Protein AF-0000000079923832 (afdb_homodimer)

Organism: NCBI:txid1123349

Secondary structure (DSSP, 8-state):
--------HHHHHHHHHHHHHHHHHHHHHHHHHHHHTSTTS-HHHHHHHHHHHHHHHHHHHHHHHHIIIIIHHHHHHHHHHHHHHTTB------HHHHT-SSHHHHHHHHHHHHHHHHHHHHHHHHHHHHHHHHHHHHHHHHHHHHHHHHHHHHHHHHHHHHHHHHHHHHHHHHHHHHHHHHHHHHHHHHHHHHHHHHHHHHHHHHHHHHHHHHHHHHHHHHHHHHHHHHHHHHHHHHHHHHHHHHHHHHHHHHHHHHHHHHHHHHHHHHHTGGGGHHHHHHHHHHHHHHHHHHHHHHHHHHHHHHHHHHHHHHHHHHHHHHHHHHHHHHHHHHHHHHHHHHHHHHHHHHHHHHHHHHHHHHHHHHHHHHHHHHHHHHHHHHHHHHHHHHHHHHHHHHHHHHHHHHHHHHHHHHHHHHHHHHHTTSB-/--------HHHHHHHHHHHHHHHHHHHHHHHHHHHHT-TTS-HHHHHHHHHHHHHHHHHHHHHHHHIIIIIHHHHHHHHHHHHHHTTB------HHHHT-SSHHHHHHHHHHHHHHHHHHHHHHHHHHHHHHHHHHHHHHHHHHHHHHHHHHHHHHHHHHHHHHHHHHHHHHHHHHHHHHHHHHHHHHHHHHHHHHHHHHHHHHHHHHHHHHHHHHHHHHHHHHHHHHHHHHHHHHHHHHHHHHHHHHHHHHHHHHHHHHHHHHHHHHHHHTGGGGHHHHHHHHHHHHHHHHHHHHHHHHHHHHHHHHHHHHHHHHHHHHHHHHHHHHHHHHHHHHHHHHHHHHHHHTHHHHHHHHHHHHHHHHHHHHHHHHHHHHHHHHHHHHHHHHHHHHHHHHHHHHHHHHHHHHHHHHHHHHHHHHHHHHTSB-

Foldseek 3Di:
DPPPQPDAPVRVLCVVLVVLLVVLVVVLVVQLVVQVPPVVHDSVVSNVVSVVVSVVVSVVVNVVCCCVSPVVLVVQVVVVVVCVVLQELVDARDPVQCPDSYPSVVVSVVVNVVSVVVVVVLVVVLVVLVVLLVVLVVLQVVLVVLQVVLVVLLVVLVVLLVVLVVLLVVLVVLLVVLVVLVVVLVVVVVVLVVLVVVLVVLLVVLVVVLVVLVVVLVVLVVVLVVLVVVLVVLVVVLVVLVVVLVVLVVQLVVLVVQLVVLVVQLVVLVVVPPVRPVSNVVSVVSNVVSVVSNVVSVVSNVVSVVSNVVSVVSNVVSVVVNVVSVVVNVVSVVVSVVSVVSSVVSVVVVVVSVVVVVVSVVVVVVSVVSNVVSVVSSVVSVVSNVVSVVSSVVSVVSNVVSVVSNVVSVVSVVVSVVSVVVSVSHDD/DPPPQPDAPVRVLCVVLVVLLVVLVVVLVVQLVVQVPPPPHDSVVSNVVSVVVSVVVSVVSNVVCCCVSPVVLVVQVVVVVVCVVLQELVDARDPVQCPDSYPSVVVSVVVNVVSVVVVVVLVVVLVVLVVLLVVLVVLQVVLVVLLVVLVVLLVVLVVLLVVLVVLLVVLVVLLVVLVVLVVVLVVVVVVLVVLVVVLVVLLVVLVVVLVVLVVVLVVLVVVVVVLVVVLVVLVVVLVVLVVVLVVLVVQLVVLVVQLVVLVVQLVVLVVVPPVSPVSNVVSVVSNVVSVVSNVVSVVSNVVSVVSNVVSVVSNVVSVVVNVVSVVVNVVSVVVSVVSVVSSVVSVVVVVVSVVVVVVSVVVVVVSVVSNVVSVVSSVVSVVSNVVSVVSSVVSVVSNVVSVVSNVVSVVSVVVSVVSVVVSVSHDD

Radius of gyration: 87.66 Å; Cα contacts (8 Å, |Δi|>4): 999; chains: 2; bounding box: 34×285×130 Å

Solvent-accessible surface area (backbone atoms only — not comparable to full-atom values): 41045 Å² total; per-residue (Å²): 132,82,68,80,77,45,67,42,61,41,52,52,51,21,50,50,53,35,50,53,48,45,54,42,52,52,51,39,48,56,52,44,56,53,29,68,79,35,92,90,44,69,53,70,57,51,51,52,52,42,51,54,52,39,45,54,53,49,30,54,51,46,34,50,50,38,33,66,71,44,50,49,56,49,53,51,52,36,52,50,41,44,35,44,46,67,22,39,59,70,70,72,80,58,63,70,48,46,66,37,59,33,69,65,9,53,36,47,48,34,49,50,49,28,53,50,54,49,52,51,48,52,53,52,51,54,54,51,41,53,51,47,46,52,46,21,51,51,37,41,52,44,24,52,51,45,40,53,40,29,52,50,39,36,54,48,27,51,50,36,28,52,39,22,52,53,35,40,52,37,40,50,52,38,52,52,36,51,52,52,38,51,54,30,49,54,52,30,51,54,35,52,51,49,41,51,52,36,47,54,50,29,50,52,32,48,54,52,27,52,55,33,50,53,54,41,54,52,42,52,52,52,46,54,53,45,50,52,52,39,50,53,39,44,52,51,38,46,52,44,49,51,50,42,50,54,43,38,50,50,40,31,50,43,19,51,50,40,26,50,53,18,48,53,42,29,52,53,16,58,73,51,48,84,85,12,53,72,51,28,52,51,18,49,50,41,26,53,45,18,51,51,36,34,54,42,32,52,50,43,53,54,42,42,55,53,41,54,52,40,44,50,50,40,51,55,46,47,55,51,41,54,51,44,52,56,50,42,55,53,38,49,54,51,29,52,48,26,50,52,51,30,48,54,35,54,60,54,36,55,61,38,50,52,50,32,50,51,28,52,49,51,37,52,55,36,49,52,52,36,51,53,35,40,54,54,37,40,52,41,26,52,48,36,31,53,46,23,52,52,41,36,52,41,26,52,51,43,43,54,45,25,52,51,43,36,51,44,18,50,52,42,43,54,46,38,53,54,50,48,57,62,49,62,55,45,44,114,132,83,68,79,74,45,66,41,60,40,53,52,50,21,49,51,54,35,49,53,48,44,55,42,52,52,52,41,47,56,53,45,55,55,31,66,78,36,89,92,44,68,53,67,55,52,50,52,53,40,52,54,51,38,45,53,53,50,32,53,50,44,35,51,49,39,34,67,70,45,51,48,55,49,53,52,52,36,52,49,39,45,36,44,48,67,22,40,59,71,70,72,79,58,62,69,48,46,66,37,58,32,68,64,10,53,35,47,49,35,47,49,49,29,52,51,54,50,52,51,49,53,52,52,50,52,55,51,40,52,51,48,45,52,47,21,52,50,36,40,52,44,24,52,50,45,39,54,39,30,51,50,41,35,54,48,27,52,51,37,29,52,39,22,52,54,34,40,51,37,39,50,50,38,51,52,36,51,53,52,36,51,52,30,50,52,52,30,50,54,34,52,51,50,42,52,52,35,47,52,50,27,51,52,33,47,54,54,28,53,54,34,49,53,54,42,53,53,42,52,51,51,45,52,53,47,49,51,52,41,52,54,40,44,52,52,40,48,53,44,48,49,50,40,49,55,45,38,50,51,42,31,51,42,18,51,50,38,27,51,52,18,49,52,42,29,52,54,15,58,74,49,48,84,85,12,53,72,50,30,53,52,19,49,51,42,26,52,45,18,50,50,38,32,52,42,32,52,50,42,54,55,41,43,56,50,42,53,52,39,44,51,50,40,53,54,44,49,58,52,42,55,52,45,50,55,51,41,55,53,37,49,52,52,30,52,49,26,48,52,51,29,49,53,34,53,60,56,36,56,61,38,49,51,51,32,50,52,28,51,50,52,37,52,55,34,48,53,52,36,52,53,35,39,52,54,37,40,53,40,26,53,48,37,31,54,45,24,52,51,39,37,53,40,27,52,52,45,43,55,44,26,52,51,42,37,52,45,18,51,52,40,43,52,47,38,53,53,50,48,57,62,52,62,55,43,43,116

InterPro domains:
  IPR003660 HAMP domain [PF00672] (68-119)
  IPR003660 HAMP domain [PS50885] (68-123)
  IPR003660 HAMP domain [SM00304] (68-123)
  IPR004089 Methyl-accepting chemotaxis protein (MCP) signalling domain [PF00015] (230-376)
  IPR004089 Methyl-accepting chemotaxis protein (MCP) signalling domain [PS50111] (142-399)
  IPR004089 Methyl-accepting chemotaxis protein (MCP) signalling domain [SM00283] (152-427)
  IPR004090 Chemotaxis methyl-accepting receptor [PR00260] (173-202)
  IPR004090 Chemotaxis methyl-accepting receptor [PR00260] (250-277)
  IPR004090 Chemotaxis methyl-accepting receptor [PR00260] (279-308)

pLDDT: mean 86.73, std 9.37, range [24.36, 97.0]

Sequence (856 aa):
MFGKKGMGLQLKLSLFLGIIFTVLIIGRFLLIHYAINNENINEVFINISSMIIVIILGSIITSYTTYNLIVKPINILEKHIEELSRGNFRVEISKNIMKKDDEFGKIANKLNGLKNSLKEMIIDINQKINSVNESSNILANVSEEISASSEQVSSTMQQIAQGSTNQAQDLVDIASAMKDVTYSLEYAYEKINDISNETKETTSRVNIGKKEIDKLEESINDIREAFYIVIEKVKTLTNSVNEIKVVTEIIFQISEQTNLLALNAAIEAARAGEHGRGFAIVAEEVRKLAEESKKSTEKISSLIITTVQDTQDVINTSDNVKEHISNQINTLKNTMTSFNEVLKTVEKIQPYMQEVYNSMQGIVDKKDIVIEKVESSSSVAEENSAASQEVAAASQQLTASTEEVTAIAQSLNEFNVSLKNLLNKFEIMFGKKGMGLQLKLSLFLGIIFTVLIIGRFLLIHYAINNENINEVFINISSMIIVIILGSIITSYTTYNLIVKPINILEKHIEELSRGNFRVEISKNIMKKDDEFGKIANKLNGLKNSLKEMIIDINQKINSVNESSNILANVSEEISASSEQVSSTMQQIAQGSTNQAQDLVDIASAMKDVTYSLEYAYEKINDISNETKETTSRVNIGKKEIDKLEESINDIREAFYIVIEKVKTLTNSVNEIKVVTEIIFQISEQTNLLALNAAIEAARAGEHGRGFAIVAEEVRKLAEESKKSTEKISSLIITTVQDTQDVINTSDNVKEHISNQINTLKNTMTSFNEVLKTVEKIQPYMQEVYNSMQGIVDKKDIVIEKVESSSSVAEENSAASQEVAAASQQLTASTEEVTAIAQSLNEFNVSLKNLLNKFEI

Structure (mmCIF, N/CA/C/O backbone):
data_AF-0000000079923832-model_v1
#
loop_
_entity.id
_entity.type
_entity.pdbx_description
1 polymer 'Methyl-accepting chemotaxis protein'
#
loop_
_atom_site.group_PDB
_atom_site.id
_atom_site.type_symbol
_atom_site.label_atom_id
_atom_site.label_alt_id
_atom_site.label_comp_id
_atom_site.label_asym_id
_atom_site.label_entity_id
_atom_site.label_seq_id
_atom_site.pdbx_PDB_ins_code
_atom_site.Cartn_x
_atom_site.Cartn_y
_atom_site.Cartn_z
_atom_site.occupancy
_atom_site.B_iso_or_equiv
_atom_site.auth_seq_id
_atom_site.auth_comp_id
_atom_site.auth_asym_id
_atom_site.auth_atom_id
_atom_site.pdbx_PDB_model_num
ATOM 1 N N . MET A 1 1 ? 3.607 83.875 63.5 1 24.42 1 MET A N 1
ATOM 2 C CA . MET A 1 1 ? 4.52 84.688 62.688 1 24.42 1 MET A CA 1
ATOM 3 C C . MET A 1 1 ? 3.777 85.812 61.969 1 24.42 1 MET A C 1
ATOM 5 O O . MET A 1 1 ? 2.936 85.562 61.125 1 24.42 1 MET A O 1
ATOM 9 N N . PHE A 1 2 ? 3.41 86.75 62.75 1 30.56 2 PHE A N 1
ATOM 10 C CA . PHE A 1 2 ? 2.518 87.875 62.5 1 30.56 2 PHE A CA 1
ATOM 11 C C . PHE A 1 2 ? 2.99 88.688 61.281 1 30.56 2 PHE A C 1
ATOM 13 O O . PHE A 1 2 ? 3.99 89.438 61.375 1 30.56 2 PHE A O 1
ATOM 20 N N . GLY A 1 3 ? 3.047 88.125 60.125 1 38.12 3 GLY A N 1
ATOM 21 C CA . GLY A 1 3 ? 3.549 88.688 58.875 1 38.12 3 GLY A CA 1
ATOM 22 C C . GLY A 1 3 ? 3.25 90.188 58.75 1 38.12 3 GLY A C 1
ATOM 23 O O . GLY A 1 3 ? 2.182 90.625 59.156 1 38.12 3 GLY A O 1
ATOM 24 N N . LYS A 1 4 ? 4.281 90.875 58.812 1 43.66 4 LYS A N 1
ATOM 25 C CA . LYS A 1 4 ? 4.395 92.312 58.812 1 43.66 4 LYS A CA 1
ATOM 26 C C . LYS A 1 4 ? 3.379 92.938 57.844 1 43.66 4 LYS A C 1
ATOM 28 O O . LYS A 1 4 ? 3.432 92.75 56.656 1 43.66 4 LYS A O 1
ATOM 33 N N . LYS A 1 5 ? 2.17 93.062 58.125 1 47.78 5 LYS A N 1
ATOM 34 C CA . LYS A 1 5 ? 0.998 93.625 57.5 1 47.78 5 LYS A CA 1
ATOM 35 C C . LYS A 1 5 ? 1.33 95 56.875 1 47.78 5 LYS A C 1
ATOM 37 O O . LYS A 1 5 ? 1.559 96 57.594 1 47.78 5 LYS A O 1
ATOM 42 N N . GLY A 1 6 ? 2.215 95.188 55.844 1 48.94 6 GLY A N 1
ATOM 43 C CA . GLY A 1 6 ? 2.531 96.438 55.188 1 48.94 6 GLY A CA 1
ATOM 44 C C . GLY A 1 6 ? 1.339 97.375 55.094 1 48.94 6 GLY A C 1
ATOM 45 O O . GLY A 1 6 ? 0.196 96.938 55.281 1 48.94 6 GLY A O 1
ATOM 46 N N . MET A 1 7 ? 1.618 98.562 55.156 1 58.16 7 MET A N 1
ATOM 47 C CA . MET A 1 7 ? 0.558 99.562 55.094 1 58.16 7 MET A CA 1
ATOM 48 C C . MET A 1 7 ? -0.251 99.438 53.812 1 58.16 7 MET A C 1
ATOM 50 O O . MET A 1 7 ? 0.318 99.375 52.719 1 58.16 7 MET A O 1
ATOM 54 N N . GLY A 1 8 ? -1.458 99 53.844 1 66.38 8 GLY A N 1
ATOM 55 C CA . GLY A 1 8 ? -2.383 98.938 52.719 1 66.38 8 GLY A CA 1
ATOM 56 C C . GLY A 1 8 ? -2.377 100.188 51.844 1 66.38 8 GLY A C 1
ATOM 57 O O . GLY A 1 8 ? -1.883 101.25 52.25 1 66.38 8 GLY A O 1
ATOM 58 N N . LEU A 1 9 ? -2.471 100 50.438 1 71.5 9 LEU A N 1
ATOM 59 C CA . LEU A 1 9 ? -2.547 101.125 49.5 1 71.5 9 LEU A CA 1
ATOM 60 C C . LEU A 1 9 ? -3.43 102.25 50.031 1 71.5 9 LEU A C 1
ATOM 62 O O . LEU A 1 9 ? -3.113 103.438 49.875 1 71.5 9 LEU A O 1
ATOM 66 N N . GLN A 1 10 ? -4.363 101.812 50.875 1 69.62 10 GLN A N 1
ATOM 67 C CA . GLN A 1 10 ? -5.285 102.812 51.438 1 69.62 10 GLN A CA 1
ATOM 68 C C . GLN A 1 10 ? -4.582 103.75 52.438 1 69.62 10 GLN A C 1
ATOM 70 O O . GLN A 1 10 ? -4.711 104.938 52.375 1 69.62 10 GLN A O 1
ATOM 75 N N . LEU A 1 11 ? -3.891 103.125 53.281 1 71.69 11 LEU A N 1
ATOM 76 C CA . LEU A 1 11 ? -3.199 103.875 54.312 1 71.69 11 LEU A CA 1
ATOM 77 C C . LEU A 1 11 ? -2.092 104.75 53.719 1 71.69 11 LEU A C 1
ATOM 79 O O . LEU A 1 11 ? -1.927 105.875 54.094 1 71.69 11 LEU A O 1
ATOM 83 N N . LYS A 1 12 ? -1.419 104.188 52.781 1 73.75 12 LYS A N 1
ATOM 84 C CA . LYS A 1 12 ? -0.32 104.938 52.156 1 73.75 12 LYS A CA 1
ATOM 85 C C . LYS A 1 12 ? -0.829 106.125 51.406 1 73.75 12 LYS A C 1
ATOM 87 O O . LYS A 1 12 ? -0.272 107.25 51.531 1 73.75 12 LYS A O 1
ATOM 92 N N . LEU A 1 13 ? -1.959 105.875 50.719 1 74.75 13 LEU A N 1
ATOM 93 C CA . LEU A 1 13 ? -2.512 107 49.938 1 74.75 13 LEU A CA 1
ATOM 94 C C . LEU A 1 13 ? -3.182 108 50.812 1 74.75 13 LEU A C 1
ATOM 96 O O . LEU A 1 13 ? -3.047 109.188 50.594 1 74.75 13 LEU A O 1
ATOM 100 N N . SER A 1 14 ? -3.768 107.562 51.875 1 70.19 14 SER A N 1
ATOM 101 C CA . SER A 1 14 ? -4.43 108.438 52.781 1 70.19 14 SER A CA 1
ATOM 102 C C . SER A 1 14 ? -3.414 109.312 53.562 1 70.19 14 SER A C 1
ATOM 104 O O . SER A 1 14 ? -3.602 110.5 53.719 1 70.19 14 SER A O 1
ATOM 106 N N . LEU A 1 15 ? -2.395 108.688 53.906 1 71.69 15 LEU A N 1
ATOM 107 C CA . LEU A 1 15 ? -1.358 109.375 54.656 1 71.69 15 LEU A CA 1
ATOM 108 C C . LEU A 1 15 ? -0.637 110.438 53.75 1 71.69 15 LEU A C 1
ATOM 110 O O . LEU A 1 15 ? -0.384 111.562 54.156 1 71.69 15 LEU A O 1
ATOM 114 N N . PHE A 1 16 ? -0.401 110 52.594 1 73.81 16 PHE A N 1
ATOM 115 C CA . PHE A 1 16 ? 0.336 110.875 51.688 1 73.81 16 PHE A CA 1
ATOM 116 C C . PHE A 1 16 ? -0.498 112.062 51.281 1 73.81 16 PHE A C 1
ATOM 118 O O . PHE A 1 16 ? -0.021 113.188 51.375 1 73.81 16 PHE A O 1
ATOM 125 N N . LEU A 1 17 ? -1.718 111.75 51.031 1 73.25 17 LEU A N 1
ATOM 126 C CA . LEU A 1 17 ? -2.59 112.875 50.625 1 73.25 17 LEU A CA 1
ATOM 127 C C . LEU A 1 17 ? -2.939 113.75 51.844 1 73.25 17 LEU A C 1
ATOM 129 O O . LEU A 1 17 ? -3.043 114.938 51.688 1 73.25 17 LEU A O 1
ATOM 133 N N . GLY A 1 18 ? -2.928 113.125 52.969 1 68 18 GLY A N 1
ATOM 134 C CA . GLY A 1 18 ? -3.158 113.875 54.188 1 68 18 GLY A CA 1
ATOM 135 C C . GLY A 1 18 ? -2.02 114.812 54.531 1 68 18 GLY A C 1
ATOM 136 O O . GLY A 1 18 ? -2.252 116 54.844 1 68 18 GLY A O 1
ATOM 137 N N . ILE A 1 19 ? -0.922 114.375 54.281 1 72.25 19 ILE A N 1
ATOM 138 C CA . ILE A 1 19 ? 0.266 115.188 54.594 1 72.25 19 ILE A CA 1
ATOM 139 C C . ILE A 1 19 ? 0.371 116.312 53.625 1 72.25 19 ILE A C 1
ATOM 141 O O . ILE A 1 19 ? 0.629 117.5 54 1 72.25 19 ILE A O 1
ATOM 145 N N . ILE A 1 20 ? 0.069 116.062 52.438 1 73.5 20 ILE A N 1
ATOM 146 C CA . ILE A 1 20 ? 0.185 117.062 51.406 1 73.5 20 ILE A CA 1
ATOM 147 C C . ILE A 1 20 ? -0.873 118.188 51.625 1 73.5 20 ILE A C 1
ATOM 149 O O . ILE A 1 20 ? -0.585 119.375 51.531 1 73.5 20 ILE A O 1
ATOM 153 N N . PHE A 1 21 ? -1.942 117.688 52.125 1 72.75 21 PHE A N 1
ATOM 154 C CA . PHE A 1 21 ? -3.018 118.625 52.406 1 72.75 21 PHE A CA 1
ATOM 155 C C . PHE A 1 21 ? -2.662 119.5 53.594 1 72.75 21 PHE A C 1
ATOM 157 O O . PHE A 1 21 ? -2.916 120.688 53.594 1 72.75 21 PHE A O 1
ATOM 164 N N . THR A 1 22 ? -2.035 118.938 54.5 1 70.69 22 THR A N 1
ATOM 165 C CA . THR A 1 22 ? -1.649 119.688 55.688 1 70.69 22 THR A CA 1
ATOM 166 C C . THR A 1 22 ? -0.584 120.75 55.375 1 70.69 22 THR A C 1
ATOM 168 O O . THR A 1 22 ? -0.674 121.875 55.812 1 70.69 22 THR A O 1
ATOM 171 N N . VAL A 1 23 ? 0.262 120.438 54.531 1 71.62 23 VAL A N 1
ATOM 172 C CA . VAL A 1 23 ? 1.367 121.312 54.188 1 71.62 23 VAL A CA 1
ATOM 173 C C . VAL A 1 23 ? 0.845 122.5 53.375 1 71.62 23 VAL A C 1
ATOM 175 O O . VAL A 1 23 ? 1.258 123.625 53.594 1 71.62 23 VAL A O 1
ATOM 178 N N . LEU A 1 24 ? -0.201 122.188 52.625 1 72.12 24 LEU A N 1
ATOM 179 C CA . LEU A 1 24 ? -0.751 123.25 51.75 1 72.12 24 LEU A CA 1
ATOM 180 C C . LEU A 1 24 ? -1.607 124.188 52.562 1 72.12 24 LEU A C 1
ATOM 182 O O . LEU A 1 24 ? -1.551 125.438 52.344 1 72.12 24 LEU A O 1
ATOM 186 N N . ILE A 1 25 ? -2.184 123.688 53.594 1 72.62 25 ILE A N 1
ATOM 187 C CA . ILE A 1 25 ? -3.07 124.5 54.406 1 72.62 25 ILE A CA 1
ATOM 188 C C . ILE A 1 25 ? -2.246 125.375 55.375 1 72.62 25 ILE A C 1
ATOM 190 O O . ILE A 1 25 ? -2.533 126.562 55.562 1 72.62 25 ILE A O 1
ATOM 194 N N . ILE A 1 26 ? -1.207 124.812 55.812 1 71.81 26 ILE A N 1
ATOM 195 C CA . ILE A 1 26 ? -0.328 125.562 56.719 1 71.81 26 ILE A CA 1
ATOM 196 C C . ILE A 1 26 ? 0.416 126.625 55.969 1 71.81 26 ILE A C 1
ATOM 198 O O . ILE A 1 26 ? 0.563 127.75 56.438 1 71.81 26 ILE A O 1
ATOM 202 N N . GLY A 1 27 ? 0.755 126.312 54.75 1 71.94 27 GLY A N 1
ATOM 203 C CA . GLY A 1 27 ? 1.408 127.312 53.875 1 71.94 27 GLY A CA 1
ATOM 204 C C . GLY A 1 27 ? 0.531 128.5 53.562 1 71.94 27 GLY A C 1
ATOM 205 O O . GLY A 1 27 ? 0.989 129.625 53.625 1 71.94 27 GLY A O 1
ATOM 206 N N . ARG A 1 28 ? -0.716 128.125 53.438 1 73.69 28 ARG A N 1
ATOM 207 C CA . ARG A 1 28 ? -1.686 129.25 53.156 1 73.69 28 ARG A CA 1
ATOM 208 C C . ARG A 1 28 ? -1.913 130.125 54.375 1 73.69 28 ARG A C 1
ATOM 210 O O . ARG A 1 28 ? -2.006 131.375 54.281 1 73.69 28 ARG A O 1
ATOM 217 N N . PHE A 1 29 ? -1.865 129.625 55.5 1 72 29 PHE A N 1
ATOM 218 C CA . PHE A 1 29 ? -2.078 130.25 56.75 1 72 29 PHE A CA 1
ATOM 219 C C . PHE A 1 29 ? -0.935 131.25 57.031 1 72 29 PHE A C 1
ATOM 221 O O . PHE A 1 29 ? -1.165 132.375 57.406 1 72 29 PHE A O 1
ATOM 228 N N . LEU A 1 30 ? 0.237 130.75 56.781 1 72.31 30 LEU A N 1
ATOM 229 C CA . LEU A 1 30 ? 1.423 131.625 57.031 1 72.31 30 LEU A CA 1
ATOM 230 C C . LEU A 1 30 ? 1.483 132.75 56.094 1 72.31 30 LEU A C 1
ATOM 232 O O . LEU A 1 30 ? 1.865 133.875 56.5 1 72.31 30 LEU A O 1
ATOM 236 N N . LEU A 1 31 ? 0.914 132.5 54.906 1 71.88 31 LEU A N 1
ATOM 237 C CA . LEU A 1 31 ? 0.918 133.625 53.906 1 71.88 31 LEU A CA 1
ATOM 238 C C . LEU A 1 31 ? -0.122 134.625 54.25 1 71.88 31 LEU A C 1
ATOM 240 O O . LEU A 1 31 ? 0.146 135.875 54.094 1 71.88 31 LEU A O 1
ATOM 244 N N . ILE A 1 32 ? -1.147 134.25 54.844 1 70.25 32 ILE A N 1
ATOM 245 C CA . ILE A 1 32 ? -2.232 135.125 55.156 1 70.25 32 ILE A CA 1
ATOM 246 C C . ILE A 1 32 ? -1.874 136 56.438 1 70.25 32 ILE A C 1
ATOM 248 O O . ILE A 1 32 ? -2.121 137.125 56.5 1 70.25 32 ILE A O 1
ATOM 252 N N . HIS A 1 33 ? -1.184 135.25 57.312 1 70.25 33 HIS A N 1
ATOM 253 C CA . HIS A 1 33 ? -0.764 135.875 58.562 1 70.25 33 HIS A CA 1
ATOM 254 C C . HIS A 1 33 ? 0.3 136.875 58.281 1 70.25 33 HIS A C 1
ATOM 256 O O . HIS A 1 33 ? 0.272 138 58.906 1 70.25 33 HIS A O 1
ATOM 262 N N . TYR A 1 34 ? 1.059 136.75 57.344 1 71.56 34 TYR A N 1
ATOM 263 C CA . TYR A 1 34 ? 2.094 137.75 56.969 1 71.56 34 TYR A CA 1
ATOM 264 C C . TYR A 1 34 ? 1.494 138.875 56.25 1 71.56 34 TYR A C 1
ATOM 266 O O . TYR A 1 34 ? 1.89 140 56.5 1 71.56 34 TYR A O 1
ATOM 274 N N . ALA A 1 35 ? 0.407 138.75 55.562 1 70.69 35 ALA A N 1
ATOM 275 C CA . ALA A 1 35 ? -0.22 139.875 54.781 1 70.69 35 ALA A CA 1
ATOM 276 C C . ALA A 1 35 ? -1.073 140.75 55.656 1 70.69 35 ALA A C 1
ATOM 278 O O . ALA A 1 35 ? -1.128 142 55.438 1 70.69 35 ALA A O 1
ATOM 279 N N . ILE A 1 36 ? -1.604 140.25 56.719 1 66.31 36 ILE A N 1
ATOM 280 C CA . ILE A 1 36 ? -2.459 141 57.625 1 66.31 36 ILE A CA 1
ATOM 281 C C . ILE A 1 36 ? -1.604 142 58.469 1 66.31 36 ILE A C 1
ATOM 283 O O . ILE A 1 36 ? -2.006 143.125 58.719 1 66.31 36 ILE A O 1
ATOM 287 N N . ASN A 1 37 ? -0.337 141.5 58.781 1 66.44 37 ASN A N 1
ATOM 288 C CA . ASN A 1 37 ? 0.492 142.375 59.656 1 66.44 37 ASN A CA 1
ATOM 289 C C . ASN A 1 37 ? 1.362 143.375 58.875 1 66.44 37 ASN A C 1
ATOM 291 O O . ASN A 1 37 ? 2.166 144.125 59.469 1 66.44 37 ASN A O 1
ATOM 295 N N . ASN A 1 38 ? 1.184 143.375 57.562 1 69.56 38 ASN A N 1
ATOM 296 C CA . ASN A 1 38 ? 1.941 144.25 56.781 1 69.56 38 ASN A CA 1
ATOM 297 C C . ASN A 1 38 ? 1.02 145.25 56 1 69.56 38 ASN A C 1
ATOM 299 O O . ASN A 1 38 ? 0.167 144.75 55.25 1 69.56 38 ASN A O 1
ATOM 303 N N . GLU A 1 39 ? 0.831 146.5 56.406 1 69 39 GLU A N 1
ATOM 304 C CA . GLU A 1 39 ? -0.081 147.625 56 1 69 39 GLU A CA 1
ATOM 305 C C . GLU A 1 39 ? -0.081 147.75 54.469 1 69 39 GLU A C 1
ATOM 307 O O . GLU A 1 39 ? -1.078 148.125 53.906 1 69 39 GLU A O 1
ATOM 312 N N . ASN A 1 40 ? 0.836 147.375 53.656 1 68.94 40 ASN A N 1
ATOM 313 C CA . ASN A 1 40 ? 0.953 147.75 52.25 1 68.94 40 ASN A CA 1
ATOM 314 C C . ASN A 1 40 ? 0.441 146.625 51.375 1 68.94 40 ASN A C 1
ATOM 316 O O . ASN A 1 40 ? 0.533 146.625 50.156 1 68.94 40 ASN A O 1
ATOM 320 N N . ILE A 1 41 ? -0.18 145.5 52 1 68.06 41 ILE A N 1
ATOM 321 C CA . ILE A 1 41 ? -0.545 144.375 51.156 1 68.06 41 ILE A CA 1
ATOM 322 C C . ILE A 1 41 ? -2.047 144.125 51.25 1 68.06 41 ILE A C 1
ATOM 324 O O . ILE A 1 41 ? -2.611 144.125 52.344 1 68.06 41 ILE A O 1
ATOM 328 N N . ASN A 1 42 ? -2.744 144.125 50.062 1 74.44 42 ASN A N 1
ATOM 329 C CA . ASN A 1 42 ? -4.176 143.875 49.969 1 74.44 42 ASN A CA 1
ATOM 330 C C . ASN A 1 42 ? -4.5 142.375 50.469 1 74.44 42 ASN A C 1
ATOM 332 O O . ASN A 1 42 ? -4.172 141.375 49.781 1 74.44 42 ASN A O 1
ATOM 336 N N . GLU A 1 43 ? -5.012 142.25 51.594 1 72.25 43 GLU A N 1
ATOM 337 C CA . GLU A 1 43 ? -5.297 141 52.281 1 72.25 43 GLU A CA 1
ATOM 338 C C . GLU A 1 43 ? -6.234 140.125 51.469 1 72.25 43 GLU A C 1
ATOM 340 O O . GLU A 1 43 ? -6.066 139 51.438 1 72.25 43 GLU A O 1
ATOM 345 N N . VAL A 1 44 ? -7.145 140.625 50.688 1 71 44 VAL A N 1
ATOM 346 C CA . VAL A 1 44 ? -8.117 139.875 49.938 1 71 44 VAL A CA 1
ATOM 347 C C . VAL A 1 44 ? -7.426 139.25 48.719 1 71 44 VAL A C 1
ATOM 349 O O . VAL A 1 44 ? -7.672 138.125 48.438 1 71 44 VAL A O 1
ATOM 352 N N . PHE A 1 45 ? -6.504 139.875 48.25 1 73.56 45 PHE A N 1
ATOM 353 C CA . PHE A 1 45 ? -5.793 139.375 47.094 1 73.56 45 PHE A CA 1
ATOM 354 C C . PHE A 1 45 ? -4.898 138.125 47.469 1 73.56 45 PHE A C 1
ATOM 356 O O . PHE A 1 45 ? -4.863 137.125 46.781 1 73.56 45 PHE A O 1
ATOM 363 N N . ILE A 1 46 ? -4.281 138.25 48.562 1 74.06 46 ILE A N 1
ATOM 364 C CA . ILE A 1 46 ? -3.373 137.125 49 1 74.06 46 ILE A CA 1
ATOM 365 C C . ILE A 1 46 ? -4.172 136 49.438 1 74.06 46 ILE A C 1
ATOM 367 O O . ILE A 1 46 ? -3.76 134.875 49.188 1 74.06 46 ILE A O 1
ATOM 371 N N . ASN A 1 47 ? -5.348 136.25 49.938 1 72.12 47 ASN A N 1
ATOM 372 C CA . ASN A 1 47 ? -6.188 135.125 50.344 1 72.12 47 ASN A CA 1
ATOM 373 C C . ASN A 1 47 ? -6.699 134.375 49.125 1 72.12 47 ASN A C 1
ATOM 375 O O . ASN A 1 47 ? -6.637 133.125 49.125 1 72.12 47 ASN A O 1
ATOM 379 N N . ILE A 1 48 ? -7.016 135 48.125 1 72.25 48 ILE A N 1
ATOM 380 C CA . ILE A 1 48 ? -7.562 134.375 46.969 1 72.25 48 ILE A CA 1
ATOM 381 C C . ILE A 1 48 ? -6.438 133.75 46.188 1 72.25 48 ILE A C 1
ATOM 383 O O . ILE A 1 48 ? -6.566 132.5 45.75 1 72.25 48 ILE A O 1
ATOM 387 N N . SER A 1 49 ? -5.359 134.375 46.094 1 75.25 49 SER A N 1
ATOM 388 C CA . SER A 1 49 ? -4.262 133.875 45.281 1 75.25 49 SER A CA 1
ATOM 389 C C . SER A 1 49 ? -3.668 132.625 45.969 1 75.25 49 SER A C 1
ATOM 391 O O . SER A 1 49 ? -3.334 131.625 45.312 1 75.25 49 SER A O 1
ATOM 393 N N . SER A 1 50 ? -3.668 132.625 47.312 1 76.06 50 SER A N 1
ATOM 394 C CA . SER A 1 50 ? -3.109 131.5 48 1 76.06 50 SER A CA 1
ATOM 395 C C . SER A 1 50 ? -4.031 130.25 47.906 1 76.06 50 SER A C 1
ATOM 397 O O . SER A 1 50 ? -3.562 129.125 47.844 1 76.06 50 SER A O 1
ATOM 399 N N . MET A 1 51 ? -5.285 130.5 47.812 1 72.88 51 MET A N 1
ATOM 400 C CA . MET A 1 51 ? -6.234 129.5 47.656 1 72.88 51 MET A CA 1
ATOM 401 C C . MET A 1 51 ? -6.066 128.75 46.312 1 72.88 51 MET A C 1
ATOM 403 O O . MET A 1 51 ? -6.059 127.562 46.219 1 72.88 51 MET A O 1
ATOM 407 N N . ILE A 1 52 ? -5.855 129.5 45.281 1 73.75 52 ILE A N 1
ATOM 408 C CA . ILE A 1 52 ? -5.719 129 43.938 1 73.75 52 ILE A CA 1
ATOM 409 C C . ILE A 1 52 ? -4.43 128.125 43.844 1 73.75 52 ILE A C 1
ATOM 411 O O . ILE A 1 52 ? -4.418 127.062 43.25 1 73.75 52 ILE A O 1
ATOM 415 N N . ILE A 1 53 ? -3.451 128.625 44.5 1 76.31 53 ILE A N 1
ATOM 416 C CA . ILE A 1 53 ? -2.154 127.938 44.406 1 76.31 53 ILE A CA 1
ATOM 417 C C . ILE A 1 53 ? -2.213 126.562 45.125 1 76.31 53 ILE A C 1
ATOM 419 O O . ILE A 1 53 ? -1.716 125.562 44.625 1 76.31 53 ILE A O 1
ATOM 423 N N . VAL A 1 54 ? -2.953 126.5 46.188 1 74.44 54 VAL A N 1
ATOM 424 C CA . VAL A 1 54 ? -3.041 125.25 46.969 1 74.44 54 VAL A CA 1
ATOM 425 C C . VAL A 1 54 ? -3.875 124.25 46.219 1 74.44 54 VAL A C 1
ATOM 427 O O . VAL A 1 54 ? -3.543 123.062 46.188 1 74.44 54 VAL A O 1
ATOM 430 N N . ILE A 1 55 ? -4.844 124.688 45.562 1 72.12 55 ILE A N 1
ATOM 431 C CA . ILE A 1 55 ? -5.707 123.812 44.812 1 72.12 55 ILE A CA 1
ATOM 432 C C . ILE A 1 55 ? -4.941 123.25 43.625 1 72.12 55 ILE A C 1
ATOM 434 O O . ILE A 1 55 ? -5 122 43.375 1 72.12 55 ILE A O 1
ATOM 438 N N . ILE A 1 56 ? -4.195 124 42.969 1 76.12 56 ILE A N 1
ATOM 439 C CA . ILE A 1 56 ? -3.461 123.562 41.812 1 76.12 56 ILE A CA 1
ATOM 440 C C . ILE A 1 56 ? -2.348 122.625 42.219 1 76.12 56 ILE A C 1
ATOM 442 O O . ILE A 1 56 ? -2.193 121.5 41.625 1 76.12 56 ILE A O 1
ATOM 446 N N . LEU A 1 57 ? -1.729 122.938 43.312 1 76.75 57 LEU A N 1
ATOM 447 C CA . LEU A 1 57 ? -0.631 122.125 43.781 1 76.75 57 LEU A CA 1
ATOM 448 C C . LEU A 1 57 ? -1.151 120.75 44.312 1 76.75 57 LEU A C 1
ATOM 450 O O . LEU A 1 57 ? -0.557 119.75 44.031 1 76.75 57 LEU A O 1
ATOM 454 N N . GLY A 1 58 ? -2.264 120.875 44.969 1 71.88 58 GLY A N 1
ATOM 455 C CA . GLY A 1 58 ? -2.887 119.688 45.438 1 71.88 58 GLY A CA 1
ATOM 456 C C . GLY A 1 58 ? -3.328 118.75 44.312 1 71.88 58 GLY A C 1
ATOM 457 O O . GLY A 1 58 ? -3.131 117.562 44.406 1 71.88 58 GLY A O 1
ATOM 458 N N . SER A 1 59 ? -3.857 119.312 43.312 1 72.94 59 SER A N 1
ATOM 459 C CA . SER A 1 59 ? -4.32 118.5 42.188 1 72.94 59 SER A CA 1
ATOM 460 C C . SER A 1 59 ? -3.154 117.875 41.469 1 72.94 59 SER A C 1
ATOM 462 O O . SER A 1 59 ? -3.25 116.688 41.031 1 72.94 59 SER A O 1
ATOM 464 N N . ILE A 1 60 ? -2.07 118.438 41.344 1 77.94 60 ILE A N 1
ATOM 465 C CA . ILE A 1 60 ? -0.9 117.938 40.656 1 77.94 60 ILE A CA 1
ATOM 466 C C . ILE A 1 60 ? -0.272 116.812 41.469 1 77.94 60 ILE A C 1
ATOM 468 O O . ILE A 1 60 ? 0.068 115.75 40.906 1 77.94 60 ILE A O 1
ATOM 472 N N . ILE A 1 61 ? -0.327 116.938 42.75 1 76.31 61 ILE A N 1
ATOM 473 C CA . ILE A 1 61 ? 0.294 115.938 43.625 1 76.31 61 ILE A CA 1
ATOM 474 C C . ILE A 1 61 ? -0.552 114.688 43.656 1 76.31 61 ILE A C 1
ATOM 476 O O . ILE A 1 61 ? -0.022 113.562 43.562 1 76.31 61 ILE A O 1
ATOM 480 N N . THR A 1 62 ? -1.883 114.875 43.688 1 73.62 62 THR A N 1
ATOM 481 C CA . THR A 1 62 ? -2.77 113.75 43.719 1 73.62 62 THR A CA 1
ATOM 482 C C . THR A 1 62 ? -2.68 112.938 42.406 1 73.62 62 THR A C 1
ATOM 484 O O . THR A 1 62 ? -2.668 111.75 42.375 1 73.62 62 THR A O 1
ATOM 487 N N . SER A 1 63 ? -2.578 113.688 41.375 1 76.31 63 SER A N 1
ATOM 488 C CA . SER A 1 63 ? -2.482 113.062 40.062 1 76.31 63 SER A CA 1
ATOM 489 C C . SER A 1 63 ? -1.186 112.25 39.906 1 76.31 63 SER A C 1
ATOM 491 O O . SER A 1 63 ? -1.188 111.125 39.406 1 76.31 63 SER A O 1
ATOM 493 N N . TYR A 1 64 ? -0.165 112.812 40.469 1 79.38 64 TYR A N 1
ATOM 494 C CA . TYR A 1 64 ? 1.141 112.125 40.375 1 79.38 64 TYR A CA 1
ATOM 495 C C . TYR A 1 64 ? 1.195 110.875 41.25 1 79.38 64 TYR A C 1
ATOM 497 O O . TYR A 1 64 ? 1.664 109.812 40.781 1 79.38 64 TYR A O 1
ATOM 505 N N . THR A 1 65 ? 0.617 111 42.406 1 76.06 65 THR A N 1
ATOM 506 C CA . THR A 1 65 ? 0.638 109.875 43.344 1 76.06 65 THR A CA 1
ATOM 507 C C . THR A 1 65 ? -0.253 108.688 42.875 1 76.06 65 THR A C 1
ATOM 509 O O . THR A 1 65 ? 0.139 107.562 42.906 1 76.06 65 THR A O 1
ATOM 512 N N . THR A 1 66 ? -1.386 109.062 42.344 1 76.69 66 THR A N 1
ATOM 513 C CA . THR A 1 66 ? -2.299 108.062 41.844 1 76.69 66 THR A CA 1
ATOM 514 C C . THR A 1 66 ? -1.688 107.312 40.656 1 76.69 66 THR A C 1
ATOM 516 O O . THR A 1 66 ? -1.817 106.125 40.5 1 76.69 66 THR A O 1
ATOM 519 N N . TYR A 1 67 ? -1.046 108 39.906 1 80.75 67 TYR A N 1
ATOM 520 C CA . TYR A 1 67 ? -0.444 107.375 38.719 1 80.75 67 TYR A CA 1
ATOM 521 C C . TYR A 1 67 ? 0.663 106.438 39.094 1 80.75 67 TYR A C 1
ATOM 523 O O . TYR A 1 67 ? 0.66 105.25 38.656 1 80.75 67 TYR A O 1
ATOM 531 N N . ASN A 1 68 ? 1.544 106.812 39.938 1 81.12 68 ASN A N 1
ATOM 532 C CA . ASN A 1 68 ? 2.732 106.062 40.25 1 81.12 68 ASN A CA 1
ATOM 533 C C . ASN A 1 68 ? 2.404 104.875 41.188 1 81.12 68 ASN A C 1
ATOM 535 O O . ASN A 1 68 ? 2.973 103.812 41.094 1 81.12 68 ASN A O 1
ATOM 539 N N . LEU A 1 69 ? 1.33 105.062 42 1 79.94 69 LEU A N 1
ATOM 540 C CA . LEU A 1 69 ? 1.071 104.062 43.031 1 79.94 69 LEU A CA 1
ATOM 541 C C . LEU A 1 69 ? -0.033 103.125 42.594 1 79.94 69 LEU A C 1
ATOM 543 O O . LEU A 1 69 ? -0.1 101.938 43.062 1 79.94 69 LEU A O 1
ATOM 547 N N . ILE A 1 70 ? -0.792 103.5 41.656 1 80.12 70 ILE A N 1
ATOM 548 C CA . ILE A 1 70 ? -1.952 102.688 41.344 1 80.12 70 ILE A CA 1
ATOM 549 C C . ILE A 1 70 ? -1.943 102.312 39.844 1 80.12 70 ILE A C 1
ATOM 551 O O . ILE A 1 70 ? -1.883 101.188 39.469 1 80.12 70 ILE A O 1
ATOM 555 N N . VAL A 1 71 ? -1.949 103.312 39.062 1 81.81 71 VAL A N 1
ATOM 556 C CA . VAL A 1 71 ? -2.137 103.125 37.625 1 81.81 71 VAL A CA 1
ATOM 557 C C . VAL A 1 71 ? -0.952 102.375 37.031 1 81.81 71 VAL A C 1
ATOM 559 O O . VAL A 1 71 ? -1.135 101.438 36.25 1 81.81 71 VAL A O 1
ATOM 562 N N . LYS A 1 72 ? 0.193 102.688 37.469 1 86.31 72 LYS A N 1
ATOM 563 C CA . LYS A 1 72 ? 1.394 102.062 36.906 1 86.31 72 LYS A CA 1
ATOM 564 C C . LYS A 1 72 ? 1.442 100.562 37.219 1 86.31 72 LYS A C 1
ATOM 566 O O . LYS A 1 72 ? 1.579 99.688 36.344 1 86.31 72 LYS A O 1
ATOM 571 N N . PRO A 1 73 ? 1.192 100.188 38.5 1 85.88 73 PRO A N 1
ATOM 572 C CA . PRO A 1 73 ? 1.186 98.75 38.812 1 85.88 73 PRO A CA 1
ATOM 573 C C . PRO A 1 73 ? 0.058 98 38.094 1 85.88 73 PRO A C 1
ATOM 575 O O . PRO A 1 73 ? 0.249 96.812 37.656 1 85.88 73 PRO A O 1
ATOM 578 N N . ILE A 1 74 ? -1.058 98.5 37.938 1 85 74 ILE A N 1
ATOM 579 C CA . ILE A 1 74 ? -2.197 97.875 37.312 1 85 74 ILE A CA 1
ATOM 580 C C . ILE A 1 74 ? -1.871 97.562 35.844 1 85 74 ILE A C 1
ATOM 582 O O . ILE A 1 74 ? -2.193 96.5 35.312 1 85 74 ILE A O 1
ATOM 586 N N . ASN A 1 75 ? -1.242 98.625 35.25 1 86.5 75 ASN A N 1
ATOM 587 C CA . ASN A 1 75 ? -0.879 98.5 33.844 1 86.5 75 ASN A CA 1
ATOM 588 C C . ASN A 1 75 ? 0.125 97.375 33.656 1 86.5 75 ASN A C 1
ATOM 590 O O . ASN A 1 75 ? 0.04 96.625 32.656 1 86.5 75 ASN A O 1
ATOM 594 N N . ILE A 1 76 ? 0.941 97.188 34.625 1 88.38 76 ILE A N 1
ATOM 595 C CA . ILE A 1 76 ? 1.934 96.125 34.531 1 88.38 76 ILE A CA 1
ATOM 596 C C . ILE A 1 76 ? 1.247 94.812 34.688 1 88.38 76 ILE A C 1
ATOM 598 O O . ILE A 1 76 ? 1.517 93.875 33.906 1 88.38 76 ILE A O 1
ATOM 602 N N . LEU A 1 77 ? 0.391 94.625 35.594 1 88 77 LEU A N 1
ATOM 603 C CA . LEU A 1 77 ? -0.346 93.375 35.812 1 88 77 LEU A CA 1
ATOM 604 C C . LEU A 1 77 ? -1.24 93.062 34.625 1 88 77 LEU A C 1
ATOM 606 O O . LEU A 1 77 ? -1.355 91.875 34.188 1 88 77 LEU A O 1
ATOM 610 N N . GLU A 1 78 ? -1.899 94.062 34.156 1 87.5 78 GLU A N 1
ATOM 611 C CA . GLU A 1 78 ? -2.75 93.938 32.969 1 87.5 78 GLU A CA 1
ATOM 612 C C . GLU A 1 78 ? -1.963 93.375 31.781 1 87.5 78 GLU A C 1
ATOM 614 O O . GLU A 1 78 ? -2.428 92.438 31.094 1 87.5 78 GLU A O 1
ATOM 619 N N . LYS A 1 79 ? -0.775 93.938 31.531 1 88.81 79 LYS A N 1
ATOM 620 C CA . LYS A 1 79 ? 0.065 93.438 30.438 1 88.81 79 LYS A CA 1
ATOM 621 C C . LYS A 1 79 ? 0.5 92 30.641 1 88.81 79 LYS A C 1
ATOM 623 O O . LYS A 1 79 ? 0.532 91.188 29.703 1 88.81 79 LYS A O 1
ATOM 628 N N . HIS A 1 80 ? 0.749 91.688 31.891 1 89.69 80 HIS A N 1
ATOM 629 C CA . HIS A 1 80 ? 1.152 90.312 32.188 1 89.69 80 HIS A CA 1
ATOM 630 C C . HIS A 1 80 ? 0.006 89.375 31.953 1 89.69 80 HIS A C 1
ATOM 632 O O . HIS A 1 80 ? 0.197 88.312 31.344 1 89.69 80 HIS A O 1
ATOM 638 N N . ILE A 1 81 ? -1.174 89.562 32.406 1 88.56 81 ILE A N 1
ATOM 639 C CA . ILE A 1 81 ? -2.346 88.75 32.219 1 88.56 81 ILE A CA 1
ATOM 640 C C . ILE A 1 81 ? -2.654 88.562 30.734 1 88.56 81 ILE A C 1
ATOM 642 O O . ILE A 1 81 ? -3.031 87.5 30.281 1 88.56 81 ILE A O 1
ATOM 646 N N . GLU A 1 82 ? -2.453 89.75 30.031 1 87.5 82 GLU A N 1
ATOM 647 C CA . GLU A 1 82 ? -2.676 89.688 28.578 1 87.5 82 GLU A CA 1
ATOM 648 C C . GLU A 1 82 ? -1.724 88.75 27.891 1 87.5 82 GLU A C 1
ATOM 650 O O . GLU A 1 82 ? -2.139 87.938 27.031 1 87.5 82 GLU A O 1
ATOM 655 N N . GLU A 1 83 ? -0.537 88.75 28.344 1 89.25 83 GLU A N 1
ATOM 656 C CA . GLU A 1 83 ? 0.442 87.875 27.781 1 89.25 83 GLU A CA 1
ATOM 657 C C . GLU A 1 83 ? 0.098 86.375 28.125 1 89.25 83 GLU A C 1
ATOM 659 O O . GLU A 1 83 ? 0.176 85.5 27.266 1 89.25 83 GLU A O 1
ATOM 664 N N . LEU A 1 84 ? -0.276 86.125 29.312 1 86.94 84 LEU A N 1
ATOM 665 C CA . LEU A 1 84 ? -0.679 84.812 29.734 1 86.94 84 LEU A CA 1
ATOM 666 C C . LEU A 1 84 ? -1.896 84.312 28.938 1 86.94 84 LEU A C 1
ATOM 668 O O . LEU A 1 84 ? -1.97 83.188 28.547 1 86.94 84 LEU A O 1
ATOM 672 N N . SER A 1 85 ? -2.859 85.25 28.75 1 83.75 85 SER A N 1
ATOM 673 C CA . SER A 1 85 ? -4.082 84.875 28.031 1 83.75 85 SER A CA 1
ATOM 674 C C . SER A 1 85 ? -3.783 84.562 26.578 1 83.75 85 SER A C 1
ATOM 676 O O . SER A 1 85 ? -4.547 83.812 25.938 1 83.75 85 SER A O 1
ATOM 678 N N . ARG A 1 86 ? -2.648 85.125 26.016 1 83.44 86 ARG A N 1
ATOM 679 C CA . ARG A 1 86 ? -2.244 84.875 24.641 1 83.44 86 ARG A CA 1
ATOM 680 C C . ARG A 1 86 ? -1.381 83.562 24.578 1 83.44 86 ARG A C 1
ATOM 682 O O . ARG A 1 86 ? -0.961 83.188 23.5 1 83.44 86 ARG A O 1
ATOM 689 N N . GLY A 1 87 ? -1.114 83.125 25.734 1 84.5 87 GLY A N 1
ATOM 690 C CA . GLY A 1 87 ? -0.4 81.812 25.781 1 84.5 87 GLY A CA 1
ATOM 691 C C . GLY A 1 87 ? 1.082 82 26.062 1 84.5 87 GLY A C 1
ATOM 692 O O . GLY A 1 87 ? 1.829 81 26.047 1 84.5 87 GLY A O 1
ATOM 693 N N . ASN A 1 88 ? 1.557 83.188 26.312 1 89.44 88 ASN A N 1
ATOM 694 C CA . ASN A 1 88 ? 2.963 83.438 26.609 1 89.44 88 ASN A CA 1
ATOM 695 C C . ASN A 1 88 ? 3.25 83.312 28.109 1 89.44 88 ASN A C 1
ATOM 697 O O . ASN A 1 88 ? 3.016 84.25 28.859 1 89.44 88 ASN A O 1
ATOM 701 N N . PHE A 1 89 ? 3.779 82.125 28.438 1 87.81 89 PHE A N 1
ATOM 702 C CA . PHE A 1 89 ? 4.055 81.875 29.844 1 87.81 89 PHE A CA 1
ATOM 703 C C . PHE A 1 89 ? 5.523 82.125 30.156 1 87.81 89 PHE A C 1
ATOM 705 O O . PHE A 1 89 ? 5.977 81.875 31.266 1 87.81 89 PHE A O 1
ATOM 712 N N . ARG A 1 90 ? 6.266 82.812 29.281 1 91.56 90 ARG A N 1
ATOM 713 C CA . ARG A 1 90 ? 7.684 83.125 29.484 1 91.56 90 ARG A CA 1
ATOM 714 C C . ARG A 1 90 ? 7.875 84.438 30.188 1 91.56 90 ARG A C 1
ATOM 716 O O . ARG A 1 90 ? 8.938 84.688 30.766 1 91.56 90 ARG A O 1
ATOM 723 N N . VAL A 1 91 ? 6.75 85.125 30.141 1 87.81 91 VAL A N 1
ATOM 724 C CA . VAL A 1 91 ? 6.855 86.5 30.719 1 87.81 91 VAL A CA 1
ATOM 725 C C . VAL A 1 91 ? 6.832 86.375 32.25 1 87.81 91 VAL A C 1
ATOM 727 O O . VAL A 1 91 ? 6.094 85.562 32.812 1 87.81 91 VAL A O 1
ATOM 730 N N . GLU A 1 92 ? 7.684 87.125 32.875 1 89 92 GLU A N 1
ATOM 731 C CA . GLU A 1 92 ? 7.754 87.188 34.344 1 89 92 GLU A CA 1
ATOM 732 C C . GLU A 1 92 ? 7.215 88.5 34.875 1 89 92 GLU A C 1
ATOM 734 O O . GLU A 1 92 ? 7.383 89.562 34.25 1 89 92 GLU A O 1
ATOM 739 N N . ILE A 1 93 ? 6.547 88.375 35.938 1 86.25 93 ILE A N 1
ATOM 740 C CA . ILE A 1 93 ? 6.07 89.562 36.625 1 86.25 93 ILE A CA 1
ATOM 741 C C . ILE A 1 93 ? 7.242 90.25 37.281 1 86.25 93 ILE A C 1
ATOM 743 O O . ILE A 1 93 ? 8.133 89.625 37.844 1 86.25 93 ILE A O 1
ATOM 747 N N . SER A 1 94 ? 7.281 91.562 37.125 1 85.25 94 SER A N 1
ATOM 748 C CA . SER A 1 94 ? 8.367 92.375 37.688 1 85.25 94 SER A CA 1
ATOM 749 C C . SER A 1 94 ? 8.539 92.125 39.156 1 85.25 94 SER A C 1
ATOM 751 O O . SER A 1 94 ? 7.559 92.125 39.906 1 85.25 94 SER A O 1
ATOM 753 N N . LYS A 1 95 ? 9.758 91.938 39.625 1 89.62 95 LYS A N 1
ATOM 754 C CA . LYS A 1 95 ? 10.086 91.688 41 1 89.62 95 LYS A CA 1
ATOM 755 C C . LYS A 1 95 ? 9.711 92.875 41.906 1 89.62 95 LYS A C 1
ATOM 757 O O . LYS A 1 95 ? 9.328 92.688 43.062 1 89.62 95 LYS A O 1
ATOM 762 N N . ASN A 1 96 ? 9.695 93.938 41.156 1 85.94 96 ASN A N 1
ATOM 763 C CA .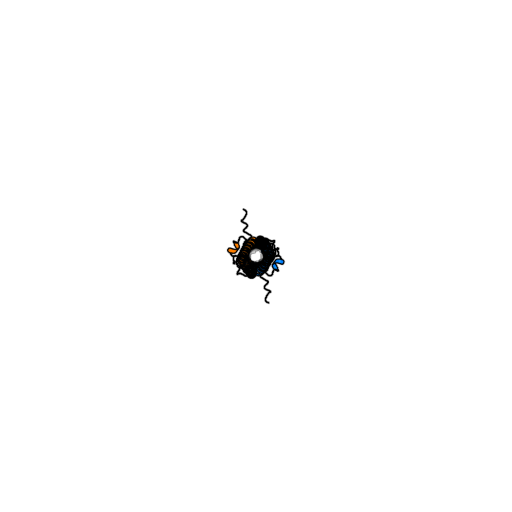 ASN A 1 96 ? 9.406 95.125 41.875 1 85.94 96 ASN A CA 1
ATOM 764 C C . ASN A 1 96 ? 7.961 95.188 42.375 1 85.94 96 ASN A C 1
ATOM 766 O O . ASN A 1 96 ? 7.684 95.625 43.469 1 85.94 96 ASN A O 1
ATOM 770 N N . ILE A 1 97 ? 7.168 94.688 41.562 1 86.5 97 ILE A N 1
ATOM 771 C CA . ILE A 1 97 ? 5.758 94.688 41.938 1 86.5 97 ILE A CA 1
ATOM 772 C C . ILE A 1 97 ? 5.508 93.562 42.906 1 86.5 97 ILE A C 1
ATOM 774 O O . ILE A 1 97 ? 4.754 93.688 43.875 1 86.5 97 ILE A O 1
ATOM 778 N N . MET A 1 98 ? 6.145 92.562 42.781 1 88.31 98 MET A N 1
ATOM 779 C CA . MET A 1 98 ? 5.941 91.375 43.594 1 88.31 98 MET A CA 1
ATOM 780 C C . MET A 1 98 ? 6.438 91.562 45 1 88.31 98 MET A C 1
ATOM 782 O O . MET A 1 98 ? 5.938 90.938 45.938 1 88.31 98 MET A O 1
ATOM 786 N N . LYS A 1 99 ? 7.316 92.5 45.188 1 88.31 99 LYS A N 1
ATOM 787 C CA . LYS A 1 99 ? 7.902 92.812 46.5 1 88.31 99 LYS A CA 1
ATOM 788 C C . LYS A 1 99 ? 7.117 93.875 47.25 1 88.31 99 LYS A C 1
ATOM 790 O O . LYS A 1 99 ? 7.395 94.125 48.406 1 88.31 99 LYS A O 1
ATOM 795 N N . LYS A 1 100 ? 6.195 94.375 46.5 1 85.69 100 LYS A N 1
ATOM 796 C CA . LYS A 1 100 ? 5.383 95.375 47.156 1 85.69 100 LYS A CA 1
ATOM 797 C C . LYS A 1 100 ? 4.559 94.812 48.281 1 85.69 100 LYS A C 1
ATOM 799 O O . LYS A 1 100 ? 4.039 93.688 48.188 1 85.69 100 LYS A O 1
ATOM 804 N N . ASP A 1 101 ? 4.617 95.438 49.375 1 82.5 101 ASP A N 1
ATOM 805 C CA . ASP A 1 101 ? 3.867 95 50.562 1 82.5 101 ASP A CA 1
ATOM 806 C C . ASP A 1 101 ? 2.461 95.562 50.562 1 82.5 101 ASP A C 1
ATOM 808 O O . ASP A 1 101 ? 2.049 96.188 51.562 1 82.5 101 ASP A O 1
ATOM 812 N N . ASP A 1 102 ? 1.749 95.625 49.438 1 82.12 102 ASP A N 1
ATOM 813 C CA . ASP A 1 102 ? 0.374 96.125 49.344 1 82.12 102 ASP A CA 1
ATOM 814 C C . ASP A 1 102 ? -0.477 95.188 48.5 1 82.12 102 ASP A C 1
ATOM 816 O O . ASP A 1 102 ? -0.09 94 48.25 1 82.12 102 ASP A O 1
ATOM 820 N N . GLU A 1 103 ? -1.655 95.688 48.125 1 83.62 103 GLU A N 1
ATOM 821 C CA . GLU A 1 103 ? -2.619 94.812 47.406 1 83.62 103 GLU A CA 1
ATOM 822 C C . GLU A 1 103 ? -2.092 94.438 46.031 1 83.62 103 GLU A C 1
ATOM 824 O O . GLU A 1 103 ? -2.408 93.375 45.531 1 83.62 103 GLU A O 1
ATOM 829 N N . PHE A 1 104 ? -1.234 95.188 45.438 1 83.69 104 PHE A N 1
ATOM 830 C CA . PHE A 1 104 ? -0.67 94.875 44.125 1 83.69 104 PHE A CA 1
ATOM 831 C C . PHE A 1 104 ? 0.375 93.75 44.25 1 83.69 104 PHE A C 1
ATOM 833 O O . PHE A 1 104 ? 0.473 92.875 43.344 1 83.69 104 PHE A O 1
ATOM 840 N N . GLY A 1 105 ? 1.139 93.75 45.25 1 86.12 105 GLY A N 1
ATOM 841 C CA . GLY A 1 105 ? 2.074 92.688 45.5 1 86.12 105 GLY A CA 1
ATOM 842 C C . GLY A 1 105 ? 1.395 91.375 45.688 1 86.12 105 GLY A C 1
ATOM 843 O O . GLY A 1 105 ? 1.852 90.312 45.156 1 86.12 105 GLY A O 1
ATOM 844 N N . LYS A 1 106 ? 0.251 91.312 46.375 1 85.75 106 LYS A N 1
ATOM 845 C CA . LYS A 1 106 ? -0.506 90.125 46.625 1 85.75 106 LYS A CA 1
ATOM 846 C C . LYS A 1 106 ? -1.066 89.562 45.312 1 85.75 106 LYS A C 1
ATOM 848 O O . LYS A 1 106 ? -0.943 88.375 45.062 1 85.75 106 LYS A O 1
ATOM 853 N N . ILE A 1 107 ? -1.55 90.312 44.469 1 85.38 107 ILE A N 1
ATOM 854 C CA . ILE A 1 107 ? -2.129 89.875 43.219 1 85.38 107 ILE A CA 1
ATOM 855 C C . ILE A 1 107 ? -1.028 89.312 42.312 1 85.38 107 ILE A C 1
ATOM 857 O O . ILE A 1 107 ? -1.212 88.312 41.625 1 85.38 107 ILE A O 1
ATOM 861 N N . ALA A 1 108 ? 0.051 90.125 42.312 1 88.75 108 ALA A N 1
ATOM 862 C CA . ALA A 1 108 ? 1.178 89.688 41.469 1 88.75 108 ALA A CA 1
ATOM 863 C C . ALA A 1 108 ? 1.667 88.312 41.875 1 88.75 108 ALA A C 1
ATOM 865 O O . ALA A 1 108 ? 1.923 87.438 41.031 1 88.75 108 ALA A O 1
ATOM 866 N N . ASN A 1 109 ? 1.694 88 43.156 1 89.75 109 ASN A N 1
ATOM 867 C CA . ASN A 1 109 ? 2.148 86.688 43.656 1 89.75 109 ASN A CA 1
ATOM 868 C C . ASN A 1 109 ? 1.143 85.562 43.312 1 89.75 109 ASN A C 1
ATOM 870 O O . ASN A 1 109 ? 1.529 84.5 42.969 1 89.75 109 ASN A O 1
ATOM 874 N N . LYS A 1 110 ? -0.084 85.875 43.438 1 86.12 110 LYS A N 1
ATOM 875 C CA . LYS A 1 110 ? -1.117 84.938 43.125 1 86.12 110 LYS A CA 1
ATOM 876 C C . LYS A 1 110 ? -1.133 84.625 41.625 1 86.12 110 LYS A C 1
ATOM 878 O O . LYS A 1 110 ? -1.307 83.438 41.25 1 86.12 110 LYS A O 1
ATOM 883 N N . LEU A 1 111 ? -0.959 85.625 40.812 1 87.62 111 LEU A N 1
ATOM 884 C CA . LEU A 1 111 ? -0.892 85.438 39.375 1 87.62 111 LEU A CA 1
ATOM 885 C C . LEU A 1 111 ? 0.327 84.562 39 1 87.62 111 LEU A C 1
ATOM 887 O O . LEU A 1 111 ? 0.247 83.75 38.094 1 87.62 111 LEU A O 1
ATOM 891 N N . ASN A 1 112 ? 1.388 84.875 39.688 1 89.62 112 ASN A N 1
ATOM 892 C CA . ASN A 1 112 ? 2.588 84.062 39.438 1 89.62 112 ASN A CA 1
ATOM 893 C C . ASN A 1 112 ? 2.373 82.625 39.844 1 89.62 112 ASN A C 1
ATOM 895 O O . ASN A 1 112 ? 2.84 81.688 39.156 1 89.62 112 ASN A O 1
ATOM 899 N N . GLY A 1 113 ? 1.705 82.438 40.906 1 85.19 113 GLY A N 1
ATOM 900 C CA . GLY A 1 113 ? 1.345 81.062 41.312 1 85.19 113 GLY A CA 1
ATOM 901 C C . GLY A 1 113 ? 0.478 80.312 40.281 1 85.19 113 GLY A C 1
ATOM 902 O O . GLY A 1 113 ? 0.705 79.188 39.969 1 85.19 113 GLY A O 1
ATOM 903 N N . LEU A 1 114 ? -0.48 81 39.781 1 83.69 114 LEU A N 1
ATOM 904 C CA . LEU A 1 114 ? -1.331 80.438 38.719 1 83.69 114 LEU A CA 1
ATOM 905 C C . LEU A 1 114 ? -0.511 80.062 37.5 1 83.69 114 LEU A C 1
ATOM 907 O O . LEU A 1 114 ? -0.657 79 36.938 1 83.69 114 LEU A O 1
ATOM 911 N N . LYS A 1 115 ? 0.262 81.062 37.062 1 88.88 115 LYS A N 1
ATOM 912 C CA . LYS A 1 115 ? 1.134 80.812 35.906 1 88.88 115 LYS A CA 1
ATOM 913 C C . LYS A 1 115 ? 1.982 79.562 36.094 1 88.88 115 LYS A C 1
ATOM 915 O O . LYS A 1 115 ? 2.068 78.688 35.219 1 88.88 115 LYS A O 1
ATOM 920 N N . ASN A 1 116 ? 2.566 79.375 37.281 1 87.69 116 ASN A N 1
ATOM 921 C CA . ASN A 1 116 ? 3.43 78.188 37.562 1 87.69 116 ASN A CA 1
ATOM 922 C C . ASN A 1 116 ? 2.645 76.875 37.594 1 87.69 116 ASN A C 1
ATOM 924 O O . ASN A 1 116 ? 3.117 75.875 37.062 1 87.69 116 ASN A O 1
ATOM 928 N N . SER A 1 117 ? 1.509 76.938 38.125 1 83.56 117 SER A N 1
ATOM 929 C CA . SER A 1 117 ? 0.669 75.75 38.156 1 83.56 117 SER A CA 1
ATOM 930 C C . SER A 1 117 ? 0.274 75.312 36.75 1 83.56 117 SER A C 1
ATOM 932 O O . SER A 1 117 ? 0.306 74.125 36.438 1 83.56 117 SER A O 1
ATOM 934 N N . LEU A 1 118 ? 0 76.188 35.906 1 83.69 118 LEU A N 1
ATOM 935 C CA . LEU A 1 118 ? -0.385 75.875 34.531 1 83.69 118 LEU A CA 1
ATOM 936 C C . LEU A 1 118 ? 0.815 75.375 33.719 1 83.69 118 LEU A C 1
ATOM 938 O O . LEU A 1 118 ? 0.695 74.438 32.938 1 83.69 118 LEU A O 1
ATOM 942 N N . LYS A 1 119 ? 1.867 76.188 33.969 1 87.88 119 LYS A N 1
ATOM 943 C CA . LYS A 1 119 ? 3.102 75.75 33.312 1 87.88 119 LYS A CA 1
ATOM 944 C C . LYS A 1 119 ? 3.445 74.312 33.625 1 87.88 119 LYS A C 1
ATOM 946 O O . LYS A 1 119 ? 3.775 73.5 32.75 1 87.88 119 LYS A O 1
ATOM 951 N N . GLU A 1 120 ? 3.285 73.875 34.875 1 86.25 120 GLU A N 1
ATOM 952 C CA . GLU A 1 120 ? 3.566 72.5 35.344 1 86.25 120 GLU A CA 1
ATOM 953 C C . GLU A 1 120 ? 2.602 71.5 34.688 1 86.25 120 GLU A C 1
ATOM 955 O O . GLU A 1 120 ? 3.006 70.438 34.281 1 86.25 120 GLU A O 1
ATOM 960 N N . MET A 1 121 ? 1.457 71.875 34.562 1 82.75 121 MET A N 1
ATOM 961 C CA . MET A 1 121 ? 0.451 71 33.938 1 82.75 121 MET A CA 1
ATOM 962 C C . MET A 1 121 ? 0.777 70.75 32.469 1 82.75 121 MET A C 1
ATOM 964 O O . MET A 1 121 ? 0.717 69.625 32 1 82.75 121 MET A O 1
ATOM 968 N N . ILE A 1 122 ? 1.079 71.812 31.781 1 85.31 122 ILE A N 1
ATOM 969 C CA . ILE A 1 122 ? 1.382 71.688 30.344 1 85.31 122 ILE A CA 1
ATOM 970 C C . ILE A 1 122 ? 2.623 70.812 30.141 1 85.31 122 ILE A C 1
ATOM 972 O O . ILE A 1 122 ? 2.662 70 29.234 1 85.31 122 ILE A O 1
ATOM 976 N N . ILE A 1 123 ? 3.582 71 31.047 1 88.5 123 ILE A N 1
ATOM 977 C CA . ILE A 1 123 ? 4.805 70.25 30.969 1 88.5 123 ILE A CA 1
ATOM 978 C C . ILE A 1 123 ? 4.473 68.75 31.203 1 88.5 123 ILE A C 1
ATOM 980 O O . ILE A 1 123 ? 4.949 67.875 30.469 1 88.5 123 ILE A O 1
ATOM 984 N N . ASP A 1 124 ? 3.625 68.5 32.156 1 86.69 124 ASP A N 1
ATOM 985 C CA . ASP A 1 124 ? 3.232 67.125 32.469 1 86.69 124 ASP A CA 1
ATOM 986 C C . ASP A 1 124 ? 2.475 66.5 31.297 1 86.69 124 ASP A C 1
ATOM 988 O O . ASP A 1 124 ? 2.73 65.312 30.938 1 86.69 124 ASP A O 1
ATOM 992 N N . ILE A 1 125 ? 1.668 67.188 30.688 1 83.81 125 ILE A N 1
ATOM 993 C CA . ILE A 1 125 ? 0.889 66.688 29.562 1 83.81 125 ILE A CA 1
ATOM 994 C C . ILE A 1 125 ? 1.814 66.375 28.391 1 83.81 125 ILE A C 1
ATOM 996 O O . ILE A 1 125 ? 1.676 65.375 27.703 1 83.81 125 ILE A O 1
ATOM 1000 N N . ASN A 1 126 ? 2.75 67.312 28.188 1 86.25 126 ASN A N 1
ATOM 1001 C CA . ASN A 1 126 ? 3.707 67.125 27.094 1 86.25 126 ASN A CA 1
ATOM 1002 C C . ASN A 1 126 ? 4.508 65.812 27.281 1 86.25 126 ASN A C 1
ATOM 1004 O O . ASN A 1 126 ? 4.77 65.125 26.297 1 86.25 126 ASN A O 1
ATOM 1008 N N . GLN A 1 127 ? 4.867 65.5 28.469 1 86.56 127 GLN A N 1
ATOM 1009 C CA . GLN A 1 127 ? 5.605 64.312 28.75 1 86.56 127 GLN A CA 1
ATOM 1010 C C . GLN A 1 127 ? 4.75 63.062 28.484 1 86.56 127 GLN A C 1
ATOM 1012 O O . GLN A 1 127 ? 5.238 62.062 27.938 1 86.56 127 GLN A O 1
ATOM 1017 N N . LYS A 1 128 ? 3.582 63.156 28.812 1 82.69 128 LYS A N 1
ATOM 1018 C CA . LYS A 1 128 ? 2.676 62.031 28.609 1 82.69 128 LYS A CA 1
ATOM 1019 C C . LYS A 1 128 ? 2.383 61.812 27.125 1 82.69 128 LYS A C 1
ATOM 1021 O O . LYS A 1 128 ? 2.242 60.688 26.672 1 82.69 128 LYS A O 1
ATOM 1026 N N . ILE A 1 129 ? 2.293 62.812 26.359 1 83.81 129 ILE A N 1
ATOM 1027 C CA . ILE A 1 129 ? 2.086 62.75 24.922 1 83.81 129 ILE A CA 1
ATOM 1028 C C . ILE A 1 129 ? 3.242 62 24.266 1 83.81 129 ILE A C 1
ATOM 1030 O O . ILE A 1 129 ? 3.033 61.188 23.359 1 83.81 129 ILE A O 1
ATOM 1034 N N . ASN A 1 130 ? 4.43 62.219 24.781 1 86.12 130 ASN A N 1
ATOM 1035 C CA . ASN A 1 130 ? 5.59 61.5 24.25 1 86.12 130 ASN A CA 1
ATOM 1036 C C . ASN A 1 130 ? 5.5 60 24.516 1 86.12 130 ASN A C 1
ATOM 1038 O O . ASN A 1 130 ? 5.863 59.188 23.656 1 86.12 130 ASN A O 1
ATOM 1042 N N . SER A 1 131 ? 4.938 59.656 25.594 1 83.38 131 SER A N 1
ATOM 1043 C CA . SER A 1 131 ? 4.77 58.25 25.922 1 83.38 131 SER A CA 1
ATOM 1044 C C . SER A 1 131 ? 3.74 57.594 25.016 1 83.38 131 SER A C 1
ATOM 1046 O O . SER A 1 131 ? 3.928 56.469 24.578 1 83.38 131 SER A O 1
ATOM 1048 N N . VAL A 1 132 ? 2.672 58.281 24.703 1 84.56 132 VAL A N 1
ATOM 1049 C CA . VAL A 1 132 ? 1.635 57.75 23.828 1 84.56 132 VAL A CA 1
ATOM 1050 C C . VAL A 1 132 ? 2.18 57.625 22.406 1 84.56 132 VAL A C 1
ATOM 1052 O O . VAL A 1 132 ? 1.862 56.656 21.703 1 84.56 132 VAL A O 1
ATOM 1055 N N . ASN A 1 133 ? 3.021 58.531 22 1 87.62 133 ASN A N 1
ATOM 1056 C CA . ASN A 1 133 ? 3.656 58.469 20.688 1 87.62 133 ASN A CA 1
ATOM 1057 C C . ASN A 1 133 ? 4.535 57.219 20.562 1 87.62 133 ASN A C 1
ATOM 1059 O O . ASN A 1 133 ? 4.512 56.531 19.531 1 87.62 133 ASN A O 1
ATOM 1063 N N . GLU A 1 134 ? 5.242 56.906 21.594 1 88 134 GLU A N 1
ATOM 1064 C CA . GLU A 1 134 ? 6.074 55.719 21.609 1 88 134 GLU A CA 1
ATOM 1065 C C . GLU A 1 134 ? 5.223 54.469 21.547 1 88 134 GLU A C 1
ATOM 1067 O O . GLU A 1 134 ? 5.531 53.531 20.781 1 88 134 GLU A O 1
ATOM 1072 N N . SER A 1 135 ? 4.145 54.469 22.281 1 87 135 SER A N 1
ATOM 1073 C CA . SER A 1 135 ? 3.238 53.312 22.297 1 87 135 SER A CA 1
ATOM 1074 C C . SER A 1 135 ? 2.602 53.094 20.922 1 87 135 SER A C 1
ATOM 1076 O O . SER A 1 135 ? 2.461 51.969 20.469 1 87 135 SER A O 1
ATOM 1078 N N . SER A 1 136 ? 2.221 54.156 20.266 1 88.81 136 SER A N 1
ATOM 1079 C CA . SER A 1 136 ? 1.618 54.062 18.938 1 88.81 136 SER A CA 1
ATOM 1080 C C . SER A 1 136 ? 2.596 53.5 17.922 1 88.81 136 SER A C 1
ATOM 1082 O O . SER A 1 136 ? 2.215 52.688 17.078 1 88.81 136 SER A O 1
ATOM 1084 N N . ASN A 1 137 ? 3.865 53.844 18.078 1 89.88 137 ASN A N 1
ATOM 1085 C CA . ASN A 1 137 ? 4.891 53.312 17.188 1 89.88 137 ASN A CA 1
ATOM 1086 C C . ASN A 1 137 ? 5.137 51.844 17.406 1 89.88 137 ASN A C 1
ATOM 1088 O O . ASN A 1 137 ? 5.266 51.062 16.453 1 89.88 137 ASN A O 1
ATOM 1092 N N . ILE A 1 138 ? 5.125 51.469 18.625 1 89.31 138 ILE A N 1
ATOM 1093 C CA . ILE A 1 138 ? 5.312 50.062 18.953 1 89.31 138 ILE A CA 1
ATOM 1094 C C . ILE A 1 138 ? 4.125 49.25 18.438 1 89.31 138 ILE A C 1
ATOM 1096 O O . ILE A 1 138 ? 4.305 48.156 17.859 1 89.31 138 ILE A O 1
ATOM 1100 N N . LEU A 1 139 ? 2.973 49.781 18.562 1 89.19 139 LEU A N 1
ATOM 1101 C CA . LEU A 1 139 ? 1.772 49.094 18.094 1 89.19 139 LEU A CA 1
ATOM 1102 C C . LEU A 1 139 ? 1.8 48.906 16.578 1 89.19 139 LEU A C 1
ATOM 1104 O O . LEU A 1 139 ? 1.413 47.844 16.062 1 89.19 139 LEU A O 1
ATOM 1108 N N . ALA A 1 140 ? 2.223 49.906 15.906 1 89.69 140 ALA A N 1
ATOM 1109 C CA . ALA A 1 140 ? 2.33 49.812 14.453 1 89.69 140 ALA A CA 1
ATOM 1110 C C . ALA A 1 140 ? 3.297 48.688 14.047 1 89.69 140 ALA A C 1
ATOM 1112 O O . ALA A 1 140 ? 2.992 47.906 13.156 1 89.69 140 ALA A O 1
ATOM 1113 N N . ASN A 1 141 ? 4.41 48.594 14.719 1 91.38 141 ASN A N 1
ATOM 1114 C CA . ASN A 1 141 ? 5.402 47.562 14.445 1 91.38 141 ASN A CA 1
ATOM 1115 C C . ASN A 1 141 ? 4.863 46.156 14.758 1 91.38 141 ASN A C 1
ATOM 1117 O O . ASN A 1 141 ? 5.043 45.219 13.977 1 91.38 141 ASN A O 1
ATOM 1121 N N . VAL A 1 142 ? 4.238 46.031 15.859 1 89.38 142 VAL A N 1
ATOM 1122 C CA . VAL A 1 142 ? 3.682 44.75 16.281 1 89.38 142 VAL A CA 1
ATOM 1123 C C . VAL A 1 142 ? 2.598 44.312 15.297 1 89.38 142 VAL A C 1
ATOM 1125 O O . VAL A 1 142 ? 2.49 43.125 14.969 1 89.38 142 VAL A O 1
ATOM 1128 N N . SER A 1 143 ? 1.796 45.25 14.883 1 89.25 143 SER A N 1
ATOM 1129 C CA . SER A 1 143 ? 0.758 44.938 13.898 1 89.25 143 SER A CA 1
ATOM 1130 C C . SER A 1 143 ? 1.358 44.375 12.609 1 89.25 143 SER A C 1
ATOM 1132 O O . SER A 1 143 ? 0.843 43.438 12.039 1 89.25 143 SER A O 1
ATOM 1134 N N . GLU A 1 144 ? 2.461 44.969 12.18 1 89.94 144 GLU A N 1
ATOM 1135 C CA . GLU A 1 144 ? 3.154 44.469 10.984 1 89.94 144 GLU A CA 1
ATOM 1136 C C . GLU A 1 144 ? 3.691 43.062 11.188 1 89.94 144 GLU A C 1
ATOM 1138 O O . GLU A 1 144 ? 3.598 42.219 10.297 1 89.94 144 GLU A O 1
ATOM 1143 N N . GLU A 1 145 ? 4.195 42.812 12.305 1 88.5 145 GLU A N 1
ATOM 1144 C CA . GLU A 1 145 ? 4.73 41.5 12.633 1 88.5 145 GLU A CA 1
ATOM 1145 C C . GLU A 1 145 ? 3.627 40.469 12.656 1 88.5 145 GLU A C 1
ATOM 1147 O O . GLU A 1 145 ? 3.789 39.375 12.109 1 88.5 145 GLU A O 1
ATOM 1152 N N . ILE A 1 146 ? 2.523 40.781 13.297 1 87.94 146 ILE A N 1
ATOM 1153 C CA . ILE A 1 146 ? 1.39 39.875 13.367 1 87.94 146 ILE A CA 1
ATOM 1154 C C . ILE A 1 146 ? 0.861 39.594 11.961 1 87.94 146 ILE A C 1
ATOM 1156 O O . ILE A 1 146 ? 0.557 38.438 11.625 1 87.94 146 ILE A O 1
ATOM 1160 N N . SER A 1 147 ? 0.785 40.594 11.188 1 89.06 147 SER A N 1
ATOM 1161 C CA . SER A 1 147 ? 0.318 40.469 9.812 1 89.06 147 SER A CA 1
ATOM 1162 C C . SER A 1 147 ? 1.223 39.531 9.023 1 89.06 147 SER A C 1
ATOM 1164 O O . SER A 1 147 ? 0.741 38.594 8.344 1 89.06 147 SER A O 1
ATOM 1166 N N . ALA A 1 148 ? 2.521 39.688 9.102 1 89.38 148 ALA A N 1
ATOM 1167 C CA . ALA A 1 148 ? 3.486 38.844 8.398 1 89.38 148 ALA A CA 1
ATOM 1168 C C . ALA A 1 148 ? 3.391 37.406 8.859 1 89.38 148 ALA A C 1
ATOM 1170 O O . ALA A 1 148 ? 3.398 36.469 8.039 1 89.38 148 ALA A O 1
ATOM 1171 N N . SER A 1 149 ? 3.318 37.188 10.133 1 88.06 149 SER A N 1
ATOM 1172 C CA . SER A 1 149 ? 3.203 35.844 10.688 1 88.06 149 SER A CA 1
ATOM 1173 C C . SER A 1 149 ? 1.904 35.188 10.258 1 88.06 149 SER A C 1
ATOM 1175 O O . SER A 1 149 ? 1.888 34 9.938 1 88.06 149 SER A O 1
ATOM 1177 N N . SER A 1 150 ? 0.822 35.938 10.273 1 87.5 150 SER A N 1
ATOM 1178 C CA . SER A 1 150 ? -0.473 35.406 9.844 1 87.5 150 SER A CA 1
ATOM 1179 C C . SER A 1 150 ? -0.441 34.969 8.383 1 87.5 150 SER A C 1
ATOM 1181 O O . SER A 1 150 ? -0.994 33.938 8.016 1 87.5 150 SER A O 1
ATOM 1183 N N . GLU A 1 151 ? 0.218 35.781 7.562 1 88.19 151 GLU A N 1
ATOM 1184 C CA . GLU A 1 151 ? 0.368 35.438 6.148 1 88.19 151 GLU A CA 1
ATOM 1185 C C . GLU A 1 151 ? 1.183 34.156 5.973 1 88.19 151 GLU A C 1
ATOM 1187 O O . GLU A 1 151 ? 0.845 33.312 5.141 1 88.19 151 GLU A O 1
ATOM 1192 N N . GLN A 1 152 ? 2.199 34.062 6.734 1 87.88 152 GLN A N 1
ATOM 1193 C CA . GLN A 1 152 ? 3.029 32.875 6.684 1 87.88 152 GLN A CA 1
ATOM 1194 C C . GLN A 1 152 ? 2.238 31.641 7.113 1 87.88 152 GLN A C 1
ATOM 1196 O O . GLN A 1 152 ? 2.33 30.578 6.48 1 87.88 152 GLN A O 1
ATOM 1201 N N . VAL A 1 153 ? 1.503 31.703 8.172 1 89 153 VAL A N 1
ATOM 1202 C CA . VAL A 1 153 ? 0.661 30.609 8.648 1 89 153 VAL A CA 1
ATOM 1203 C C . VAL A 1 153 ? -0.337 30.203 7.562 1 89 153 VAL A C 1
ATOM 1205 O O . VAL A 1 153 ? -0.485 29.031 7.254 1 89 153 VAL A O 1
ATOM 1208 N N . SER A 1 154 ? -0.954 31.172 6.992 1 89.44 154 SER A N 1
ATOM 1209 C CA . SER A 1 154 ? -1.937 30.922 5.945 1 89.44 154 SER A CA 1
ATOM 1210 C C . SER A 1 154 ? -1.312 30.172 4.77 1 89.44 154 SER A C 1
ATOM 1212 O O . SER A 1 154 ? -1.871 29.188 4.285 1 89.44 154 SER A O 1
ATOM 1214 N N . SER A 1 155 ? -0.177 30.609 4.293 1 91.12 155 SER A N 1
ATOM 1215 C CA . SER A 1 155 ? 0.517 29.984 3.172 1 91.12 155 SER A CA 1
ATOM 1216 C C . SER A 1 155 ? 0.913 28.547 3.5 1 91.12 155 SER A C 1
ATOM 1218 O O . SER A 1 155 ? 0.718 27.656 2.686 1 91.12 155 SER A O 1
ATOM 1220 N N . THR A 1 156 ? 1.458 28.375 4.664 1 91 156 THR A N 1
ATOM 1221 C CA . THR A 1 156 ? 1.883 27.047 5.086 1 91 156 THR A CA 1
ATOM 1222 C C . THR A 1 156 ? 0.684 26.109 5.215 1 91 156 THR A C 1
ATOM 1224 O O . THR A 1 156 ? 0.769 24.938 4.867 1 91 156 THR A O 1
ATOM 1227 N N . MET A 1 157 ? -0.438 26.641 5.684 1 89.88 157 MET A N 1
ATOM 1228 C CA . MET A 1 157 ? -1.646 25.844 5.816 1 89.88 157 MET A CA 1
ATOM 1229 C C . MET A 1 157 ? -2.162 25.406 4.449 1 89.88 157 MET A C 1
ATOM 1231 O O . MET A 1 157 ? -2.684 24.297 4.301 1 89.88 157 MET A O 1
ATOM 1235 N N . GLN A 1 158 ? -2 26.281 3.482 1 89.44 158 GLN A N 1
ATOM 1236 C CA . GLN A 1 158 ? -2.367 25.922 2.121 1 89.44 158 GLN A CA 1
ATOM 1237 C C . GLN A 1 158 ? -1.502 24.766 1.613 1 89.44 158 GLN A C 1
ATOM 1239 O O . GLN A 1 158 ? -1.997 23.859 0.938 1 89.44 158 GLN A O 1
ATOM 1244 N N . GLN A 1 159 ? -0.284 24.766 1.905 1 90.38 159 GLN A N 1
ATOM 1245 C CA . GLN A 1 159 ? 0.633 23.688 1.532 1 90.38 159 GLN A CA 1
ATOM 1246 C C . GLN A 1 159 ? 0.241 22.375 2.197 1 90.38 159 GLN A C 1
ATOM 1248 O O . GLN A 1 159 ? 0.23 21.328 1.552 1 90.38 159 GLN A O 1
ATOM 1253 N N . ILE A 1 160 ? -0.082 22.422 3.455 1 89.94 160 ILE A N 1
ATOM 1254 C CA . ILE A 1 160 ? -0.488 21.234 4.199 1 89.94 160 ILE A CA 1
ATOM 1255 C C . ILE A 1 160 ? -1.775 20.672 3.604 1 89.94 160 ILE A C 1
ATOM 1257 O O . ILE A 1 160 ? -1.9 19.453 3.418 1 89.94 160 ILE A O 1
ATOM 1261 N N . ALA A 1 161 ? -2.721 21.578 3.316 1 90.31 161 ALA A N 1
ATOM 1262 C CA . ALA A 1 161 ? -3.979 21.156 2.711 1 90.31 161 ALA A CA 1
ATOM 1263 C C . ALA A 1 161 ? -3.738 20.453 1.379 1 90.31 161 ALA A C 1
ATOM 1265 O O . ALA A 1 161 ? -4.277 19.375 1.133 1 90.31 161 ALA A O 1
ATOM 1266 N N . GLN A 1 162 ? -2.957 21.031 0.531 1 91.19 162 GLN A N 1
ATOM 1267 C CA . GLN A 1 162 ? -2.629 20.438 -0.762 1 91.19 162 GLN A CA 1
ATOM 1268 C C . GLN A 1 162 ? -1.891 19.109 -0.589 1 91.19 162 GLN A C 1
ATOM 1270 O O . GLN A 1 162 ? -2.174 18.141 -1.293 1 91.19 162 GLN A O 1
ATOM 1275 N N . GLY A 1 163 ? -0.908 19.125 0.288 1 90.62 163 GLY A N 1
ATOM 1276 C CA . GLY A 1 163 ? -0.21 17.891 0.603 1 90.62 163 GLY A CA 1
ATOM 1277 C C . GLY A 1 163 ? -1.136 16.781 1.074 1 90.62 163 GLY A C 1
ATOM 1278 O O . GLY A 1 163 ? -1.029 15.648 0.62 1 90.62 163 GLY A O 1
ATOM 1279 N N . SER A 1 164 ? -2.037 17.078 1.94 1 90.62 164 SER A N 1
ATOM 1280 C CA . SER A 1 164 ? -3 16.109 2.459 1 90.62 164 SER A CA 1
ATOM 1281 C C . SER A 1 164 ? -3.9 15.578 1.351 1 90.62 164 SER A C 1
ATOM 1283 O O . SER A 1 164 ? -4.23 14.391 1.33 1 90.62 164 SER A O 1
ATOM 1285 N N . THR A 1 165 ? -4.289 16.422 0.435 1 91.06 165 THR A N 1
ATOM 1286 C CA . THR A 1 165 ? -5.098 16 -0.706 1 91.06 165 THR A CA 1
ATOM 1287 C C . THR A 1 165 ? -4.324 15.039 -1.593 1 91.06 165 THR A C 1
ATOM 1289 O O . THR A 1 165 ? -4.855 14 -2 1 91.06 165 THR A O 1
ATOM 1292 N N . ASN A 1 166 ? -3.102 15.328 -1.888 1 92.12 166 ASN A N 1
ATOM 1293 C CA . ASN A 1 166 ? -2.248 14.445 -2.67 1 92.12 166 ASN A CA 1
ATOM 1294 C C . ASN A 1 166 ? -2.064 13.094 -1.982 1 92.12 166 ASN A C 1
ATOM 1296 O O . ASN A 1 166 ? -2.111 12.047 -2.635 1 92.12 166 ASN A O 1
ATOM 1300 N N . GLN A 1 167 ? -1.899 13.156 -0.71 1 91.25 167 GLN A N 1
ATOM 1301 C CA . GLN A 1 167 ? -1.745 11.93 0.061 1 91.25 167 GLN A CA 1
ATOM 1302 C C . GLN A 1 167 ? -3.008 11.078 -0.007 1 91.25 167 GLN A C 1
ATOM 1304 O O . GLN A 1 167 ? -2.93 9.852 -0.16 1 91.25 167 GLN A O 1
ATOM 1309 N N . ALA A 1 168 ? -4.105 11.734 0.135 1 91.56 168 ALA A N 1
ATOM 1310 C CA . ALA A 1 168 ? -5.371 11.016 0.047 1 91.56 168 ALA A CA 1
ATOM 1311 C C . ALA A 1 168 ? -5.508 10.305 -1.297 1 91.56 168 ALA A C 1
ATOM 1313 O O . ALA A 1 168 ? -5.945 9.148 -1.357 1 91.56 168 ALA A O 1
ATOM 1314 N N . GLN A 1 169 ? -5.09 10.93 -2.338 1 93.75 169 GLN A N 1
ATOM 1315 C CA . GLN A 1 169 ? -5.137 10.32 -3.666 1 93.75 169 GLN A CA 1
ATOM 1316 C C . GLN A 1 169 ? -4.172 9.148 -3.771 1 93.75 169 GLN A C 1
ATOM 1318 O O . GLN A 1 169 ? -4.512 8.109 -4.34 1 93.75 169 GLN A O 1
ATOM 1323 N N . ASP A 1 170 ? -2.947 9.336 -3.266 1 94.44 170 ASP A N 1
ATOM 1324 C CA . ASP A 1 170 ? -1.98 8.242 -3.242 1 94.44 170 ASP A CA 1
ATOM 1325 C C . ASP A 1 170 ? -2.547 7.02 -2.516 1 94.44 170 ASP A C 1
ATOM 1327 O O . ASP A 1 170 ? -2.393 5.887 -2.977 1 94.44 170 ASP A O 1
ATOM 1331 N N . LEU A 1 171 ? -3.211 7.27 -1.455 1 94 171 LEU A N 1
ATOM 1332 C CA . LEU A 1 171 ? -3.762 6.191 -0.637 1 94 171 LEU A CA 1
ATOM 1333 C C . LEU A 1 171 ? -4.91 5.492 -1.357 1 94 171 LEU A C 1
ATOM 1335 O O . LEU A 1 171 ? -5.055 4.273 -1.266 1 94 171 LEU A O 1
ATOM 1339 N N . VAL A 1 172 ? -5.707 6.215 -2.074 1 94 172 VAL A N 1
ATOM 1340 C CA . VAL A 1 172 ? -6.754 5.625 -2.902 1 94 172 VAL A CA 1
ATOM 1341 C C . VAL A 1 172 ? -6.129 4.723 -3.965 1 94 172 VAL A C 1
ATOM 1343 O O . VAL A 1 172 ? -6.613 3.619 -4.215 1 94 172 VAL A O 1
ATOM 1346 N N . ASP A 1 173 ? -5.055 5.129 -4.559 1 95.19 173 ASP A N 1
ATOM 1347 C CA . ASP A 1 173 ? -4.348 4.344 -5.566 1 95.19 173 ASP A CA 1
ATOM 1348 C C . ASP A 1 173 ? -3.793 3.053 -4.965 1 95.19 173 ASP A C 1
ATOM 1350 O O . ASP A 1 173 ? -3.855 1.992 -5.59 1 95.19 173 ASP A O 1
ATOM 1354 N N . ILE A 1 174 ? -3.277 3.16 -3.799 1 95.56 174 ILE A N 1
ATOM 1355 C CA . ILE A 1 174 ? -2.76 1.979 -3.117 1 95.56 174 ILE A CA 1
ATOM 1356 C C . ILE A 1 174 ? -3.9 0.997 -2.854 1 95.56 174 ILE A C 1
ATOM 1358 O O . ILE A 1 174 ? -3.764 -0.203 -3.105 1 95.56 174 ILE A O 1
ATOM 1362 N N . ALA A 1 175 ? -4.984 1.509 -2.314 1 95.31 175 ALA A N 1
ATOM 1363 C CA . ALA A 1 175 ? -6.141 0.655 -2.057 1 95.31 175 ALA A CA 1
ATOM 1364 C C . ALA A 1 175 ? -6.602 -0.043 -3.332 1 95.31 175 ALA A C 1
ATOM 1366 O O . ALA A 1 175 ? -6.906 -1.238 -3.318 1 95.31 175 ALA A O 1
ATOM 1367 N N . SER A 1 176 ? -6.652 0.633 -4.441 1 96.25 176 SER A N 1
ATOM 1368 C CA . SER A 1 176 ? -7.023 0.072 -5.734 1 96.25 176 SER A CA 1
ATOM 1369 C C . SER A 1 176 ? -6.039 -1.003 -6.176 1 96.25 176 SER A C 1
ATOM 1371 O O . SER A 1 176 ? -6.441 -2.062 -6.664 1 96.25 176 SER A O 1
ATOM 1373 N N . ALA A 1 177 ? -4.781 -0.7 -6.02 1 95.88 177 ALA A N 1
ATOM 1374 C CA . ALA A 1 177 ? -3.75 -1.683 -6.344 1 95.88 177 ALA A CA 1
ATOM 1375 C C . ALA A 1 177 ? -3.936 -2.963 -5.535 1 95.88 177 ALA A C 1
ATOM 1377 O O . ALA A 1 177 ? -3.779 -4.066 -6.062 1 95.88 177 ALA A O 1
ATOM 1378 N N . MET A 1 178 ? -4.297 -2.807 -4.293 1 95.19 178 MET A N 1
ATOM 1379 C CA . MET A 1 178 ? -4.48 -3.965 -3.426 1 95.19 178 MET A CA 1
ATOM 1380 C C . MET A 1 178 ? -5.711 -4.766 -3.844 1 95.19 178 MET A C 1
ATOM 1382 O O . MET A 1 178 ? -5.742 -5.988 -3.689 1 95.19 178 MET A O 1
ATOM 1386 N N . LYS A 1 179 ? -6.742 -4.145 -4.344 1 95 179 LYS A N 1
ATOM 1387 C CA . LYS A 1 179 ? -7.879 -4.855 -4.918 1 95 179 LYS A CA 1
ATOM 1388 C C . LYS A 1 179 ? -7.453 -5.707 -6.109 1 95 179 LYS A C 1
ATOM 1390 O O . LYS A 1 179 ? -7.863 -6.867 -6.23 1 95 179 LYS A O 1
ATOM 1395 N N . ASP A 1 180 ? -6.625 -5.172 -6.945 1 95.25 180 ASP A N 1
ATOM 1396 C CA . ASP A 1 180 ? -6.094 -5.906 -8.086 1 95.25 180 ASP A CA 1
ATOM 1397 C C . ASP A 1 180 ? -5.25 -7.094 -7.637 1 95.25 180 ASP A C 1
ATOM 1399 O O . ASP A 1 180 ? -5.305 -8.172 -8.242 1 95.25 180 ASP A O 1
ATOM 1403 N N . VAL A 1 181 ? -4.48 -6.895 -6.609 1 94.88 181 VAL A N 1
ATOM 1404 C CA . VAL A 1 181 ? -3.701 -7.98 -6.027 1 94.88 181 VAL A CA 1
ATOM 1405 C C . VAL A 1 181 ? -4.633 -9.102 -5.57 1 94.88 181 VAL A C 1
ATOM 1407 O O . VAL A 1 181 ? -4.355 -10.281 -5.805 1 94.88 181 VAL A O 1
ATOM 1410 N N . THR A 1 182 ? -5.719 -8.727 -4.914 1 94.75 182 THR A N 1
ATOM 1411 C CA . THR A 1 182 ? -6.699 -9.703 -4.461 1 94.75 182 THR A CA 1
ATOM 1412 C C . THR A 1 182 ? -7.219 -10.531 -5.637 1 94.75 182 THR A C 1
ATOM 1414 O O . THR A 1 182 ? -7.27 -11.758 -5.562 1 94.75 182 THR A O 1
ATOM 1417 N N . TYR A 1 183 ? -7.574 -9.914 -6.742 1 95.31 183 TYR A N 1
ATOM 1418 C CA . TYR A 1 183 ? -8.078 -10.594 -7.926 1 95.31 183 TYR A CA 1
ATOM 1419 C C . TYR A 1 183 ? -7.031 -11.539 -8.508 1 95.31 183 TYR A C 1
ATOM 1421 O O . TYR A 1 183 ? -7.34 -12.672 -8.867 1 95.31 183 TYR A O 1
ATOM 1429 N N . SER A 1 184 ? -5.824 -11.039 -8.578 1 95.19 184 SER A N 1
ATOM 1430 C CA . SER A 1 184 ? -4.734 -11.852 -9.094 1 95.19 184 SER A CA 1
ATOM 1431 C C . SER A 1 184 ? -4.496 -13.078 -8.227 1 95.19 184 SER A C 1
ATOM 1433 O O . SER A 1 184 ? -4.258 -14.18 -8.734 1 95.19 184 SER A O 1
ATOM 1435 N N . LEU A 1 185 ? -4.586 -12.93 -6.938 1 94.38 185 LEU A N 1
ATOM 1436 C CA . LEU A 1 185 ? -4.41 -14.039 -6 1 94.38 185 LEU A CA 1
ATOM 1437 C C . LEU A 1 185 ? -5.531 -15.062 -6.156 1 94.38 185 LEU A C 1
ATOM 1439 O O . LEU A 1 185 ? -5.273 -16.266 -6.195 1 94.38 185 LEU A O 1
ATOM 1443 N N . GLU A 1 186 ? -6.734 -14.602 -6.262 1 94.12 186 GLU A N 1
ATOM 1444 C CA . GLU A 1 186 ? -7.871 -15.5 -6.438 1 94.12 186 GLU A CA 1
ATOM 1445 C C . GLU A 1 186 ? -7.738 -16.328 -7.715 1 94.12 186 GLU A C 1
ATOM 1447 O O . GLU A 1 186 ? -7.973 -17.531 -7.711 1 94.12 186 GLU A O 1
ATOM 1452 N N . TYR A 1 187 ? -7.305 -15.68 -8.75 1 95.81 187 TYR A N 1
ATOM 1453 C CA . TYR A 1 187 ? -7.102 -16.359 -10.023 1 95.81 187 TYR A CA 1
ATOM 1454 C C . TYR A 1 187 ? -5.977 -17.391 -9.914 1 95.81 187 TYR A C 1
ATOM 1456 O O . TYR A 1 187 ? -6.117 -18.516 -10.383 1 95.81 187 TYR A O 1
ATOM 1464 N N . ALA A 1 188 ? -4.926 -17.031 -9.32 1 93.5 188 ALA A N 1
ATOM 1465 C CA . ALA A 1 188 ? -3.807 -17.953 -9.109 1 93.5 188 ALA A CA 1
ATOM 1466 C C . ALA A 1 188 ? -4.23 -19.156 -8.281 1 93.5 188 ALA A C 1
ATOM 1468 O O . ALA A 1 188 ? -3.869 -20.297 -8.594 1 93.5 188 ALA A O 1
ATOM 1469 N N . TYR A 1 189 ? -5.043 -18.938 -7.238 1 93.12 189 TYR A N 1
ATOM 1470 C CA . TYR A 1 189 ? -5.543 -20.016 -6.398 1 93.12 189 TYR A CA 1
ATOM 1471 C C . TYR A 1 189 ? -6.375 -21 -7.219 1 93.12 189 TYR A C 1
ATOM 1473 O O . TYR A 1 189 ? -6.246 -22.219 -7.059 1 93.12 189 TYR A O 1
ATOM 1481 N N . GLU A 1 190 ? -7.207 -20.469 -8.023 1 95.19 190 GLU A N 1
ATOM 1482 C CA . GLU A 1 190 ? -8.031 -21.312 -8.883 1 95.19 190 GLU A CA 1
ATOM 1483 C C . GLU A 1 190 ? -7.16 -22.188 -9.781 1 95.19 190 GLU A C 1
ATOM 1485 O O . GLU A 1 190 ? -7.414 -23.391 -9.922 1 95.19 190 GLU A O 1
ATOM 1490 N N . LYS A 1 191 ? -6.148 -21.625 -10.344 1 94.81 191 LYS A N 1
ATOM 1491 C CA . LYS A 1 191 ? -5.277 -22.359 -11.258 1 94.81 191 LYS A CA 1
ATOM 1492 C C . LYS A 1 191 ? -4.438 -23.391 -10.5 1 94.81 191 LYS A C 1
ATOM 1494 O O . LYS A 1 191 ? -4.184 -24.484 -11 1 94.81 191 LYS A O 1
ATOM 1499 N N . ILE A 1 192 ? -4.004 -23.094 -9.32 1 93.06 192 ILE A N 1
ATOM 1500 C CA . ILE A 1 192 ? -3.271 -24.031 -8.484 1 93.06 192 ILE A CA 1
ATOM 1501 C C . ILE A 1 192 ? -4.164 -25.234 -8.156 1 93.06 192 ILE A C 1
ATOM 1503 O O . ILE A 1 192 ? -3.707 -26.375 -8.164 1 93.06 192 ILE A O 1
ATOM 1507 N N . ASN A 1 193 ? -5.418 -24.969 -7.891 1 93.19 193 ASN A N 1
ATOM 1508 C CA . ASN A 1 193 ? -6.371 -26.047 -7.66 1 93.19 193 ASN A CA 1
ATOM 1509 C C . ASN A 1 193 ? -6.555 -26.906 -8.898 1 93.19 193 ASN A C 1
ATOM 1511 O O . ASN A 1 193 ? -6.633 -28.141 -8.805 1 93.19 193 ASN A O 1
ATOM 1515 N N . ASP A 1 194 ? -6.543 -26.281 -10.062 1 94.75 194 ASP A N 1
ATOM 1516 C CA . ASP A 1 194 ? -6.621 -27.016 -11.32 1 94.75 194 ASP A CA 1
ATOM 1517 C C . ASP A 1 194 ? -5.414 -27.938 -11.492 1 94.75 194 ASP A C 1
ATOM 1519 O O . ASP A 1 194 ? -5.559 -29.094 -11.883 1 94.75 194 ASP A O 1
ATOM 1523 N N . ILE A 1 195 ? -4.27 -27.438 -11.203 1 93.5 195 ILE A N 1
ATOM 1524 C CA . ILE A 1 195 ? -3.043 -28.234 -11.281 1 93.5 195 ILE A CA 1
ATOM 1525 C C . ILE A 1 195 ? -3.131 -29.422 -10.328 1 93.5 195 ILE A C 1
ATOM 1527 O O . ILE A 1 195 ? -2.785 -30.547 -10.695 1 93.5 195 ILE A O 1
ATOM 1531 N N . SER A 1 196 ? -3.596 -29.188 -9.117 1 93 196 SER A N 1
ATOM 1532 C CA . SER A 1 196 ? -3.758 -30.25 -8.125 1 93 196 SER A CA 1
ATOM 1533 C C . SER A 1 196 ? -4.684 -31.344 -8.648 1 93 196 SER A C 1
ATOM 1535 O O . SER A 1 196 ? -4.363 -32.531 -8.539 1 93 196 SER A O 1
ATOM 1537 N N . ASN A 1 197 ? -5.77 -30.984 -9.219 1 94.38 197 ASN A N 1
ATOM 1538 C CA . ASN A 1 197 ? -6.723 -31.938 -9.766 1 94.38 197 ASN A CA 1
ATOM 1539 C C . ASN A 1 197 ? -6.109 -32.75 -10.914 1 94.38 197 ASN A C 1
ATOM 1541 O O . ASN A 1 197 ? -6.281 -33.969 -10.984 1 94.38 197 ASN A O 1
ATOM 1545 N N . GLU A 1 198 ? -5.391 -32 -11.781 1 94.06 198 GLU A N 1
ATOM 1546 C CA . GLU A 1 198 ? -4.734 -32.688 -12.891 1 94.06 198 GLU A CA 1
ATOM 1547 C C . GLU A 1 198 ? -3.68 -33.656 -12.383 1 94.06 198 GLU A C 1
ATOM 1549 O O . GLU A 1 198 ? -3.521 -34.75 -12.945 1 94.06 198 GLU A O 1
ATOM 1554 N N . THR A 1 199 ? -2.955 -33.312 -11.383 1 94.12 199 THR A N 1
ATOM 1555 C CA . THR A 1 199 ? -1.934 -34.156 -10.797 1 94.12 199 THR A CA 1
ATOM 1556 C C . THR A 1 199 ? -2.564 -35.406 -10.195 1 94.12 199 THR A C 1
ATOM 1558 O O . THR A 1 199 ? -2.057 -36.531 -10.383 1 94.12 199 THR A O 1
ATOM 1561 N N . LYS A 1 200 ? -3.711 -35.312 -9.477 1 93.62 200 LYS A N 1
ATOM 1562 C CA . LYS A 1 200 ? -4.43 -36.469 -8.914 1 93.62 200 LYS A CA 1
ATOM 1563 C C . LYS A 1 200 ? -4.938 -37.375 -10.016 1 93.62 200 LYS A C 1
ATOM 1565 O O . LYS A 1 200 ? -4.824 -38.594 -9.906 1 93.62 200 LYS A O 1
ATOM 1570 N N . GLU A 1 201 ? -5.434 -36.75 -11.055 1 94.12 201 GLU A N 1
ATOM 1571 C CA . GLU A 1 201 ? -5.898 -37.531 -12.195 1 94.12 201 GLU A CA 1
ATOM 1572 C C . GLU A 1 201 ? -4.746 -38.281 -12.852 1 94.12 201 GLU A C 1
ATOM 1574 O O . GLU A 1 201 ? -4.883 -39.469 -13.203 1 94.12 201 GLU A O 1
ATOM 1579 N N . THR A 1 202 ? -3.623 -37.625 -12.977 1 93.69 202 THR A N 1
ATOM 1580 C CA . THR A 1 202 ? -2.438 -38.25 -13.539 1 93.69 202 THR A CA 1
ATOM 1581 C C . THR A 1 202 ? -2.023 -39.469 -12.703 1 93.69 202 THR A C 1
ATOM 1583 O O . THR A 1 202 ? -1.773 -40.531 -13.242 1 93.69 202 THR A O 1
ATOM 1586 N N . THR A 1 203 ? -1.999 -39.312 -11.375 1 93.88 203 THR A N 1
ATOM 1587 C CA . THR A 1 203 ? -1.653 -40.406 -10.461 1 93.88 203 THR A CA 1
ATOM 1588 C C . THR A 1 203 ? -2.602 -41.562 -10.648 1 93.88 203 THR A C 1
ATOM 1590 O O . THR A 1 203 ? -2.16 -42.719 -10.719 1 93.88 203 THR A O 1
ATOM 1593 N N . SER A 1 204 ? -3.891 -41.344 -10.789 1 94.38 204 SER A N 1
ATOM 1594 C CA . SER A 1 204 ? -4.891 -42.375 -10.992 1 94.38 204 SER A CA 1
ATOM 1595 C C . SER A 1 204 ? -4.66 -43.125 -12.297 1 94.38 204 SER A C 1
ATOM 1597 O O . SER A 1 204 ? -4.703 -44.375 -12.328 1 94.38 204 SER A O 1
ATOM 1599 N N . ARG A 1 205 ? -4.34 -42.344 -13.328 1 92.62 205 ARG A N 1
ATOM 1600 C CA . ARG A 1 205 ? -4.117 -42.938 -14.641 1 92.62 205 ARG A CA 1
ATOM 1601 C C . ARG A 1 205 ? -2.863 -43.812 -14.633 1 92.62 205 ARG A C 1
ATOM 1603 O O . ARG A 1 205 ? -2.838 -44.875 -15.258 1 92.62 205 ARG A O 1
ATOM 1610 N N . VAL A 1 206 ? -1.825 -43.375 -13.945 1 93.62 206 VAL A N 1
ATOM 1611 C CA . VAL A 1 206 ? -0.592 -44.125 -13.828 1 93.62 206 VAL A CA 1
ATOM 1612 C C . VAL A 1 206 ? -0.875 -45.469 -13.117 1 93.62 206 VAL A C 1
ATOM 1614 O O . VAL A 1 206 ? -0.422 -46.531 -13.562 1 93.62 206 VAL A O 1
ATOM 1617 N N . ASN A 1 207 ? -1.687 -45.469 -12.031 1 93.44 207 ASN A N 1
ATOM 1618 C CA . ASN A 1 207 ? -2.012 -46.656 -11.281 1 93.44 207 ASN A CA 1
ATOM 1619 C C . ASN A 1 207 ? -2.826 -47.656 -12.117 1 93.44 207 ASN A C 1
ATOM 1621 O O . ASN A 1 207 ? -2.615 -48.844 -12.039 1 93.44 207 ASN A O 1
ATOM 1625 N N . ILE A 1 208 ? -3.68 -47.125 -12.938 1 92.31 208 ILE A N 1
ATOM 1626 C CA . ILE A 1 208 ? -4.438 -47.969 -13.852 1 92.31 208 ILE A CA 1
ATOM 1627 C C . ILE A 1 208 ? -3.492 -48.625 -14.852 1 92.31 208 ILE A C 1
ATOM 1629 O O . ILE A 1 208 ? -3.596 -49.812 -15.117 1 92.31 208 ILE A O 1
ATOM 1633 N N . GLY A 1 209 ? -2.57 -47.812 -15.344 1 90.31 209 GLY A N 1
ATOM 1634 C CA . GLY A 1 209 ? -1.578 -48.344 -16.266 1 90.31 209 GLY A CA 1
ATOM 1635 C C . GLY A 1 209 ? -0.729 -49.438 -15.648 1 90.31 209 GLY A C 1
ATOM 1636 O O . GLY A 1 209 ? -0.468 -50.469 -16.281 1 90.31 209 GLY A O 1
ATOM 1637 N N . LYS A 1 210 ? -0.362 -49.375 -14.438 1 92.75 210 LYS A N 1
ATOM 1638 C CA . LYS A 1 210 ? 0.448 -50.344 -13.734 1 92.75 210 LYS A CA 1
ATOM 1639 C C . LYS A 1 210 ? -0.312 -51.656 -13.578 1 92.75 210 LYS A C 1
ATOM 1641 O O . LYS A 1 210 ? 0.274 -52.75 -13.68 1 92.75 210 LYS A O 1
ATOM 1646 N N . LYS A 1 211 ? -1.618 -51.625 -13.305 1 94.25 211 LYS A N 1
ATOM 1647 C CA . LYS A 1 211 ? -2.441 -52.812 -13.195 1 94.25 211 LYS A CA 1
ATOM 1648 C C . LYS A 1 211 ? -2.504 -53.562 -14.523 1 94.25 211 LYS A C 1
ATOM 1650 O O . LYS A 1 211 ? -2.484 -54.781 -14.555 1 94.25 211 LYS A O 1
ATOM 1655 N N . GLU A 1 212 ? -2.551 -52.75 -15.594 1 92 212 GLU A N 1
ATOM 1656 C CA . GLU A 1 212 ? -2.555 -53.375 -16.922 1 92 212 GLU A CA 1
ATOM 1657 C C . GLU A 1 212 ? -1.234 -54.062 -17.203 1 92 212 GLU A C 1
ATOM 1659 O O . GLU A 1 212 ? -1.216 -55.156 -17.812 1 92 212 GLU A O 1
ATOM 1664 N N . ILE A 1 213 ? -0.172 -53.531 -16.719 1 92.19 213 ILE A N 1
ATOM 1665 C CA . ILE A 1 213 ? 1.144 -54.125 -16.906 1 92.19 213 ILE A CA 1
ATOM 1666 C C . ILE A 1 213 ? 1.222 -55.438 -16.125 1 92.19 213 ILE A C 1
ATOM 1668 O O . ILE A 1 213 ? 1.79 -56.438 -16.609 1 92.19 213 ILE A O 1
ATOM 1672 N N . ASP A 1 214 ? 0.646 -55.531 -14.922 1 92.62 214 ASP A N 1
ATOM 1673 C CA . ASP A 1 214 ? 0.605 -56.75 -14.133 1 92.62 214 ASP A CA 1
ATOM 1674 C C . ASP A 1 214 ? -0.12 -57.875 -14.891 1 92.62 214 ASP A C 1
ATOM 1676 O O . ASP A 1 214 ? 0.329 -59.031 -14.891 1 92.62 214 ASP A O 1
ATOM 1680 N N . LYS A 1 215 ? -1.182 -57.531 -15.57 1 92.62 215 LYS A N 1
ATOM 1681 C CA . LYS A 1 215 ? -1.919 -58.531 -16.359 1 92.62 215 LYS A CA 1
ATOM 1682 C C . LYS A 1 215 ? -1.07 -59.031 -17.531 1 92.62 215 LYS A C 1
ATOM 1684 O O . LYS A 1 215 ? -1.113 -60.219 -17.859 1 92.62 215 LYS A O 1
ATOM 1689 N N . LEU A 1 216 ? -0.339 -58.094 -18.094 1 90.69 216 LEU A N 1
ATOM 1690 C CA . LEU A 1 216 ? 0.528 -58.469 -19.203 1 90.69 216 LEU A CA 1
ATOM 1691 C C . LEU A 1 216 ? 1.605 -59.438 -18.734 1 90.69 216 LEU A C 1
ATOM 1693 O O . LEU A 1 216 ? 1.925 -60.406 -19.453 1 90.69 216 LEU A O 1
ATOM 1697 N N . GLU A 1 217 ? 2.191 -59.188 -17.594 1 91.69 217 GLU A N 1
ATOM 1698 C CA . GLU A 1 217 ? 3.211 -60.062 -17.031 1 91.69 217 GLU A CA 1
ATOM 1699 C C . GLU A 1 217 ? 2.666 -61.5 -16.844 1 91.69 217 GLU A C 1
ATOM 1701 O O . GLU A 1 217 ? 3.322 -62.469 -17.188 1 91.69 217 GLU A O 1
ATOM 1706 N N . GLU A 1 218 ? 1.445 -61.625 -16.297 1 92.25 218 GLU A N 1
ATOM 1707 C CA . GLU A 1 218 ? 0.808 -62.906 -16.094 1 92.25 218 GLU A CA 1
ATOM 1708 C C . GLU A 1 218 ? 0.587 -63.625 -17.438 1 92.25 218 GLU A C 1
ATOM 1710 O O . GLU A 1 218 ? 0.861 -64.812 -17.547 1 92.25 218 GLU A O 1
ATOM 1715 N N . SER A 1 219 ? 0.147 -62.812 -18.375 1 90.12 219 SER A N 1
ATOM 1716 C CA . SER A 1 219 ? -0.107 -63.406 -19.703 1 90.12 219 SER A CA 1
ATOM 1717 C C . SER A 1 219 ? 1.178 -63.906 -20.328 1 90.12 219 SER A C 1
ATOM 1719 O O . SER A 1 219 ? 1.191 -65 -20.922 1 90.12 219 SER A O 1
ATOM 1721 N N . ILE A 1 220 ? 2.232 -63.219 -20.188 1 90.12 220 ILE A N 1
ATOM 1722 C CA . ILE A 1 220 ? 3.523 -63.625 -20.734 1 90.12 220 ILE A CA 1
ATOM 1723 C C . ILE A 1 220 ? 3.998 -64.875 -20.078 1 90.12 220 ILE A C 1
ATOM 1725 O O . ILE A 1 220 ? 4.496 -65.812 -20.766 1 90.12 220 ILE A O 1
ATOM 1729 N N . ASN A 1 221 ? 3.799 -65.062 -18.797 1 91 221 ASN A N 1
ATOM 1730 C CA . ASN A 1 221 ? 4.172 -66.25 -18.078 1 91 221 ASN A CA 1
ATOM 1731 C C . ASN A 1 221 ? 3.346 -67.5 -18.547 1 91 221 ASN A C 1
ATOM 1733 O O . ASN A 1 221 ? 3.875 -68.562 -18.703 1 91 221 ASN A O 1
ATOM 1737 N N . ASP A 1 222 ? 2.08 -67.188 -18.812 1 89.62 222 ASP A N 1
ATOM 1738 C CA . ASP A 1 222 ? 1.211 -68.25 -19.312 1 89.62 222 ASP A CA 1
ATOM 1739 C C . ASP A 1 222 ? 1.685 -68.75 -20.672 1 89.62 222 ASP A C 1
ATOM 1741 O O . ASP A 1 222 ? 1.724 -70 -20.906 1 89.62 222 ASP A O 1
ATOM 1745 N N . ILE A 1 223 ? 2.068 -67.875 -21.453 1 86.94 223 ILE A N 1
ATOM 1746 C CA . ILE A 1 223 ? 2.541 -68.188 -22.781 1 86.94 223 ILE A CA 1
ATOM 1747 C C . ILE A 1 223 ? 3.855 -69 -22.688 1 86.94 223 ILE A C 1
ATOM 1749 O O . ILE A 1 223 ? 4.059 -69.938 -23.391 1 86.94 223 ILE A O 1
ATOM 1753 N N . ARG A 1 224 ? 4.695 -68.562 -21.828 1 87.19 224 ARG A N 1
ATOM 1754 C CA . ARG A 1 224 ? 5.965 -69.25 -21.594 1 87.19 224 ARG A CA 1
ATOM 1755 C C . ARG A 1 224 ? 5.742 -70.688 -21.188 1 87.19 224 ARG A C 1
ATOM 1757 O O . ARG A 1 224 ? 6.359 -71.562 -21.734 1 87.19 224 ARG A O 1
ATOM 1764 N N . GLU A 1 225 ? 4.801 -70.938 -20.281 1 89.19 225 GLU A N 1
ATOM 1765 C CA . GLU A 1 225 ? 4.508 -72.312 -19.797 1 89.19 225 GLU A CA 1
ATOM 1766 C C . GLU A 1 225 ? 3.902 -73.188 -20.906 1 89.19 225 GLU A C 1
ATOM 1768 O O . GLU A 1 225 ? 4.242 -74.375 -21.031 1 89.19 225 GLU A O 1
ATOM 1773 N N . ALA A 1 226 ? 3.029 -72.5 -21.641 1 85.31 226 ALA A N 1
ATOM 1774 C CA . ALA A 1 226 ? 2.414 -73.25 -22.75 1 85.31 226 ALA A CA 1
ATOM 1775 C C . ALA A 1 226 ? 3.463 -73.688 -23.766 1 85.31 226 ALA A C 1
ATOM 1777 O O . ALA A 1 226 ? 3.41 -74.812 -24.266 1 85.31 226 ALA A O 1
ATOM 1778 N N . PHE A 1 227 ? 4.398 -72.875 -23.984 1 83.12 227 PHE A N 1
ATOM 1779 C CA . PHE A 1 227 ? 5.445 -73.188 -24.953 1 83.12 227 PHE A CA 1
ATOM 1780 C C . PHE A 1 227 ? 6.336 -74.312 -24.422 1 83.12 227 PHE A C 1
ATOM 1782 O O . PHE A 1 227 ? 6.793 -75.188 -25.203 1 83.12 227 PHE A O 1
ATOM 1789 N N . TYR A 1 228 ? 6.586 -74.375 -23.109 1 86.19 228 TYR A N 1
ATOM 1790 C CA . TYR A 1 228 ? 7.363 -75.438 -22.531 1 86.19 228 TYR A CA 1
ATOM 1791 C C . TYR A 1 228 ? 6.672 -76.75 -22.75 1 86.19 228 TYR A C 1
ATOM 1793 O O . TYR A 1 228 ? 7.324 -77.75 -23.078 1 86.19 228 TYR A O 1
ATOM 1801 N N . ILE A 1 229 ? 5.379 -76.75 -22.641 1 85.56 229 ILE A N 1
ATOM 1802 C CA . ILE A 1 229 ? 4.605 -78 -22.844 1 85.56 229 ILE A CA 1
ATOM 1803 C C . ILE A 1 229 ? 4.715 -78.438 -24.297 1 85.56 229 ILE A C 1
ATOM 1805 O O . ILE A 1 229 ? 4.926 -79.625 -24.578 1 85.56 229 ILE A O 1
ATOM 1809 N N . VAL A 1 230 ? 4.656 -77.438 -25.125 1 84.56 230 VAL A N 1
ATOM 1810 C CA . VAL A 1 230 ? 4.746 -77.75 -26.562 1 84.56 230 VAL A CA 1
ATOM 1811 C C . VAL A 1 230 ? 6.109 -78.375 -26.875 1 84.56 230 VAL A C 1
ATOM 1813 O O . VAL A 1 230 ? 6.195 -79.375 -27.562 1 84.56 230 VAL A O 1
ATOM 1816 N N . ILE A 1 231 ? 7.133 -77.812 -26.328 1 84.44 231 ILE A N 1
ATOM 1817 C CA . ILE A 1 231 ? 8.492 -78.312 -26.578 1 84.44 231 ILE A CA 1
ATOM 1818 C C . ILE A 1 231 ? 8.656 -79.688 -26.062 1 84.44 231 ILE A C 1
ATOM 1820 O O . ILE A 1 231 ? 9.203 -80.562 -26.766 1 84.44 231 ILE A O 1
ATOM 1824 N N . GLU A 1 232 ? 8.172 -80 -24.922 1 89.06 232 GLU A N 1
ATOM 1825 C CA . GLU A 1 232 ? 8.297 -81.312 -24.328 1 89.06 232 GLU A CA 1
ATOM 1826 C C . GLU A 1 232 ? 7.535 -82.375 -25.141 1 89.06 232 GLU A C 1
ATOM 1828 O O . GLU A 1 232 ? 8.039 -83.438 -25.391 1 89.06 232 GLU A O 1
ATOM 1833 N N . LYS A 1 233 ? 6.41 -81.938 -25.547 1 87.38 233 LYS A N 1
ATOM 1834 C CA . LYS A 1 233 ? 5.594 -82.875 -26.328 1 87.38 233 LYS A CA 1
ATOM 1835 C C . LYS A 1 233 ? 6.223 -83.188 -27.688 1 87.38 233 LYS A C 1
ATOM 1837 O O . LYS A 1 233 ? 6.207 -84.312 -28.156 1 87.38 233 LYS A O 1
ATOM 1842 N N . VAL A 1 234 ? 6.816 -82.188 -28.234 1 85.69 234 VAL A N 1
ATOM 1843 C CA . VAL A 1 234 ? 7.441 -82.375 -29.547 1 85.69 234 VAL A CA 1
ATOM 1844 C C . VAL A 1 234 ? 8.703 -83.188 -29.422 1 85.69 234 VAL A C 1
ATOM 1846 O O . VAL A 1 234 ? 9.023 -84 -30.312 1 85.69 234 VAL A O 1
ATOM 1849 N N . LYS A 1 235 ? 9.406 -83.125 -28.359 1 87.38 235 LYS A N 1
ATOM 1850 C CA . LYS A 1 235 ? 10.562 -83.938 -28.109 1 87.38 235 LYS A CA 1
ATOM 1851 C C . LYS A 1 235 ? 10.148 -85.438 -27.984 1 87.38 235 LYS A C 1
ATOM 1853 O O . LYS A 1 235 ? 10.781 -86.312 -28.562 1 87.38 235 LYS A O 1
ATOM 1858 N N . THR A 1 236 ? 9.047 -85.625 -27.281 1 89.25 236 THR A N 1
ATOM 1859 C CA . THR A 1 236 ? 8.531 -87 -27.156 1 89.25 236 THR A CA 1
ATOM 1860 C C . THR A 1 236 ? 8.102 -87.562 -28.5 1 89.25 236 THR A C 1
ATOM 1862 O O . THR A 1 236 ? 8.359 -88.688 -28.812 1 89.25 236 THR A O 1
ATOM 1865 N N . LEU A 1 237 ? 7.574 -86.625 -29.234 1 86.25 237 LEU A N 1
ATOM 1866 C CA . LEU A 1 237 ? 7.152 -87 -30.578 1 86.25 237 LEU A CA 1
ATOM 1867 C C . LEU A 1 237 ? 8.352 -87.375 -31.438 1 86.25 237 LEU A C 1
ATOM 1869 O O . LEU A 1 237 ? 8.289 -88.375 -32.188 1 86.25 237 LEU A O 1
ATOM 1873 N N . THR A 1 238 ? 9.352 -86.688 -31.297 1 86.31 238 THR A N 1
ATOM 1874 C CA . THR A 1 238 ? 10.578 -87 -32.031 1 86.31 238 THR A CA 1
ATOM 1875 C C . THR A 1 238 ? 11.125 -88.375 -31.672 1 86.31 238 THR A C 1
ATOM 1877 O O . THR A 1 238 ? 11.523 -89.125 -32.562 1 86.31 238 THR A O 1
ATOM 1880 N N . ASN A 1 239 ? 11.078 -88.688 -30.453 1 91.56 239 ASN A N 1
ATOM 1881 C CA . ASN A 1 239 ? 11.562 -90 -29.984 1 91.56 239 ASN A CA 1
ATOM 1882 C C . ASN A 1 239 ? 10.695 -91.125 -30.516 1 91.56 239 ASN A C 1
ATOM 1884 O O . ASN A 1 239 ? 11.211 -92.188 -30.969 1 91.56 239 ASN A O 1
ATOM 1888 N N . SER A 1 240 ? 9.422 -90.875 -30.469 1 91 240 SER A N 1
ATOM 1889 C CA . SER A 1 240 ? 8.5 -91.875 -30.984 1 91 240 SER A CA 1
ATOM 1890 C C . SER A 1 240 ? 8.703 -92.125 -32.469 1 91 240 SER A C 1
ATOM 1892 O O . SER A 1 240 ? 8.719 -93.25 -32.938 1 91 240 SER A O 1
ATOM 1894 N N . VAL A 1 241 ? 8.93 -91.062 -33.125 1 89.44 241 VAL A N 1
ATOM 1895 C CA . VAL A 1 241 ? 9.117 -91.125 -34.594 1 89.44 241 VAL A CA 1
ATOM 1896 C C . VAL A 1 241 ? 10.43 -91.875 -34.906 1 89.44 241 VAL A C 1
ATOM 1898 O O . VAL A 1 241 ? 10.5 -92.625 -35.844 1 89.44 241 VAL A O 1
ATOM 1901 N N . ASN A 1 242 ? 11.359 -91.688 -34.125 1 91.75 242 ASN A N 1
ATOM 1902 C CA . ASN A 1 242 ? 12.633 -92.375 -34.312 1 91.75 242 ASN A CA 1
ATOM 1903 C C . ASN A 1 242 ? 12.5 -93.875 -34.031 1 91.75 242 ASN A C 1
ATOM 1905 O O . ASN A 1 242 ? 13.102 -94.688 -34.75 1 91.75 242 ASN A O 1
ATOM 1909 N N . GLU A 1 243 ? 11.734 -94.188 -33.094 1 94.62 243 GLU A N 1
ATOM 1910 C CA . GLU A 1 243 ? 11.484 -95.625 -32.844 1 94.62 243 GLU A CA 1
ATOM 1911 C C . GLU A 1 243 ? 10.727 -96.25 -33.969 1 94.62 243 GLU A C 1
ATOM 1913 O O . GLU A 1 243 ? 11.023 -97.438 -34.344 1 94.62 243 GLU A O 1
ATOM 1918 N N . ILE A 1 244 ? 9.883 -95.5 -34.469 1 94.06 244 ILE A N 1
ATOM 1919 C CA . ILE A 1 244 ? 9.133 -96 -35.594 1 94.06 244 ILE A CA 1
ATOM 1920 C C . ILE A 1 244 ? 10.086 -96.25 -36.781 1 94.06 244 ILE A C 1
ATOM 1922 O O . ILE A 1 244 ? 9.961 -97.25 -37.5 1 94.06 244 ILE A O 1
ATOM 1926 N N . LYS A 1 245 ? 10.953 -95.438 -36.906 1 93.31 245 LYS A N 1
ATOM 1927 C CA . LYS A 1 245 ? 11.953 -95.562 -37.969 1 93.31 245 LYS A CA 1
ATOM 1928 C C . LYS A 1 245 ? 12.734 -96.875 -37.812 1 93.31 245 LYS A C 1
ATOM 1930 O O . LYS A 1 245 ? 12.875 -97.625 -38.781 1 93.31 245 LYS A O 1
ATOM 1935 N N . VAL A 1 246 ? 13.094 -97.188 -36.688 1 95.88 246 VAL A N 1
ATOM 1936 C CA . VAL A 1 246 ? 13.891 -98.375 -36.406 1 95.88 246 VAL A CA 1
ATOM 1937 C C . VAL A 1 246 ? 13.055 -99.625 -36.656 1 95.88 246 VAL A C 1
ATOM 1939 O O . VAL A 1 246 ? 13.508 -100.562 -37.312 1 95.88 246 VAL A O 1
ATOM 1942 N N . VAL A 1 247 ? 11.883 -99.562 -3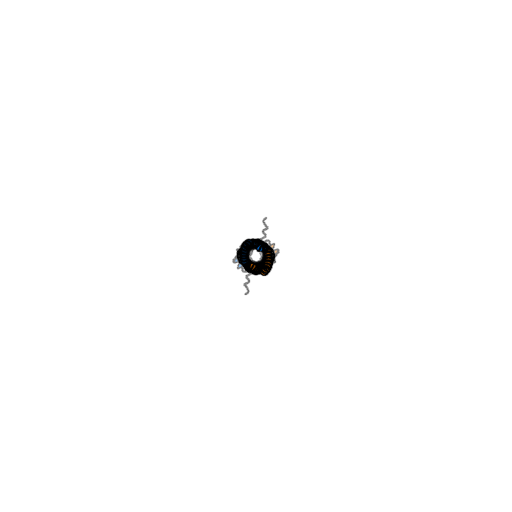6.188 1 96.38 247 VAL A N 1
ATOM 1943 C CA . VAL A 1 247 ? 11.016 -100.75 -36.344 1 96.38 247 VAL A CA 1
ATOM 1944 C C . VAL A 1 247 ? 10.664 -100.938 -37.812 1 96.38 247 VAL A C 1
ATOM 1946 O O . VAL A 1 247 ? 10.562 -102.062 -38.281 1 96.38 247 VAL A O 1
ATOM 1949 N N . THR A 1 248 ? 10.547 -99.875 -38.5 1 96.44 248 THR A N 1
ATOM 1950 C CA . THR A 1 248 ? 10.258 -99.938 -39.906 1 96.44 248 THR A CA 1
ATOM 1951 C C . THR A 1 248 ? 11.422 -100.562 -40.688 1 96.44 248 THR A C 1
ATOM 1953 O O . THR A 1 248 ? 11.219 -101.312 -41.625 1 96.44 248 THR A O 1
ATOM 1956 N N . GLU A 1 249 ? 12.516 -100.312 -40.25 1 95.69 249 GLU A N 1
ATOM 1957 C CA . GLU A 1 249 ? 13.703 -100.875 -40.875 1 95.69 249 GLU A CA 1
ATOM 1958 C C . GLU A 1 249 ? 13.742 -102.375 -40.625 1 95.69 249 GLU A C 1
ATOM 1960 O O . GLU A 1 249 ? 14.133 -103.188 -41.531 1 95.69 249 GLU A O 1
ATOM 1965 N N . ILE A 1 250 ? 13.328 -102.75 -39.5 1 96.75 250 ILE A N 1
ATOM 1966 C CA . ILE A 1 250 ? 13.273 -104.188 -39.188 1 96.75 250 ILE A CA 1
ATOM 1967 C C . ILE A 1 250 ? 12.25 -104.875 -40.094 1 96.75 250 ILE A C 1
ATOM 1969 O O . ILE A 1 250 ? 12.539 -105.938 -40.688 1 96.75 250 ILE A O 1
ATOM 1973 N N . ILE A 1 251 ? 11.227 -104.188 -40.25 1 96.62 251 ILE A N 1
ATOM 1974 C CA . ILE A 1 251 ? 10.18 -104.812 -41.094 1 96.62 251 ILE A CA 1
ATOM 1975 C C . ILE A 1 251 ? 10.656 -104.875 -42.531 1 96.62 251 ILE A C 1
ATOM 1977 O O . ILE A 1 251 ? 10.352 -105.812 -43.25 1 96.62 251 ILE A O 1
ATOM 1981 N N . PHE A 1 252 ? 11.297 -104 -42.938 1 95.56 252 PHE A N 1
ATOM 1982 C CA . PHE A 1 252 ? 11.867 -103.938 -44.281 1 95.56 252 PHE A CA 1
ATOM 1983 C C . PHE A 1 252 ? 12.812 -105.125 -44.469 1 95.56 252 PHE A C 1
ATOM 1985 O O . PHE A 1 252 ? 12.727 -105.875 -45.469 1 95.56 252 PHE A O 1
ATOM 1992 N N . GLN A 1 253 ? 13.617 -105.375 -43.5 1 96.88 253 GLN A N 1
ATOM 1993 C CA . GLN A 1 253 ? 14.555 -106.5 -43.562 1 96.88 253 GLN A CA 1
ATOM 1994 C C . GLN A 1 253 ? 13.82 -107.812 -43.562 1 96.88 253 GLN A C 1
ATOM 1996 O O . GLN A 1 253 ? 14.195 -108.75 -44.312 1 96.88 253 GLN A O 1
ATOM 2001 N N . ILE A 1 254 ? 12.875 -107.75 -42.844 1 96.94 254 ILE A N 1
ATOM 2002 C CA . ILE A 1 254 ? 12.062 -108.938 -42.781 1 96.94 254 ILE A CA 1
ATOM 2003 C C . ILE A 1 254 ? 11.406 -109.188 -44.125 1 96.94 254 ILE A C 1
ATOM 2005 O O . ILE A 1 254 ? 11.375 -110.312 -44.625 1 96.94 254 ILE A O 1
ATOM 2009 N N . SER A 1 255 ? 10.992 -108.188 -44.719 1 96.69 255 SER A N 1
ATOM 2010 C CA . SER A 1 255 ? 10.344 -108.312 -46 1 96.69 255 SER A CA 1
ATOM 2011 C C . SER A 1 255 ? 11.336 -108.75 -47.094 1 96.69 255 SER A C 1
ATOM 2013 O O . SER A 1 255 ? 11.008 -109.562 -47.969 1 96.69 255 SER A O 1
ATOM 2015 N N . GLU A 1 256 ? 12.477 -108.375 -46.969 1 96.31 256 GLU A N 1
ATOM 2016 C CA . GLU A 1 256 ? 13.523 -108.75 -47.875 1 96.31 256 GLU A CA 1
ATOM 2017 C C . GLU A 1 256 ? 13.914 -110.188 -47.719 1 96.31 256 GLU A C 1
ATOM 2019 O O . GLU A 1 256 ? 14.07 -110.938 -48.688 1 96.31 256 GLU A O 1
ATOM 2024 N N . GLN A 1 257 ? 13.984 -110.5 -46.531 1 96.62 257 GLN A N 1
ATOM 2025 C CA . GLN A 1 257 ? 14.352 -111.875 -46.25 1 96.62 257 GLN A CA 1
ATOM 2026 C C . GLN A 1 257 ? 13.227 -112.812 -46.625 1 96.62 257 GLN A C 1
ATOM 2028 O O . GLN A 1 257 ? 13.492 -113.938 -47.156 1 96.62 257 GLN A O 1
ATOM 2033 N N . THR A 1 258 ? 12.07 -112.312 -46.344 1 95.81 258 THR A N 1
ATOM 2034 C CA . THR A 1 258 ? 10.914 -113.125 -46.75 1 95.81 258 THR A CA 1
ATOM 2035 C C . THR A 1 258 ? 10.828 -113.25 -48.25 1 95.81 258 THR A C 1
ATOM 2037 O O . THR A 1 258 ? 10.531 -114.375 -48.781 1 95.81 258 THR A O 1
ATOM 2040 N N . ASN A 1 259 ? 11.086 -112.312 -48.875 1 95.19 259 ASN A N 1
ATOM 2041 C CA . ASN A 1 259 ? 11.094 -112.312 -50.344 1 95.19 259 ASN A CA 1
ATOM 2042 C C . ASN A 1 259 ? 12.164 -113.25 -50.875 1 95.19 259 ASN A C 1
ATOM 2044 O O . ASN A 1 259 ? 11.906 -114 -51.812 1 95.19 259 ASN A O 1
ATOM 2048 N N . LEU A 1 260 ? 13.227 -113.312 -50.312 1 95.44 260 LEU A N 1
ATOM 2049 C CA . LEU A 1 260 ? 14.328 -114.188 -50.719 1 95.44 260 LEU A CA 1
ATOM 2050 C C . LEU A 1 260 ? 14 -115.688 -50.469 1 95.44 260 LEU A C 1
ATOM 2052 O O . LEU A 1 260 ? 14.273 -116.562 -51.281 1 95.44 260 LEU A O 1
ATOM 2056 N N . LEU A 1 261 ? 13.469 -115.875 -49.375 1 94.5 261 LEU A N 1
ATOM 2057 C CA . LEU A 1 261 ? 13.07 -117.188 -49 1 94.5 261 LEU A CA 1
ATOM 2058 C C . LEU A 1 261 ? 11.984 -117.688 -49.969 1 94.5 261 LEU A C 1
ATOM 2060 O O . LEU A 1 261 ? 12.016 -118.875 -50.375 1 94.5 261 LEU A O 1
ATOM 2064 N N . ALA A 1 262 ? 11.141 -116.812 -50.281 1 93 262 ALA A N 1
ATOM 2065 C CA . ALA A 1 262 ? 10.047 -117.188 -51.219 1 93 262 ALA A CA 1
ATOM 2066 C C . ALA A 1 262 ? 10.57 -117.438 -52.625 1 93 262 ALA A C 1
ATOM 2068 O O . ALA A 1 262 ? 10.102 -118.312 -53.312 1 93 262 ALA A O 1
ATOM 2069 N N . LEU A 1 263 ? 11.531 -116.812 -53 1 92.44 263 LEU A N 1
ATOM 2070 C CA . LEU A 1 263 ? 12.156 -117 -54.281 1 92.44 263 LEU A CA 1
ATOM 2071 C C . LEU A 1 263 ? 12.867 -118.375 -54.344 1 92.44 263 LEU A C 1
ATOM 2073 O O . LEU A 1 263 ? 12.719 -119.125 -55.312 1 92.44 263 LEU A O 1
ATOM 2077 N N . ASN A 1 264 ? 13.508 -118.625 -53.406 1 89.19 264 ASN A N 1
ATOM 2078 C CA . ASN A 1 264 ? 14.211 -119.938 -53.344 1 89.19 264 ASN A CA 1
ATOM 2079 C C . ASN A 1 264 ? 13.234 -121.062 -53.312 1 89.19 264 ASN A C 1
ATOM 2081 O O . ASN A 1 264 ? 13.477 -122.125 -53.938 1 89.19 264 ASN A O 1
ATOM 2085 N N . ALA A 1 265 ? 12.227 -120.812 -52.562 1 87.94 265 ALA A N 1
ATOM 2086 C CA . ALA A 1 265 ? 11.188 -121.812 -52.5 1 87.94 265 ALA A CA 1
ATOM 2087 C C . ALA A 1 265 ? 10.508 -122 -53.844 1 87.94 265 ALA A C 1
ATOM 2089 O O . ALA A 1 265 ? 10.172 -123.125 -54.25 1 87.94 265 ALA A O 1
ATOM 2090 N N . ALA A 1 266 ? 10.375 -121 -54.594 1 88.31 266 ALA A N 1
ATOM 2091 C CA . ALA A 1 266 ? 9.781 -121.062 -55.938 1 88.31 266 ALA A CA 1
ATOM 2092 C C . ALA A 1 266 ? 10.703 -121.812 -56.906 1 88.31 266 ALA A C 1
ATOM 2094 O O . ALA A 1 266 ? 10.234 -122.562 -57.719 1 88.31 266 ALA A O 1
ATOM 2095 N N . ILE A 1 267 ? 11.836 -121.625 -56.75 1 86.19 267 ILE A N 1
ATOM 2096 C CA . ILE A 1 267 ? 12.82 -122.312 -57.594 1 86.19 267 ILE A CA 1
ATOM 2097 C C . ILE A 1 267 ? 12.836 -123.812 -57.281 1 86.19 267 ILE A C 1
ATOM 2099 O O . ILE A 1 267 ? 12.836 -124.625 -58.219 1 86.19 267 ILE A O 1
ATOM 2103 N N . GLU A 1 268 ? 12.867 -124.125 -56.062 1 81.88 268 GLU A N 1
ATOM 2104 C CA . GLU A 1 268 ? 12.906 -125.5 -55.656 1 81.88 268 GLU A CA 1
ATOM 2105 C C . GLU A 1 268 ? 11.617 -126.25 -56.062 1 81.88 268 GLU A C 1
ATOM 2107 O O . GLU A 1 268 ? 11.648 -127.375 -56.5 1 81.88 268 GLU A O 1
ATOM 2112 N N . ALA A 1 269 ? 10.539 -125.5 -55.938 1 85.38 269 ALA A N 1
ATOM 2113 C CA . ALA A 1 269 ? 9.25 -126.062 -56.344 1 85.38 269 ALA A CA 1
ATOM 2114 C C . ALA A 1 269 ? 9.203 -126.312 -57.844 1 85.38 269 ALA A C 1
ATOM 2116 O O . ALA A 1 269 ? 8.633 -127.312 -58.281 1 85.38 269 ALA A O 1
ATOM 2117 N N . ALA A 1 270 ? 9.773 -125.625 -58.625 1 84 270 ALA A N 1
ATOM 2118 C CA . ALA A 1 270 ? 9.852 -125.812 -60.062 1 84 270 ALA A CA 1
ATOM 2119 C C . ALA A 1 270 ? 10.727 -127.062 -60.406 1 84 270 ALA A C 1
ATOM 2121 O O . ALA A 1 270 ? 10.422 -127.812 -61.312 1 84 270 ALA A O 1
ATOM 2122 N N . ARG A 1 271 ? 11.68 -127.25 -59.688 1 82.5 271 ARG A N 1
ATOM 2123 C CA . ARG A 1 271 ? 12.625 -128.375 -59.875 1 82.5 271 ARG A CA 1
ATOM 2124 C C . ARG A 1 271 ? 11.984 -129.625 -59.562 1 82.5 271 ARG A C 1
ATOM 2126 O O . ARG A 1 271 ? 12.352 -130.75 -60.125 1 82.5 271 ARG A O 1
ATOM 2133 N N . ALA A 1 272 ? 11.023 -129.625 -58.656 1 80.25 272 ALA A N 1
ATOM 2134 C CA . ALA A 1 272 ? 10.375 -130.875 -58.219 1 80.25 272 ALA A CA 1
ATOM 2135 C C . ALA A 1 272 ? 9.258 -131.25 -59.156 1 80.25 272 ALA A C 1
ATOM 2137 O O . ALA A 1 272 ? 8.625 -132.25 -58.969 1 80.25 272 ALA A O 1
ATOM 2138 N N . GLY A 1 273 ? 8.961 -130.5 -60.25 1 79.62 273 GLY A N 1
ATOM 2139 C CA . GLY A 1 273 ? 8.047 -130.875 -61.312 1 79.62 273 GLY A CA 1
ATOM 2140 C C . GLY A 1 273 ? 6.598 -130.875 -60.875 1 79.62 273 GLY A C 1
ATOM 2141 O O . GLY A 1 273 ? 6.086 -129.875 -60.281 1 79.62 273 GLY A O 1
ATOM 2142 N N . GLU A 1 274 ? 5.977 -132.125 -61 1 78.5 274 GLU A N 1
ATOM 2143 C CA . GLU A 1 274 ? 4.547 -132.25 -60.75 1 78.5 274 GLU A CA 1
ATOM 2144 C C . GLU A 1 274 ? 4.254 -132.375 -59.25 1 78.5 274 GLU A C 1
ATOM 2146 O O . GLU A 1 274 ? 3.201 -131.875 -58.812 1 78.5 274 GLU A O 1
ATOM 2151 N N . HIS A 1 275 ? 5.191 -132.75 -58.438 1 75.69 275 HIS A N 1
ATOM 2152 C CA . HIS A 1 275 ? 5.016 -132.75 -57 1 75.69 275 HIS A CA 1
ATOM 2153 C C . HIS A 1 275 ? 5.164 -131.5 -56.312 1 75.69 275 HIS A C 1
ATOM 2155 O O . HIS A 1 275 ? 4.758 -131.25 -55.156 1 75.69 275 HIS A O 1
ATOM 2161 N N . GLY A 1 276 ? 5.59 -130.375 -57.125 1 81.38 276 GLY A N 1
ATOM 2162 C CA . GLY A 1 276 ? 5.859 -129.125 -56.531 1 81.38 276 GLY A CA 1
ATOM 2163 C C . GLY A 1 276 ? 4.887 -128 -56.969 1 81.38 276 GLY A C 1
ATOM 2164 O O . GLY A 1 276 ? 5.035 -126.875 -56.594 1 81.38 276 GLY A O 1
ATOM 2165 N N . ARG A 1 277 ? 3.99 -128.375 -57.656 1 85.75 277 ARG A N 1
ATOM 2166 C CA . ARG A 1 277 ? 3.094 -127.375 -58.25 1 85.75 277 ARG A CA 1
ATOM 2167 C C . ARG A 1 277 ? 2.352 -126.625 -57.188 1 85.75 277 ARG A C 1
ATOM 2169 O O . ARG A 1 277 ? 2.236 -125.375 -57.25 1 85.75 277 ARG A O 1
ATOM 2176 N N . GLY A 1 278 ? 1.791 -127.188 -56.156 1 83.38 278 GLY A N 1
ATOM 2177 C CA . GLY A 1 278 ? 1.092 -126.562 -55.062 1 83.38 278 GLY A CA 1
ATOM 2178 C C . GLY A 1 278 ? 1.98 -125.625 -54.25 1 83.38 278 GLY A C 1
ATOM 2179 O O . GLY A 1 278 ? 1.571 -124.5 -53.906 1 83.38 278 GLY A O 1
ATOM 2180 N N . PHE A 1 279 ? 3.307 -126 -54.094 1 84.88 279 PHE A N 1
ATOM 2181 C CA . PHE A 1 279 ? 4.262 -125.188 -53.344 1 84.88 279 PHE A CA 1
ATOM 2182 C C . PHE A 1 279 ? 4.703 -124 -54.156 1 84.88 279 PHE A C 1
ATOM 2184 O O . PHE A 1 279 ? 4.961 -122.938 -53.562 1 84.88 279 PHE A O 1
ATOM 2191 N N . ALA A 1 280 ? 4.734 -124.188 -55.438 1 88.12 280 ALA A N 1
ATOM 2192 C CA . ALA A 1 280 ? 5.117 -123.062 -56.312 1 88.12 280 ALA A CA 1
ATOM 2193 C C . ALA A 1 280 ? 4.105 -121.938 -56.219 1 88.12 280 ALA A C 1
ATOM 2195 O O . ALA A 1 280 ? 4.484 -120.75 -56.188 1 88.12 280 ALA A O 1
ATOM 2196 N N . ILE A 1 281 ? 2.842 -122.25 -55.969 1 90.75 281 ILE A N 1
ATOM 2197 C CA . ILE A 1 281 ? 1.777 -121.25 -55.875 1 90.75 281 ILE A CA 1
ATOM 2198 C C . ILE A 1 281 ? 1.886 -120.5 -54.562 1 90.75 281 ILE A C 1
ATOM 2200 O O . ILE A 1 281 ? 1.808 -119.25 -54.5 1 90.75 281 ILE A O 1
ATOM 2204 N N . VAL A 1 282 ? 2.143 -121.25 -53.594 1 91.5 282 VAL A N 1
ATOM 2205 C CA . VAL A 1 282 ? 2.281 -120.625 -52.281 1 91.5 282 VAL A CA 1
ATOM 2206 C C . VAL A 1 282 ? 3.521 -119.75 -52.25 1 91.5 282 VAL A C 1
ATOM 2208 O O . VAL A 1 282 ? 3.475 -118.625 -51.719 1 91.5 282 VAL A O 1
ATOM 2211 N N . ALA A 1 283 ? 4.617 -120.25 -52.75 1 91.25 283 ALA A N 1
ATOM 2212 C CA . ALA A 1 283 ? 5.871 -119.5 -52.781 1 91.25 283 ALA A CA 1
ATOM 2213 C C . ALA A 1 283 ? 5.715 -118.188 -53.562 1 91.25 283 ALA A C 1
ATOM 2215 O O . ALA A 1 283 ? 6.215 -117.125 -53.125 1 91.25 283 ALA A O 1
ATOM 2216 N N . GLU A 1 284 ? 4.93 -118.25 -54.594 1 92.5 284 GLU A N 1
ATOM 2217 C CA . GLU A 1 284 ? 4.723 -117.062 -55.406 1 92.5 284 GLU A CA 1
ATOM 2218 C C . GLU A 1 284 ? 3.828 -116.062 -54.688 1 92.5 284 GLU A C 1
ATOM 2220 O O . GLU A 1 284 ? 4.051 -114.875 -54.781 1 92.5 284 GLU A O 1
ATOM 2225 N N . GLU A 1 285 ? 2.91 -116.562 -54 1 94.69 285 GLU A N 1
ATOM 2226 C CA . GLU A 1 285 ? 2.029 -115.688 -53.25 1 94.69 285 GLU A CA 1
ATOM 2227 C C . GLU A 1 285 ? 2.771 -115 -52.094 1 94.69 285 GLU A C 1
ATOM 2229 O O . GLU A 1 285 ? 2.596 -113.812 -51.844 1 94.69 285 GLU A O 1
ATOM 2234 N N . VAL A 1 286 ? 3.607 -115.688 -51.406 1 95.56 286 VAL A N 1
ATOM 2235 C CA . VAL A 1 286 ? 4.41 -115.188 -50.312 1 95.56 286 VAL A CA 1
ATOM 2236 C C . VAL A 1 286 ? 5.395 -114.125 -50.875 1 95.56 286 VAL A C 1
ATOM 2238 O O . VAL A 1 286 ? 5.652 -113.125 -50.25 1 95.56 286 VAL A O 1
ATOM 2241 N N . ARG A 1 287 ? 5.898 -114.438 -52 1 95.38 287 ARG A N 1
ATOM 2242 C CA . ARG A 1 287 ? 6.809 -113.5 -52.656 1 95.38 287 ARG A CA 1
ATOM 2243 C C . ARG A 1 287 ? 6.109 -112.125 -52.938 1 95.38 287 ARG A C 1
ATOM 2245 O O . ARG A 1 287 ? 6.656 -111.062 -52.656 1 95.38 287 ARG A O 1
ATOM 2252 N N . LYS A 1 288 ? 4.883 -112.25 -53.406 1 96 288 LYS A N 1
ATOM 2253 C CA . LYS A 1 288 ? 4.105 -111 -53.719 1 96 288 LYS A CA 1
ATOM 2254 C C . LYS A 1 288 ? 3.789 -110.25 -52.438 1 96 288 LYS A C 1
ATOM 2256 O O . LYS A 1 288 ? 3.877 -109 -52.438 1 96 288 LYS A O 1
ATOM 2261 N N . LEU A 1 289 ? 3.521 -110.875 -51.469 1 96.19 289 LEU A N 1
ATOM 2262 C CA . LEU A 1 289 ? 3.223 -110.25 -50.188 1 96.19 289 LEU A CA 1
ATOM 2263 C C . LEU A 1 289 ? 4.469 -109.625 -49.594 1 96.19 289 LEU A C 1
ATOM 2265 O O . LEU A 1 289 ? 4.395 -108.5 -49.031 1 96.19 289 LEU A O 1
ATOM 2269 N N . ALA A 1 290 ? 5.562 -110.25 -49.656 1 96.19 290 ALA A N 1
ATOM 2270 C CA . ALA A 1 290 ? 6.828 -109.688 -49.188 1 96.19 290 ALA A CA 1
ATOM 2271 C C . ALA A 1 290 ? 7.184 -108.438 -49.969 1 96.19 290 ALA A C 1
ATOM 2273 O O . ALA A 1 290 ? 7.668 -107.438 -49.375 1 96.19 290 ALA A O 1
ATOM 2274 N N . GLU A 1 291 ? 6.891 -108.438 -51.25 1 96.06 291 GLU A N 1
ATOM 2275 C CA . GLU A 1 291 ? 7.152 -107.312 -52.062 1 96.06 291 GLU A CA 1
ATOM 2276 C C . GLU A 1 291 ? 6.227 -106.125 -51.688 1 96.06 291 GLU A C 1
ATOM 2278 O O . GLU A 1 291 ? 6.645 -105 -51.656 1 96.06 291 GLU A O 1
ATOM 2283 N N . GLU A 1 292 ? 5.047 -106.438 -51.406 1 96.12 292 GLU A N 1
ATOM 2284 C CA . GLU A 1 292 ? 4.094 -105.438 -50.969 1 96.12 292 GLU A CA 1
ATOM 2285 C C . GLU A 1 292 ? 4.48 -104.812 -49.594 1 96.12 292 GLU A C 1
ATOM 2287 O O . GLU A 1 292 ? 4.359 -103.625 -49.375 1 96.12 292 GLU A O 1
ATOM 2292 N N . SER A 1 293 ? 4.93 -105.688 -48.75 1 96.44 293 SER A N 1
ATOM 2293 C CA . SER A 1 293 ? 5.395 -105.188 -47.438 1 96.44 293 SER A CA 1
ATOM 2294 C C . SER A 1 293 ? 6.617 -104.312 -47.562 1 96.44 293 SER A C 1
ATOM 2296 O O . SER A 1 293 ? 6.715 -103.25 -46.875 1 96.44 293 SER A O 1
ATOM 2298 N N . LYS A 1 294 ? 7.473 -104.688 -48.406 1 96.25 294 LYS A N 1
ATOM 2299 C CA . LYS A 1 294 ? 8.664 -103.875 -48.688 1 96.25 294 LYS A CA 1
ATOM 2300 C C . LYS A 1 294 ? 8.281 -102.5 -49.188 1 96.25 294 LYS A C 1
ATOM 2302 O O . LYS A 1 294 ? 8.797 -101.5 -48.688 1 96.25 294 LYS A O 1
ATOM 2307 N N . LYS A 1 295 ? 7.301 -102.5 -50.062 1 96.62 295 LYS A N 1
ATOM 2308 C CA . LYS A 1 295 ? 6.832 -101.188 -50.594 1 96.62 295 LYS A CA 1
ATOM 2309 C C . LYS A 1 295 ? 6.172 -100.375 -49.5 1 96.62 295 LYS A C 1
ATOM 2311 O O . LYS A 1 295 ? 6.371 -99.125 -49.438 1 96.62 295 LYS A O 1
ATOM 2316 N N . SER A 1 296 ? 5.492 -101 -48.75 1 96.44 296 SER A N 1
ATOM 2317 C CA . SER A 1 296 ? 4.832 -100.312 -47.656 1 96.44 296 SER A CA 1
ATOM 2318 C C . SER A 1 296 ? 5.848 -99.75 -46.656 1 96.44 296 SER A C 1
ATOM 2320 O O . SER A 1 296 ? 5.703 -98.625 -46.188 1 96.44 296 SER A O 1
ATOM 2322 N N . THR A 1 297 ? 6.867 -100.438 -46.312 1 96 297 THR A N 1
ATOM 2323 C CA . THR A 1 297 ? 7.898 -100 -45.375 1 96 297 THR A CA 1
ATOM 2324 C C . THR A 1 297 ? 8.656 -98.812 -45.969 1 96 297 THR A C 1
ATOM 2326 O O . THR A 1 297 ? 9.086 -97.875 -45.219 1 96 297 THR A O 1
ATOM 2329 N N . GLU A 1 298 ? 8.805 -98.875 -47.312 1 96 298 GLU A N 1
ATOM 2330 C CA . GLU A 1 298 ? 9.445 -97.75 -47.969 1 96 298 GLU A CA 1
ATOM 2331 C C . GLU A 1 298 ? 8.594 -96.5 -47.875 1 96 298 GLU A C 1
ATOM 2333 O O . GLU A 1 298 ? 9.125 -95.375 -47.688 1 96 298 GLU A O 1
ATOM 2338 N N . LYS A 1 299 ? 7.359 -96.688 -47.906 1 96.31 299 LYS A N 1
ATOM 2339 C CA . LYS A 1 299 ? 6.445 -95.562 -47.75 1 96.31 299 LYS A CA 1
ATOM 2340 C C . LYS A 1 299 ? 6.512 -95 -46.344 1 96.31 299 LYS A C 1
ATOM 2342 O O . LYS A 1 299 ? 6.57 -93.812 -46.156 1 96.31 299 LYS A O 1
ATOM 2347 N N . ILE A 1 300 ? 6.547 -95.75 -45.375 1 95.56 300 ILE A N 1
ATOM 2348 C CA . ILE A 1 300 ? 6.648 -95.312 -44 1 95.56 300 ILE A CA 1
ATOM 2349 C C . ILE A 1 300 ? 7.973 -94.625 -43.781 1 95.56 300 ILE A C 1
ATOM 2351 O O . ILE A 1 300 ? 8.016 -93.562 -43.094 1 95.56 300 ILE A O 1
ATOM 2355 N N . SER A 1 301 ? 9.039 -95.188 -44.344 1 95 301 SER A N 1
ATOM 2356 C CA . SER A 1 301 ? 10.352 -94.562 -44.188 1 95 301 SER A CA 1
ATOM 2357 C C . SER A 1 301 ? 10.367 -93.188 -44.75 1 95 301 SER A C 1
ATOM 2359 O O . SER A 1 301 ? 10.961 -92.25 -44.156 1 95 301 SER A O 1
ATOM 2361 N N . SER A 1 302 ? 9.625 -92.938 -45.906 1 95.19 302 SER A N 1
ATOM 2362 C CA . SER A 1 302 ? 9.539 -91.562 -46.469 1 95.19 302 SER A CA 1
ATOM 2363 C C . SER A 1 302 ? 8.75 -90.625 -45.594 1 95.19 302 SER A C 1
ATOM 2365 O O . SER A 1 302 ? 9.148 -89.5 -45.406 1 95.19 302 SER A O 1
ATOM 2367 N N . LEU A 1 303 ? 7.734 -91.125 -44.969 1 93.5 303 LEU A N 1
ATOM 2368 C CA . LEU A 1 303 ? 6.91 -90.312 -44.062 1 93.5 303 LEU A CA 1
ATOM 2369 C C . LEU A 1 303 ? 7.672 -90 -42.812 1 93.5 303 LEU A C 1
ATOM 2371 O O . LEU A 1 303 ? 7.527 -88.875 -42.281 1 93.5 303 LEU A O 1
ATOM 2375 N N . ILE A 1 304 ? 8.469 -90.812 -42.344 1 93.88 304 ILE A N 1
ATOM 2376 C CA . ILE A 1 304 ? 9.258 -90.625 -41.156 1 93.88 304 ILE A CA 1
ATOM 2377 C C . ILE A 1 304 ? 10.273 -89.5 -41.375 1 93.88 304 ILE A C 1
ATOM 2379 O O . ILE A 1 304 ? 10.492 -88.688 -40.5 1 93.88 304 ILE A O 1
ATOM 2383 N N . ILE A 1 305 ? 10.836 -89.5 -42.562 1 91.75 305 ILE A N 1
ATOM 2384 C CA . ILE A 1 305 ? 11.82 -88.5 -42.906 1 91.75 305 ILE A CA 1
ATOM 2385 C C . ILE A 1 305 ? 11.164 -87.125 -42.844 1 91.75 305 ILE A C 1
ATOM 2387 O O . ILE A 1 305 ? 11.711 -86.188 -42.219 1 91.75 305 ILE A O 1
ATOM 2391 N N . THR A 1 306 ? 9.945 -87.062 -43.312 1 88.38 306 THR A N 1
ATOM 2392 C CA . THR A 1 306 ? 9.219 -85.812 -43.281 1 88.38 306 THR A CA 1
ATOM 2393 C C . THR A 1 306 ? 8.812 -85.438 -41.875 1 88.38 306 THR A C 1
ATOM 2395 O O . THR A 1 306 ? 8.906 -84.25 -41.469 1 88.38 306 THR A O 1
ATOM 2398 N N . THR A 1 307 ? 8.469 -86.375 -41.094 1 88.44 307 THR A N 1
ATOM 2399 C CA . THR A 1 307 ? 8.039 -86.125 -39.719 1 88.44 307 THR A CA 1
ATOM 2400 C C . THR A 1 307 ? 9.211 -85.625 -38.875 1 88.44 307 THR A C 1
ATOM 2402 O O . THR A 1 307 ? 9.047 -84.688 -38.062 1 88.44 307 THR A O 1
ATOM 2405 N N . VAL A 1 308 ? 10.359 -86.25 -39.062 1 88.31 308 VAL A N 1
ATOM 2406 C CA . VAL A 1 308 ? 11.555 -85.875 -38.312 1 88.31 308 VAL A CA 1
ATOM 2407 C C . VAL A 1 308 ? 11.914 -84.438 -38.656 1 88.31 308 VAL A C 1
ATOM 2409 O O . VAL A 1 308 ? 12.266 -83.625 -37.781 1 88.31 308 VAL A O 1
ATOM 2412 N N . GLN A 1 309 ? 11.719 -84 -39.938 1 89.38 309 GLN A N 1
ATOM 2413 C CA . GLN A 1 309 ? 12.008 -82.625 -40.375 1 89.38 309 GLN A CA 1
ATOM 2414 C C . GLN A 1 309 ? 11.023 -81.688 -39.75 1 89.38 309 GLN A C 1
ATOM 2416 O O . GLN A 1 309 ? 11.422 -80.562 -39.281 1 89.38 309 GLN A O 1
ATOM 2421 N N . ASP A 1 310 ? 9.781 -82.062 -39.688 1 86.94 310 ASP A N 1
ATOM 2422 C CA . ASP A 1 310 ? 8.758 -81.188 -39.125 1 86.94 310 ASP A CA 1
ATOM 2423 C C . ASP A 1 310 ? 8.984 -80.938 -37.625 1 86.94 310 ASP A C 1
ATOM 2425 O O . ASP A 1 310 ? 8.859 -79.812 -37.125 1 86.94 310 ASP A O 1
ATOM 2429 N N . THR A 1 311 ? 9.352 -82 -36.938 1 86.06 311 THR A N 1
ATOM 2430 C CA . THR A 1 311 ? 9.602 -81.875 -35.5 1 86.06 311 THR A CA 1
ATOM 2431 C C . THR A 1 311 ? 10.812 -81 -35.219 1 86.06 311 THR A C 1
ATOM 2433 O O . THR A 1 311 ? 10.82 -80.188 -34.281 1 86.06 311 THR A O 1
ATOM 2436 N N . GLN A 1 312 ? 11.82 -81.125 -36.125 1 87.56 312 GLN A N 1
ATOM 2437 C CA . GLN A 1 312 ? 13.008 -80.312 -35.969 1 87.56 312 GLN A CA 1
ATOM 2438 C C . GLN A 1 312 ? 12.68 -78.812 -36.219 1 87.56 312 GLN A C 1
ATOM 2440 O O . GLN A 1 312 ? 13.195 -77.938 -35.5 1 87.56 312 GLN A O 1
ATOM 2445 N N . ASP A 1 313 ? 11.758 -78.562 -37.094 1 88.19 313 ASP A N 1
ATOM 2446 C CA . ASP A 1 313 ? 11.344 -77.188 -37.344 1 88.19 313 ASP A CA 1
ATOM 2447 C C . ASP A 1 313 ? 10.578 -76.562 -36.156 1 88.19 313 ASP A C 1
ATOM 2449 O O . ASP A 1 313 ? 10.758 -75.438 -35.812 1 88.19 313 ASP A O 1
ATOM 2453 N N . VAL A 1 314 ? 9.812 -77.375 -35.531 1 85.19 314 VAL A N 1
ATOM 2454 C CA . VAL A 1 314 ? 9.055 -76.938 -34.344 1 85.19 314 VAL A CA 1
ATOM 2455 C C . VAL A 1 314 ? 10.008 -76.625 -33.188 1 85.19 314 VAL A C 1
ATOM 2457 O O . VAL A 1 314 ? 9.852 -75.625 -32.5 1 85.19 314 VAL A O 1
ATOM 2460 N N . ILE A 1 315 ? 10.969 -77.5 -33.062 1 83.94 315 ILE A N 1
ATOM 2461 C CA . ILE A 1 315 ? 11.945 -77.312 -31.984 1 83.94 315 ILE A CA 1
ATOM 2462 C C . ILE A 1 315 ? 12.719 -76 -32.219 1 83.94 315 ILE A C 1
ATOM 2464 O O . ILE A 1 315 ? 12.906 -75.188 -31.312 1 83.94 315 ILE A O 1
ATOM 2468 N N . ASN A 1 316 ? 13.133 -75.688 -33.5 1 88.5 316 ASN A N 1
ATOM 2469 C CA . ASN A 1 316 ? 13.852 -74.5 -33.844 1 88.5 316 ASN A CA 1
ATOM 2470 C C . ASN A 1 316 ? 13 -73.25 -33.594 1 88.5 316 ASN A C 1
ATOM 2472 O O . ASN A 1 316 ? 13.477 -72.25 -33.062 1 88.5 316 ASN A O 1
ATOM 2476 N N . THR A 1 317 ? 11.758 -73.312 -33.969 1 85.25 317 THR A N 1
ATOM 2477 C CA . THR A 1 317 ? 10.828 -72.188 -33.75 1 85.25 317 THR A CA 1
ATOM 2478 C C . THR A 1 317 ? 10.617 -71.938 -32.281 1 85.25 317 THR A C 1
ATOM 2480 O O . THR A 1 317 ? 10.547 -70.812 -31.828 1 85.25 317 THR A O 1
ATOM 2483 N N . SER A 1 318 ? 10.594 -73 -31.531 1 83.25 318 SER A N 1
ATOM 2484 C CA . SER A 1 318 ? 10.398 -72.938 -30.094 1 83.25 318 SER A CA 1
ATOM 2485 C C . SER A 1 318 ? 11.586 -72.25 -29.422 1 83.25 318 SER A C 1
ATOM 2487 O O . SER A 1 318 ? 11.406 -71.438 -28.484 1 83.25 318 SER A O 1
ATOM 2489 N N . ASP A 1 319 ? 12.742 -72.562 -29.906 1 85 319 ASP A N 1
ATOM 2490 C CA . ASP A 1 319 ? 13.938 -71.875 -29.375 1 85 319 ASP A CA 1
ATOM 2491 C C . ASP A 1 319 ? 13.914 -70.375 -29.641 1 85 319 ASP A C 1
ATOM 2493 O O . ASP A 1 319 ? 14.289 -69.562 -28.781 1 85 319 ASP A O 1
ATOM 2497 N N . ASN A 1 320 ? 13.391 -70 -30.766 1 87 320 ASN A N 1
ATOM 2498 C CA . ASN A 1 320 ? 13.25 -68.562 -31.094 1 87 320 ASN A CA 1
ATOM 2499 C C . ASN A 1 320 ? 12.219 -67.875 -30.219 1 87 320 ASN A C 1
ATOM 2501 O O . ASN A 1 320 ? 12.445 -66.75 -29.75 1 87 320 ASN A O 1
ATOM 2505 N N . VAL A 1 321 ? 11.172 -68.562 -29.938 1 85.06 321 VAL A N 1
ATOM 2506 C CA . VAL A 1 321 ? 10.102 -68 -29.109 1 85.06 321 VAL A CA 1
ATOM 2507 C C . VAL A 1 321 ? 10.594 -67.812 -27.688 1 85.06 321 VAL A C 1
ATOM 2509 O O . VAL A 1 321 ? 10.25 -66.812 -27.047 1 85.06 321 VAL A O 1
ATOM 2512 N N . LYS A 1 322 ? 11.375 -68.75 -27.203 1 85.62 322 LYS A N 1
ATOM 2513 C CA . LYS A 1 322 ? 11.961 -68.625 -25.875 1 85.62 322 LYS A CA 1
ATOM 2514 C C . LYS A 1 322 ? 12.75 -67.312 -25.75 1 85.62 322 LYS A C 1
ATOM 2516 O O . LYS A 1 322 ? 12.648 -66.625 -24.75 1 85.62 322 LYS A O 1
ATOM 2521 N N . GLU A 1 323 ? 13.461 -67 -26.844 1 88.19 323 GLU A N 1
ATOM 2522 C CA . GLU A 1 323 ? 14.234 -65.75 -26.859 1 88.19 323 GLU A CA 1
ATOM 2523 C C . GLU A 1 323 ? 13.32 -64.5 -26.875 1 88.19 323 GLU A C 1
ATOM 2525 O O . GLU A 1 323 ? 13.555 -63.562 -26.156 1 88.19 323 GLU A O 1
ATOM 2530 N N . HIS A 1 324 ? 12.242 -64.562 -27.641 1 86.62 324 HIS A N 1
ATOM 2531 C CA . HIS A 1 324 ? 11.297 -63.5 -27.734 1 86.62 324 HIS A CA 1
ATOM 2532 C C . HIS A 1 324 ? 10.586 -63.25 -26.406 1 86.62 324 HIS A C 1
ATOM 2534 O O . HIS A 1 324 ? 10.375 -62.125 -25.984 1 86.62 324 HIS A O 1
ATOM 2540 N N . ILE A 1 325 ? 10.273 -64.312 -25.719 1 89.25 325 ILE A N 1
ATOM 2541 C CA . ILE A 1 325 ? 9.602 -64.188 -24.422 1 89.25 325 ILE A CA 1
ATOM 2542 C C . ILE A 1 325 ? 10.539 -63.531 -23.406 1 89.25 325 ILE A C 1
ATOM 2544 O O . ILE A 1 325 ? 10.125 -62.688 -22.625 1 89.25 325 ILE A O 1
ATOM 2548 N N . SER A 1 326 ? 11.82 -64 -23.406 1 89.62 326 SER A N 1
ATOM 2549 C CA . SER A 1 326 ? 12.805 -63.406 -22.5 1 89.62 326 SER A CA 1
ATOM 2550 C C . SER A 1 326 ? 12.938 -61.906 -22.734 1 89.62 326 SER A C 1
ATOM 2552 O O . SER A 1 326 ? 12.969 -61.125 -21.781 1 89.62 326 SER A O 1
ATOM 2554 N N . ASN A 1 327 ? 12.945 -61.469 -24 1 89.56 327 ASN A N 1
ATOM 2555 C CA . ASN A 1 327 ? 13.016 -60.062 -24.344 1 89.56 327 ASN A CA 1
ATOM 2556 C C . ASN A 1 327 ? 11.758 -59.312 -23.922 1 89.56 327 ASN A C 1
ATOM 2558 O O . ASN A 1 327 ? 11.828 -58.156 -23.484 1 89.56 327 ASN A O 1
ATOM 2562 N N . GLN A 1 328 ? 10.633 -59.938 -24.031 1 89.44 328 GLN A N 1
ATOM 2563 C CA . GLN A 1 328 ? 9.359 -59.344 -23.625 1 89.44 328 GLN A CA 1
ATOM 2564 C C . GLN A 1 328 ? 9.328 -59.062 -22.125 1 89.44 328 GLN A C 1
ATOM 2566 O O . GLN A 1 328 ? 8.852 -58 -21.703 1 89.44 328 GLN A O 1
ATOM 2571 N N . ILE A 1 329 ? 9.836 -60 -21.391 1 90.44 329 ILE A N 1
ATOM 2572 C CA . ILE A 1 329 ? 9.867 -59.812 -19.938 1 90.44 329 ILE A CA 1
ATOM 2573 C C . ILE A 1 329 ? 10.742 -58.625 -19.562 1 90.44 329 ILE A C 1
ATOM 2575 O O . ILE A 1 329 ? 10.367 -57.812 -18.719 1 90.44 329 ILE A O 1
ATOM 2579 N N . ASN A 1 330 ? 11.891 -58.469 -20.281 1 92.25 330 ASN A N 1
ATOM 2580 C CA . ASN A 1 330 ? 12.773 -57.344 -20.031 1 92.25 330 ASN A CA 1
ATOM 2581 C C . ASN A 1 330 ? 12.109 -56.031 -20.422 1 92.25 330 ASN A C 1
ATOM 2583 O O . ASN A 1 330 ? 12.203 -55.031 -19.688 1 92.25 330 ASN A O 1
ATOM 2587 N N . THR A 1 331 ? 11.445 -56 -21.516 1 91.44 331 THR A N 1
ATOM 2588 C CA . THR A 1 331 ? 10.766 -54.781 -21.984 1 91.44 331 THR A CA 1
ATOM 2589 C C . THR A 1 331 ? 9.633 -54.406 -21.031 1 91.44 331 THR A C 1
ATOM 2591 O O . THR A 1 331 ? 9.398 -53.219 -20.766 1 91.44 331 THR A O 1
ATOM 2594 N N . LEU A 1 332 ? 8.938 -55.375 -20.516 1 91.88 332 LEU A N 1
ATOM 2595 C CA . LEU A 1 332 ? 7.871 -55.125 -19.547 1 91.88 332 LEU A CA 1
ATOM 2596 C C . LEU A 1 332 ? 8.414 -54.5 -18.281 1 91.88 332 LEU A C 1
ATOM 2598 O O . LEU A 1 332 ? 7.816 -53.562 -17.734 1 91.88 332 LEU A O 1
ATOM 2602 N N . LYS A 1 333 ? 9.562 -55 -17.797 1 92.62 333 LYS A N 1
ATOM 2603 C CA . LYS A 1 333 ? 10.203 -54.438 -16.609 1 92.62 333 LYS A CA 1
ATOM 2604 C C . LYS A 1 333 ? 10.586 -52.969 -16.844 1 92.62 333 LYS A C 1
ATOM 2606 O O . LYS A 1 333 ? 10.406 -52.125 -15.953 1 92.62 333 LYS A O 1
ATOM 2611 N N . ASN A 1 334 ? 11.07 -52.688 -18.031 1 92.5 334 ASN A N 1
ATOM 2612 C CA . ASN A 1 334 ? 11.406 -51.312 -18.375 1 92.5 334 ASN A CA 1
ATOM 2613 C C . ASN A 1 334 ? 10.164 -50.406 -18.406 1 92.5 334 ASN A C 1
ATOM 2615 O O . ASN A 1 334 ? 10.211 -49.281 -17.953 1 92.5 334 ASN A O 1
ATOM 2619 N N . THR A 1 335 ? 9.102 -50.906 -18.938 1 90.56 335 THR A N 1
ATOM 2620 C CA . THR A 1 335 ? 7.844 -50.188 -18.969 1 90.56 335 THR A CA 1
ATOM 2621 C C . THR A 1 335 ? 7.34 -49.875 -17.562 1 90.56 335 THR A C 1
ATOM 2623 O O . THR A 1 335 ? 6.945 -48.75 -17.266 1 90.56 335 THR A O 1
ATOM 2626 N N . MET A 1 336 ? 7.391 -50.906 -16.719 1 91.62 336 MET A N 1
ATOM 2627 C CA . MET A 1 336 ? 6.992 -50.719 -15.32 1 91.62 336 MET A CA 1
ATOM 2628 C C . MET A 1 336 ? 7.848 -49.688 -14.633 1 91.62 336 MET A C 1
ATOM 2630 O O . MET A 1 336 ? 7.332 -48.844 -13.898 1 91.62 336 MET A O 1
ATOM 2634 N N . THR A 1 337 ? 9.141 -49.656 -14.898 1 93.19 337 THR A N 1
ATOM 2635 C CA . THR A 1 337 ? 10.055 -48.688 -14.344 1 93.19 337 THR A CA 1
ATOM 2636 C C . THR A 1 337 ? 9.688 -47.281 -14.82 1 93.19 337 THR A C 1
ATOM 2638 O O . THR A 1 337 ? 9.711 -46.312 -14.039 1 93.19 337 THR A O 1
ATOM 2641 N N . SER A 1 338 ? 9.32 -47.188 -16.047 1 91.69 338 SER A N 1
ATOM 2642 C CA . SER A 1 338 ? 8.906 -45.875 -16.594 1 91.69 338 SER A CA 1
ATOM 2643 C C . SER A 1 338 ? 7.668 -45.344 -15.875 1 91.69 338 SER A C 1
ATOM 2645 O O . SER A 1 338 ? 7.613 -44.188 -15.5 1 91.69 338 SER A O 1
ATOM 2647 N N . PHE A 1 339 ? 6.676 -46.188 -15.609 1 91 339 PHE A N 1
ATOM 2648 C CA . PHE A 1 339 ? 5.477 -45.812 -14.875 1 91 339 PHE A CA 1
ATOM 2649 C C . PHE A 1 339 ? 5.828 -45.375 -13.461 1 91 339 PHE A C 1
ATOM 2651 O O . PHE A 1 339 ? 5.305 -44.375 -12.953 1 91 339 PHE A O 1
ATOM 2658 N N . ASN A 1 340 ? 6.719 -46.094 -12.875 1 93.69 340 ASN A N 1
ATOM 2659 C CA . ASN A 1 340 ? 7.137 -45.75 -11.523 1 93.69 340 ASN A CA 1
ATOM 2660 C C . ASN A 1 340 ? 7.836 -44.406 -11.484 1 93.69 340 ASN A C 1
ATOM 2662 O O . ASN A 1 340 ? 7.625 -43.594 -10.555 1 93.69 340 ASN A O 1
ATOM 2666 N N . GLU A 1 341 ? 8.609 -44.156 -12.445 1 93.44 341 GLU A N 1
ATOM 2667 C CA . GLU A 1 341 ? 9.297 -42.875 -12.523 1 93.44 341 GLU A CA 1
ATOM 2668 C C . GLU A 1 341 ? 8.312 -41.719 -12.766 1 93.44 341 GLU A C 1
ATOM 2670 O O . GLU A 1 341 ? 8.461 -40.656 -12.195 1 93.44 341 GLU A O 1
ATOM 2675 N N . VAL A 1 342 ? 7.332 -41.969 -13.578 1 92.69 342 VAL A N 1
ATOM 2676 C CA . VAL A 1 342 ? 6.277 -40.969 -13.805 1 92.69 342 VAL A CA 1
ATOM 2677 C C . VAL A 1 342 ? 5.562 -40.688 -12.492 1 92.69 342 VAL A C 1
ATOM 2679 O O . VAL A 1 342 ? 5.348 -39.5 -12.148 1 92.69 342 VAL A O 1
ATOM 2682 N N . LEU A 1 343 ? 5.23 -41.719 -11.805 1 93 343 LEU A N 1
ATOM 2683 C CA . LEU A 1 343 ? 4.543 -41.531 -10.531 1 93 343 LEU A CA 1
ATOM 2684 C C . LEU A 1 343 ? 5.387 -40.719 -9.562 1 93 343 LEU A C 1
ATOM 2686 O O . LEU A 1 343 ? 4.875 -39.812 -8.906 1 93 343 LEU A O 1
ATOM 2690 N N . LYS A 1 344 ? 6.691 -40.938 -9.523 1 93.69 344 LYS A N 1
ATOM 2691 C CA . LYS A 1 344 ? 7.602 -40.219 -8.641 1 93.69 344 LYS A CA 1
ATOM 2692 C C . LYS A 1 344 ? 7.645 -38.75 -8.992 1 93.69 344 LYS A C 1
ATOM 2694 O O . LYS A 1 344 ? 7.598 -37.875 -8.109 1 93.69 344 LYS A O 1
ATOM 2699 N N . THR A 1 345 ? 7.727 -38.469 -10.281 1 91.75 345 THR A N 1
ATOM 2700 C CA . THR A 1 345 ? 7.805 -37.094 -10.719 1 91.75 345 THR A CA 1
ATOM 2701 C C . THR A 1 345 ? 6.5 -36.344 -10.422 1 91.75 345 THR A C 1
ATOM 2703 O O . THR A 1 345 ? 6.52 -35.188 -9.969 1 91.75 345 THR A O 1
ATOM 2706 N N . VAL A 1 346 ? 5.367 -37 -10.633 1 92.06 346 VAL A N 1
ATOM 2707 C CA . VAL A 1 346 ? 4.059 -36.375 -10.398 1 92.06 346 VAL A CA 1
ATOM 2708 C C . VAL A 1 346 ? 3.863 -36.156 -8.898 1 92.06 346 VAL A C 1
ATOM 2710 O O . VAL A 1 346 ? 3.318 -35.125 -8.492 1 92.06 346 VAL A O 1
ATOM 2713 N N . GLU A 1 347 ? 4.324 -37.062 -8.086 1 92 347 GLU A N 1
ATOM 2714 C CA . GLU A 1 347 ? 4.184 -36.938 -6.637 1 92 347 GLU A CA 1
ATOM 2715 C C . GLU A 1 347 ? 4.98 -35.75 -6.09 1 92 347 GLU A C 1
ATOM 2717 O O . GLU A 1 347 ? 4.621 -35.188 -5.059 1 92 347 GLU A O 1
ATOM 2722 N N . LYS A 1 348 ? 6.035 -35.344 -6.773 1 93.62 348 LYS A N 1
ATOM 2723 C CA . LYS A 1 348 ? 6.863 -34.219 -6.355 1 93.62 348 LYS A CA 1
ATOM 2724 C C . LYS A 1 348 ? 6.16 -32.875 -6.621 1 93.62 348 LYS A C 1
ATOM 2726 O O . LYS A 1 348 ? 6.527 -31.859 -6.047 1 93.62 348 LYS A O 1
ATOM 2731 N N . ILE A 1 349 ? 5.16 -32.906 -7.441 1 93.12 349 ILE A N 1
ATOM 2732 C CA . ILE A 1 349 ? 4.496 -31.672 -7.844 1 93.12 349 ILE A CA 1
ATOM 2733 C C . ILE A 1 349 ? 3.617 -31.172 -6.703 1 93.12 349 ILE A C 1
ATOM 2735 O O . ILE A 1 349 ? 3.57 -29.969 -6.438 1 93.12 349 ILE A O 1
ATOM 2739 N N . GLN A 1 350 ? 3.01 -32.062 -6.008 1 91.25 350 GLN A N 1
ATOM 2740 C CA . GLN A 1 350 ? 2.029 -31.703 -4.984 1 91.25 350 GLN A CA 1
ATOM 2741 C C . GLN A 1 350 ? 2.668 -30.875 -3.883 1 91.25 350 GLN A C 1
ATOM 2743 O O . GLN A 1 350 ? 2.139 -29.828 -3.51 1 91.25 350 GLN A O 1
ATOM 2748 N N . PRO A 1 351 ? 3.838 -31.281 -3.363 1 92.88 351 PRO A N 1
ATOM 2749 C CA . PRO A 1 351 ? 4.473 -30.453 -2.34 1 92.88 351 PRO A CA 1
ATOM 2750 C C . PRO A 1 351 ? 4.844 -29.062 -2.859 1 92.88 351 PRO A C 1
ATOM 2752 O O . PRO A 1 351 ? 4.758 -28.078 -2.121 1 92.88 351 PRO A O 1
ATOM 2755 N N . TYR A 1 352 ? 5.297 -28.984 -4.07 1 92.69 352 TYR A N 1
ATOM 2756 C CA . TYR A 1 352 ? 5.625 -27.688 -4.648 1 92.69 352 TYR A CA 1
ATOM 2757 C C . TYR A 1 352 ? 4.387 -26.812 -4.742 1 92.69 352 TYR A C 1
ATOM 2759 O O . TYR A 1 352 ? 4.449 -25.609 -4.461 1 92.69 352 TYR A O 1
ATOM 2767 N N . MET A 1 353 ? 3.291 -27.344 -5.074 1 92.19 353 MET A N 1
ATOM 2768 C CA . MET A 1 353 ? 2.033 -26.609 -5.152 1 92.19 353 MET A CA 1
ATOM 2769 C C . MET A 1 353 ? 1.625 -26.078 -3.779 1 92.19 353 MET A C 1
ATOM 2771 O O . MET A 1 353 ? 1.172 -24.938 -3.658 1 92.19 353 MET A O 1
ATOM 2775 N N . GLN A 1 354 ? 1.81 -26.969 -2.824 1 92.75 354 GLN A N 1
ATOM 2776 C CA . GLN A 1 354 ? 1.482 -26.547 -1.466 1 92.75 354 GLN A CA 1
ATOM 2777 C C . GLN A 1 354 ? 2.352 -25.375 -1.026 1 92.75 354 GLN A C 1
ATOM 2779 O O . GLN A 1 354 ? 1.879 -24.469 -0.34 1 92.75 354 GLN A O 1
ATOM 2784 N N . GLU A 1 355 ? 3.555 -25.406 -1.42 1 94.06 355 GLU A N 1
ATOM 2785 C CA . GLU A 1 355 ? 4.461 -24.312 -1.093 1 94.06 355 GLU A CA 1
ATOM 2786 C C . GLU A 1 355 ? 4.043 -23.016 -1.792 1 94.06 355 GLU A C 1
ATOM 2788 O O . GLU A 1 355 ? 4.113 -21.938 -1.206 1 94.06 355 GLU A O 1
ATOM 2793 N N . VAL A 1 356 ? 3.617 -23.125 -3.014 1 93.56 356 VAL A N 1
ATOM 2794 C CA . VAL A 1 356 ? 3.105 -21.969 -3.729 1 93.56 356 VAL A CA 1
ATOM 2795 C C . VAL A 1 356 ? 1.867 -21.422 -3.018 1 93.56 356 VAL A C 1
ATOM 2797 O O . VAL A 1 356 ? 1.752 -20.219 -2.789 1 93.56 356 VAL A O 1
ATOM 2800 N N . TYR A 1 357 ? 1.017 -22.297 -2.627 1 93.31 357 TYR A N 1
ATOM 2801 C CA . TYR A 1 357 ? -0.194 -21.922 -1.901 1 93.31 357 TYR A CA 1
ATOM 2802 C C . TYR A 1 357 ? 0.147 -21.156 -0.626 1 93.31 357 TYR A C 1
ATOM 2804 O O . TYR A 1 357 ? -0.432 -20.109 -0.352 1 93.31 357 TYR A O 1
ATOM 2812 N N . ASN A 1 358 ? 1.104 -21.641 0.109 1 94.06 358 ASN A N 1
ATOM 2813 C CA . ASN A 1 358 ? 1.526 -20.984 1.348 1 94.06 358 ASN A CA 1
ATOM 2814 C C . ASN A 1 358 ? 2.105 -19.609 1.089 1 94.06 358 ASN A C 1
ATOM 2816 O O . ASN A 1 358 ? 1.854 -18.672 1.851 1 94.06 358 ASN A O 1
ATOM 2820 N N . SER A 1 359 ? 2.873 -19.547 0.077 1 94.38 359 SER A N 1
ATOM 2821 C CA . SER A 1 359 ? 3.438 -18.25 -0.292 1 94.38 359 SER A CA 1
ATOM 2822 C C . SER A 1 359 ? 2.344 -17.234 -0.635 1 94.38 359 SER A C 1
ATOM 2824 O O . SER A 1 359 ? 2.398 -16.078 -0.209 1 94.38 359 SER A O 1
ATOM 2826 N N . MET A 1 360 ? 1.334 -17.641 -1.325 1 93.44 360 MET A N 1
ATOM 2827 C CA . MET A 1 360 ? 0.21 -16.781 -1.697 1 93.44 360 MET A CA 1
ATOM 2828 C C . MET A 1 360 ? -0.59 -16.359 -0.466 1 93.44 360 MET A C 1
ATOM 2830 O O . MET A 1 360 ? -1.078 -15.234 -0.387 1 93.44 360 MET A O 1
ATOM 2834 N N . GLN A 1 361 ? -0.672 -17.297 0.447 1 92.69 361 GLN A N 1
ATOM 2835 C CA . GLN A 1 361 ? -1.331 -16.953 1.701 1 92.69 361 GLN A CA 1
ATOM 2836 C C . GLN A 1 361 ? -0.56 -15.867 2.447 1 92.69 361 GLN A C 1
ATOM 2838 O O . GLN A 1 361 ? -1.16 -15 3.084 1 92.69 361 GLN A O 1
ATOM 2843 N N . GLY A 1 362 ? 0.721 -15.953 2.369 1 93.12 362 GLY A N 1
ATOM 2844 C CA . GLY A 1 362 ? 1.54 -14.891 2.93 1 93.12 362 GLY A CA 1
ATOM 2845 C C . GLY A 1 362 ? 1.263 -13.539 2.314 1 93.12 362 GLY A C 1
ATOM 2846 O O . GLY A 1 362 ? 1.211 -12.523 3.02 1 93.12 362 GLY A O 1
ATOM 2847 N N . ILE A 1 363 ? 1.028 -13.492 1.1 1 93.62 363 ILE A N 1
ATOM 2848 C CA . ILE A 1 363 ? 0.72 -12.25 0.391 1 93.62 363 ILE A CA 1
ATOM 2849 C C . ILE A 1 363 ? -0.635 -11.719 0.852 1 93.62 363 ILE A C 1
ATOM 2851 O O . ILE A 1 363 ? -0.801 -10.508 1.045 1 93.62 363 ILE A O 1
ATOM 2855 N N . VAL A 1 364 ? -1.59 -12.625 1.035 1 93.75 364 VAL A N 1
ATOM 2856 C CA . VAL A 1 364 ? -2.912 -12.234 1.512 1 93.75 364 VAL A CA 1
ATOM 2857 C C . VAL A 1 364 ? -2.791 -11.547 2.871 1 93.75 364 VAL A C 1
ATOM 2859 O O . VAL A 1 364 ? -3.385 -10.492 3.094 1 93.75 364 VAL A O 1
ATOM 2862 N N . ASP A 1 365 ? -1.985 -12.055 3.742 1 94.75 365 ASP A N 1
ATOM 2863 C CA . ASP A 1 365 ? -1.784 -11.492 5.074 1 94.75 365 ASP A CA 1
ATOM 2864 C C . ASP A 1 365 ? -1.191 -10.086 4.992 1 94.75 365 ASP A C 1
ATOM 2866 O O . ASP A 1 365 ? -1.635 -9.18 5.699 1 94.75 365 ASP A O 1
ATOM 2870 N N . LYS A 1 366 ? -0.227 -9.992 4.199 1 95.06 366 LYS A N 1
ATOM 2871 C CA . LYS A 1 366 ? 0.422 -8.695 4.043 1 95.06 366 LYS A CA 1
ATOM 2872 C C . LYS A 1 366 ? -0.514 -7.691 3.383 1 95.06 366 LYS A C 1
ATOM 2874 O O . LYS A 1 366 ? -0.526 -6.512 3.748 1 95.06 366 LYS A O 1
ATOM 2879 N N . LYS A 1 367 ? -1.276 -8.141 2.457 1 95.19 367 LYS A N 1
ATOM 2880 C CA . LYS A 1 367 ? -2.283 -7.305 1.814 1 95.19 367 LYS A CA 1
ATOM 2881 C C . LYS A 1 367 ? -3.266 -6.742 2.838 1 95.19 367 LYS A C 1
ATOM 2883 O O . LYS A 1 367 ? -3.602 -5.555 2.799 1 95.19 367 LYS A O 1
ATOM 2888 N N . ASP A 1 368 ? -3.711 -7.48 3.762 1 93.94 368 ASP A N 1
ATOM 2889 C CA . ASP A 1 368 ? -4.648 -7.039 4.793 1 93.94 368 ASP A CA 1
ATOM 2890 C C . ASP A 1 368 ? -4.023 -5.961 5.676 1 93.94 368 ASP A C 1
ATOM 2892 O O . ASP A 1 368 ? -4.688 -4.992 6.047 1 93.94 368 ASP A O 1
ATOM 2896 N N . ILE A 1 369 ? -2.797 -6.109 5.953 1 95.06 369 ILE A N 1
ATOM 2897 C CA . ILE A 1 369 ? -2.068 -5.113 6.727 1 95.06 369 ILE A CA 1
ATOM 2898 C C . ILE A 1 369 ? -2.008 -3.799 5.953 1 95.06 369 ILE A C 1
ATOM 2900 O O . ILE A 1 369 ? -2.248 -2.727 6.512 1 95.06 369 ILE A O 1
ATOM 2904 N N . VAL A 1 370 ? -1.728 -3.889 4.691 1 95.38 370 VAL A N 1
ATOM 2905 C CA . VAL A 1 370 ? -1.638 -2.697 3.852 1 95.38 370 VAL A CA 1
ATOM 2906 C C . VAL A 1 370 ? -2.984 -1.977 3.832 1 95.38 370 VAL A C 1
ATOM 2908 O O . VAL A 1 370 ? -3.045 -0.758 4.008 1 95.38 370 VAL A O 1
ATOM 2911 N N . ILE A 1 371 ? -4.02 -2.711 3.662 1 95.5 371 ILE A N 1
ATOM 2912 C CA . ILE A 1 371 ? -5.348 -2.115 3.602 1 95.5 371 ILE A CA 1
ATOM 2913 C C . ILE A 1 371 ? -5.66 -1.41 4.922 1 95.5 371 ILE A C 1
ATOM 2915 O O . ILE A 1 371 ? -6.164 -0.286 4.926 1 95.5 371 ILE A O 1
ATOM 2919 N N . GLU A 1 372 ? -5.344 -1.993 6.016 1 95.81 372 GLU A N 1
ATOM 2920 C CA . GLU A 1 372 ? -5.543 -1.397 7.332 1 95.81 372 GLU A CA 1
ATOM 2921 C C . GLU A 1 372 ? -4.758 -0.096 7.477 1 95.81 372 GLU A C 1
ATOM 2923 O O . GLU A 1 372 ? -5.301 0.914 7.93 1 95.81 372 GLU A O 1
ATOM 2928 N N . LYS A 1 373 ? -3.521 -0.168 7.094 1 96 373 LYS A N 1
ATOM 2929 C CA . LYS A 1 373 ? -2.654 1.001 7.215 1 96 373 LYS A CA 1
ATOM 2930 C C . LYS A 1 373 ? -3.1 2.115 6.273 1 96 373 LYS A C 1
ATOM 2932 O O . LYS A 1 373 ? -2.998 3.297 6.605 1 96 373 LYS A O 1
ATOM 2937 N N . VAL A 1 374 ? -3.58 1.766 5.141 1 94.94 374 VAL A N 1
ATOM 2938 C CA . VAL A 1 374 ? -4.098 2.736 4.184 1 94.94 374 VAL A CA 1
ATOM 2939 C C . VAL A 1 374 ? -5.332 3.426 4.762 1 94.94 374 VAL A C 1
ATOM 2941 O O . VAL A 1 374 ? -5.473 4.648 4.656 1 94.94 374 VAL A O 1
ATOM 2944 N N . GLU A 1 375 ? -6.203 2.717 5.379 1 93.62 375 GLU A N 1
ATOM 2945 C CA . GLU A 1 375 ? -7.387 3.297 6.004 1 93.62 375 GLU A CA 1
ATOM 2946 C C . GLU A 1 375 ? -7.004 4.266 7.117 1 93.62 375 GLU A C 1
ATOM 2948 O O . GLU A 1 375 ? -7.539 5.375 7.195 1 93.62 375 GLU A O 1
ATOM 2953 N N . SER A 1 376 ? -6.086 3.854 7.938 1 94.06 376 SER A N 1
ATOM 2954 C CA . SER A 1 376 ? -5.598 4.703 9.016 1 94.06 376 SER A CA 1
ATOM 2955 C C . SER A 1 376 ? -4.957 5.977 8.477 1 94.06 376 SER A C 1
ATOM 2957 O O . SER A 1 376 ? -5.262 7.078 8.938 1 94.06 376 SER A O 1
ATOM 2959 N N . SER A 1 377 ? -4.133 5.844 7.52 1 93.12 377 SER A N 1
ATOM 2960 C CA . SER A 1 377 ? -3.441 6.977 6.918 1 93.12 377 SER A CA 1
ATOM 2961 C C . SER A 1 377 ? -4.418 7.91 6.211 1 93.12 377 SER A C 1
ATOM 2963 O O . SER A 1 377 ? -4.254 9.133 6.246 1 93.12 377 SER A O 1
ATOM 2965 N N . SER A 1 378 ? -5.418 7.34 5.566 1 93.12 378 SER A N 1
ATOM 2966 C CA . SER A 1 378 ? -6.445 8.141 4.906 1 93.12 378 SER A CA 1
ATOM 2967 C C . SER A 1 378 ? -7.215 8.984 5.91 1 93.12 378 SER A C 1
ATOM 2969 O O . SER A 1 378 ? -7.496 10.156 5.656 1 93.12 378 SER A O 1
ATOM 2971 N N . SER A 1 379 ? -7.551 8.453 7.051 1 93.31 379 SER A N 1
ATOM 2972 C CA . SER A 1 379 ? -8.234 9.188 8.109 1 93.31 379 SER A CA 1
ATOM 2973 C C . SER A 1 379 ? -7.402 10.359 8.602 1 93.31 379 SER A C 1
ATOM 2975 O O . SER A 1 379 ? -7.922 11.461 8.789 1 93.31 379 SER A O 1
ATOM 2977 N N . VAL A 1 380 ? -6.141 10.109 8.766 1 92.12 380 VAL A N 1
ATOM 2978 C CA . VAL A 1 380 ? -5.238 11.156 9.227 1 92.12 380 VAL A CA 1
ATOM 2979 C C . VAL A 1 380 ? -5.129 12.25 8.164 1 92.12 380 VAL A C 1
ATOM 2981 O O . VAL A 1 380 ? -5.117 13.438 8.484 1 92.12 380 VAL A O 1
ATOM 2984 N N . ALA A 1 381 ? -5.027 11.867 6.914 1 90.81 381 ALA A N 1
ATOM 2985 C CA . ALA A 1 381 ? -4.973 12.844 5.828 1 90.81 381 ALA A CA 1
ATOM 2986 C C . ALA A 1 381 ? -6.219 13.719 5.82 1 90.81 381 ALA A C 1
ATOM 2988 O O . ALA A 1 381 ? -6.129 14.938 5.645 1 90.81 381 ALA A O 1
ATOM 2989 N N . GLU A 1 382 ? -7.395 13.164 6.066 1 91.19 382 GLU A N 1
ATOM 2990 C CA . GLU A 1 382 ? -8.648 13.914 6.148 1 91.19 382 GLU A CA 1
ATOM 2991 C C . GLU A 1 382 ? -8.648 14.852 7.348 1 91.19 382 GLU A C 1
ATOM 2993 O O . GLU A 1 382 ? -9.062 16.016 7.234 1 91.19 382 GLU A O 1
ATOM 2998 N N . GLU A 1 383 ? -8.141 14.352 8.414 1 91.69 383 GLU A N 1
ATOM 2999 C CA . GLU A 1 383 ? -8.039 15.164 9.625 1 91.69 383 GLU A CA 1
ATOM 3000 C C . GLU A 1 383 ? -7.094 16.344 9.414 1 91.69 383 GLU A C 1
ATOM 3002 O O . GLU A 1 383 ? -7.383 17.469 9.844 1 91.69 383 GLU A O 1
ATOM 3007 N N . ASN A 1 384 ? -5.992 16.062 8.781 1 89.94 384 ASN A N 1
ATOM 3008 C CA . ASN A 1 384 ? -5.023 17.109 8.5 1 89.94 384 ASN A CA 1
ATOM 3009 C C . ASN A 1 384 ? -5.605 18.172 7.559 1 89.94 384 ASN A C 1
ATOM 3011 O O . ASN A 1 384 ? -5.371 19.359 7.738 1 89.94 384 ASN A O 1
ATOM 3015 N N . SER A 1 385 ? -6.363 17.766 6.59 1 89.81 385 SER A N 1
ATOM 3016 C CA . SER A 1 385 ? -7.039 18.703 5.695 1 89.81 385 SER A CA 1
ATOM 3017 C C . SER A 1 385 ? -8.023 19.578 6.453 1 89.81 385 SER A C 1
ATOM 3019 O O . SER A 1 385 ? -8.023 20.797 6.297 1 89.81 385 SER A O 1
ATOM 3021 N N . ALA A 1 386 ? -8.836 19 7.336 1 90.81 386 ALA A N 1
ATOM 3022 C CA . ALA A 1 386 ? -9.797 19.734 8.148 1 90.81 386 ALA A CA 1
ATOM 3023 C C . ALA A 1 386 ? -9.086 20.703 9.094 1 90.81 386 ALA A C 1
ATOM 3025 O O . ALA A 1 386 ? -9.5 21.859 9.234 1 90.81 386 ALA A O 1
ATOM 3026 N N . ALA A 1 387 ? -8.016 20.188 9.672 1 90.62 387 ALA A N 1
ATOM 3027 C CA . ALA A 1 387 ? -7.227 21 10.594 1 90.62 387 ALA A CA 1
ATOM 3028 C C . ALA A 1 387 ? -6.602 22.188 9.859 1 90.62 387 ALA A C 1
ATOM 3030 O O . ALA A 1 387 ? -6.547 23.297 10.398 1 90.62 387 ALA A O 1
ATOM 3031 N N . SER A 1 388 ? -6.168 21.953 8.656 1 89.31 388 SER A N 1
ATOM 3032 C CA . SER A 1 388 ? -5.582 23.031 7.863 1 89.31 388 SER A CA 1
ATOM 3033 C C . SER A 1 388 ? -6.609 24.125 7.566 1 89.31 388 SER A C 1
ATOM 3035 O O . SER A 1 388 ? -6.285 25.312 7.594 1 89.31 388 SER A O 1
ATOM 3037 N N . GLN A 1 389 ? -7.879 23.75 7.352 1 89.31 389 GLN A N 1
ATOM 3038 C CA . GLN A 1 389 ? -8.945 24.719 7.117 1 89.31 389 GLN A CA 1
ATOM 3039 C C . GLN A 1 389 ? -9.25 25.531 8.375 1 89.31 389 GLN A C 1
ATOM 3041 O O . GLN A 1 389 ? -9.484 26.734 8.305 1 89.31 389 GLN A O 1
ATOM 3046 N N . GLU A 1 390 ? -9.172 24.859 9.492 1 90.69 390 GLU A N 1
ATOM 3047 C CA . GLU A 1 390 ? -9.398 25.531 10.766 1 90.69 390 GLU A CA 1
ATOM 3048 C C . GLU A 1 390 ? -8.32 26.562 11.047 1 90.69 390 GLU A C 1
ATOM 3050 O O . GLU A 1 390 ? -8.625 27.688 11.453 1 90.69 390 GLU A O 1
ATOM 3055 N N . VAL A 1 391 ? -7.105 26.219 10.75 1 90.44 391 VAL A N 1
ATOM 3056 C CA . VAL A 1 391 ? -5.996 27.141 10.984 1 90.44 391 VAL A CA 1
ATOM 3057 C C . VAL A 1 391 ? -6.055 28.297 9.984 1 90.44 391 VAL A C 1
ATOM 3059 O O . VAL A 1 391 ? -5.758 29.438 10.328 1 90.44 391 VAL A O 1
ATOM 3062 N N . ALA A 1 392 ? -6.492 27.953 8.773 1 87.94 392 ALA A N 1
ATOM 3063 C CA . ALA A 1 392 ? -6.668 29.016 7.777 1 87.94 392 ALA A CA 1
ATOM 3064 C C . ALA A 1 392 ? -7.703 30.031 8.234 1 87.94 392 ALA A C 1
ATOM 3066 O O . ALA A 1 392 ? -7.496 31.25 8.102 1 87.94 392 ALA A O 1
ATOM 3067 N N . ALA A 1 393 ? -8.781 29.609 8.812 1 88.38 393 ALA A N 1
ATOM 3068 C CA . ALA A 1 393 ? -9.82 30.5 9.344 1 88.38 393 ALA A CA 1
ATOM 3069 C C . ALA A 1 393 ? -9.289 31.328 10.5 1 88.38 393 ALA A C 1
ATOM 3071 O O . ALA A 1 393 ? -9.547 32.531 10.578 1 88.38 393 ALA A O 1
ATOM 3072 N N . ALA A 1 394 ? -8.547 30.672 11.367 1 86.12 394 ALA A N 1
ATOM 3073 C CA . ALA A 1 394 ? -7.938 31.375 12.484 1 86.12 394 ALA A CA 1
ATOM 3074 C C . ALA A 1 394 ? -6.961 32.438 12 1 86.12 394 ALA A C 1
ATOM 3076 O O . ALA A 1 394 ? -6.895 33.531 12.562 1 86.12 394 ALA A O 1
ATOM 3077 N N . SER A 1 395 ? -6.25 32.156 10.945 1 86.56 395 SER A N 1
ATOM 3078 C CA . SER A 1 395 ? -5.305 33.125 10.344 1 86.56 395 SER A CA 1
ATOM 3079 C C . SER A 1 395 ? -6.023 34.312 9.758 1 86.56 395 SER A C 1
ATOM 3081 O O . SER A 1 395 ? -5.543 35.438 9.859 1 86.56 395 SER A O 1
ATOM 3083 N N . GLN A 1 396 ? -7.219 34.156 9.18 1 86.75 396 GLN A N 1
ATOM 3084 C CA . GLN A 1 396 ? -8.031 35.25 8.664 1 86.75 396 GLN A CA 1
ATOM 3085 C C . GLN A 1 396 ? -8.492 36.156 9.797 1 86.75 396 GLN A C 1
ATOM 3087 O O . GLN A 1 396 ? -8.461 37.406 9.664 1 86.75 396 GLN A O 1
ATOM 3092 N N . GLN A 1 397 ? -8.891 35.531 10.844 1 86.25 397 GLN A N 1
ATOM 3093 C CA . GLN A 1 397 ? -9.289 36.312 12.016 1 86.25 397 GLN A CA 1
ATOM 3094 C C . GLN A 1 397 ? -8.117 37.125 12.562 1 86.25 397 GLN A C 1
ATOM 3096 O O . GLN A 1 397 ? -8.289 38.281 12.953 1 86.25 397 GLN A O 1
ATOM 3101 N N . LEU A 1 398 ? -6.934 36.562 12.57 1 84.69 398 LEU A N 1
ATOM 3102 C CA . LEU A 1 398 ? -5.723 37.219 13.016 1 84.69 398 LEU A CA 1
ATOM 3103 C C . LEU A 1 398 ? -5.422 38.438 12.133 1 84.69 398 LEU A C 1
ATOM 3105 O O . LEU A 1 398 ? -5.059 39.5 12.633 1 84.69 398 LEU A O 1
ATOM 3109 N N . THR A 1 399 ? -5.668 38.281 10.859 1 86.25 399 THR A N 1
ATOM 3110 C CA . THR A 1 399 ? -5.469 39.375 9.93 1 86.25 399 THR A CA 1
ATOM 3111 C C . THR A 1 399 ? -6.434 40.531 10.234 1 86.25 399 THR A C 1
ATOM 3113 O O . THR A 1 399 ? -6.039 41.688 10.25 1 86.25 399 THR A O 1
ATOM 3116 N N . ALA A 1 400 ? -7.684 40.219 10.523 1 87.75 400 ALA A N 1
ATOM 3117 C CA . ALA A 1 400 ? -8.68 41.219 10.883 1 87.75 400 ALA A CA 1
ATOM 3118 C C . ALA A 1 400 ? -8.297 41.938 12.172 1 87.75 400 ALA A C 1
ATOM 3120 O O . ALA A 1 400 ? -8.414 43.156 12.266 1 87.75 400 ALA A O 1
ATOM 3121 N N . SER A 1 401 ? -7.801 41.125 13.094 1 86.12 401 SER A N 1
ATOM 3122 C CA . SER A 1 401 ? -7.387 41.719 14.367 1 86.12 401 SER A CA 1
ATOM 3123 C C . SER A 1 401 ? -6.188 42.625 14.203 1 86.12 401 SER A C 1
ATOM 3125 O O . SER A 1 401 ? -6.102 43.656 14.859 1 86.12 401 SER A O 1
ATOM 3127 N N . THR A 1 402 ? -5.316 42.344 13.305 1 86.38 402 THR A N 1
ATOM 3128 C CA . THR A 1 402 ? -4.148 43.188 13.008 1 86.38 402 THR A CA 1
ATOM 3129 C C . THR A 1 402 ? -4.574 44.5 12.406 1 86.38 402 THR A C 1
ATOM 3131 O O . THR A 1 402 ? -3.979 45.531 12.703 1 86.38 402 THR A O 1
ATOM 3134 N N . GLU A 1 403 ? -5.57 44.469 11.586 1 89.31 403 GLU A N 1
ATOM 3135 C CA . GLU A 1 403 ? -6.098 45.719 11.016 1 89.31 403 GLU A CA 1
ATOM 3136 C C . GLU A 1 403 ? -6.652 46.625 12.094 1 89.31 403 GLU A C 1
ATOM 3138 O O . GLU A 1 403 ? -6.473 47.844 12.031 1 89.31 403 GLU A O 1
ATOM 3143 N N . GLU A 1 404 ? -7.258 46 13.07 1 89.25 404 GLU A N 1
ATOM 3144 C CA . GLU A 1 404 ? -7.793 46.781 14.18 1 89.25 404 GLU A CA 1
ATOM 3145 C C . GLU A 1 404 ? -6.668 47.406 14.992 1 89.25 404 GLU A C 1
ATOM 3147 O O . GLU A 1 404 ? -6.75 48.594 15.359 1 89.25 404 GLU A O 1
ATOM 3152 N N . VAL A 1 405 ? -5.617 46.656 15.234 1 88.69 405 VAL A N 1
ATOM 3153 C CA . VAL A 1 405 ? -4.465 47.188 15.977 1 88.69 405 VAL A CA 1
ATOM 3154 C C . VAL A 1 405 ? -3.83 48.344 15.211 1 88.69 405 VAL A C 1
ATOM 3156 O O . VAL A 1 405 ? -3.496 49.375 15.805 1 88.69 405 VAL A O 1
ATOM 3159 N N . THR A 1 406 ? -3.732 48.188 13.938 1 89.12 406 THR A N 1
ATOM 3160 C CA . THR A 1 406 ? -3.174 49.25 13.086 1 89.12 406 THR A CA 1
ATOM 3161 C C . THR A 1 406 ? -4.035 50.5 13.141 1 89.12 406 THR A C 1
ATOM 3163 O O . THR A 1 406 ? -3.516 51.625 13.234 1 89.12 406 THR A O 1
ATOM 3166 N N . ALA A 1 407 ? -5.344 50.344 13.094 1 89.88 407 ALA A N 1
ATOM 3167 C CA . ALA A 1 407 ? -6.27 51.469 13.164 1 89.88 407 ALA A CA 1
ATOM 3168 C C . ALA A 1 407 ? -6.141 52.219 14.484 1 89.88 407 ALA A C 1
ATOM 3170 O O . ALA A 1 407 ? -6.16 53.438 14.523 1 89.88 407 ALA A O 1
ATOM 3171 N N . ILE A 1 408 ? -5.969 51.469 15.508 1 89.06 408 ILE A N 1
ATOM 3172 C CA . ILE A 1 408 ? -5.836 52.062 16.828 1 89.06 408 ILE A CA 1
ATOM 3173 C C . ILE A 1 408 ? -4.508 52.812 16.922 1 89.06 408 ILE A C 1
ATOM 3175 O O . ILE A 1 408 ? -4.449 53.906 17.484 1 89.06 408 ILE A O 1
ATOM 3179 N N . ALA A 1 409 ? -3.42 52.25 16.406 1 88.44 409 ALA A N 1
ATOM 3180 C CA . ALA A 1 409 ? -2.123 52.906 16.359 1 88.44 409 ALA A CA 1
ATOM 3181 C C . ALA A 1 409 ? -2.215 54.25 15.633 1 88.44 409 ALA A C 1
ATOM 3183 O O . ALA A 1 409 ? -1.672 55.25 16.094 1 88.44 409 ALA A O 1
ATOM 3184 N N . GLN A 1 410 ? -2.936 54.312 14.578 1 88.75 410 GLN A N 1
ATOM 3185 C CA . GLN A 1 410 ? -3.123 55.531 13.805 1 88.75 410 GLN A CA 1
ATOM 3186 C C . GLN A 1 410 ? -3.943 56.562 14.586 1 88.75 410 GLN A C 1
ATOM 3188 O O . GLN A 1 410 ? -3.625 57.75 14.578 1 88.75 410 GLN A O 1
ATOM 3193 N N . SER A 1 411 ? -4.961 56.062 15.234 1 88 411 SER A N 1
ATOM 3194 C CA . SER A 1 411 ? -5.801 56.938 16.047 1 88 411 SER A CA 1
ATOM 3195 C C . SER A 1 411 ? -5.008 57.562 17.188 1 88 411 SER A C 1
ATOM 3197 O O . SER A 1 411 ? -5.188 58.75 17.484 1 88 411 SER A O 1
ATOM 3199 N N . LEU A 1 412 ? -4.094 56.781 17.734 1 86.44 412 LEU A N 1
ATOM 3200 C CA . LEU A 1 412 ? -3.248 57.281 18.812 1 86.44 412 LEU A CA 1
ATOM 3201 C C . LEU A 1 412 ? -2.27 58.312 18.297 1 86.44 412 LEU A C 1
ATOM 3203 O O . LEU A 1 412 ? -2 59.312 18.984 1 86.44 412 LEU A O 1
ATOM 3207 N N . ASN A 1 413 ? -1.821 58.125 17.141 1 87.56 413 ASN A N 1
ATOM 3208 C CA . ASN A 1 413 ? -0.945 59.125 16.516 1 87.56 413 ASN A CA 1
ATOM 3209 C C . ASN A 1 413 ? -1.677 60.438 16.25 1 87.56 413 ASN A C 1
ATOM 3211 O O . ASN A 1 413 ? -1.135 61.5 16.5 1 87.56 413 ASN A O 1
ATOM 3215 N N . GLU A 1 414 ? -2.867 60.344 15.75 1 87.5 414 GLU A N 1
ATOM 3216 C CA . GLU A 1 414 ? -3.682 61.531 15.508 1 87.5 414 GLU A CA 1
ATOM 3217 C C . GLU A 1 414 ? -3.99 62.25 16.797 1 87.5 414 GLU A C 1
ATOM 3219 O O . GLU A 1 414 ? -3.973 63.5 16.844 1 87.5 414 GLU A O 1
ATOM 3224 N N . PHE A 1 415 ? -4.148 61.469 17.828 1 83.31 415 PHE A N 1
ATOM 3225 C CA . PHE A 1 415 ? -4.363 62.031 19.156 1 83.31 415 PHE A CA 1
ATOM 3226 C C . PHE A 1 415 ? -3.143 62.844 19.609 1 83.31 415 PHE A C 1
ATOM 3228 O O . PHE A 1 415 ? -3.271 63.969 20.094 1 83.31 415 PHE A O 1
ATOM 3235 N N . ASN A 1 416 ? -2.062 62.219 19.422 1 85.81 416 ASN A N 1
ATOM 3236 C CA . ASN A 1 416 ? -0.813 62.844 19.828 1 85.81 416 ASN A CA 1
ATOM 3237 C C . ASN A 1 416 ? -0.589 64.188 19.078 1 85.81 416 ASN A C 1
ATOM 3239 O O . ASN A 1 416 ? -0.211 65.188 19.688 1 85.81 416 ASN A O 1
ATOM 3243 N N . VAL A 1 417 ? -0.9 64.188 17.844 1 87.56 417 VAL A N 1
ATOM 3244 C CA . VAL A 1 417 ? -0.716 65.438 17.031 1 87.56 417 VAL A CA 1
ATOM 3245 C C . VAL A 1 417 ? -1.696 66.5 17.469 1 87.56 417 VAL A C 1
ATOM 3247 O O . VAL A 1 417 ? -1.314 67.625 17.625 1 87.56 417 VAL A O 1
ATOM 3250 N N . SER A 1 418 ? -2.896 66.062 17.734 1 86.69 418 SER A N 1
ATOM 3251 C CA . SER A 1 418 ? -3.932 67 18.156 1 86.69 418 SER A CA 1
ATOM 3252 C C . SER A 1 418 ? -3.605 67.625 19.5 1 86.69 418 SER A C 1
ATOM 3254 O O . SER A 1 418 ? -3.771 68.812 19.703 1 86.69 418 SER A O 1
ATOM 3256 N N . LEU A 1 419 ? -3.146 66.812 20.359 1 84.38 419 LEU A N 1
ATOM 3257 C CA . LEU A 1 419 ? -2.805 67.25 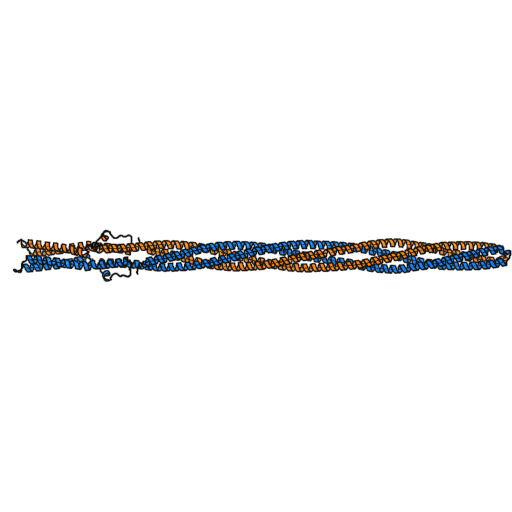21.688 1 84.38 419 LEU A CA 1
ATOM 3258 C C . LEU A 1 419 ? -1.579 68.188 21.641 1 84.38 419 LEU A C 1
ATOM 3260 O O . LEU A 1 419 ? -1.526 69.188 22.328 1 84.38 419 LEU A O 1
ATOM 3264 N N . LYS A 1 420 ? -0.655 67.875 20.875 1 86.19 420 LYS A N 1
ATOM 3265 C CA . LYS A 1 420 ? 0.533 68.688 20.688 1 86.19 420 LYS A CA 1
ATOM 3266 C C . LYS A 1 420 ? 0.168 70.062 20.125 1 86.19 420 LYS A C 1
ATOM 3268 O O . LYS A 1 420 ? 0.702 71.062 20.562 1 86.19 420 LYS A O 1
ATOM 3273 N N . ASN A 1 421 ? -0.745 70.062 19.219 1 86.12 421 ASN A N 1
ATOM 3274 C CA . ASN A 1 421 ? -1.208 71.312 18.625 1 86.12 421 ASN A CA 1
ATOM 3275 C C . ASN A 1 421 ? -1.905 72.188 19.656 1 86.12 421 ASN A C 1
ATOM 3277 O O . ASN A 1 421 ? -1.739 73.438 19.656 1 86.12 421 ASN A O 1
ATOM 3281 N N . LEU A 1 422 ? -2.617 71.5 20.516 1 81.31 422 LEU A N 1
ATOM 3282 C CA . LEU A 1 422 ? -3.305 72.25 21.578 1 81.31 422 LEU A CA 1
ATOM 3283 C C . LEU A 1 422 ? -2.305 72.812 22.562 1 81.31 422 LEU A C 1
ATOM 3285 O O . LEU A 1 422 ? -2.467 74 23 1 81.31 422 LEU A O 1
ATOM 3289 N N . LEU A 1 423 ? -1.241 72.125 22.797 1 83.31 423 LEU A N 1
ATOM 3290 C CA . LEU A 1 423 ? -0.25 72.562 23.781 1 83.31 423 LEU A CA 1
ATOM 3291 C C . LEU A 1 423 ? 0.704 73.625 23.172 1 83.31 423 LEU A C 1
ATOM 3293 O O . LEU A 1 423 ? 1.255 74.438 23.875 1 83.31 423 LEU A O 1
ATOM 3297 N N . ASN A 1 424 ? 0.897 73.625 21.906 1 84.94 424 ASN A N 1
ATOM 3298 C CA . ASN A 1 424 ? 1.804 74.5 21.219 1 84.94 424 ASN A CA 1
ATOM 3299 C C . ASN A 1 424 ? 1.29 75.938 21.266 1 84.94 424 ASN A C 1
ATOM 3301 O O . ASN A 1 424 ? 2.049 76.875 21.031 1 84.94 424 ASN A O 1
ATOM 3305 N N . LYS A 1 425 ? 0.061 76.188 21.609 1 80.31 425 LYS A N 1
ATOM 3306 C CA . LYS A 1 425 ? -0.489 77.5 21.781 1 80.31 425 LYS A CA 1
ATOM 3307 C C . LYS A 1 425 ? 0.11 78.188 23 1 80.31 425 LYS A C 1
ATOM 3309 O O . LYS A 1 425 ? 0.055 79.438 23.125 1 80.31 425 LYS A O 1
ATOM 3314 N N . PHE A 1 426 ? 0.663 77.312 23.797 1 81.44 426 PHE A N 1
ATOM 3315 C CA . PHE A 1 426 ? 1.257 77.875 25.031 1 81.44 426 PHE A CA 1
ATOM 3316 C C . PHE A 1 426 ? 2.777 77.875 24.938 1 81.44 426 PHE A C 1
ATOM 3318 O O . PHE A 1 426 ? 3.389 76.875 24.625 1 81.44 426 PHE A O 1
ATOM 3325 N N . GLU A 1 427 ? 3.35 79.062 24.984 1 86 427 GLU A N 1
ATOM 3326 C CA . GLU A 1 427 ? 4.805 79.188 24.984 1 86 427 GLU A CA 1
ATOM 3327 C C . GLU A 1 427 ? 5.359 79.125 26.406 1 86 427 GLU A C 1
ATOM 3329 O O . GLU A 1 427 ? 5.152 80 27.219 1 86 427 GLU A O 1
ATOM 3334 N N . ILE A 1 428 ? 6.098 78.062 26.703 1 80.94 428 ILE A N 1
ATOM 3335 C CA . ILE A 1 428 ? 6.566 77.875 28.062 1 80.94 428 ILE A CA 1
ATOM 3336 C C . ILE A 1 428 ? 8.094 77.938 28.094 1 80.94 428 ILE A C 1
ATOM 3338 O O . ILE A 1 428 ? 8.758 77.562 27.125 1 80.94 428 ILE A O 1
ATOM 3342 N N . MET B 1 1 ? -13.398 103.562 15.289 1 24.36 1 MET B N 1
ATOM 3343 C CA . MET B 1 1 ? -14.406 103.438 16.344 1 24.36 1 MET B CA 1
ATOM 3344 C C . MET B 1 1 ? -13.789 103.75 17.703 1 24.36 1 MET B C 1
ATOM 3346 O O . MET B 1 1 ? -12.914 103 18.172 1 24.36 1 MET B O 1
ATOM 3350 N N . PHE B 1 2 ? -13.523 105 17.969 1 30.22 2 PHE B N 1
ATOM 3351 C CA . PHE B 1 2 ? -12.75 105.625 19.031 1 30.22 2 PHE B CA 1
ATOM 3352 C C . PHE B 1 2 ? -13.289 105.25 20.406 1 30.22 2 PHE B C 1
ATOM 3354 O O . PHE B 1 2 ? -14.359 105.688 20.812 1 30.22 2 PHE B O 1
ATOM 3361 N N . GLY B 1 3 ? -13.273 104 20.766 1 39.03 3 GLY B N 1
ATOM 3362 C CA . GLY B 1 3 ? -13.805 103.438 21.984 1 39.03 3 GLY B CA 1
ATOM 3363 C C . GLY B 1 3 ? -13.648 104.312 23.203 1 39.03 3 GLY B C 1
ATOM 3364 O O . GLY B 1 3 ? -12.625 105 23.359 1 39.03 3 GLY B O 1
ATOM 3365 N N . LYS B 1 4 ? -14.711 104.75 23.562 1 43.25 4 LYS B N 1
ATOM 3366 C CA . LYS B 1 4 ? -15.008 105.688 24.609 1 43.25 4 LYS B CA 1
ATOM 3367 C C . LYS B 1 4 ? -14.039 105.562 25.781 1 43.25 4 LYS B C 1
ATOM 3369 O O . LYS B 1 4 ? -14.055 104.562 26.484 1 43.25 4 LYS B O 1
ATOM 3374 N N . LYS B 1 5 ? -12.883 105.938 25.797 1 48 5 LYS B N 1
ATOM 3375 C CA . LYS B 1 5 ? -11.75 106 26.719 1 48 5 LYS B CA 1
ATOM 3376 C C . LYS B 1 5 ? -12.188 106.5 28.094 1 48 5 LYS B C 1
ATOM 3378 O O . LYS B 1 5 ? -12.57 107.625 28.266 1 48 5 LYS B O 1
ATOM 3383 N N . GLY B 1 6 ? -13.055 105.812 28.828 1 49 6 GLY B N 1
ATOM 3384 C CA . GLY B 1 6 ? -13.453 106.188 30.188 1 49 6 GLY B CA 1
ATOM 3385 C C . GLY B 1 6 ? -12.336 106.812 30.969 1 49 6 GLY B C 1
ATOM 3386 O O . GLY B 1 6 ? -11.172 106.75 30.578 1 49 6 GLY B O 1
ATOM 3387 N N . MET B 1 7 ? -12.742 107.688 31.734 1 58.34 7 MET B N 1
ATOM 3388 C CA . MET B 1 7 ? -11.766 108.438 32.531 1 58.34 7 MET B CA 1
ATOM 3389 C C . MET B 1 7 ? -10.898 107.5 33.344 1 58.34 7 MET B C 1
ATOM 3391 O O . MET B 1 7 ? -11.422 106.625 34.031 1 58.34 7 MET B O 1
ATOM 3395 N N . GLY B 1 8 ? -9.672 107.375 33.031 1 66.25 8 GLY B N 1
ATOM 3396 C CA . GLY B 1 8 ? -8.703 106.562 33.781 1 66.25 8 GLY B CA 1
ATOM 3397 C C . GLY B 1 8 ? -8.781 106.812 35.281 1 66.25 8 GLY B C 1
ATOM 3398 O O . GLY B 1 8 ? -9.391 107.812 35.75 1 66.25 8 GLY B O 1
ATOM 3399 N N . LEU B 1 9 ? -8.617 105.688 36.125 1 71.75 9 LEU B N 1
ATOM 3400 C CA . LEU B 1 9 ? -8.609 105.812 37.594 1 71.75 9 LEU B CA 1
ATOM 3401 C C . LEU B 1 9 ? -7.852 107 38.062 1 71.75 9 LEU B C 1
ATOM 3403 O O . LEU B 1 9 ? -8.273 107.688 39 1 71.75 9 LEU B O 1
ATOM 3407 N N . GLN B 1 10 ? -6.91 107.438 37.25 1 69.88 10 GLN B N 1
ATOM 3408 C CA . GLN B 1 10 ? -6.102 108.625 37.594 1 69.88 10 GLN B CA 1
ATOM 3409 C C . GLN B 1 10 ? -6.922 109.875 37.531 1 69.88 10 GLN B C 1
ATOM 3411 O O . GLN B 1 10 ? -6.906 110.688 38.469 1 69.88 10 GLN B O 1
ATOM 3416 N N . LEU B 1 11 ? -7.578 110 36.469 1 71.69 11 LEU B N 1
ATOM 3417 C CA . LEU B 1 11 ? -8.375 111.188 36.281 1 71.69 11 LEU B CA 1
ATOM 3418 C C . LEU B 1 11 ? -9.531 111.25 37.25 1 71.69 11 LEU B C 1
ATOM 3420 O O . LEU B 1 11 ? -9.82 112.312 37.844 1 71.69 11 LEU B O 1
ATOM 3424 N N . LYS B 1 12 ? -10.094 110.188 37.5 1 72.75 12 LYS B N 1
ATOM 3425 C CA . LYS B 1 12 ? -11.234 110.125 38.406 1 72.75 12 LYS B CA 1
ATOM 3426 C C . LYS B 1 12 ? -10.812 110.438 39.844 1 72.75 12 LYS B C 1
ATOM 3428 O O . LYS B 1 12 ? -11.469 111.25 40.5 1 72.75 12 LYS B O 1
ATOM 3433 N N . LEU B 1 13 ? -9.664 109.938 40.156 1 74.56 13 LEU B N 1
ATOM 3434 C CA . LEU B 1 13 ? -9.18 110.125 41.5 1 74.56 13 LEU B CA 1
ATOM 3435 C C . LEU B 1 13 ? -8.648 111.562 41.688 1 74.56 13 LEU B C 1
ATOM 3437 O O . LEU B 1 13 ? -8.883 112.188 42.688 1 74.56 13 LEU B O 1
ATOM 3441 N N . SER B 1 14 ? -8.039 112.062 40.625 1 70.5 14 SER B N 1
ATOM 3442 C CA . SER B 1 14 ? -7.504 113.375 40.688 1 70.5 14 SER B CA 1
ATOM 3443 C C . SER B 1 14 ? -8.625 114.438 40.719 1 70.5 14 SER B C 1
ATOM 3445 O O . SER B 1 14 ? -8.555 115.375 41.469 1 70.5 14 SER B O 1
ATOM 3447 N N . LEU B 1 15 ? -9.594 114.125 40 1 72.25 15 LEU B N 1
ATOM 3448 C CA . LEU B 1 15 ? -10.719 115.062 39.969 1 72.25 15 LEU B CA 1
ATOM 3449 C C . LEU B 1 15 ? -11.492 115.062 41.281 1 72.25 15 LEU B C 1
ATOM 3451 O O . LEU B 1 15 ? -11.859 116.125 41.781 1 72.25 15 LEU B O 1
ATOM 3455 N N . PHE B 1 16 ? -11.648 113.938 41.719 1 74.5 16 PHE B N 1
ATOM 3456 C CA . PHE B 1 16 ? -12.438 113.812 42.938 1 74.5 16 PHE B CA 1
ATOM 3457 C C . PHE B 1 16 ? -11.711 114.438 44.125 1 74.5 16 PHE B C 1
ATOM 3459 O O . PHE B 1 16 ? -12.297 115.188 44.875 1 74.5 16 PHE B O 1
ATOM 3466 N N . LEU B 1 17 ? -10.438 114.125 44.156 1 73.38 17 LEU B N 1
ATOM 3467 C CA . LEU B 1 17 ? -9.664 114.688 45.281 1 73.38 17 LEU B CA 1
ATOM 3468 C C . LEU B 1 17 ? -9.445 116.188 45.094 1 73.38 17 LEU B C 1
ATOM 3470 O O . LEU B 1 17 ? -9.453 116.938 46.094 1 73.38 17 LEU B O 1
ATOM 3474 N N . GLY B 1 18 ? -9.43 116.562 43.844 1 68.56 18 GLY B N 1
ATOM 3475 C CA . GLY B 1 18 ? -9.32 118 43.562 1 68.56 18 GLY B CA 1
ATOM 3476 C C . GLY B 1 18 ? -10.555 118.812 43.969 1 68.56 18 GLY B C 1
ATOM 3477 O O . GLY B 1 18 ? -10.445 119.875 44.594 1 68.56 18 GLY B O 1
ATOM 3478 N N . ILE B 1 19 ? -11.594 118.188 43.781 1 72.38 19 ILE B N 1
ATOM 3479 C CA . ILE B 1 19 ? -12.859 118.875 44.094 1 72.38 19 ILE B CA 1
ATOM 3480 C C . ILE B 1 19 ? -13.039 118.938 45.594 1 72.38 19 ILE B C 1
ATOM 3482 O O . ILE B 1 19 ? -13.422 120 46.125 1 72.38 19 ILE B O 1
ATOM 3486 N N . ILE B 1 20 ? -12.672 117.938 46.25 1 73.38 20 ILE B N 1
ATOM 3487 C CA . ILE B 1 20 ? -12.844 117.938 47.688 1 73.38 20 ILE B CA 1
ATOM 3488 C C . ILE B 1 20 ? -11.898 118.938 48.344 1 73.38 20 ILE B C 1
ATOM 3490 O O . ILE B 1 20 ? -12.297 119.625 49.281 1 73.38 20 ILE B O 1
ATOM 3494 N N . PHE B 1 21 ? -10.789 119.062 47.719 1 72.69 21 PHE B N 1
ATOM 3495 C CA . PHE B 1 21 ? -9.828 120 48.25 1 72.69 21 PHE B CA 1
ATOM 3496 C C . PHE B 1 21 ? -10.305 121.438 48.031 1 72.69 21 PHE B C 1
ATOM 3498 O O . PHE B 1 21 ? -10.164 122.25 48.906 1 72.69 21 PHE B O 1
ATOM 3505 N N . THR B 1 22 ? -10.914 121.625 47 1 70.94 22 THR B N 1
ATOM 3506 C CA . THR B 1 22 ? -11.414 122.938 46.656 1 70.94 22 THR B CA 1
ATOM 3507 C C . THR B 1 22 ? -12.562 123.312 47.594 1 70.94 22 THR B C 1
ATOM 3509 O O . THR B 1 22 ? -12.594 124.438 48.094 1 70.94 22 THR B O 1
ATOM 3512 N N . VAL B 1 23 ? -13.352 122.438 47.906 1 71.62 23 VAL B N 1
ATOM 3513 C CA . VAL B 1 23 ? -14.516 122.688 48.75 1 71.62 23 VAL B CA 1
ATOM 3514 C C . VAL B 1 23 ? -14.07 123 50.188 1 71.62 23 VAL B C 1
ATOM 3516 O O . VAL B 1 23 ? -14.594 123.875 50.844 1 71.62 23 VAL B O 1
ATOM 3519 N N . LEU B 1 24 ? -12.969 122.375 50.562 1 71.94 24 LEU B N 1
ATOM 3520 C CA . LEU B 1 24 ? -12.484 122.5 51.938 1 71.94 24 LEU B CA 1
ATOM 3521 C C . LEU B 1 24 ? -11.75 123.812 52.125 1 71.94 24 LEU B C 1
ATOM 3523 O O . LEU B 1 24 ? -11.914 124.5 53.125 1 71.94 24 LEU B O 1
ATOM 3527 N N . ILE B 1 25 ? -11.172 124.25 51.031 1 72.62 25 ILE B N 1
ATOM 3528 C CA . ILE B 1 25 ? -10.398 125.5 51.094 1 72.62 25 ILE B CA 1
ATOM 3529 C C . ILE B 1 25 ? -11.336 126.688 51.031 1 72.62 25 ILE B C 1
ATOM 3531 O O . ILE B 1 25 ? -11.164 127.688 51.75 1 72.62 25 ILE B O 1
ATOM 3535 N N . ILE B 1 26 ? -12.328 126.562 50.25 1 71.81 26 ILE B N 1
ATOM 3536 C CA . ILE B 1 26 ? -13.305 127.625 50.125 1 71.81 26 ILE B CA 1
ATOM 3537 C C . ILE B 1 26 ? -14.117 127.75 51.406 1 71.81 26 ILE B C 1
ATOM 3539 O O . ILE B 1 26 ? -14.383 128.875 51.875 1 71.81 26 ILE B O 1
ATOM 3543 N N . GLY B 1 27 ? -14.375 126.625 52 1 71.75 27 GLY B N 1
ATOM 3544 C CA . GLY B 1 27 ? -15.086 126.625 53.281 1 71.75 27 GLY B CA 1
ATOM 3545 C C . GLY B 1 27 ? -14.312 127.312 54.406 1 71.75 27 GLY B C 1
ATOM 3546 O O . GLY B 1 27 ? -14.875 128.125 55.156 1 71.75 27 GLY B O 1
ATOM 3547 N N . ARG B 1 28 ? -13.039 127.125 54.312 1 73.62 28 ARG B N 1
ATOM 3548 C CA . ARG B 1 28 ? -12.156 127.688 55.312 1 73.62 28 ARG B CA 1
ATOM 3549 C C . ARG B 1 28 ? -12.055 129.25 55.094 1 73.62 28 ARG B C 1
ATOM 3551 O O . ARG B 1 28 ? -12.07 130 56.062 1 73.62 28 ARG B O 1
ATOM 3558 N N . PHE B 1 29 ? -12.102 129.625 53.938 1 72.19 29 PHE B N 1
ATOM 3559 C CA . PHE B 1 29 ? -12 131 53.594 1 72.19 29 PHE B CA 1
ATOM 3560 C C . PHE B 1 29 ? -13.234 131.875 54.062 1 72.19 29 PHE B C 1
ATOM 3562 O O . PHE B 1 29 ? -13.125 132.875 54.656 1 72.19 29 PHE B O 1
ATOM 3569 N N . LEU B 1 30 ? -14.336 131.25 53.844 1 72.12 30 LEU B N 1
ATOM 3570 C CA . LEU B 1 30 ? -15.602 131.875 54.188 1 72.12 30 LEU B CA 1
ATOM 3571 C C . LEU B 1 30 ? -15.734 132 55.719 1 72.12 30 LEU B C 1
ATOM 3573 O O . LEU B 1 30 ? -16.234 133 56.219 1 72.12 30 LEU B O 1
ATOM 3577 N N . LEU B 1 31 ? -15.117 131 56.406 1 71.69 31 LEU B N 1
ATOM 3578 C CA . LEU B 1 31 ? -15.18 131 57.875 1 71.69 31 LEU B CA 1
ATOM 3579 C C . LEU B 1 31 ? -14.258 132.125 58.438 1 71.69 31 LEU B C 1
ATOM 3581 O O . LEU B 1 31 ? -14.633 132.875 59.375 1 71.69 31 LEU B O 1
ATOM 3585 N N . ILE B 1 32 ? -13.203 132.375 57.75 1 70.31 32 ILE B N 1
ATOM 3586 C CA . ILE B 1 32 ? -12.227 133.25 58.219 1 70.31 32 ILE B CA 1
ATOM 3587 C C . ILE B 1 32 ? -12.703 134.75 57.906 1 70.31 32 ILE B C 1
ATOM 3589 O O . ILE B 1 32 ? -12.578 135.625 58.719 1 70.31 32 ILE B O 1
ATOM 3593 N N . HIS B 1 33 ? -13.352 134.75 56.75 1 70.25 33 HIS B N 1
ATOM 3594 C CA . HIS B 1 33 ? -13.875 136.125 56.344 1 70.25 33 HIS B CA 1
ATOM 3595 C C . HIS B 1 33 ? -15.023 136.5 57.25 1 70.25 33 HIS B C 1
ATOM 3597 O O . HIS B 1 33 ? -15.125 137.75 57.594 1 70.25 33 HIS B O 1
ATOM 3603 N N . TYR B 1 34 ? -15.742 135.625 57.719 1 71.38 34 TYR B N 1
ATOM 3604 C CA . TYR B 1 34 ? -16.859 136 58.625 1 71.38 34 TYR B CA 1
ATOM 3605 C C . TYR B 1 34 ? -16.344 136.25 60.031 1 71.38 34 TYR B C 1
ATOM 3607 O O . TYR B 1 34 ? -16.859 137.25 60.656 1 71.38 34 TYR B O 1
ATOM 3615 N N . ALA B 1 35 ? -15.219 135.875 60.469 1 70.5 35 ALA B N 1
ATOM 3616 C CA . ALA B 1 35 ? -14.672 136 61.812 1 70.5 35 ALA B CA 1
ATOM 3617 C C . ALA B 1 35 ? -13.945 137.375 61.875 1 70.5 35 ALA B C 1
ATOM 3619 O O . ALA B 1 35 ? -14 138.125 62.906 1 70.5 35 ALA B O 1
ATOM 3620 N N . ILE B 1 36 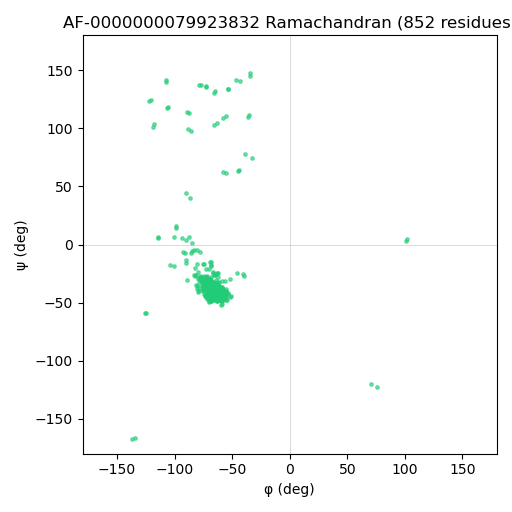? -13.398 137.875 60.812 1 66.25 36 ILE B N 1
ATOM 3621 C CA . ILE B 1 36 ? -12.648 139.125 60.75 1 66.25 36 ILE B CA 1
ATOM 3622 C C . ILE B 1 36 ? -13.617 140.25 60.812 1 66.25 36 ILE B C 1
ATOM 3624 O O . ILE B 1 36 ? -13.336 141.25 61.469 1 66.25 36 ILE B O 1
ATOM 3628 N N . ASN B 1 37 ? -14.844 140.125 60.25 1 66.56 37 ASN B N 1
ATOM 3629 C CA . ASN B 1 37 ? -15.773 141.25 60.188 1 66.56 37 ASN B CA 1
ATOM 3630 C C . ASN B 1 37 ? -16.703 141.25 61.375 1 66.56 37 ASN B C 1
ATOM 3632 O O . ASN B 1 37 ? -17.594 142.125 61.469 1 66.56 37 ASN B O 1
ATOM 3636 N N . ASN B 1 38 ? -16.5 140.375 62.312 1 69.19 38 ASN B N 1
ATOM 3637 C CA . ASN B 1 38 ? -17.312 140.375 63.531 1 69.19 38 ASN B CA 1
ATOM 3638 C C . ASN B 1 38 ? -16.469 140.625 64.75 1 69.19 38 ASN B C 1
ATOM 3640 O O . ASN B 1 38 ? -15.57 139.75 65.062 1 69.19 38 ASN B O 1
ATOM 3644 N N . GLU B 1 39 ? -16.375 141.75 65.438 1 68.62 39 GLU B N 1
ATOM 3645 C CA . GLU B 1 39 ? -15.547 142.25 66.5 1 68.62 39 GLU B CA 1
ATOM 3646 C C . GLU B 1 39 ? -15.531 141.25 67.688 1 68.62 39 GLU B C 1
ATOM 3648 O O . GLU B 1 39 ? -14.562 141.25 68.438 1 68.62 39 GLU B O 1
ATOM 3653 N N . ASN B 1 40 ? -16.406 140.5 68 1 68.75 40 ASN B N 1
ATOM 3654 C CA . ASN B 1 40 ? -16.516 139.625 69.188 1 68.75 40 ASN B CA 1
ATOM 3655 C C . ASN B 1 40 ? -15.875 138.25 69 1 68.75 40 ASN B C 1
ATOM 3657 O O . ASN B 1 40 ? -15.93 137.375 69.938 1 68.75 40 ASN B O 1
ATOM 3661 N N . ILE B 1 41 ? -15.172 138 67.875 1 68.12 41 ILE B N 1
ATOM 3662 C CA . ILE B 1 41 ? -14.672 136.75 67.625 1 68.12 41 ILE B CA 1
ATOM 3663 C C . ILE B 1 41 ? -13.156 136.75 67.438 1 68.12 41 ILE B C 1
ATOM 3665 O O . ILE B 1 41 ? -12.633 137.625 66.75 1 68.12 41 ILE B O 1
ATOM 3669 N N . ASN B 1 42 ? -12.398 135.875 68.312 1 74.25 42 ASN B N 1
ATOM 3670 C CA . ASN B 1 42 ? -10.945 135.75 68.188 1 74.25 42 ASN B CA 1
ATOM 3671 C C . ASN B 1 42 ? -10.508 135.125 66.875 1 74.25 42 ASN B C 1
ATOM 3673 O O . ASN B 1 42 ? -10.719 134 66.625 1 74.25 42 ASN B O 1
ATOM 3677 N N . GLU B 1 43 ? -10.039 136 66 1 72.62 43 GLU B N 1
ATOM 3678 C CA . GLU B 1 43 ? -9.664 135.625 64.625 1 72.62 43 GLU B CA 1
ATOM 3679 C C . GLU B 1 43 ? -8.609 134.5 64.625 1 72.62 43 GLU B C 1
ATOM 3681 O O . GLU B 1 43 ? -8.656 133.625 63.75 1 72.62 43 GLU B O 1
ATOM 3686 N N . VAL B 1 44 ? -7.738 134.375 65.562 1 70.75 44 VAL B N 1
ATOM 3687 C CA . VAL B 1 44 ? -6.672 133.375 65.562 1 70.75 44 VAL B CA 1
ATOM 3688 C C . VAL B 1 44 ? -7.25 132 65.875 1 70.75 44 VAL B C 1
ATOM 3690 O O . VAL B 1 44 ? -6.895 131 65.25 1 70.75 44 VAL B O 1
ATOM 3693 N N . PHE B 1 45 ? -8.203 132 66.625 1 74.31 45 PHE B N 1
ATOM 3694 C CA . PHE B 1 45 ? -8.812 130.75 67 1 74.31 45 PHE B CA 1
ATOM 3695 C C . PHE B 1 45 ? -9.609 130.125 65.875 1 74.31 45 PHE B C 1
ATOM 3697 O O . PHE B 1 45 ? -9.523 129 65.625 1 74.31 45 PHE B O 1
ATOM 3704 N N . ILE B 1 46 ? -10.258 130.875 65.125 1 74.19 46 ILE B N 1
ATOM 3705 C CA . ILE B 1 46 ? -11.078 130.375 64 1 74.19 46 ILE B CA 1
ATOM 3706 C C . ILE B 1 46 ? -10.188 130 62.875 1 74.19 46 ILE B C 1
ATOM 3708 O O . ILE B 1 46 ? -10.484 129 62.219 1 74.19 46 ILE B O 1
ATOM 3712 N N . ASN B 1 47 ? -9.062 130.625 62.781 1 72.06 47 ASN B N 1
ATOM 3713 C CA . ASN B 1 47 ? -8.125 130.25 61.75 1 72.06 47 ASN B CA 1
ATOM 3714 C C . ASN B 1 47 ? -7.504 128.875 62.031 1 72.06 47 ASN B C 1
ATOM 3716 O O . ASN B 1 47 ? -7.449 128 61.156 1 72.06 47 ASN B O 1
ATOM 3720 N N . ILE B 1 48 ? -7.223 128.625 63.25 1 72.06 48 ILE B N 1
ATOM 3721 C CA . ILE B 1 48 ? -6.574 127.438 63.594 1 72.06 48 ILE B CA 1
ATOM 3722 C C . ILE B 1 48 ? -7.602 126.312 63.625 1 72.06 48 ILE B C 1
ATOM 3724 O O . ILE B 1 48 ? -7.348 125.188 63.094 1 72.06 48 ILE B O 1
ATOM 3728 N N . SER B 1 49 ? -8.734 126.562 64.125 1 75.31 49 SER B N 1
ATOM 3729 C CA . SER B 1 49 ? -9.742 125.562 64.25 1 75.31 49 SER B CA 1
ATOM 3730 C C . SER B 1 49 ? -10.242 125.125 62.844 1 75.31 49 SER B C 1
ATOM 3732 O O . SER B 1 49 ? -10.461 123.938 62.594 1 75.31 49 SER B O 1
ATOM 3734 N N . SER B 1 50 ? -10.289 126.125 61.938 1 76.12 50 SER B N 1
ATOM 3735 C CA . SER B 1 50 ? -10.758 125.75 60.594 1 76.12 50 SER B CA 1
ATOM 3736 C C . SER B 1 50 ? -9.727 124.938 59.812 1 76.12 50 SER B C 1
ATOM 3738 O O . SER B 1 50 ? -10.078 124.062 59.031 1 76.12 50 SER B O 1
ATOM 3740 N N . MET B 1 51 ? -8.508 125.188 60.156 1 72.69 51 MET B N 1
ATOM 3741 C CA . MET B 1 51 ? -7.453 124.438 59.5 1 72.69 51 MET B CA 1
ATOM 3742 C C . MET B 1 51 ? -7.508 122.938 59.969 1 72.69 51 MET B C 1
ATOM 3744 O O . MET B 1 51 ? -7.398 122.062 59.125 1 72.69 51 MET B O 1
ATOM 3748 N N . ILE B 1 52 ? -7.754 122.688 61.156 1 73.56 52 ILE B N 1
ATOM 3749 C CA . ILE B 1 52 ? -7.785 121.375 61.688 1 73.56 52 ILE B CA 1
ATOM 3750 C C . ILE B 1 52 ? -8.992 120.625 61.125 1 73.56 52 ILE B C 1
ATOM 3752 O O . ILE B 1 52 ? -8.875 119.438 60.75 1 73.56 52 ILE B O 1
ATOM 3756 N N . ILE B 1 53 ? -10.031 121.312 60.938 1 76.31 53 ILE B N 1
ATOM 3757 C CA . ILE B 1 53 ? -11.258 120.688 60.5 1 76.31 53 ILE B CA 1
ATOM 3758 C C . ILE B 1 53 ? -11.102 120.25 59.031 1 76.31 53 ILE B C 1
ATOM 3760 O O . ILE B 1 53 ? -11.484 119.125 58.625 1 76.31 53 ILE B O 1
ATOM 3764 N N . VAL B 1 54 ? -10.406 121 58.25 1 74.31 54 VAL B N 1
ATOM 3765 C CA . VAL B 1 54 ? -10.234 120.75 56.844 1 74.31 54 VAL B CA 1
ATOM 3766 C C . VAL B 1 54 ? -9.273 119.562 56.656 1 74.31 54 VAL B C 1
ATOM 3768 O O . VAL B 1 54 ? -9.492 118.688 55.812 1 74.31 54 VAL B O 1
ATOM 3771 N N . ILE B 1 55 ? -8.336 119.5 57.469 1 71.88 55 ILE B N 1
ATOM 3772 C CA . ILE B 1 55 ? -7.367 118.438 57.375 1 71.88 55 ILE B CA 1
ATOM 3773 C C . ILE B 1 55 ? -8.031 117.125 57.75 1 71.88 55 ILE B C 1
ATOM 3775 O O . ILE B 1 55 ? -7.852 116.125 57.062 1 71.88 55 ILE B O 1
ATOM 3779 N N . ILE B 1 56 ? -8.812 117.125 58.719 1 76 56 ILE B N 1
ATOM 3780 C CA . ILE B 1 56 ? -9.453 115.875 59.188 1 76 56 ILE B CA 1
ATOM 3781 C C . ILE B 1 56 ? -10.492 115.438 58.156 1 76 56 ILE B C 1
ATOM 3783 O O . ILE B 1 56 ? -10.523 114.25 57.781 1 76 56 ILE B O 1
ATOM 3787 N N . LEU B 1 57 ? -11.188 116.375 57.625 1 76.69 57 LEU B N 1
ATOM 3788 C CA . LEU B 1 57 ? -12.219 116.062 56.656 1 76.69 57 LEU B CA 1
ATOM 3789 C C . LEU B 1 57 ? -11.594 115.562 55.344 1 76.69 57 LEU B C 1
ATOM 3791 O O . LEU B 1 57 ? -12.078 114.562 54.75 1 76.69 57 LEU B O 1
ATOM 3795 N N . GLY B 1 58 ? -10.531 116.188 55 1 71.81 58 GLY B N 1
ATOM 3796 C CA . GLY B 1 58 ? -9.82 115.75 53.812 1 71.81 58 GLY B CA 1
ATOM 3797 C C . GLY B 1 58 ? -9.25 114.375 53.938 1 71.81 58 GLY B C 1
ATOM 3798 O O . GLY B 1 58 ? -9.336 113.562 53 1 71.81 58 GLY B O 1
ATOM 3799 N N . SER B 1 59 ? -8.734 114.125 55.062 1 72.94 59 SER B N 1
ATOM 3800 C CA . SER B 1 59 ? -8.156 112.812 55.312 1 72.94 59 SER B CA 1
ATOM 3801 C C . SER B 1 59 ? -9.234 111.688 55.312 1 72.94 59 SER B C 1
ATOM 3803 O O . SER B 1 59 ? -9.008 110.625 54.75 1 72.94 59 SER B O 1
ATOM 3805 N N . ILE B 1 60 ? -10.367 111.938 55.75 1 78 60 ILE B N 1
ATOM 3806 C CA . ILE B 1 60 ? -11.453 110.938 55.812 1 78 60 ILE B CA 1
ATOM 3807 C C . ILE B 1 60 ? -12.008 110.688 54.406 1 78 60 ILE B C 1
ATOM 3809 O O . ILE B 1 60 ? -12.219 109.562 54.031 1 78 60 ILE B O 1
ATOM 3813 N N . ILE B 1 61 ? -12.008 111.688 53.594 1 76.12 61 ILE B N 1
ATOM 3814 C CA . ILE B 1 61 ? -12.562 111.625 52.25 1 76.12 61 ILE B CA 1
ATOM 3815 C C . ILE B 1 61 ? -11.602 110.812 51.375 1 76.12 61 ILE B C 1
ATOM 3817 O O . ILE B 1 61 ? -12.023 109.938 50.625 1 76.12 61 ILE B O 1
ATOM 3821 N N . THR B 1 62 ? -10.297 111.125 51.531 1 73.44 62 THR B N 1
ATOM 3822 C CA . THR B 1 62 ? -9.312 110.438 50.719 1 73.44 62 THR B CA 1
ATOM 3823 C C . THR B 1 62 ? -9.273 108.938 51.094 1 73.44 62 THR B C 1
ATOM 3825 O O . THR B 1 62 ? -9.172 108.062 50.188 1 73.44 62 THR B O 1
ATOM 3828 N N . SER B 1 63 ? -9.398 108.688 52.281 1 76.44 63 SER B N 1
ATOM 3829 C CA . SER B 1 63 ? -9.383 107.312 52.75 1 76.44 63 SER B CA 1
ATOM 3830 C C . SER B 1 63 ? -10.594 106.5 52.219 1 76.44 63 SER B C 1
ATOM 3832 O O . SER B 1 63 ? -10.469 105.375 51.75 1 76.44 63 SER B O 1
ATOM 3834 N N . TYR B 1 64 ? -11.695 107.188 52.188 1 79.44 64 TYR B N 1
ATOM 3835 C CA . TYR B 1 64 ? -12.93 106.562 51.719 1 79.44 64 TYR B CA 1
ATOM 3836 C C . TYR B 1 64 ? -12.906 106.312 50.219 1 79.44 64 TYR B C 1
ATOM 3838 O O . TYR B 1 64 ? -13.258 105.25 49.75 1 79.44 64 TYR B O 1
ATOM 3846 N N . THR B 1 65 ? -12.383 107.25 49.469 1 76 65 THR B N 1
ATOM 3847 C CA . THR B 1 65 ? -12.328 107.188 48.031 1 76 65 THR B CA 1
ATOM 3848 C C . THR B 1 65 ? -11.32 106.125 47.594 1 76 65 THR B C 1
ATOM 3850 O O . THR B 1 65 ? -11.602 105.312 46.719 1 76 65 THR B O 1
ATOM 3853 N N . THR B 1 66 ? -10.211 106.125 48.25 1 76.56 66 THR B N 1
ATOM 3854 C CA . THR B 1 66 ? -9.18 105.125 47.906 1 76.56 66 THR B CA 1
ATOM 3855 C C . THR B 1 66 ? -9.68 103.688 48.188 1 76.56 66 THR B C 1
ATOM 3857 O O . THR B 1 66 ? -9.438 102.75 47.406 1 76.56 66 THR B O 1
ATOM 3860 N N . TYR B 1 67 ? -10.352 103.562 49.156 1 80.81 67 TYR B N 1
ATOM 3861 C CA . TYR B 1 67 ? -10.852 102.25 49.531 1 80.81 67 TYR B CA 1
ATOM 3862 C C . TYR B 1 67 ? -11.875 101.75 48.531 1 80.81 67 TYR B C 1
ATOM 3864 O O . TYR B 1 67 ? -11.75 100.625 48 1 80.81 67 TYR B O 1
ATOM 3872 N N . ASN B 1 68 ? -12.828 102.562 48.188 1 81.19 68 ASN B N 1
ATOM 3873 C CA . ASN B 1 68 ? -13.953 102.125 47.375 1 81.19 68 ASN B CA 1
ATOM 3874 C C . ASN B 1 68 ? -13.555 102.062 45.906 1 81.19 68 ASN B C 1
ATOM 3876 O O . ASN B 1 68 ? -14.016 101.125 45.188 1 81.19 68 ASN B O 1
ATOM 3880 N N . LEU B 1 69 ? -12.531 102.812 45.469 1 80.06 69 LEU B N 1
ATOM 3881 C CA . LEU B 1 69 ? -12.219 102.875 44.062 1 80.06 69 LEU B CA 1
ATOM 3882 C C . LEU B 1 69 ? -11.016 102.062 43.719 1 80.06 69 LEU B C 1
ATOM 3884 O O . LEU B 1 69 ? -10.859 101.625 42.562 1 80.06 69 LEU B O 1
ATOM 3888 N N . ILE B 1 70 ? -10.266 101.75 44.688 1 80.12 70 ILE B N 1
ATOM 3889 C CA . ILE B 1 70 ? -9.016 101.062 44.375 1 80.12 70 ILE B CA 1
ATOM 3890 C C . ILE B 1 70 ? -8.938 99.75 45.156 1 80.12 70 ILE B C 1
ATOM 3892 O O . ILE B 1 70 ? -8.875 98.625 44.562 1 80.12 70 ILE B O 1
ATOM 3896 N N . VAL B 1 71 ? -8.992 99.875 46.438 1 81.75 71 VAL B N 1
ATOM 3897 C CA . VAL B 1 71 ? -8.734 98.688 47.281 1 81.75 71 VAL B CA 1
ATOM 3898 C C . VAL B 1 71 ? -9.82 97.625 47.094 1 81.75 71 VAL B C 1
ATOM 3900 O O . VAL B 1 71 ? -9.516 96.438 46.969 1 81.75 71 VAL B O 1
ATOM 3903 N N . LYS B 1 72 ? -11.008 98.062 46.938 1 86.31 72 LYS B N 1
ATOM 3904 C CA . LYS B 1 72 ? -12.117 97.125 46.844 1 86.31 72 LYS B CA 1
ATOM 3905 C C . LYS B 1 72 ? -12.047 96.312 45.531 1 86.31 72 LYS B C 1
ATOM 3907 O O . LYS B 1 72 ? -12.07 95.062 45.562 1 86.31 72 LYS B O 1
ATOM 3912 N N . PRO B 1 73 ? -11.805 96.938 44.406 1 85.81 73 PRO B N 1
ATOM 3913 C CA . PRO B 1 73 ? -11.68 96.188 43.156 1 85.81 73 PRO B CA 1
ATOM 3914 C C . PRO B 1 73 ? -10.461 95.25 43.156 1 85.81 73 PRO B C 1
ATOM 3916 O O . PRO B 1 73 ? -10.531 94.125 42.625 1 85.81 73 PRO B O 1
ATOM 3919 N N . ILE B 1 74 ? -9.406 95.625 43.656 1 84.88 74 ILE B N 1
ATOM 3920 C CA . ILE B 1 74 ? -8.188 94.812 43.688 1 84.88 74 ILE B CA 1
ATOM 3921 C C . ILE B 1 74 ? -8.43 93.562 44.5 1 84.88 74 ILE B C 1
ATOM 3923 O O . ILE B 1 74 ? -7.992 92.5 44.125 1 84.88 74 ILE B O 1
ATOM 3927 N N . ASN B 1 75 ? -9.125 93.812 45.625 1 86.56 75 ASN B N 1
ATOM 3928 C CA . ASN B 1 75 ? -9.422 92.688 46.5 1 86.56 75 ASN B CA 1
ATOM 3929 C C . ASN B 1 75 ? -10.305 91.688 45.812 1 86.56 75 ASN B C 1
ATOM 3931 O O . ASN B 1 75 ? -10.117 90.438 45.969 1 86.56 75 ASN B O 1
ATOM 3935 N N . ILE B 1 76 ? -11.148 92.125 44.969 1 88.44 76 ILE B N 1
ATOM 3936 C CA . ILE B 1 76 ? -12.031 91.25 44.219 1 88.44 76 ILE B CA 1
ATOM 3937 C C . ILE B 1 76 ? -11.227 90.5 43.188 1 88.44 76 ILE B C 1
ATOM 3939 O O . ILE B 1 76 ? -11.375 89.25 43.031 1 88.44 76 ILE B O 1
ATOM 3943 N N . LEU B 1 77 ? -10.398 91.125 42.469 1 88.12 77 LEU B N 1
ATOM 3944 C CA . LEU B 1 77 ? -9.555 90.5 41.438 1 88.12 77 LEU B CA 1
ATOM 3945 C C . LEU B 1 77 ? -8.586 89.5 42.094 1 88.12 77 LEU B C 1
ATOM 3947 O O . LEU B 1 77 ? -8.352 88.438 41.562 1 88.12 77 LEU B O 1
ATOM 3951 N N . GLU B 1 78 ? -8.016 89.938 43.188 1 87.5 78 GLU B N 1
ATOM 3952 C CA . GLU B 1 78 ? -7.109 89.062 43.938 1 87.5 78 GLU B CA 1
ATOM 3953 C C . GLU B 1 78 ? -7.797 87.75 44.312 1 87.5 78 GLU B C 1
ATOM 3955 O O . GLU B 1 78 ? -7.223 86.688 44.156 1 87.5 78 GLU B O 1
ATOM 3960 N N . LYS B 1 79 ? -9.023 87.875 44.844 1 88.88 79 LYS B N 1
ATOM 3961 C CA . LYS B 1 79 ? -9.773 86.688 45.219 1 88.88 79 LYS B CA 1
ATOM 3962 C C . LYS B 1 79 ? -10.078 85.75 44.031 1 88.88 79 LYS B C 1
ATOM 3964 O O . LYS B 1 79 ? -10 84.562 44.125 1 88.88 79 LYS B O 1
ATOM 3969 N N . HIS B 1 80 ? -10.336 86.438 42.938 1 89.75 80 HIS B N 1
ATOM 3970 C CA . HIS B 1 80 ? -10.625 85.625 41.719 1 89.75 80 HIS B CA 1
ATOM 3971 C C . HIS B 1 80 ? -9.383 84.938 41.25 1 89.75 80 HIS B C 1
ATOM 3973 O O . HIS B 1 80 ? -9.445 83.75 40.906 1 89.75 80 HIS B O 1
ATOM 3979 N N . ILE B 1 81 ? -8.25 85.5 41.156 1 88.56 81 ILE B N 1
ATOM 3980 C CA . ILE B 1 81 ? -6.996 84.875 40.719 1 88.56 81 ILE B CA 1
ATOM 3981 C C . ILE B 1 81 ? -6.621 83.75 41.656 1 88.56 81 ILE B C 1
ATOM 3983 O O . ILE B 1 81 ? -6.125 82.75 41.219 1 88.56 81 ILE B O 1
ATOM 3987 N N . GLU B 1 82 ? -6.898 84 42.969 1 87.56 82 GLU B N 1
ATOM 3988 C CA . GLU B 1 82 ? -6.621 83 43.969 1 87.56 82 GLU B CA 1
ATOM 3989 C C . GLU B 1 82 ? -7.449 81.75 43.688 1 87.56 82 GLU B C 1
ATOM 3991 O O . GLU B 1 82 ? -6.93 80.625 43.75 1 87.56 82 GLU B O 1
ATOM 3996 N N . GLU B 1 83 ? -8.656 82 43.375 1 89.31 83 GLU B N 1
ATOM 3997 C CA . GLU B 1 83 ? -9.523 80.875 43.062 1 89.31 83 GLU B CA 1
ATOM 3998 C C . GLU B 1 83 ? -9.062 80.125 41.812 1 89.31 83 GLU B C 1
ATOM 4000 O O . GLU B 1 83 ? -9.016 78.875 41.75 1 89.31 83 GLU B O 1
ATOM 4005 N N . LEU B 1 84 ? -8.703 80.812 40.781 1 86.88 84 LEU B N 1
ATOM 4006 C CA . LEU B 1 84 ? -8.195 80.25 39.562 1 86.88 84 LEU B CA 1
ATOM 4007 C C . LEU B 1 84 ? -6.91 79.438 39.812 1 86.88 84 LEU B C 1
ATOM 4009 O O . LEU B 1 84 ? -6.715 78.375 39.281 1 86.88 84 LEU B O 1
ATOM 4013 N N . SER B 1 85 ? -6.031 80.062 40.625 1 83.62 85 SER B N 1
ATOM 4014 C CA . SER B 1 85 ? -4.754 79.375 40.938 1 83.62 85 SER B CA 1
ATOM 4015 C C . SER B 1 85 ? -4.965 78.062 41.688 1 83.62 85 SER B C 1
ATOM 4017 O O . SER B 1 85 ? -4.113 77.188 41.656 1 83.62 85 SER B O 1
ATOM 4019 N N . ARG B 1 86 ? -6.133 78 42.469 1 83.5 86 ARG B N 1
ATOM 4020 C CA . ARG B 1 86 ? -6.457 76.812 43.219 1 83.5 86 ARG B CA 1
ATOM 4021 C C . ARG B 1 86 ? -7.191 75.812 42.312 1 83.5 86 ARG B C 1
ATOM 4023 O O . ARG B 1 86 ? -7.527 74.688 42.75 1 83.5 86 ARG B O 1
ATOM 4030 N N . GLY B 1 87 ? -7.453 76.25 41.156 1 84.56 87 GLY B N 1
ATOM 4031 C CA . GLY B 1 87 ? -8.047 75.312 40.188 1 84.56 87 GLY B CA 1
ATOM 4032 C C . GLY B 1 87 ? -9.547 75.5 40.062 1 84.56 87 GLY B C 1
ATOM 4033 O O . GLY B 1 87 ? -10.195 74.75 39.312 1 84.56 87 GLY B O 1
ATOM 4034 N N . ASN B 1 88 ? -10.141 76.438 40.719 1 89.56 88 ASN B N 1
ATOM 4035 C CA . ASN B 1 88 ? -11.57 76.75 40.625 1 89.56 88 ASN B CA 1
ATOM 4036 C C . ASN B 1 88 ? -11.906 77.688 39.5 1 89.56 88 ASN B C 1
ATOM 4038 O O . ASN B 1 88 ? -11.797 78.875 39.656 1 89.56 88 ASN B O 1
ATOM 4042 N N . PHE B 1 89 ? -12.336 77.062 38.406 1 87.88 89 PHE B N 1
ATOM 4043 C CA . PHE B 1 89 ? -12.633 77.875 37.219 1 87.88 89 PHE B CA 1
ATOM 4044 C C . PHE B 1 89 ? -14.133 78.125 37.125 1 87.88 89 PHE B C 1
ATOM 4046 O O . PHE B 1 89 ? -14.594 78.688 36.125 1 87.88 89 PHE B O 1
ATOM 4053 N N . ARG B 1 90 ? -14.914 77.875 38.188 1 91.56 90 ARG B N 1
ATOM 4054 C CA . ARG B 1 90 ? -16.359 78.125 38.188 1 91.56 90 ARG B CA 1
ATOM 4055 C C . ARG B 1 90 ? -16.703 79.5 38.656 1 91.56 90 ARG B C 1
ATOM 4057 O O . ARG B 1 90 ? -17.812 80 38.375 1 91.56 90 ARG B O 1
ATOM 4064 N N . VAL B 1 91 ? -15.641 80.062 39.219 1 87.75 91 VAL B N 1
ATOM 4065 C CA . VAL B 1 91 ? -15.898 81.375 39.781 1 87.75 91 VAL B CA 1
ATOM 4066 C C . VAL B 1 91 ? -15.922 82.438 38.625 1 87.75 91 VAL B C 1
ATOM 4068 O O . VAL B 1 91 ? -15.133 82.312 37.688 1 87.75 91 VAL B O 1
ATOM 4071 N N . GLU B 1 92 ? -16.859 83.312 38.688 1 89.06 92 GLU B N 1
ATOM 4072 C CA . GLU B 1 92 ? -17 84.375 37.719 1 89.06 92 GLU B CA 1
ATOM 4073 C C . GLU B 1 92 ? -16.609 85.75 38.312 1 89.06 92 GLU B C 1
ATOM 4075 O O . GLU B 1 92 ? -16.844 86 39.469 1 89.06 92 GLU B O 1
ATOM 4080 N N . ILE B 1 93 ? -15.961 86.438 37.469 1 86.38 93 ILE B N 1
ATOM 4081 C CA . ILE B 1 93 ? -15.625 87.812 37.906 1 86.38 93 ILE B CA 1
ATOM 4082 C C . ILE B 1 93 ? -16.875 88.688 37.906 1 86.38 93 ILE B C 1
ATOM 4084 O O . ILE B 1 93 ? -17.734 88.562 37 1 86.38 93 ILE B O 1
ATOM 4088 N N . SER B 1 94 ? -17.031 89.438 38.906 1 85.56 94 SER B N 1
ATOM 4089 C CA . SER B 1 94 ? -18.219 90.312 39.062 1 85.56 94 SER B CA 1
ATOM 4090 C C . SER B 1 94 ? -18.422 91.188 37.844 1 85.56 94 SER B C 1
ATOM 4092 O O . SER B 1 94 ? -17.469 91.812 37.344 1 85.56 94 SER B O 1
ATOM 4094 N N . LYS B 1 95 ? -19.625 91.25 37.375 1 89.75 95 LYS B N 1
ATOM 4095 C CA . LYS B 1 95 ? -19.984 92.062 36.219 1 89.75 95 LYS B CA 1
ATOM 4096 C C . LYS B 1 95 ? -19.75 93.562 36.469 1 89.75 95 LYS B C 1
ATOM 4098 O O . LYS B 1 95 ? -19.406 94.312 35.531 1 89.75 95 LYS B O 1
ATOM 4103 N N . ASN B 1 96 ? -19.797 93.75 37.688 1 86.31 96 ASN B N 1
ATOM 4104 C CA . ASN B 1 96 ? -19.656 95.125 38.062 1 86.31 96 ASN B CA 1
ATOM 4105 C C . ASN B 1 96 ? -18.234 95.625 37.812 1 86.31 96 ASN B C 1
ATOM 4107 O O . ASN B 1 96 ? -18.047 96.75 37.375 1 86.31 96 ASN B O 1
ATOM 4111 N N . ILE B 1 97 ? -17.375 94.812 38.094 1 86.56 97 ILE B N 1
ATOM 4112 C CA . ILE B 1 97 ? -15.977 95.188 37.875 1 86.56 97 ILE B CA 1
ATOM 4113 C C . ILE B 1 97 ? -15.656 95.125 36.375 1 86.56 97 ILE B C 1
ATOM 4115 O O . ILE B 1 97 ? -14.953 96 35.844 1 86.56 97 ILE B O 1
ATOM 4119 N N . MET B 1 98 ? -16.203 94.25 35.75 1 88.56 98 MET B N 1
ATOM 4120 C CA . MET B 1 98 ? -15.922 94.062 34.344 1 88.56 98 MET B CA 1
ATOM 4121 C C . MET B 1 98 ? -16.484 95.188 33.469 1 88.56 98 MET B C 1
ATOM 4123 O O . MET B 1 98 ? -15.969 95.438 32.406 1 88.56 98 MET B O 1
ATOM 4127 N N . LYS B 1 99 ? -17.453 95.875 34 1 88.62 99 LYS B N 1
ATOM 4128 C CA . LYS B 1 99 ? -18.109 96.938 33.25 1 88.62 99 LYS B CA 1
ATOM 4129 C C . LYS B 1 99 ? -17.453 98.312 33.531 1 88.62 99 LYS B C 1
ATOM 4131 O O . LYS B 1 99 ? -17.812 99.312 32.906 1 88.62 99 LYS B O 1
ATOM 4136 N N . LYS B 1 100 ? -16.562 98.188 34.469 1 86.06 100 LYS B N 1
ATOM 4137 C CA . LYS B 1 100 ? -15.875 99.438 34.781 1 86.06 100 LYS B CA 1
ATOM 4138 C C . LYS B 1 100 ? -15.039 99.938 33.594 1 86.06 100 LYS B C 1
ATOM 4140 O O . LYS B 1 100 ? -14.422 99.125 32.906 1 86.06 100 LYS B O 1
ATOM 4145 N N . ASP B 1 101 ? -15.18 101.188 33.281 1 82.75 101 ASP B N 1
ATOM 4146 C CA . ASP B 1 101 ? -14.438 101.75 32.188 1 82.75 101 ASP B CA 1
ATOM 4147 C C . ASP B 1 101 ? -13.094 102.312 32.656 1 82.75 101 ASP B C 1
ATOM 4149 O O . ASP B 1 101 ? -12.766 103.438 32.438 1 82.75 101 ASP B O 1
ATOM 4153 N N . ASP B 1 102 ? -12.367 101.562 33.5 1 82.12 102 ASP B N 1
ATOM 4154 C CA . ASP B 1 102 ? -11.039 102 33.969 1 82.12 102 ASP B CA 1
ATOM 4155 C C . ASP B 1 102 ? -10.07 100.812 33.938 1 82.12 102 ASP B C 1
ATOM 4157 O O . ASP B 1 102 ? -10.344 99.812 33.25 1 82.12 102 ASP B O 1
ATOM 4161 N N . GLU B 1 103 ? -8.938 101 34.562 1 83.69 103 GLU B N 1
ATOM 4162 C CA . GLU B 1 103 ? -7.879 100 34.5 1 83.69 103 GLU B CA 1
ATOM 4163 C C . GLU B 1 103 ? -8.312 98.688 35.156 1 83.69 103 GLU B C 1
ATOM 4165 O O . GLU B 1 103 ? -7.875 97.625 34.75 1 83.69 103 GLU B O 1
ATOM 4170 N N . PHE B 1 104 ? -9.211 98.688 36.062 1 84 104 PHE B N 1
ATOM 4171 C CA . PHE B 1 104 ? -9.688 97.5 36.719 1 84 104 PHE B CA 1
ATOM 4172 C C . PHE B 1 104 ? -10.633 96.688 35.812 1 84 104 PHE B C 1
ATOM 4174 O O . PHE B 1 104 ? -10.617 95.438 35.812 1 84 104 PHE B O 1
ATOM 4181 N N . GLY B 1 105 ? -11.438 97.375 35.094 1 86.31 105 GLY B N 1
ATOM 4182 C CA . GLY B 1 105 ? -12.281 96.688 34.094 1 86.31 105 GLY B CA 1
ATOM 4183 C C . GLY B 1 105 ? -11.484 96 33.031 1 86.31 105 GLY B C 1
ATOM 4184 O O . GLY B 1 105 ? -11.82 94.875 32.656 1 86.31 105 GLY B O 1
ATOM 4185 N N . LYS B 1 106 ? -10.367 96.562 32.594 1 85.75 106 LYS B N 1
ATOM 4186 C CA . LYS B 1 106 ? -9.508 95.938 31.578 1 85.75 106 LYS B CA 1
ATOM 4187 C C . LYS B 1 106 ? -8.844 94.688 32.094 1 85.75 106 LYS B C 1
ATOM 4189 O O . LYS B 1 106 ? -8.844 93.688 31.438 1 85.75 106 LYS B O 1
ATOM 4194 N N . ILE B 1 107 ? -8.406 94.688 33.25 1 85.12 107 ILE B N 1
ATOM 4195 C CA . ILE B 1 107 ? -7.738 93.5 33.844 1 85.12 107 ILE B CA 1
ATOM 4196 C C . ILE B 1 107 ? -8.75 92.375 34.062 1 85.12 107 ILE B C 1
ATOM 4198 O O . ILE B 1 107 ? -8.438 91.25 33.812 1 85.12 107 ILE B O 1
ATOM 4202 N N . ALA B 1 108 ? -9.906 92.812 34.562 1 89 108 ALA B N 1
ATOM 4203 C CA . ALA B 1 108 ? -10.953 91.812 34.812 1 89 108 ALA B CA 1
ATOM 4204 C C . ALA B 1 108 ? -11.328 91.125 33.5 1 89 108 ALA B C 1
ATOM 4206 O O . ALA B 1 108 ? -11.469 89.875 33.5 1 89 108 ALA B O 1
ATOM 4207 N N . ASN B 1 109 ? -11.375 91.812 32.375 1 89.88 109 ASN B N 1
ATOM 4208 C CA . ASN B 1 109 ? -11.727 91.188 31.094 1 89.88 109 ASN B CA 1
ATOM 4209 C C . ASN B 1 109 ? -10.609 90.312 30.578 1 89.88 109 ASN B C 1
ATOM 4211 O O . ASN B 1 109 ? -10.875 89.25 30.016 1 89.88 109 ASN B O 1
ATOM 4215 N N . LYS B 1 110 ? -9.422 90.75 30.766 1 86.06 110 LYS B N 1
ATOM 4216 C CA . LYS B 1 110 ? -8.289 89.938 30.328 1 86.06 110 LYS B CA 1
ATOM 4217 C C . LYS B 1 110 ? -8.188 88.625 31.141 1 86.06 110 LYS B C 1
ATOM 4219 O O . LYS B 1 110 ? -7.887 87.562 30.594 1 86.06 110 LYS B O 1
ATOM 4224 N N . LEU B 1 111 ? -8.414 88.75 32.406 1 87.75 111 LEU B N 1
ATOM 4225 C CA . LEU B 1 111 ? -8.406 87.562 33.281 1 87.75 111 LEU B CA 1
ATOM 4226 C C . LEU B 1 111 ? -9.523 86.625 32.906 1 87.75 111 LEU B C 1
ATOM 4228 O O . LEU B 1 111 ? -9.328 85.375 32.906 1 87.75 111 LEU B O 1
ATOM 4232 N N . ASN B 1 112 ? -10.641 87.188 32.594 1 89.81 112 ASN B N 1
ATOM 4233 C CA . ASN B 1 112 ? -11.75 86.375 32.125 1 89.81 112 ASN B CA 1
ATOM 4234 C C . ASN B 1 112 ? -11.414 85.625 30.828 1 89.81 112 ASN B C 1
ATOM 4236 O O . ASN B 1 112 ? -11.766 84.5 30.641 1 89.81 112 ASN B O 1
ATOM 4240 N N . GLY B 1 113 ? -10.773 86.312 29.953 1 85.25 113 GLY B N 1
ATOM 4241 C CA . GLY B 1 113 ? -10.305 85.688 28.719 1 85.25 113 GLY B CA 1
ATOM 4242 C C . GLY B 1 113 ? -9.336 84.562 28.953 1 85.25 113 GLY B C 1
ATOM 4243 O O . GLY B 1 113 ? -9.438 83.5 28.328 1 85.25 113 GLY B O 1
ATOM 4244 N N . LEU B 1 114 ? -8.414 84.75 29.797 1 83.94 114 LEU B N 1
ATOM 4245 C CA . LEU B 1 114 ? -7.477 83.688 30.172 1 83.94 114 LEU B CA 1
ATOM 4246 C C . LEU B 1 114 ? -8.211 82.5 30.75 1 83.94 114 LEU B C 1
ATOM 4248 O O . LEU B 1 114 ? -7.941 81.312 30.375 1 83.94 114 LEU B O 1
ATOM 4252 N N . LYS B 1 115 ? -9.055 82.75 31.703 1 89.06 115 LYS B N 1
ATOM 4253 C CA . LYS B 1 115 ? -9.859 81.688 32.312 1 89.06 115 LYS B CA 1
ATOM 4254 C C . LYS B 1 115 ? -10.586 80.875 31.25 1 89.06 115 LYS B C 1
ATOM 4256 O O . LYS B 1 115 ? -10.562 79.688 31.266 1 89.06 115 LYS B O 1
ATOM 4261 N N . ASN B 1 116 ? -11.203 81.562 30.25 1 87.75 116 ASN B N 1
ATOM 4262 C CA . ASN B 1 116 ? -11.969 80.875 29.203 1 87.75 116 ASN B CA 1
ATOM 4263 C C . ASN B 1 116 ? -11.062 80.062 28.297 1 87.75 116 ASN B C 1
ATOM 4265 O O . ASN B 1 116 ? -11.414 78.938 27.906 1 87.75 116 ASN B O 1
ATOM 4269 N N . SER B 1 117 ? -9.953 80.562 27.984 1 83.56 117 SER B N 1
ATOM 4270 C CA . SER B 1 117 ? -9.008 79.812 27.141 1 83.56 117 SER B CA 1
ATOM 4271 C C . SER B 1 117 ? -8.516 78.562 27.828 1 83.56 117 SER B C 1
ATOM 4273 O O . SER B 1 117 ? -8.422 77.5 27.188 1 83.56 117 SER B O 1
ATOM 4275 N N . LEU B 1 118 ? -8.289 78.625 29.047 1 83.62 118 LEU B N 1
ATOM 4276 C CA . LEU B 1 118 ? -7.828 77.438 29.812 1 83.62 118 LEU B CA 1
ATOM 4277 C C . LEU B 1 118 ? -8.945 76.438 29.969 1 83.62 118 LEU B C 1
ATOM 4279 O O . LEU B 1 118 ? -8.703 75.188 29.875 1 83.62 118 LEU B O 1
ATOM 4283 N N . LYS B 1 119 ? -10.078 77 30.312 1 87.94 119 LYS B N 1
ATOM 4284 C CA . LYS B 1 119 ? -11.242 76.125 30.422 1 87.94 119 LYS B CA 1
ATOM 4285 C C . LYS B 1 119 ? -11.453 75.312 29.141 1 87.94 119 LYS B C 1
ATOM 4287 O O . LYS B 1 119 ? -11.672 74.125 29.172 1 87.94 119 LYS B O 1
ATOM 4292 N N . GLU B 1 120 ? -11.305 75.938 27.984 1 86.06 120 GLU B N 1
ATOM 4293 C CA . GLU B 1 120 ? -11.477 75.312 26.688 1 86.06 120 GLU B CA 1
ATOM 4294 C C . GLU B 1 120 ? -10.391 74.25 26.469 1 86.06 120 GLU B C 1
ATOM 4296 O O . GLU B 1 120 ? -10.672 73.188 25.953 1 86.06 120 GLU B O 1
ATOM 4301 N N . MET B 1 121 ? -9.281 74.5 26.828 1 82.69 121 MET B N 1
ATOM 4302 C CA . MET B 1 121 ? -8.172 73.562 26.688 1 82.69 121 MET B CA 1
ATOM 4303 C C . MET B 1 121 ? -8.414 72.312 27.531 1 82.69 121 MET B C 1
ATOM 4305 O O . MET B 1 121 ? -8.227 71.188 27.062 1 82.69 121 MET B O 1
ATOM 4309 N N . ILE B 1 122 ? -8.781 72.5 28.75 1 85.25 122 ILE B N 1
ATOM 4310 C CA . ILE B 1 122 ? -9.008 71.375 29.672 1 85.25 122 ILE B CA 1
ATOM 4311 C C . ILE B 1 122 ? -10.156 70.5 29.141 1 85.25 122 ILE B C 1
ATOM 4313 O O . ILE B 1 122 ? -10.078 69.312 29.188 1 85.25 122 ILE B O 1
ATOM 4317 N N . ILE B 1 123 ? -11.156 71.188 28.609 1 88.56 123 ILE B N 1
ATOM 4318 C CA . ILE B 1 123 ? -12.289 70.5 28.047 1 88.56 123 ILE B CA 1
ATOM 4319 C C . ILE B 1 123 ? -11.828 69.625 26.844 1 88.56 123 ILE B C 1
ATOM 4321 O O . ILE B 1 123 ? -12.188 68.438 26.719 1 88.56 123 ILE B O 1
ATOM 4325 N N . ASP B 1 124 ? -11.008 70.188 26.016 1 86.56 124 ASP B N 1
ATOM 4326 C CA . ASP B 1 124 ? -10.5 69.5 24.828 1 86.56 124 ASP B CA 1
ATOM 4327 C C . ASP B 1 124 ? -9.633 68.312 25.234 1 86.56 124 ASP B C 1
ATOM 4329 O O . ASP B 1 124 ? -9.758 67.25 24.656 1 86.56 124 ASP B O 1
ATOM 4333 N N . ILE B 1 125 ? -8.883 68.438 26.188 1 83.75 125 ILE B N 1
ATOM 4334 C CA . ILE B 1 125 ? -8.008 67.375 26.656 1 83.75 125 ILE B CA 1
ATOM 4335 C C . ILE B 1 125 ? -8.852 66.25 27.25 1 83.75 125 ILE B C 1
ATOM 4337 O O . ILE B 1 125 ? -8.586 65.062 27 1 83.75 125 ILE B O 1
ATOM 4341 N N . ASN B 1 126 ? -9.852 66.625 27.984 1 86.25 126 ASN B N 1
ATOM 4342 C CA . ASN B 1 126 ? -10.742 65.625 28.578 1 86.25 126 ASN B CA 1
ATOM 4343 C C . ASN B 1 126 ? -11.422 64.812 27.5 1 86.25 126 ASN B C 1
ATOM 4345 O O . ASN B 1 126 ? -11.578 63.594 27.672 1 86.25 126 ASN B O 1
ATOM 4349 N N . GLN B 1 127 ? -11.805 65.375 26.438 1 86.69 127 GLN B N 1
ATOM 4350 C CA . GLN B 1 127 ? -12.43 64.688 25.328 1 86.69 127 GLN B CA 1
ATOM 4351 C C . GLN B 1 127 ? -11.445 63.688 24.688 1 86.69 127 GLN B C 1
ATOM 4353 O O . GLN B 1 127 ? -11.812 62.562 24.344 1 86.69 127 GLN B O 1
ATOM 4358 N N . LYS B 1 128 ? -10.312 64.125 24.578 1 82.5 128 LYS B N 1
ATOM 4359 C CA . LYS B 1 128 ? -9.289 63.281 23.953 1 82.5 128 LYS B CA 1
ATOM 4360 C C . LYS B 1 128 ? -8.914 62.125 24.844 1 82.5 128 LYS B C 1
ATOM 4362 O O . LYS B 1 128 ? -8.648 61 24.359 1 82.5 128 LYS B O 1
ATOM 4367 N N . ILE B 1 129 ? -8.898 62.281 26.109 1 83.75 129 ILE B N 1
ATOM 4368 C CA . ILE B 1 129 ? -8.625 61.25 27.078 1 83.75 129 ILE B CA 1
ATOM 4369 C C . ILE B 1 129 ? -9.672 60.125 26.969 1 83.75 129 ILE B C 1
ATOM 4371 O O . ILE B 1 129 ? -9.352 58.969 27.047 1 83.75 129 ILE B O 1
ATOM 4375 N N . ASN B 1 130 ? -10.891 60.531 26.703 1 86.19 130 ASN B N 1
ATOM 4376 C CA . ASN B 1 130 ? -11.953 59.562 26.531 1 86.19 130 ASN B CA 1
ATOM 4377 C C . ASN B 1 130 ? -11.727 58.688 25.281 1 86.19 130 ASN B C 1
ATOM 4379 O O . ASN B 1 130 ? -11.977 57.469 25.312 1 86.19 130 ASN B O 1
ATOM 4383 N N . SER B 1 131 ? -11.18 59.281 24.297 1 83.31 131 SER B N 1
ATOM 4384 C CA . SER B 1 131 ? -10.891 58.531 23.078 1 83.31 131 SER B CA 1
ATOM 4385 C C . SER B 1 131 ? -9.766 57.531 23.297 1 83.31 131 SER B C 1
ATOM 4387 O O . SER B 1 131 ? -9.82 56.406 22.781 1 83.31 131 SER B O 1
ATOM 4389 N N . VAL B 1 132 ? -8.758 57.906 24.031 1 84.44 132 VAL B N 1
ATOM 4390 C CA . VAL B 1 132 ? -7.637 57 24.312 1 84.44 132 VAL B CA 1
ATOM 4391 C C . VAL B 1 132 ? -8.102 55.844 25.203 1 84.44 132 VAL B C 1
ATOM 4393 O O . VAL B 1 132 ? -7.668 54.719 25.031 1 84.44 132 VAL B O 1
ATOM 4396 N N . ASN B 1 133 ? -9.016 56.125 26.094 1 87.62 133 ASN B N 1
ATOM 4397 C CA . ASN B 1 133 ? -9.586 55.094 26.938 1 87.62 133 ASN B CA 1
ATOM 4398 C C . ASN B 1 133 ? -10.336 54.031 26.109 1 87.62 133 ASN B C 1
ATOM 4400 O O . ASN B 1 133 ? -10.203 52.844 26.359 1 87.62 133 ASN B O 1
ATOM 4404 N N . GLU B 1 134 ? -11.055 54.5 25.141 1 87.88 134 GLU B N 1
ATOM 4405 C CA . GLU B 1 134 ? -11.766 53.594 24.25 1 87.88 134 GLU B CA 1
ATOM 4406 C C . GLU B 1 134 ? -10.789 52.75 23.438 1 87.88 134 GLU B C 1
ATOM 4408 O O . GLU B 1 134 ? -10.969 51.531 23.312 1 87.88 134 GLU B O 1
ATOM 4413 N N . SER B 1 135 ? -9.75 53.375 22.969 1 86.94 135 SER B N 1
ATOM 4414 C CA . SER B 1 135 ? -8.742 52.656 22.188 1 86.94 135 SER B CA 1
ATOM 4415 C C . SER B 1 135 ? -8.031 51.625 23.031 1 86.94 135 SER B C 1
ATOM 4417 O O . SER B 1 135 ? -7.758 50.5 22.562 1 86.94 135 SER B O 1
ATOM 4419 N N . SER B 1 136 ? -7.715 51.906 24.266 1 88.88 136 SER B N 1
ATOM 4420 C CA . SER B 1 136 ? -7.055 50.969 25.172 1 88.88 136 SER B CA 1
ATOM 4421 C C . SER B 1 136 ? -7.926 49.75 25.438 1 88.88 136 SER B C 1
ATOM 4423 O O . SER B 1 136 ? -7.434 48.625 25.469 1 88.88 136 SER B O 1
ATOM 4425 N N . ASN B 1 137 ? -9.234 50 25.5 1 89.94 137 ASN B N 1
ATOM 4426 C CA . ASN B 1 137 ? -10.172 48.875 25.734 1 89.94 137 ASN B CA 1
ATOM 4427 C C . ASN B 1 137 ? -10.273 47.969 24.516 1 89.94 137 ASN B C 1
ATOM 4429 O O . ASN B 1 137 ? -10.289 46.75 24.641 1 89.94 137 ASN B O 1
ATOM 4433 N N . ILE B 1 138 ? -10.281 48.594 23.406 1 89.25 138 ILE B N 1
ATOM 4434 C CA . ILE B 1 138 ? -10.344 47.812 22.172 1 89.25 138 ILE B CA 1
ATOM 4435 C C . ILE B 1 138 ? -9.062 47 22 1 89.25 138 ILE B C 1
ATOM 4437 O O . ILE B 1 138 ? -9.109 45.812 21.641 1 89.25 138 ILE B O 1
ATOM 4441 N N . LEU B 1 139 ? -7.969 47.562 22.328 1 89.12 139 LEU B N 1
ATOM 4442 C CA . LEU B 1 139 ? -6.691 46.875 22.219 1 89.12 139 LEU B CA 1
ATOM 4443 C C . LEU B 1 139 ? -6.633 45.688 23.156 1 89.12 139 LEU B C 1
ATOM 4445 O O . LEU B 1 139 ? -6.121 44.625 22.797 1 89.12 139 LEU B O 1
ATOM 4449 N N . ALA B 1 140 ? -7.125 45.875 24.312 1 89.62 140 ALA B N 1
ATOM 4450 C CA . ALA B 1 140 ? -7.16 44.75 25.266 1 89.62 140 ALA B CA 1
ATOM 4451 C C . ALA B 1 140 ? -7.996 43.594 24.734 1 89.62 140 ALA B C 1
ATOM 4453 O O . ALA B 1 140 ? -7.574 42.438 24.812 1 89.62 140 ALA B O 1
ATOM 4454 N N . ASN B 1 141 ? -9.125 43.875 24.141 1 91.38 141 ASN B N 1
ATOM 4455 C CA . ASN B 1 141 ? -9.992 42.875 23.562 1 91.38 141 ASN B CA 1
ATOM 4456 C C . ASN B 1 141 ? -9.336 42.188 22.375 1 91.38 141 ASN B C 1
ATOM 4458 O O . ASN B 1 141 ? -9.391 40.938 22.266 1 91.38 141 ASN B O 1
ATOM 4462 N N . VAL B 1 142 ? -8.758 42.938 21.531 1 89.38 142 VAL B N 1
ATOM 4463 C CA . VAL B 1 142 ? -8.094 42.406 20.359 1 89.38 142 VAL B CA 1
ATOM 4464 C C . VAL B 1 142 ? -6.926 41.5 20.781 1 89.38 142 VAL B C 1
ATOM 4466 O O . VAL B 1 142 ? -6.684 40.469 20.188 1 89.38 142 VAL B O 1
ATOM 4469 N N . SER B 1 143 ? -6.199 41.938 21.75 1 89.25 143 SER B N 1
ATOM 4470 C CA . SER B 1 143 ? -5.094 41.125 22.281 1 89.25 143 SER B CA 1
ATOM 4471 C C . SER B 1 143 ? -5.578 39.781 22.781 1 89.25 143 SER B C 1
ATOM 4473 O O . SER B 1 143 ? -4.949 38.75 22.516 1 89.25 143 SER B O 1
ATOM 4475 N N . GLU B 1 144 ? -6.723 39.75 23.438 1 90 144 GLU B N 1
ATOM 4476 C CA . GLU B 1 144 ? -7.312 38.5 23.922 1 90 144 GLU B CA 1
ATOM 4477 C C . GLU B 1 144 ? -7.715 37.625 22.75 1 90 144 GLU B C 1
ATOM 4479 O O . GLU B 1 144 ? -7.496 36.406 22.797 1 90 144 GLU B O 1
ATOM 4484 N N . GLU B 1 145 ? -8.242 38.188 21.781 1 88.44 145 GLU B N 1
ATOM 4485 C CA . GLU B 1 145 ? -8.656 37.438 20.594 1 88.44 145 GLU B CA 1
ATOM 4486 C C . GLU B 1 145 ? -7.453 36.812 19.875 1 88.44 145 GLU B C 1
ATOM 4488 O O . GLU B 1 145 ? -7.484 35.656 19.484 1 88.44 145 GLU B O 1
ATOM 4493 N N . ILE B 1 146 ? -6.414 37.625 19.703 1 87.88 146 ILE B N 1
ATOM 4494 C CA . ILE B 1 146 ? -5.199 37.125 19.047 1 87.88 146 ILE B CA 1
ATOM 4495 C C . ILE B 1 146 ? -4.586 36 19.875 1 87.88 146 ILE B C 1
ATOM 4497 O O . ILE B 1 146 ? -4.156 35 19.312 1 87.88 146 ILE B O 1
ATOM 4501 N N . SER B 1 147 ? -4.582 36.156 21.141 1 89.06 147 SER B N 1
ATOM 4502 C CA . SER B 1 147 ? -4.047 35.156 22.016 1 89.06 147 SER B CA 1
ATOM 4503 C C . SER B 1 147 ? -4.82 33.844 21.875 1 89.06 147 SER B C 1
ATOM 4505 O O . SER B 1 147 ? -4.223 32.781 21.734 1 89.06 147 SER B O 1
ATOM 4507 N N . ALA B 1 148 ? -6.129 33.875 21.891 1 89.31 148 ALA B N 1
ATOM 4508 C CA . ALA B 1 148 ? -6.977 32.688 21.75 1 89.31 148 ALA B CA 1
ATOM 4509 C C . ALA B 1 148 ? -6.754 32 20.406 1 89.31 148 ALA B C 1
ATOM 4511 O O . ALA B 1 148 ? -6.637 30.781 20.344 1 89.31 148 ALA B O 1
ATOM 4512 N N . SER B 1 149 ? -6.719 32.781 19.359 1 88 149 SER B N 1
ATOM 4513 C CA . SER B 1 149 ? -6.492 32.25 18.031 1 88 149 SER B CA 1
ATOM 4514 C C . SER B 1 149 ? -5.113 31.594 17.922 1 88 149 SER B C 1
ATOM 4516 O O . SER B 1 149 ? -4.969 30.531 17.297 1 88 149 SER B O 1
ATOM 4518 N N . SER B 1 150 ? -4.109 32.219 18.469 1 87.44 150 SER B N 1
ATOM 4519 C CA . SER B 1 150 ? -2.752 31.703 18.469 1 87.44 150 SER B CA 1
ATOM 4520 C C . SER B 1 150 ? -2.682 30.359 19.203 1 87.44 150 SER B C 1
ATOM 4522 O O . SER B 1 150 ? -2.012 29.438 18.75 1 87.44 150 SER B O 1
ATOM 4524 N N . GLU B 1 151 ? -3.383 30.281 20.312 1 88.19 151 GLU B N 1
ATOM 4525 C CA . GLU B 1 151 ? -3.441 29.031 21.062 1 88.19 151 GLU B CA 1
ATOM 4526 C C . GLU B 1 151 ? -4.117 27.922 20.266 1 88.19 151 GLU B C 1
ATOM 4528 O O . GLU B 1 151 ? -3.664 26.781 20.266 1 88.19 151 GLU B O 1
ATOM 4533 N N . GLN B 1 152 ? -5.152 28.297 19.625 1 87.81 152 GLN B N 1
ATOM 4534 C CA . GLN B 1 152 ? -5.859 27.344 18.781 1 87.81 152 GLN B CA 1
ATOM 4535 C C . GLN B 1 152 ? -4.969 26.859 17.641 1 87.81 152 GLN B C 1
ATOM 4537 O O . GLN B 1 152 ? -4.93 25.656 17.344 1 87.81 152 GLN B O 1
ATOM 4542 N N . VAL B 1 153 ? -4.285 27.719 16.953 1 88.94 153 VAL B N 1
ATOM 4543 C CA . VAL B 1 153 ? -3.361 27.375 15.883 1 88.94 153 VAL B CA 1
ATOM 4544 C C . VAL B 1 153 ? -2.285 26.422 16.406 1 88.94 153 VAL B C 1
ATOM 4546 O O . VAL B 1 153 ? -2.01 25.391 15.805 1 88.94 153 VAL B O 1
ATOM 4549 N N . SER B 1 154 ? -1.747 26.766 17.516 1 89.38 154 SER B N 1
ATOM 4550 C CA . SER B 1 154 ? -0.702 25.938 18.125 1 89.38 154 SER B CA 1
ATOM 4551 C C . SER B 1 154 ? -1.2 24.531 18.406 1 89.38 154 SER B C 1
ATOM 4553 O O . SER B 1 154 ? -0.526 23.547 18.078 1 89.38 154 SER B O 1
ATOM 4555 N N . SER B 1 155 ? -2.35 24.391 19 1 91.19 155 SER B N 1
ATOM 4556 C CA . SER B 1 155 ? -2.932 23.094 19.328 1 91.19 155 SER B CA 1
ATOM 4557 C C . SER B 1 155 ? -3.197 22.281 18.062 1 91.19 155 SER B C 1
ATOM 4559 O O . SER B 1 155 ? -2.879 21.094 18.016 1 91.19 155 SER B O 1
ATOM 4561 N N . THR B 1 156 ? -3.768 22.938 17.109 1 90.94 156 THR B N 1
ATOM 4562 C CA . THR B 1 156 ? -4.078 22.25 15.852 1 90.94 156 THR B CA 1
ATOM 4563 C C . THR B 1 156 ? -2.797 21.797 15.148 1 90.94 156 THR B C 1
ATOM 4565 O O . THR B 1 156 ? -2.754 20.719 14.562 1 90.94 156 THR B O 1
ATOM 4568 N N . MET B 1 157 ? -1.75 22.609 15.234 1 89.94 157 MET B N 1
ATOM 4569 C CA . MET B 1 157 ? -0.474 22.25 14.625 1 89.94 157 MET B CA 1
ATOM 4570 C C . MET B 1 157 ? 0.135 21.031 15.305 1 89.94 157 MET B C 1
ATOM 4572 O O . MET B 1 157 ? 0.764 20.203 14.656 1 89.94 157 MET B O 1
ATOM 4576 N N . GLN B 1 158 ? -0.077 20.969 16.609 1 89.44 158 GLN B N 1
ATOM 4577 C CA . GLN B 1 158 ? 0.38 19.781 17.328 1 89.44 158 GLN B CA 1
ATOM 4578 C C . GLN B 1 158 ? -0.348 18.531 16.844 1 89.44 158 GLN B C 1
ATOM 4580 O O . GLN B 1 158 ? 0.26 17.469 16.703 1 89.44 158 GLN B O 1
ATOM 4585 N N . GLN B 1 159 ? -1.573 18.625 16.578 1 90.38 159 GLN B N 1
ATOM 4586 C CA . GLN B 1 159 ? -2.365 17.516 16.062 1 90.38 159 GLN B CA 1
ATOM 4587 C C . GLN B 1 159 ? -1.875 17.094 14.672 1 90.38 159 GLN B C 1
ATOM 4589 O O . GLN B 1 159 ? -1.736 15.906 14.391 1 90.38 159 GLN B O 1
ATOM 4594 N N . ILE B 1 160 ? -1.606 18.047 13.82 1 90.06 160 ILE B N 1
ATOM 4595 C CA . ILE B 1 160 ? -1.115 17.781 12.477 1 90.06 160 ILE B CA 1
ATOM 4596 C C . ILE B 1 160 ? 0.244 17.094 12.547 1 90.06 160 ILE B C 1
ATOM 4598 O O . ILE B 1 160 ? 0.494 16.125 11.828 1 90.06 160 ILE B O 1
ATOM 4602 N N . ALA B 1 161 ? 1.112 17.625 13.43 1 90.25 161 ALA B N 1
ATOM 4603 C CA . ALA B 1 161 ? 2.432 17.016 13.609 1 90.25 161 ALA B CA 1
ATOM 4604 C C . ALA B 1 161 ? 2.314 15.562 14.047 1 90.25 161 ALA B C 1
ATOM 4606 O O . ALA B 1 161 ? 2.965 14.68 13.484 1 90.25 161 ALA B O 1
ATOM 4607 N N . GLN B 1 162 ? 1.506 15.297 15.023 1 91.25 162 GLN B N 1
ATOM 4608 C CA . GLN B 1 162 ? 1.291 13.938 15.516 1 91.25 162 GLN B CA 1
ATOM 4609 C C . GLN B 1 162 ? 0.679 13.055 14.43 1 91.25 162 GLN B C 1
ATOM 4611 O O . GLN B 1 162 ? 1.086 11.906 14.258 1 91.25 162 GLN B O 1
ATOM 4616 N N . GLY B 1 163 ? -0.334 13.586 13.789 1 90.69 163 GLY B N 1
ATOM 4617 C CA . GLY B 1 163 ? -0.922 12.867 12.672 1 90.69 163 GLY B CA 1
ATOM 4618 C C . GLY B 1 163 ? 0.085 12.516 11.594 1 90.69 163 GLY B C 1
ATOM 4619 O O . GLY B 1 163 ? 0.106 11.383 11.102 1 90.69 163 GLY B O 1
ATOM 4620 N N . SER B 1 164 ? 0.922 13.422 11.211 1 90.69 164 SER B N 1
ATOM 4621 C CA . SER B 1 164 ? 1.951 13.203 10.195 1 90.69 164 SER B CA 1
ATOM 4622 C C . SER B 1 164 ? 2.945 12.133 10.641 1 90.69 164 SER B C 1
ATOM 4624 O O . SER B 1 164 ? 3.391 11.32 9.836 1 90.69 164 SER B O 1
ATOM 4626 N N . THR B 1 165 ? 3.283 12.117 11.898 1 91.12 165 THR B N 1
ATOM 4627 C CA . THR B 1 165 ? 4.176 11.102 12.453 1 91.12 165 THR B CA 1
ATOM 4628 C C . THR B 1 165 ? 3.541 9.719 12.367 1 91.12 165 THR B C 1
ATOM 4630 O O . THR B 1 165 ? 4.188 8.758 11.953 1 91.12 165 THR B O 1
ATOM 4633 N N . ASN B 1 166 ? 2.312 9.586 12.742 1 92.19 166 ASN B N 1
ATOM 4634 C CA . ASN B 1 166 ? 1.584 8.328 12.641 1 92.19 166 ASN B CA 1
ATOM 4635 C C . ASN B 1 166 ? 1.504 7.848 11.195 1 92.19 166 ASN B C 1
ATOM 4637 O O . ASN B 1 166 ? 1.683 6.656 10.922 1 92.19 166 ASN B O 1
ATOM 4641 N N . GLN B 1 167 ? 1.273 8.773 10.328 1 91.25 167 GLN B N 1
ATOM 4642 C CA . GLN B 1 167 ? 1.209 8.438 8.914 1 91.25 167 GLN B CA 1
ATOM 4643 C C . GLN B 1 167 ? 2.551 7.914 8.406 1 91.25 167 GLN B C 1
ATOM 4645 O O . GLN B 1 167 ? 2.6 6.941 7.652 1 91.25 167 GLN B O 1
ATOM 4650 N N . ALA B 1 168 ? 3.572 8.594 8.805 1 91.62 168 ALA B N 1
ATOM 4651 C CA . ALA B 1 168 ? 4.906 8.148 8.414 1 91.62 168 ALA B CA 1
ATOM 4652 C C . ALA B 1 168 ? 5.164 6.715 8.875 1 91.62 168 ALA B C 1
ATOM 4654 O O . ALA B 1 168 ? 5.715 5.906 8.125 1 91.62 168 ALA B O 1
ATOM 4655 N N . GLN B 1 169 ? 4.734 6.379 10.031 1 93.81 169 GLN B N 1
ATOM 4656 C CA . GLN B 1 169 ? 4.898 5.023 10.555 1 93.81 169 GLN B CA 1
ATOM 4657 C C . GLN B 1 169 ? 4.055 4.027 9.766 1 93.81 169 GLN B C 1
ATOM 4659 O O . GLN B 1 169 ? 4.52 2.928 9.453 1 93.81 169 GLN B O 1
ATOM 4664 N N . ASP B 1 170 ? 2.795 4.395 9.492 1 94.5 170 ASP B N 1
ATOM 4665 C CA . ASP B 1 170 ? 1.938 3.547 8.664 1 94.5 170 ASP B CA 1
ATOM 4666 C C . ASP B 1 170 ? 2.59 3.256 7.316 1 94.5 170 ASP B C 1
ATOM 4668 O O . ASP B 1 170 ? 2.564 2.119 6.84 1 94.5 170 ASP B O 1
ATOM 4672 N N . LEU B 1 171 ? 3.184 4.246 6.762 1 94.06 171 LEU B N 1
ATOM 4673 C CA . LEU B 1 171 ? 3.799 4.117 5.449 1 94.06 171 LEU B CA 1
ATOM 4674 C C . LEU B 1 171 ? 5.039 3.229 5.512 1 94.06 171 LEU B C 1
ATOM 4676 O O . LEU B 1 171 ? 5.293 2.445 4.594 1 94.06 171 LEU B O 1
ATOM 4680 N N . VAL B 1 172 ? 5.793 3.303 6.555 1 94.25 172 VAL B N 1
ATOM 4681 C CA . VAL B 1 172 ? 6.926 2.408 6.766 1 94.25 172 VAL B CA 1
ATOM 4682 C C . VAL B 1 172 ? 6.434 0.966 6.863 1 94.25 172 VAL B C 1
ATOM 4684 O O . VAL B 1 172 ? 7.035 0.058 6.285 1 94.25 172 VAL B O 1
ATOM 4687 N N . ASP B 1 173 ? 5.355 0.729 7.527 1 95.19 173 ASP B N 1
ATOM 4688 C CA . ASP B 1 173 ? 4.77 -0.602 7.66 1 95.19 173 ASP B CA 1
ATOM 4689 C C . ASP B 1 173 ? 4.32 -1.142 6.305 1 95.19 173 ASP B C 1
ATOM 4691 O O . ASP B 1 173 ? 4.508 -2.322 6.008 1 95.19 173 ASP B O 1
ATOM 4695 N N . ILE B 1 174 ? 3.744 -0.299 5.535 1 95.69 174 ILE B N 1
ATOM 4696 C CA . ILE B 1 174 ? 3.318 -0.703 4.199 1 95.69 174 ILE B CA 1
ATOM 4697 C C . ILE B 1 174 ? 4.535 -1.098 3.365 1 95.69 174 ILE B C 1
ATOM 4699 O O . ILE B 1 174 ? 4.527 -2.135 2.697 1 95.69 174 ILE B O 1
ATOM 4703 N N . ALA B 1 175 ? 5.539 -0.248 3.387 1 95.31 175 ALA B N 1
ATOM 4704 C CA . ALA B 1 175 ? 6.762 -0.554 2.648 1 95.31 175 ALA B CA 1
ATOM 4705 C C . ALA B 1 175 ? 7.344 -1.897 3.08 1 95.31 175 ALA B C 1
ATOM 4707 O O . ALA B 1 175 ? 7.758 -2.701 2.242 1 95.31 175 ALA B O 1
ATOM 4708 N N . SER B 1 176 ? 7.367 -2.195 4.34 1 96.25 176 SER B N 1
ATOM 4709 C CA . SER B 1 176 ? 7.848 -3.463 4.879 1 96.25 176 SER B CA 1
ATOM 4710 C C . SER B 1 176 ? 6.988 -4.629 4.398 1 96.25 176 SER B C 1
ATOM 4712 O O . SER B 1 176 ? 7.512 -5.676 4.016 1 96.25 176 SER B O 1
ATOM 4714 N N . ALA B 1 177 ? 5.703 -4.43 4.453 1 95.88 177 ALA B N 1
ATOM 4715 C CA . ALA B 1 177 ? 4.785 -5.449 3.955 1 95.88 177 ALA B CA 1
ATOM 4716 C C . ALA B 1 177 ? 5.062 -5.766 2.488 1 95.88 177 ALA B C 1
ATOM 4718 O O . ALA B 1 177 ? 5.031 -6.926 2.08 1 95.88 177 ALA B O 1
ATOM 4719 N N . MET B 1 178 ? 5.352 -4.746 1.727 1 95.19 178 MET B N 1
ATOM 4720 C CA . MET B 1 178 ? 5.617 -4.934 0.303 1 95.19 178 MET B CA 1
ATOM 4721 C C . MET B 1 178 ? 6.93 -5.676 0.088 1 95.19 178 MET B C 1
ATOM 4723 O O . MET B 1 178 ? 7.07 -6.43 -0.877 1 95.19 178 MET B O 1
ATOM 4727 N N . LYS B 1 179 ? 7.918 -5.496 0.919 1 95.06 179 LYS B N 1
ATOM 4728 C CA . LYS B 1 179 ? 9.141 -6.293 0.873 1 95.06 179 LYS B CA 1
ATOM 4729 C C . LYS B 1 179 ? 8.844 -7.77 1.106 1 95.06 179 LYS B C 1
ATOM 4731 O O . LYS B 1 179 ? 9.367 -8.633 0.398 1 95.06 179 LYS B O 1
ATOM 4736 N N . ASP B 1 180 ? 8 -8.055 2.047 1 95.31 180 ASP B N 1
ATOM 4737 C CA . ASP B 1 180 ? 7.59 -9.422 2.326 1 95.31 180 ASP B CA 1
ATOM 4738 C C . ASP B 1 180 ? 6.844 -10.023 1.137 1 95.31 180 ASP B C 1
ATOM 4740 O O . ASP B 1 180 ? 7.027 -11.203 0.812 1 95.31 180 ASP B O 1
ATOM 4744 N N . VAL B 1 181 ? 6.023 -9.242 0.516 1 94.94 181 VAL B N 1
ATOM 4745 C CA . VAL B 1 181 ? 5.328 -9.68 -0.693 1 94.94 181 VAL B CA 1
ATOM 4746 C C . VAL B 1 181 ? 6.344 -10.055 -1.766 1 94.94 181 VAL B C 1
ATOM 4748 O O . VAL B 1 181 ? 6.191 -11.078 -2.438 1 94.94 181 VAL B O 1
ATOM 4751 N N . THR B 1 182 ? 7.367 -9.227 -1.926 1 94.81 182 THR B N 1
ATOM 4752 C CA . THR B 1 182 ? 8.414 -9.508 -2.896 1 94.81 182 THR B CA 1
ATOM 4753 C C . THR B 1 182 ? 9.062 -10.867 -2.619 1 94.81 182 THR B C 1
ATOM 4755 O O . THR B 1 182 ? 9.219 -11.68 -3.529 1 94.81 182 THR B O 1
ATOM 4758 N N . TYR B 1 183 ? 9.406 -11.172 -1.384 1 95.38 183 TYR B N 1
ATOM 4759 C CA . TYR B 1 183 ? 10.023 -12.438 -1 1 95.38 183 TYR B CA 1
ATOM 4760 C C . TYR B 1 183 ? 9.086 -13.609 -1.286 1 95.38 183 TYR B C 1
ATOM 4762 O O . TYR B 1 183 ? 9.516 -14.633 -1.814 1 95.38 183 TYR B O 1
ATOM 4770 N N . SER B 1 184 ? 7.84 -13.422 -0.933 1 95.25 184 SER B N 1
ATOM 4771 C CA . SER B 1 184 ? 6.852 -14.461 -1.177 1 95.25 184 SER B CA 1
ATOM 4772 C C . SER B 1 184 ? 6.703 -14.742 -2.668 1 95.25 184 SER B C 1
ATOM 4774 O O . SER B 1 184 ? 6.59 -15.898 -3.078 1 95.25 184 SER B O 1
ATOM 4776 N N . LEU B 1 185 ? 6.719 -13.727 -3.48 1 94.5 185 LEU B N 1
ATOM 4777 C CA . LEU B 1 185 ? 6.613 -13.867 -4.93 1 94.5 185 LEU B CA 1
ATOM 4778 C C . LEU B 1 185 ? 7.832 -14.594 -5.492 1 94.5 185 LEU B C 1
ATOM 4780 O O . LEU B 1 185 ? 7.691 -15.5 -6.32 1 94.5 185 LEU B O 1
ATOM 4784 N N . GLU B 1 186 ? 8.992 -14.227 -5.047 1 94.25 186 GLU B N 1
ATOM 4785 C CA . GLU B 1 186 ? 10.219 -14.875 -5.508 1 94.25 186 GLU B CA 1
ATOM 4786 C C . GLU B 1 186 ? 10.211 -16.359 -5.176 1 94.25 186 GLU B C 1
ATOM 4788 O O . GLU B 1 186 ? 10.562 -17.203 -6.02 1 94.25 186 GLU B O 1
ATOM 4793 N N . TYR B 1 187 ? 9.766 -16.672 -4.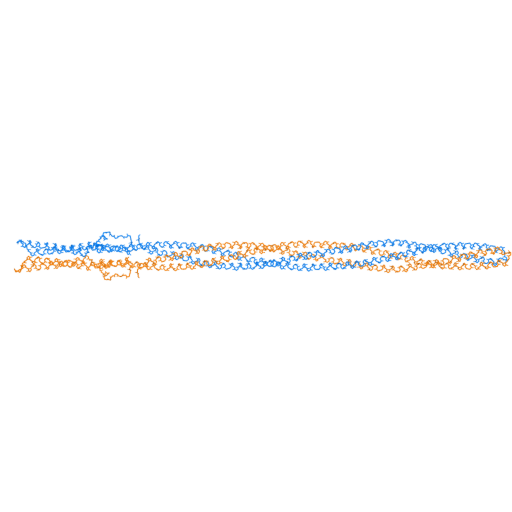004 1 95.88 187 TYR B N 1
ATOM 4794 C CA . TYR B 1 187 ? 9.68 -18.078 -3.586 1 95.88 187 TYR B CA 1
ATOM 4795 C C . TYR B 1 187 ? 8.656 -18.828 -4.426 1 95.88 187 TYR B C 1
ATOM 4797 O O . TYR B 1 187 ? 8.922 -19.938 -4.883 1 95.88 187 TYR B O 1
ATOM 4805 N N . ALA B 1 188 ? 7.551 -18.266 -4.637 1 93.62 188 ALA B N 1
ATOM 4806 C CA . ALA B 1 188 ? 6.516 -18.859 -5.469 1 93.62 188 ALA B CA 1
ATOM 4807 C C . ALA B 1 188 ? 7.023 -19.094 -6.891 1 93.62 188 ALA B C 1
ATOM 4809 O O . ALA B 1 188 ? 6.781 -20.156 -7.477 1 93.62 188 ALA B O 1
ATOM 4810 N N . TYR B 1 189 ? 7.766 -18.141 -7.457 1 93.31 189 TYR B N 1
ATOM 4811 C CA . TYR B 1 189 ? 8.336 -18.281 -8.789 1 93.31 189 TYR B CA 1
ATOM 4812 C C . TYR B 1 189 ? 9.289 -19.469 -8.867 1 93.31 189 TYR B C 1
ATOM 4814 O O . TYR B 1 189 ? 9.273 -20.219 -9.836 1 93.31 189 TYR B O 1
ATOM 4822 N N . GLU B 1 190 ? 10.094 -19.578 -7.887 1 95.25 190 GLU B N 1
ATOM 4823 C CA . GLU B 1 190 ? 11.023 -20.703 -7.828 1 95.25 190 GLU B CA 1
ATOM 4824 C C . GLU B 1 190 ? 10.281 -22.031 -7.836 1 95.25 190 GLU B C 1
ATOM 4826 O O . GLU B 1 190 ? 10.648 -22.953 -8.562 1 95.25 190 GLU B O 1
ATOM 4831 N N . LYS B 1 191 ? 9.25 -22.125 -7.074 1 94.88 191 LYS B N 1
ATOM 4832 C CA . LYS B 1 191 ? 8.484 -23.359 -6.977 1 94.88 191 LYS B CA 1
ATOM 4833 C C . LYS B 1 191 ? 7.719 -23.641 -8.266 1 94.88 191 LYS B C 1
ATOM 4835 O O . LYS B 1 191 ? 7.594 -24.797 -8.688 1 94.88 191 LYS B O 1
ATOM 4840 N N . ILE B 1 192 ? 7.211 -22.625 -8.914 1 93.19 192 ILE B N 1
ATOM 4841 C CA . ILE B 1 192 ? 6.543 -22.781 -10.195 1 93.19 192 ILE B CA 1
ATOM 4842 C C . ILE B 1 192 ? 7.531 -23.312 -11.234 1 93.19 192 ILE B C 1
ATOM 4844 O O . ILE B 1 192 ? 7.188 -24.172 -12.047 1 93.19 192 ILE B O 1
ATOM 4848 N N . ASN B 1 193 ? 8.742 -22.828 -11.18 1 93.31 193 ASN B N 1
ATOM 4849 C CA . ASN B 1 193 ? 9.789 -23.344 -12.07 1 93.31 193 ASN B CA 1
ATOM 4850 C C . ASN B 1 193 ? 10.102 -24.812 -11.781 1 93.31 193 ASN B C 1
ATOM 4852 O O . ASN B 1 193 ? 10.289 -25.594 -12.703 1 93.31 193 ASN B O 1
ATOM 4856 N N . ASP B 1 194 ? 10.07 -25.188 -10.523 1 94.75 194 ASP B N 1
ATOM 4857 C CA . ASP B 1 194 ? 10.266 -26.578 -10.133 1 94.75 194 ASP B CA 1
ATOM 4858 C C . ASP B 1 194 ? 9.156 -27.469 -10.695 1 94.75 194 ASP B C 1
ATOM 4860 O O . ASP B 1 194 ? 9.422 -28.547 -11.219 1 94.75 194 ASP B O 1
ATOM 4864 N N . ILE B 1 195 ? 7.965 -27 -10.602 1 93.56 195 ILE B N 1
ATOM 4865 C CA . ILE B 1 195 ? 6.824 -27.734 -11.141 1 93.56 195 ILE B CA 1
ATOM 4866 C C . ILE B 1 195 ? 6.984 -27.906 -12.648 1 93.56 195 ILE B C 1
ATOM 4868 O O . ILE B 1 195 ? 6.762 -29 -13.188 1 93.56 195 ILE B O 1
ATOM 4872 N N . SER B 1 196 ? 7.379 -26.844 -13.336 1 93.06 196 SER B N 1
ATOM 4873 C CA . SER B 1 196 ? 7.605 -26.891 -14.773 1 93.06 196 SER B CA 1
ATOM 4874 C C . SER B 1 196 ? 8.648 -27.953 -15.141 1 93.06 196 SER B C 1
ATOM 4876 O O . SER B 1 196 ? 8.438 -28.75 -16.047 1 93.06 196 SER B O 1
ATOM 4878 N N . ASN B 1 197 ? 9.719 -27.984 -14.43 1 94.38 197 ASN B N 1
ATOM 4879 C CA . ASN B 1 197 ? 10.773 -28.969 -14.672 1 94.38 197 ASN B CA 1
ATOM 4880 C C . ASN B 1 197 ? 10.289 -30.391 -14.438 1 94.38 197 ASN B C 1
ATOM 4882 O O . ASN B 1 197 ? 10.57 -31.297 -15.234 1 94.38 197 ASN B O 1
ATOM 4886 N N . GLU B 1 198 ? 9.539 -30.547 -13.328 1 94.06 198 GLU B N 1
ATOM 4887 C CA . GLU B 1 198 ? 8.992 -31.875 -13.039 1 94.06 198 GLU B CA 1
ATOM 4888 C C . GLU B 1 198 ? 8.016 -32.312 -14.125 1 94.06 198 GLU B C 1
ATOM 4890 O O . GLU B 1 198 ? 7.977 -33.5 -14.492 1 94.06 198 GLU B O 1
ATOM 4895 N N . THR B 1 199 ? 7.219 -31.422 -14.609 1 94.12 199 THR B N 1
ATOM 4896 C CA . THR B 1 199 ? 6.258 -31.719 -15.664 1 94.12 199 THR B CA 1
ATOM 4897 C C . THR B 1 199 ? 6.973 -32.125 -16.953 1 94.12 199 THR B C 1
ATOM 4899 O O . THR B 1 199 ? 6.578 -33.094 -17.609 1 94.12 199 THR B O 1
ATOM 4902 N N . LYS B 1 200 ? 8.078 -31.453 -17.344 1 93.62 200 LYS B N 1
ATOM 4903 C CA . LYS B 1 200 ? 8.875 -31.797 -18.516 1 93.62 200 LYS B CA 1
ATOM 4904 C C . LYS B 1 200 ? 9.508 -33.188 -18.359 1 93.62 200 LYS B C 1
ATOM 4906 O O . LYS B 1 200 ? 9.508 -33.969 -19.297 1 93.62 200 LYS B O 1
ATOM 4911 N N . GLU B 1 201 ? 9.992 -33.406 -17.156 1 94.19 201 GLU B N 1
ATOM 4912 C CA . GLU B 1 201 ? 10.57 -34.719 -16.875 1 94.19 201 GLU B CA 1
ATOM 4913 C C . GLU B 1 201 ? 9.516 -35.812 -16.969 1 94.19 201 GLU B C 1
ATOM 4915 O O . GLU B 1 201 ? 9.773 -36.875 -17.531 1 94.19 201 GLU B O 1
ATOM 4920 N N . THR B 1 202 ? 8.352 -35.531 -16.453 1 93.75 202 THR B N 1
ATOM 4921 C CA . THR B 1 202 ? 7.254 -36.5 -16.547 1 93.75 202 THR B CA 1
ATOM 4922 C C . THR B 1 202 ? 6.922 -36.812 -18 1 93.75 202 THR B C 1
ATOM 4924 O O . THR B 1 202 ? 6.789 -37.969 -18.375 1 93.75 202 THR B O 1
ATOM 4927 N N . THR B 1 203 ? 6.816 -35.781 -18.844 1 94 203 THR B N 1
ATOM 4928 C CA . THR B 1 203 ? 6.539 -35.938 -20.266 1 94 203 THR B CA 1
ATOM 4929 C C . THR B 1 203 ? 7.602 -36.812 -20.922 1 94 203 THR B C 1
ATOM 4931 O O . THR B 1 203 ? 7.273 -37.719 -21.688 1 94 203 THR B O 1
ATOM 4934 N N . SER B 1 204 ? 8.867 -36.625 -20.594 1 94.44 204 SER B N 1
ATOM 4935 C CA . SER B 1 204 ? 9.969 -37.406 -21.141 1 94.44 204 SER B CA 1
ATOM 4936 C C . SER B 1 204 ? 9.852 -38.875 -20.734 1 94.44 204 SER B C 1
ATOM 4938 O O . SER B 1 204 ? 10.016 -39.781 -21.562 1 94.44 204 SER B O 1
ATOM 4940 N N . ARG B 1 205 ? 9.508 -39.094 -19.469 1 92.69 205 ARG B N 1
ATOM 4941 C CA . ARG B 1 205 ? 9.391 -40.438 -18.969 1 92.69 205 ARG B CA 1
ATOM 4942 C C . ARG B 1 205 ? 8.227 -41.188 -19.625 1 92.69 205 ARG B C 1
ATOM 4944 O O . ARG B 1 205 ? 8.32 -42.375 -19.922 1 92.69 205 ARG B O 1
ATOM 4951 N N . VAL B 1 206 ? 7.117 -40.469 -19.828 1 93.69 206 VAL B N 1
ATOM 4952 C CA . VAL B 1 206 ? 5.953 -41.031 -20.5 1 93.69 206 VAL B CA 1
ATOM 4953 C C . VAL B 1 206 ? 6.332 -41.469 -21.922 1 93.69 206 VAL B C 1
ATOM 4955 O O . VAL B 1 206 ? 5.992 -42.562 -22.359 1 93.69 206 VAL B O 1
ATOM 4958 N N . ASN B 1 207 ? 7.102 -40.625 -22.656 1 93.62 207 ASN B N 1
ATOM 4959 C CA . ASN B 1 207 ? 7.508 -40.938 -24.031 1 93.62 207 ASN B CA 1
ATOM 4960 C C . ASN B 1 207 ? 8.438 -42.125 -24.078 1 93.62 207 ASN B C 1
ATOM 4962 O O . ASN B 1 207 ? 8.336 -42.969 -24.984 1 93.62 207 ASN B O 1
ATOM 4966 N N . ILE B 1 208 ? 9.266 -42.25 -23.094 1 92.5 208 ILE B N 1
ATOM 4967 C CA . ILE B 1 208 ? 10.133 -43.438 -23 1 92.5 208 ILE B CA 1
ATOM 4968 C C . ILE B 1 208 ? 9.289 -44.688 -22.781 1 92.5 208 ILE B C 1
ATOM 4970 O O . ILE B 1 208 ? 9.508 -45.719 -23.422 1 92.5 208 ILE B O 1
ATOM 4974 N N . GLY B 1 209 ? 8.312 -44.531 -21.891 1 90.5 209 GLY B N 1
ATOM 4975 C CA . GLY B 1 209 ? 7.406 -45.656 -21.656 1 90.5 209 GLY B CA 1
ATOM 4976 C C . GLY B 1 209 ? 6.641 -46.062 -22.891 1 90.5 209 GLY B C 1
ATOM 4977 O O . GLY B 1 209 ? 6.496 -47.281 -23.156 1 90.5 209 GLY B O 1
ATOM 4978 N N . LYS B 1 210 ? 6.227 -45.188 -23.703 1 92.75 210 LYS B N 1
ATOM 4979 C CA . LYS B 1 210 ? 5.488 -45.5 -24.938 1 92.75 210 LYS B CA 1
ATOM 4980 C C . LYS B 1 210 ? 6.359 -46.25 -25.938 1 92.75 210 LYS B C 1
ATOM 4982 O O . LYS B 1 210 ? 5.879 -47.156 -26.625 1 92.75 210 LYS B O 1
ATOM 4987 N N . LYS B 1 211 ? 7.641 -45.906 -26.031 1 94.38 211 LYS B N 1
ATOM 4988 C CA . LYS B 1 211 ? 8.562 -46.594 -26.906 1 94.38 211 LYS B CA 1
ATOM 4989 C C . LYS B 1 211 ? 8.742 -48.062 -26.484 1 94.38 211 LYS B C 1
ATOM 4991 O O . LYS B 1 211 ? 8.836 -48.969 -27.312 1 94.38 211 LYS B O 1
ATOM 4996 N N . GLU B 1 212 ? 8.766 -48.219 -25.156 1 92.06 212 GLU B N 1
ATOM 4997 C CA . GLU B 1 212 ? 8.875 -49.594 -24.641 1 92.06 212 GLU B CA 1
ATOM 4998 C C . GLU B 1 212 ? 7.633 -50.406 -24.969 1 92.06 212 GLU B C 1
ATOM 5000 O O . GLU B 1 212 ? 7.734 -51.594 -25.281 1 92.06 212 GLU B O 1
ATOM 5005 N N . ILE B 1 213 ? 6.516 -49.781 -24.984 1 92.31 213 ILE B N 1
ATOM 5006 C CA . ILE B 1 213 ? 5.266 -50.469 -25.312 1 92.31 213 ILE B CA 1
ATOM 5007 C C . ILE B 1 213 ? 5.281 -50.875 -26.797 1 92.31 213 ILE B C 1
ATOM 5009 O O . ILE B 1 213 ? 4.824 -51.969 -27.156 1 92.31 213 ILE B O 1
ATOM 5013 N N . ASP B 1 214 ? 5.809 -50.031 -27.688 1 92.75 214 ASP B N 1
ATOM 5014 C CA . ASP B 1 214 ? 5.934 -50.344 -29.109 1 92.75 214 ASP B CA 1
ATOM 5015 C C . ASP B 1 214 ? 6.785 -51.594 -29.328 1 92.75 214 ASP B C 1
ATOM 5017 O O . ASP B 1 214 ? 6.441 -52.469 -30.125 1 92.75 214 ASP B O 1
ATOM 5021 N N . LYS B 1 215 ? 7.832 -51.75 -28.562 1 92.75 215 LYS B N 1
ATOM 5022 C CA . LYS B 1 215 ? 8.68 -52.938 -28.641 1 92.75 215 LYS B CA 1
ATOM 5023 C C . LYS B 1 215 ? 7.926 -54.188 -28.203 1 92.75 215 LYS B C 1
ATOM 5025 O O . LYS B 1 215 ? 8.094 -55.25 -28.781 1 92.75 215 LYS B O 1
ATOM 5030 N N . LEU B 1 216 ? 7.141 -53.969 -27.172 1 90.75 216 LEU B N 1
ATOM 5031 C CA . LEU B 1 216 ? 6.352 -55.094 -26.672 1 90.75 216 LEU B CA 1
ATOM 5032 C C . LEU B 1 216 ? 5.352 -55.562 -27.719 1 90.75 216 LEU B C 1
ATOM 5034 O O . LEU B 1 216 ? 5.145 -56.781 -27.891 1 90.75 216 LEU B O 1
ATOM 5038 N N . GLU B 1 217 ? 4.691 -54.656 -28.391 1 91.94 217 GLU B N 1
ATOM 5039 C CA . GLU B 1 217 ? 3.738 -54.969 -29.438 1 91.94 217 GLU B CA 1
ATOM 5040 C C . GLU B 1 217 ? 4.402 -55.812 -30.547 1 91.94 217 GLU B C 1
ATOM 5042 O O . GLU B 1 217 ? 3.854 -56.812 -30.984 1 91.94 217 GLU B O 1
ATOM 5047 N N . GLU B 1 218 ? 5.617 -55.406 -30.969 1 92.31 218 GLU B N 1
ATOM 5048 C CA . GLU B 1 218 ? 6.363 -56.125 -32 1 92.31 218 GLU B CA 1
ATOM 5049 C C . GLU B 1 218 ? 6.699 -57.562 -31.531 1 92.31 218 GLU B C 1
ATOM 5051 O O . GLU B 1 218 ? 6.539 -58.5 -32.281 1 92.31 218 GLU B O 1
ATOM 5056 N N . SER B 1 219 ? 7.098 -57.594 -30.266 1 90.19 219 SER B N 1
ATOM 5057 C CA . SER B 1 219 ? 7.453 -58.906 -29.703 1 90.19 219 SER B CA 1
ATOM 5058 C C . SER B 1 219 ? 6.246 -59.844 -29.656 1 90.19 219 SER B C 1
ATOM 5060 O O . SER B 1 219 ? 6.355 -61.031 -29.984 1 90.19 219 SER B O 1
ATOM 5062 N N . ILE B 1 220 ? 5.117 -59.344 -29.328 1 90.38 220 ILE B N 1
ATOM 5063 C CA . ILE B 1 220 ? 3.891 -60.125 -29.25 1 90.38 220 ILE B CA 1
ATOM 5064 C C . ILE B 1 220 ? 3.51 -60.625 -30.641 1 90.38 220 ILE B C 1
ATOM 5066 O O . ILE B 1 220 ? 3.127 -61.781 -30.797 1 90.38 220 ILE B O 1
ATOM 5070 N N . ASN B 1 221 ? 3.68 -59.812 -31.656 1 91.12 221 ASN B N 1
ATOM 5071 C CA . ASN B 1 221 ? 3.395 -60.219 -33.031 1 91.12 221 ASN B CA 1
ATOM 5072 C C . ASN B 1 221 ? 4.34 -61.312 -33.5 1 91.12 221 ASN B C 1
ATOM 5074 O O . ASN B 1 221 ? 3.92 -62.281 -34.156 1 91.12 221 ASN B O 1
ATOM 5078 N N . ASP B 1 222 ? 5.586 -61.219 -33.094 1 89.75 222 ASP B N 1
ATOM 5079 C CA . ASP B 1 222 ? 6.566 -62.25 -33.438 1 89.75 222 ASP B CA 1
ATOM 5080 C C . ASP B 1 222 ? 6.195 -63.594 -32.812 1 89.75 222 ASP B C 1
ATOM 5082 O O . ASP B 1 222 ? 6.277 -64.625 -33.469 1 89.75 222 ASP B O 1
ATOM 5086 N N . ILE B 1 223 ? 5.762 -63.5 -31.625 1 87.19 223 ILE B N 1
ATOM 5087 C CA . ILE B 1 223 ? 5.375 -64.75 -30.922 1 87.19 223 ILE B CA 1
ATOM 5088 C C . ILE B 1 223 ? 4.137 -65.312 -31.594 1 87.19 223 ILE B C 1
ATOM 5090 O O . ILE B 1 223 ? 4.051 -66.562 -31.766 1 87.19 223 ILE B O 1
ATOM 5094 N N . ARG B 1 224 ? 3.227 -64.5 -31.938 1 87.44 224 ARG B N 1
ATOM 5095 C CA . ARG B 1 224 ? 2.016 -64.938 -32.625 1 87.44 224 ARG B CA 1
ATOM 5096 C C . ARG B 1 224 ? 2.357 -65.688 -33.906 1 87.44 224 ARG B C 1
ATOM 5098 O O . ARG B 1 224 ? 1.846 -66.75 -34.156 1 87.44 224 ARG B O 1
ATOM 5105 N N . GLU B 1 225 ? 3.283 -65.188 -34.719 1 89.38 225 GLU B N 1
ATOM 5106 C CA . GLU B 1 225 ? 3.682 -65.812 -35.969 1 89.38 225 GLU B CA 1
ATOM 5107 C C . GLU B 1 225 ? 4.406 -67.125 -35.75 1 89.38 225 GLU B C 1
ATOM 5109 O O . GLU B 1 225 ? 4.18 -68.062 -36.5 1 89.38 225 GLU B O 1
ATOM 5114 N N . ALA B 1 226 ? 5.242 -67.062 -34.75 1 85.44 226 ALA B N 1
ATOM 5115 C CA . ALA B 1 226 ? 5.965 -68.312 -34.438 1 85.44 226 ALA B CA 1
ATOM 5116 C C . ALA B 1 226 ? 4.996 -69.438 -34.031 1 85.44 226 ALA B C 1
ATOM 5118 O O . ALA B 1 226 ? 5.172 -70.562 -34.469 1 85.44 226 ALA B O 1
ATOM 5119 N N . PHE B 1 227 ? 4.008 -69.125 -33.375 1 83.38 227 PHE B N 1
ATOM 5120 C CA . PHE B 1 227 ? 3.033 -70.062 -32.938 1 83.38 227 PHE B CA 1
ATOM 5121 C C . PHE B 1 227 ? 2.225 -70.625 -34.125 1 83.38 227 PHE B C 1
ATOM 5123 O O . PHE B 1 227 ? 1.877 -71.812 -34.156 1 83.38 227 PHE B O 1
ATOM 5130 N N . TYR B 1 228 ? 1.926 -69.75 -35.062 1 86.44 228 TYR B N 1
ATOM 5131 C CA . TYR B 1 228 ? 1.233 -70.188 -36.281 1 86.44 228 TYR B CA 1
ATOM 5132 C C . TYR B 1 228 ? 2.049 -71.25 -37.031 1 86.44 228 TYR B C 1
ATOM 5134 O O . TYR B 1 228 ? 1.503 -72.25 -37.5 1 86.44 228 TYR B O 1
ATOM 5142 N N . ILE B 1 229 ? 3.326 -71 -37.031 1 85.62 229 ILE B N 1
ATOM 5143 C CA . ILE B 1 229 ? 4.215 -72 -37.719 1 85.62 229 ILE B CA 1
ATOM 5144 C C . ILE B 1 229 ? 4.199 -73.312 -36.969 1 85.62 229 ILE B C 1
ATOM 5146 O O . ILE B 1 229 ? 4.109 -74.375 -37.594 1 85.62 229 ILE B O 1
ATOM 5150 N N . VAL B 1 230 ? 4.207 -73.188 -35.688 1 84.56 230 VAL B N 1
ATOM 5151 C CA . VAL B 1 230 ? 4.195 -74.375 -34.875 1 84.56 230 VAL B CA 1
ATOM 5152 C C . VAL B 1 230 ? 2.908 -75.188 -35.125 1 84.56 230 VAL B C 1
ATOM 5154 O O . VAL B 1 230 ? 2.941 -76.375 -35.312 1 84.56 230 VAL B O 1
ATOM 5157 N N . ILE B 1 231 ? 1.817 -74.5 -35.188 1 84.62 231 ILE B N 1
ATOM 5158 C CA . ILE B 1 231 ? 0.517 -75.125 -35.375 1 84.62 231 ILE B CA 1
ATOM 5159 C C . ILE B 1 231 ? 0.467 -75.812 -36.719 1 84.62 231 ILE B C 1
ATOM 5161 O O . ILE B 1 231 ? 0.026 -77 -36.844 1 84.62 231 ILE B O 1
ATOM 5165 N N . GLU B 1 232 ? 0.939 -75.188 -37.719 1 89.12 232 GLU B N 1
ATOM 5166 C CA . GLU B 1 232 ? 0.915 -75.75 -39.062 1 89.12 232 GLU B CA 1
ATOM 5167 C C . GLU B 1 232 ? 1.797 -77 -39.188 1 89.12 232 GLU B C 1
ATOM 5169 O O . GLU B 1 232 ? 1.402 -78 -39.781 1 89.12 232 GLU B O 1
ATOM 5174 N N . LYS B 1 233 ? 2.893 -76.875 -38.562 1 87.44 233 LYS B N 1
ATOM 5175 C CA . LYS B 1 233 ? 3.818 -78 -38.594 1 87.44 233 LYS B CA 1
ATOM 5176 C C . LYS B 1 233 ? 3.268 -79.188 -37.844 1 87.44 233 LYS B C 1
ATOM 5178 O O . LYS B 1 233 ? 3.404 -80.375 -38.281 1 87.44 233 LYS B O 1
ATOM 5183 N N . VAL B 1 234 ? 2.602 -78.938 -36.781 1 85.75 234 VAL B N 1
ATOM 5184 C CA . VAL B 1 234 ? 2.043 -80 -36 1 85.75 234 VAL B CA 1
ATOM 5185 C C . VAL B 1 234 ? 0.857 -80.688 -36.719 1 85.75 234 VAL B C 1
ATOM 5187 O O . VAL B 1 234 ? 0.647 -81.875 -36.625 1 85.75 234 VAL B O 1
ATOM 5190 N N . LYS B 1 235 ? 0.121 -79.938 -37.438 1 87.44 235 LYS B N 1
ATOM 5191 C CA . LYS B 1 235 ? -0.96 -80.5 -38.25 1 87.44 235 LYS B CA 1
ATOM 5192 C C . LYS B 1 235 ? -0.418 -81.375 -39.344 1 87.44 235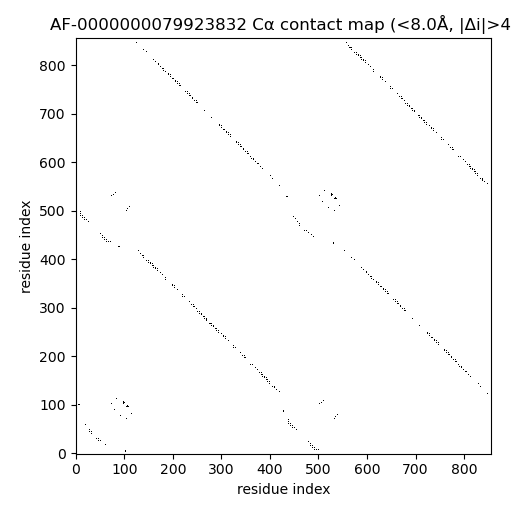 LYS B C 1
ATOM 5194 O O . LYS B 1 235 ? -0.951 -82.5 -39.562 1 87.44 235 LYS B O 1
ATOM 5199 N N . THR B 1 236 ? 0.666 -80.938 -39.938 1 89.25 236 THR B N 1
ATOM 5200 C CA . THR B 1 236 ? 1.3 -81.812 -40.938 1 89.25 236 THR B CA 1
ATOM 5201 C C . THR B 1 236 ? 1.826 -83.062 -40.344 1 89.25 236 THR B C 1
ATOM 5203 O O . THR B 1 236 ? 1.685 -84.188 -40.938 1 89.25 236 THR B O 1
ATOM 5206 N N . LEU B 1 237 ? 2.299 -82.875 -39.156 1 86.31 237 LEU B N 1
ATOM 5207 C CA . LEU B 1 237 ? 2.801 -84.062 -38.406 1 86.31 237 LEU B CA 1
ATOM 5208 C C . LEU B 1 237 ? 1.673 -85.062 -38.125 1 86.31 237 LEU B C 1
ATOM 5210 O O . LEU B 1 237 ? 1.848 -86.25 -38.25 1 86.31 237 LEU B O 1
ATOM 5214 N N . THR B 1 238 ? 0.598 -84.5 -37.781 1 86.5 238 THR B N 1
ATOM 5215 C CA . THR B 1 238 ? -0.565 -85.375 -37.469 1 86.5 238 THR B CA 1
ATOM 5216 C C . THR B 1 238 ? -1.003 -86.125 -38.719 1 86.5 238 THR B C 1
ATOM 5218 O O . THR B 1 238 ? -1.294 -87.312 -38.625 1 86.5 238 THR B O 1
ATOM 5221 N N . ASN B 1 239 ? -0.96 -85.562 -39.844 1 91.62 239 ASN B N 1
ATOM 5222 C CA . ASN B 1 239 ? -1.335 -86.188 -41.094 1 91.62 239 ASN B CA 1
ATOM 5223 C C . ASN B 1 239 ? -0.348 -87.312 -41.469 1 91.62 239 ASN B C 1
ATOM 5225 O O . ASN B 1 239 ? -0.753 -88.375 -41.875 1 91.62 239 ASN B O 1
ATOM 5229 N N . SER B 1 240 ? 0.884 -87 -41.25 1 91.06 240 SER B N 1
ATOM 5230 C CA . SER B 1 240 ? 1.915 -87.938 -41.562 1 91.06 240 SER B CA 1
ATOM 5231 C C . SER B 1 240 ? 1.792 -89.188 -40.656 1 91.06 240 SER B C 1
ATOM 5233 O O . SER B 1 240 ? 1.896 -90.312 -41.094 1 91.06 240 SER B O 1
ATOM 5235 N N . VAL B 1 241 ? 1.5 -88.938 -39.438 1 89.56 241 VAL B N 1
ATOM 5236 C CA . VAL B 1 241 ? 1.373 -90 -38.469 1 89.56 241 VAL B CA 1
ATOM 5237 C C . VAL B 1 241 ? 0.142 -90.812 -38.75 1 89.56 241 VAL B C 1
ATOM 5239 O O . VAL B 1 241 ? 0.173 -92.062 -38.625 1 89.56 241 VAL B O 1
ATOM 5242 N N . ASN B 1 242 ? -0.836 -90.25 -39.219 1 91.88 242 ASN B N 1
ATOM 5243 C CA . ASN B 1 242 ? -2.033 -91 -39.625 1 91.88 242 ASN B CA 1
ATOM 5244 C C . ASN B 1 242 ? -1.776 -91.875 -40.844 1 91.88 242 ASN B C 1
ATOM 5246 O O . ASN B 1 242 ? -2.281 -93 -40.906 1 91.88 242 ASN B O 1
ATOM 5250 N N . GLU B 1 243 ? -1.018 -91.375 -41.719 1 94.69 243 GLU B N 1
ATOM 5251 C CA . GLU B 1 243 ? -0.653 -92.188 -42.875 1 94.69 243 GLU B CA 1
ATOM 5252 C C . GLU B 1 243 ? 0.203 -93.375 -42.469 1 94.69 243 GLU B C 1
ATOM 5254 O O . GLU B 1 243 ? 0.02 -94.5 -43 1 94.69 243 GLU B O 1
ATOM 5259 N N . ILE B 1 244 ? 0.992 -93.062 -41.562 1 94.06 244 ILE B N 1
ATOM 5260 C CA . ILE B 1 244 ? 1.825 -94.188 -41.062 1 94.06 244 ILE B CA 1
ATOM 5261 C C . ILE B 1 244 ? 0.947 -95.25 -40.406 1 94.06 244 ILE B C 1
ATOM 5263 O O . ILE B 1 244 ? 1.186 -96.438 -40.562 1 94.06 244 ILE B O 1
ATOM 5267 N N . LYS B 1 245 ? 0.01 -94.812 -39.75 1 93.38 245 LYS B N 1
ATOM 5268 C CA . LYS B 1 245 ? -0.938 -95.75 -39.125 1 93.38 245 LYS B CA 1
ATOM 5269 C C . LYS B 1 245 ? -1.597 -96.625 -40.156 1 93.38 245 LYS B C 1
ATOM 5271 O O . LYS B 1 245 ? -1.639 -97.875 -40 1 93.38 245 LYS B O 1
ATOM 5276 N N . VAL B 1 246 ? -1.974 -96.125 -41.25 1 95.88 246 VAL B N 1
ATOM 5277 C CA . VAL B 1 246 ? -2.666 -96.875 -42.312 1 95.88 246 VAL B CA 1
ATOM 5278 C C . VAL B 1 246 ? -1.71 -97.875 -42.938 1 95.88 246 VAL B C 1
ATOM 5280 O O . VAL B 1 246 ? -2.061 -99.062 -43.125 1 95.88 246 VAL B O 1
ATOM 5283 N N . VAL B 1 247 ? -0.565 -97.375 -43.156 1 96.38 247 VAL B N 1
ATOM 5284 C CA . VAL B 1 247 ? 0.412 -98.25 -43.812 1 96.38 247 VAL B CA 1
ATOM 5285 C C . VAL B 1 247 ? 0.828 -99.375 -42.875 1 96.38 247 VAL B C 1
ATOM 5287 O O . VAL B 1 247 ? 1.049 -100.5 -43.312 1 96.38 247 VAL B O 1
ATOM 5290 N N . THR B 1 248 ? 0.87 -99.125 -41.688 1 96.38 248 THR B N 1
ATOM 5291 C CA . THR B 1 248 ? 1.22 -100.125 -40.656 1 96.38 248 THR B CA 1
ATOM 5292 C C . THR B 1 248 ? 0.141 -101.188 -40.594 1 96.38 248 THR B C 1
ATOM 5294 O O . THR B 1 248 ? 0.448 -102.375 -40.438 1 96.38 248 THR B O 1
ATOM 5297 N N . GLU B 1 249 ? -0.983 -100.812 -40.75 1 95.75 249 GLU B N 1
ATOM 5298 C CA . GLU B 1 249 ? -2.088 -101.75 -40.75 1 95.75 249 GLU B CA 1
ATOM 5299 C C . GLU B 1 249 ? -2 -102.688 -41.969 1 95.75 249 GLU B C 1
ATOM 5301 O O . GLU B 1 249 ? -2.283 -103.875 -41.875 1 95.75 249 GLU B O 1
ATOM 5306 N N . ILE B 1 250 ? -1.606 -102.125 -43.031 1 96.75 250 ILE B N 1
ATOM 5307 C CA . ILE B 1 250 ? -1.427 -102.938 -44.25 1 96.75 250 ILE B CA 1
ATOM 5308 C C . ILE B 1 250 ? -0.32 -103.938 -44 1 96.75 250 ILE B C 1
ATOM 5310 O O . ILE B 1 250 ? -0.487 -105.125 -44.312 1 96.75 250 ILE B O 1
ATOM 5314 N N . ILE B 1 251 ? 0.656 -103.5 -43.406 1 96.62 251 ILE B N 1
ATOM 5315 C CA . ILE B 1 251 ? 1.781 -104.375 -43.156 1 96.62 251 ILE B CA 1
ATOM 5316 C C . ILE B 1 251 ? 1.367 -105.5 -42.156 1 96.62 251 ILE B C 1
ATOM 5318 O O . ILE B 1 251 ? 1.779 -106.625 -42.281 1 96.62 251 ILE B O 1
ATOM 5322 N N . PHE B 1 252 ? 0.655 -105.188 -41.281 1 95.62 252 PHE B N 1
ATOM 5323 C CA . PHE B 1 252 ? 0.136 -106.125 -40.312 1 95.62 252 PHE B CA 1
ATOM 5324 C C . PHE B 1 252 ? -0.688 -107.25 -41.031 1 95.62 252 PHE B C 1
ATOM 5326 O O . PHE B 1 252 ? -0.504 -108.438 -40.781 1 95.62 252 PHE B O 1
ATOM 5333 N N . GLN B 1 253 ? -1.497 -106.75 -41.906 1 96.81 253 GLN B N 1
ATOM 5334 C CA . GLN B 1 253 ? -2.33 -107.688 -42.656 1 96.81 253 GLN B CA 1
ATOM 5335 C C . GLN B 1 253 ? -1.479 -108.625 -43.562 1 96.81 253 GLN B C 1
ATOM 5337 O O . GLN B 1 253 ? -1.745 -109.812 -43.656 1 96.81 253 GLN B O 1
ATOM 5342 N N . ILE B 1 254 ? -0.574 -108 -44 1 97 254 ILE B N 1
ATOM 5343 C CA . ILE B 1 254 ? 0.344 -108.75 -44.844 1 97 254 ILE B CA 1
ATOM 5344 C C . ILE B 1 254 ? 1.062 -109.812 -44 1 97 254 ILE B C 1
ATOM 5346 O O . ILE B 1 254 ? 1.216 -110.938 -44.438 1 97 254 ILE B O 1
ATOM 5350 N N . SER B 1 255 ? 1.411 -109.438 -42.875 1 96.62 255 SER B N 1
ATOM 5351 C CA . SER B 1 255 ? 2.111 -110.312 -41.969 1 96.62 255 SER B CA 1
ATOM 5352 C C . SER B 1 255 ? 1.201 -111.5 -41.531 1 96.62 255 SER B C 1
ATOM 5354 O O . SER B 1 255 ? 1.636 -112.625 -41.438 1 96.62 255 SER B O 1
ATOM 5356 N N . GLU B 1 256 ? 0.035 -111.25 -41.406 1 96.31 256 GLU B N 1
ATOM 5357 C CA . GLU B 1 256 ? -0.943 -112.25 -41.031 1 96.31 256 GLU B CA 1
ATOM 5358 C C . GLU B 1 256 ? -1.201 -113.188 -42.188 1 96.31 256 GLU B C 1
ATOM 5360 O O . GLU B 1 256 ? -1.26 -114.438 -41.969 1 96.31 256 GLU B O 1
ATOM 5365 N N . GLN B 1 257 ? -1.298 -112.625 -43.219 1 96.5 257 GLN B N 1
ATOM 5366 C CA . GLN B 1 257 ? -1.543 -113.438 -44.406 1 96.5 257 GLN B CA 1
ATOM 5367 C C . GLN B 1 257 ? -0.329 -114.312 -44.75 1 96.5 257 GLN B C 1
ATOM 5369 O O . GLN B 1 257 ? -0.472 -115.5 -45.094 1 96.5 257 GLN B O 1
ATOM 5374 N N . THR B 1 258 ? 0.771 -113.625 -44.531 1 96.25 258 THR B N 1
ATOM 5375 C CA . THR B 1 258 ? 2.006 -114.375 -44.781 1 96.25 258 THR B CA 1
ATOM 5376 C C . THR B 1 258 ? 2.162 -115.5 -43.75 1 96.25 258 THR B C 1
ATOM 5378 O O . THR B 1 258 ? 2.576 -116.625 -44.094 1 96.25 258 THR B O 1
ATOM 5381 N N . ASN B 1 259 ? 1.841 -115.25 -42.656 1 95.25 259 ASN B N 1
ATOM 5382 C CA . ASN B 1 259 ? 1.885 -116.25 -41.594 1 95.25 259 ASN B CA 1
ATOM 5383 C C . ASN B 1 259 ? 0.929 -117.438 -41.875 1 95.25 259 ASN B C 1
ATOM 5385 O O . ASN B 1 259 ? 1.286 -118.625 -41.719 1 95.25 259 ASN B O 1
ATOM 5389 N N . LEU B 1 260 ? -0.158 -117.188 -42.375 1 95.38 260 LEU B N 1
ATOM 5390 C CA . LEU B 1 260 ? -1.159 -118.188 -42.719 1 95.38 260 LEU B CA 1
ATOM 5391 C C . LEU B 1 260 ? -0.713 -119.062 -43.906 1 95.38 260 LEU B C 1
ATOM 5393 O O . LEU B 1 260 ? -0.883 -120.25 -43.906 1 95.38 260 LEU B O 1
ATOM 5397 N N . LEU B 1 261 ? -0.209 -118.375 -44.812 1 94.56 261 LEU B N 1
ATOM 5398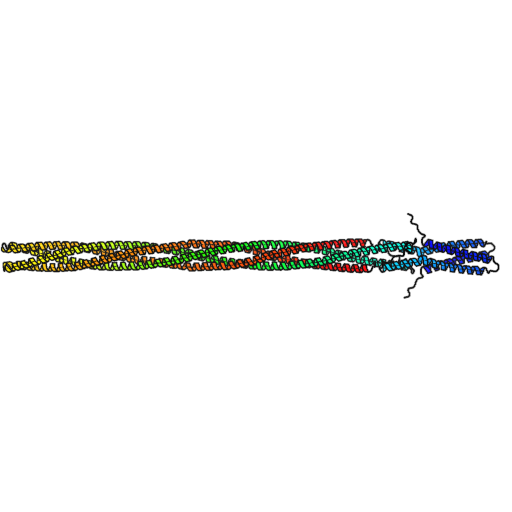 C CA . LEU B 1 261 ? 0.293 -119.062 -45.969 1 94.56 261 LEU B CA 1
ATOM 5399 C C . LEU B 1 261 ? 1.452 -120 -45.594 1 94.56 261 LEU B C 1
ATOM 5401 O O . LEU B 1 261 ? 1.537 -121.125 -46.094 1 94.56 261 LEU B O 1
ATOM 5405 N N . ALA B 1 262 ? 2.23 -119.5 -44.719 1 93.69 262 ALA B N 1
ATOM 5406 C CA . ALA B 1 262 ? 3.379 -120.312 -44.25 1 93.69 262 ALA B CA 1
ATOM 5407 C C . ALA B 1 262 ? 2.93 -121.5 -43.406 1 93.69 262 ALA B C 1
ATOM 5409 O O . ALA B 1 262 ? 3.502 -122.562 -43.531 1 93.69 262 ALA B O 1
ATOM 5410 N N . LEU B 1 263 ? 1.931 -121.438 -42.75 1 92.56 263 LEU B N 1
ATOM 5411 C CA . LEU B 1 263 ? 1.374 -122.5 -41.969 1 92.56 263 LEU B CA 1
ATOM 5412 C C . LEU B 1 263 ? 0.783 -123.562 -42.875 1 92.56 263 LEU B C 1
ATOM 5414 O O . LEU B 1 263 ? 1.033 -124.75 -42.656 1 92.56 263 LEU B O 1
ATOM 5418 N N . ASN B 1 264 ? 0.132 -123.188 -43.781 1 88.94 264 ASN B N 1
ATOM 5419 C CA . ASN B 1 264 ? -0.453 -124.125 -44.719 1 88.94 264 ASN B CA 1
ATOM 5420 C C . ASN B 1 264 ? 0.622 -124.875 -45.5 1 88.94 264 ASN B C 1
ATOM 5422 O O . ASN B 1 264 ? 0.491 -126.062 -45.781 1 88.94 264 ASN B O 1
ATOM 5426 N N . ALA B 1 265 ? 1.58 -124.062 -45.781 1 88.31 265 ALA B N 1
ATOM 5427 C CA . ALA B 1 265 ? 2.699 -124.625 -46.5 1 88.31 265 ALA B CA 1
ATOM 5428 C C . ALA B 1 265 ? 3.443 -125.625 -45.625 1 88.31 265 ALA B C 1
ATOM 5430 O O . ALA B 1 265 ? 3.895 -126.688 -46.094 1 88.31 265 ALA B O 1
ATOM 5431 N N . ALA B 1 266 ? 3.512 -125.438 -44.438 1 87.69 266 ALA B N 1
ATOM 5432 C CA . ALA B 1 266 ? 4.16 -126.375 -43.5 1 87.69 266 ALA B CA 1
ATOM 5433 C C . ALA B 1 266 ? 3.348 -127.625 -43.312 1 87.69 266 ALA B C 1
ATOM 5435 O O . ALA B 1 266 ? 3.91 -128.75 -43.219 1 87.69 266 ALA B O 1
ATOM 5436 N N . ILE B 1 267 ? 2.199 -127.5 -43.312 1 86.5 267 ILE B N 1
ATOM 5437 C CA . ILE B 1 267 ? 1.311 -128.625 -43.188 1 86.5 267 ILE B CA 1
ATOM 5438 C C . ILE B 1 267 ? 1.411 -129.5 -44.438 1 86.5 267 ILE B C 1
ATOM 5440 O O . ILE B 1 267 ? 1.522 -130.75 -44.344 1 86.5 267 ILE B O 1
ATOM 5444 N N . GLU B 1 268 ? 1.344 -128.875 -45.562 1 82.31 268 GLU B N 1
ATOM 5445 C CA . GLU B 1 268 ? 1.422 -129.625 -46.812 1 82.31 268 GLU B CA 1
ATOM 5446 C C . GLU B 1 268 ? 2.779 -130.375 -46.969 1 82.31 268 GLU B C 1
ATOM 5448 O O . GLU B 1 268 ? 2.861 -131.5 -47.438 1 82.31 268 GLU B O 1
ATOM 5453 N N . ALA B 1 269 ? 3.781 -129.625 -46.469 1 84.94 269 ALA B N 1
ATOM 5454 C CA . ALA B 1 269 ? 5.129 -130.125 -46.531 1 84.94 269 ALA B CA 1
ATOM 5455 C C . ALA B 1 269 ? 5.254 -131.375 -45.625 1 84.94 269 ALA B C 1
ATOM 5457 O O . ALA B 1 269 ? 5.926 -132.375 -45.969 1 84.94 269 ALA B O 1
ATOM 5458 N N . ALA B 1 270 ? 4.656 -131.5 -44.625 1 84.19 270 ALA B N 1
ATOM 5459 C CA . ALA B 1 270 ? 4.648 -132.625 -43.719 1 84.19 270 ALA B CA 1
ATOM 5460 C C . ALA B 1 270 ? 3.9 -133.875 -44.312 1 84.19 270 ALA B C 1
ATOM 5462 O O . ALA B 1 270 ? 4.312 -135 -44.156 1 84.19 270 ALA B O 1
ATOM 5463 N N . ARG B 1 271 ? 2.941 -133.625 -45 1 83.06 271 ARG B N 1
ATOM 5464 C CA . ARG B 1 271 ? 2.111 -134.625 -45.625 1 83.06 271 ARG B CA 1
ATOM 5465 C C . ARG B 1 271 ? 2.863 -135.25 -46.75 1 83.06 271 ARG B C 1
ATOM 5467 O O . ARG B 1 271 ? 2.609 -136.5 -47.062 1 83.06 271 ARG B O 1
ATOM 5474 N N . ALA B 1 272 ? 3.777 -134.5 -47.312 1 80.19 272 ALA B N 1
ATOM 5475 C CA . ALA B 1 272 ? 4.52 -135 -48.469 1 80.19 272 ALA B CA 1
ATOM 5476 C C . ALA B 1 272 ? 5.695 -135.875 -48.031 1 80.19 272 ALA B C 1
ATOM 5478 O O . ALA B 1 272 ? 6.406 -136.375 -48.844 1 80.19 272 ALA B O 1
ATOM 5479 N N . GLY B 1 273 ? 5.969 -136 -46.688 1 79.62 273 GLY B N 1
ATOM 5480 C CA . GLY B 1 273 ? 6.945 -137 -46.125 1 79.62 273 GLY B CA 1
ATOM 5481 C C . GLY B 1 273 ? 8.375 -136.5 -46.406 1 79.62 273 GLY B C 1
ATOM 5482 O O . GLY B 1 273 ? 8.781 -135.375 -46.156 1 79.62 273 GLY B O 1
ATOM 5483 N N . GLU B 1 274 ? 9.117 -137.5 -47.156 1 78.69 274 GLU B N 1
ATOM 5484 C CA . GLU B 1 274 ? 10.547 -137.375 -47.406 1 78.69 274 GLU B CA 1
ATOM 5485 C C . GLU B 1 274 ? 10.781 -136.25 -48.531 1 78.69 274 GLU B C 1
ATOM 5487 O O . GLU B 1 274 ? 11.773 -135.625 -48.469 1 78.69 274 GLU B O 1
ATOM 5492 N N . HIS B 1 275 ? 9.859 -136.125 -49.406 1 75.69 275 HIS B N 1
ATOM 5493 C CA . HIS B 1 275 ? 9.992 -135.125 -50.531 1 75.69 275 HIS B CA 1
ATOM 5494 C C . HIS B 1 275 ? 9.695 -133.75 -50.094 1 75.69 275 HIS B C 1
ATOM 5496 O O . HIS B 1 275 ? 10.039 -132.75 -50.812 1 75.69 275 HIS B O 1
ATOM 5502 N N . GLY B 1 276 ? 9.219 -133.625 -48.812 1 80.69 276 GLY B N 1
ATOM 5503 C CA . GLY B 1 276 ? 8.812 -132.25 -48.375 1 80.69 276 GLY B CA 1
ATOM 5504 C C . GLY B 1 276 ? 9.703 -131.75 -47.281 1 80.69 276 GLY B C 1
ATOM 5505 O O . GLY B 1 276 ? 9.445 -130.625 -46.781 1 80.69 276 GLY B O 1
ATOM 5506 N N . ARG B 1 277 ? 10.648 -132.375 -46.969 1 86.12 277 ARG B N 1
ATOM 5507 C CA . ARG B 1 277 ? 11.477 -132 -45.812 1 86.12 277 ARG B CA 1
ATOM 5508 C C . ARG B 1 277 ? 12.102 -130.625 -46.062 1 86.12 277 ARG B C 1
ATOM 5510 O O . ARG B 1 277 ? 12.102 -129.75 -45.156 1 86.12 277 ARG B O 1
ATOM 5517 N N . GLY B 1 278 ? 12.68 -130.25 -47.188 1 83.31 278 GLY B N 1
ATOM 5518 C CA . GLY B 1 278 ? 13.281 -129 -47.5 1 83.31 278 GLY B CA 1
ATOM 5519 C C . GLY B 1 278 ? 12.281 -127.812 -47.469 1 83.31 278 GLY B C 1
ATOM 5520 O O . GLY B 1 278 ? 12.578 -126.75 -46.969 1 83.31 278 GLY B O 1
ATOM 5521 N N . PHE B 1 279 ? 10.992 -128.125 -47.906 1 85.25 279 PHE B N 1
ATOM 5522 C CA . PHE B 1 279 ? 9.945 -127.062 -47.938 1 85.25 279 PHE B CA 1
ATOM 5523 C C . PHE B 1 279 ? 9.414 -126.812 -46.531 1 85.25 279 PHE B C 1
ATOM 5525 O O . PHE B 1 279 ? 9.039 -125.688 -46.25 1 85.25 279 PHE B O 1
ATOM 5532 N N . ALA B 1 280 ? 9.43 -127.812 -45.75 1 88.06 280 ALA B N 1
ATOM 5533 C CA . ALA B 1 280 ? 8.984 -127.688 -44.375 1 88.06 280 ALA B CA 1
ATOM 5534 C C . ALA B 1 280 ? 9.883 -126.688 -43.625 1 88.06 280 ALA B C 1
ATOM 5536 O O . ALA B 1 280 ? 9.398 -125.875 -42.875 1 88.06 280 ALA B O 1
ATOM 5537 N N . ILE B 1 281 ? 11.18 -126.625 -43.938 1 90.81 281 ILE B N 1
ATOM 5538 C CA . ILE B 1 281 ? 12.148 -125.75 -43.312 1 90.81 281 ILE B CA 1
ATOM 5539 C C . ILE B 1 281 ? 11.922 -124.312 -43.781 1 90.81 281 ILE B C 1
ATOM 5541 O O . ILE B 1 281 ? 11.883 -123.375 -42.969 1 90.81 281 ILE B O 1
ATOM 5545 N N . VAL B 1 282 ? 11.703 -124.188 -45 1 91.69 282 VAL B N 1
ATOM 5546 C CA . VAL B 1 282 ? 11.469 -122.875 -45.562 1 91.69 282 VAL B CA 1
ATOM 5547 C C . VAL B 1 282 ? 10.148 -122.312 -45.031 1 91.69 282 VAL B C 1
ATOM 5549 O O . VAL B 1 282 ? 10.07 -121.125 -44.625 1 91.69 282 VAL B O 1
ATOM 5552 N N . ALA B 1 283 ? 9.109 -123.125 -45.031 1 91.38 283 ALA B N 1
ATOM 5553 C CA . ALA B 1 283 ? 7.797 -122.688 -44.531 1 91.38 283 ALA B CA 1
ATOM 5554 C C . ALA B 1 283 ? 7.863 -122.312 -43.062 1 91.38 283 ALA B C 1
ATOM 5556 O O . ALA B 1 283 ? 7.254 -121.312 -42.688 1 91.38 283 ALA B O 1
ATOM 5557 N N . GLU B 1 284 ? 8.68 -122.938 -42.344 1 92.5 284 GLU B N 1
ATOM 5558 C CA . GLU B 1 284 ? 8.812 -122.625 -40.938 1 92.5 284 GLU B CA 1
ATOM 5559 C C . GLU B 1 284 ? 9.586 -121.312 -40.719 1 92.5 284 GLU B C 1
ATOM 5561 O O . GLU B 1 284 ? 9.258 -120.562 -39.844 1 92.5 284 GLU B O 1
ATOM 5566 N N . GLU B 1 285 ? 10.531 -121.125 -41.531 1 94.69 285 GLU B N 1
ATOM 5567 C CA . GLU B 1 285 ? 11.297 -119.875 -41.438 1 94.69 285 GLU B CA 1
ATOM 5568 C C . GLU B 1 285 ? 10.461 -118.688 -41.844 1 94.69 285 GLU B C 1
ATOM 5570 O O . GLU B 1 285 ? 10.516 -117.625 -41.219 1 94.69 285 GLU B O 1
ATOM 5575 N N . VAL B 1 286 ? 9.664 -118.812 -42.875 1 95.44 286 VAL B N 1
ATOM 5576 C CA . VAL B 1 286 ? 8.781 -117.75 -43.312 1 95.44 286 VAL B CA 1
ATOM 5577 C C . VAL B 1 286 ? 7.723 -117.438 -42.25 1 95.44 286 VAL B C 1
ATOM 5579 O O . VAL B 1 286 ? 7.352 -116.312 -42.031 1 95.44 286 VAL B O 1
ATOM 5582 N N . ARG B 1 287 ? 7.289 -118.5 -41.656 1 95.44 287 ARG B N 1
ATOM 5583 C CA . ARG B 1 287 ? 6.32 -118.312 -40.594 1 95.44 287 ARG B CA 1
ATOM 5584 C C . ARG B 1 287 ? 6.906 -117.5 -39.438 1 95.44 287 ARG B C 1
ATOM 5586 O O . ARG B 1 287 ? 6.258 -116.625 -38.938 1 95.44 287 ARG B O 1
ATOM 5593 N N . LYS B 1 288 ? 8.148 -117.812 -39.094 1 96.06 288 LYS B N 1
ATOM 5594 C CA . LYS B 1 288 ? 8.836 -117.062 -38.031 1 96.06 288 LYS B CA 1
ATOM 5595 C C . LYS B 1 288 ? 9.031 -115.562 -38.375 1 96.06 288 LYS B C 1
ATOM 5597 O O . LYS B 1 288 ? 8.828 -114.688 -37.562 1 96.06 288 LYS B O 1
ATOM 5602 N N . LEU B 1 289 ? 9.328 -115.375 -39.562 1 96.19 289 LEU B N 1
ATOM 5603 C CA . LEU B 1 289 ? 9.523 -114 -40.031 1 96.19 289 LEU B CA 1
ATOM 5604 C C . LEU B 1 289 ? 8.203 -113.25 -40.062 1 96.19 289 LEU B C 1
ATOM 5606 O O . LEU B 1 289 ? 8.164 -112.062 -39.719 1 96.19 289 LEU B O 1
ATOM 5610 N N . ALA B 1 290 ? 7.176 -113.875 -40.5 1 96.19 290 ALA B N 1
ATOM 5611 C CA . ALA B 1 290 ? 5.852 -113.25 -40.5 1 96.19 290 ALA B CA 1
ATOM 5612 C C . ALA B 1 290 ? 5.406 -112.875 -39.094 1 96.19 290 ALA B C 1
ATOM 5614 O O . ALA B 1 290 ? 4.82 -111.812 -38.875 1 96.19 290 ALA B O 1
ATOM 5615 N N . GLU B 1 291 ? 5.742 -113.75 -38.188 1 96.12 291 GLU B N 1
ATOM 5616 C CA . GLU B 1 291 ? 5.406 -113.5 -36.781 1 96.12 291 GLU B CA 1
ATOM 5617 C C . GLU B 1 291 ? 6.215 -112.312 -36.219 1 96.12 291 GLU B C 1
ATOM 5619 O O . GLU B 1 291 ? 5.691 -111.5 -35.469 1 96.12 291 GLU B O 1
ATOM 5624 N N . GLU B 1 292 ? 7.398 -112.25 -36.594 1 96.19 292 GLU B N 1
ATOM 5625 C CA . GLU B 1 292 ? 8.242 -111.125 -36.188 1 96.19 292 GLU B CA 1
ATOM 5626 C C . GLU B 1 292 ? 7.758 -109.812 -36.781 1 96.19 292 GLU B C 1
ATOM 5628 O O . GLU B 1 292 ? 7.758 -108.75 -36.125 1 96.19 292 GLU B O 1
ATOM 5633 N N . SER B 1 293 ? 7.363 -109.812 -38 1 96.38 293 SER B N 1
ATOM 5634 C CA . SER B 1 293 ? 6.812 -108.625 -38.656 1 96.38 293 SER B CA 1
ATOM 5635 C C . SER B 1 293 ? 5.52 -108.188 -38 1 96.38 293 SER B C 1
ATOM 5637 O O . SER B 1 293 ? 5.309 -107 -37.781 1 96.38 293 SER B O 1
ATOM 5639 N N . LYS B 1 294 ? 4.734 -109.125 -37.688 1 96.31 294 LYS B N 1
ATOM 5640 C CA . LYS B 1 294 ? 3.486 -108.875 -37 1 96.31 294 LYS B CA 1
ATOM 5641 C C . LYS B 1 294 ? 3.754 -108.188 -35.656 1 96.31 294 LYS B C 1
ATOM 5643 O O . LYS B 1 294 ? 3.139 -107.125 -35.344 1 96.31 294 LYS B O 1
ATOM 5648 N N . LYS B 1 295 ? 4.762 -108.688 -34.938 1 96.69 295 LYS B N 1
ATOM 5649 C CA . LYS B 1 295 ? 5.133 -108.062 -33.656 1 96.69 295 LYS B CA 1
ATOM 5650 C C . LYS B 1 295 ? 5.676 -106.625 -33.844 1 96.69 295 LYS B C 1
ATOM 5652 O O . LYS B 1 295 ? 5.363 -105.75 -33.062 1 96.69 295 LYS B O 1
ATOM 5657 N N . SER B 1 296 ? 6.375 -106.5 -34.812 1 96.38 296 SER B N 1
ATOM 5658 C CA . SER B 1 296 ? 6.934 -105.188 -35.125 1 96.38 296 SER B CA 1
ATOM 5659 C C . SER B 1 296 ? 5.836 -104.188 -35.5 1 96.38 296 SER B C 1
ATOM 5661 O O . SER B 1 296 ? 5.863 -103.062 -35.062 1 96.38 296 SER B O 1
ATOM 5663 N N . THR B 1 297 ? 4.871 -104.562 -36.25 1 96.06 297 THR B N 1
ATOM 5664 C CA . THR B 1 297 ? 3.77 -103.688 -36.656 1 96.06 297 THR B CA 1
ATOM 5665 C C . THR B 1 297 ? 2.926 -103.312 -35.438 1 96.06 297 THR B C 1
ATOM 5667 O O . THR B 1 297 ? 2.4 -102.188 -35.375 1 96.06 297 THR B O 1
ATOM 5670 N N . GLU B 1 298 ? 2.838 -104.312 -34.531 1 95.94 298 GLU B N 1
ATOM 5671 C CA . GLU B 1 298 ? 2.119 -104 -33.312 1 95.94 298 GLU B CA 1
ATOM 5672 C C . GLU B 1 298 ? 2.85 -102.938 -32.469 1 95.94 298 GLU B C 1
ATOM 5674 O O . GLU B 1 298 ? 2.219 -102.062 -31.891 1 95.94 298 GLU B O 1
ATOM 5679 N N . LYS B 1 299 ? 4.094 -103.062 -32.562 1 96.38 299 LYS B N 1
ATOM 5680 C CA . LYS B 1 299 ? 4.895 -102.062 -31.859 1 96.38 299 LYS B CA 1
ATOM 5681 C C . LYS B 1 299 ? 4.727 -100.688 -32.5 1 96.38 299 LYS B C 1
ATOM 5683 O O . LYS B 1 299 ? 4.551 -99.688 -31.797 1 96.38 299 LYS B O 1
ATOM 5688 N N . ILE B 1 300 ? 4.742 -100.562 -33.719 1 95.56 300 ILE B N 1
ATOM 5689 C CA . ILE B 1 300 ? 4.555 -99.312 -34.438 1 95.56 300 ILE B CA 1
ATOM 5690 C C . ILE B 1 300 ? 3.164 -98.75 -34.156 1 95.56 300 ILE B C 1
ATOM 5692 O O . ILE B 1 300 ? 3.004 -97.5 -33.938 1 95.56 300 ILE B O 1
ATOM 5696 N N . SER B 1 301 ? 2.168 -99.625 -34.188 1 95.06 301 SER B N 1
ATOM 5697 C CA . SER B 1 301 ? 0.795 -99.25 -33.906 1 95.06 301 SER B CA 1
ATOM 5698 C C . SER B 1 301 ? 0.675 -98.562 -32.531 1 95.06 301 SER B C 1
ATOM 5700 O O . SER B 1 301 ? -0.017 -97.562 -32.375 1 95.06 301 SER B O 1
ATOM 5702 N N . SER B 1 302 ? 1.436 -99.125 -31.516 1 95.19 302 SER B N 1
ATOM 5703 C CA . SER B 1 302 ? 1.426 -98.562 -30.172 1 95.19 302 SER B CA 1
ATOM 5704 C C . SER B 1 302 ? 2.09 -97.188 -30.141 1 95.19 302 SER B C 1
ATOM 5706 O O . SER B 1 302 ? 1.585 -96.25 -29.5 1 95.19 302 SER B O 1
ATOM 5708 N N . LEU B 1 303 ? 3.127 -97.062 -30.875 1 93.62 303 LEU B N 1
ATOM 5709 C CA . LEU B 1 303 ? 3.846 -95.75 -30.938 1 93.62 303 LEU B CA 1
ATOM 5710 C C . LEU B 1 303 ? 3.008 -94.688 -31.641 1 93.62 303 LEU B C 1
ATOM 5712 O O . LEU B 1 303 ? 3.033 -93.562 -31.266 1 93.62 303 LEU B O 1
ATOM 5716 N N . ILE B 1 304 ? 2.273 -95.062 -32.625 1 93.94 304 ILE B N 1
ATOM 5717 C CA . ILE B 1 304 ? 1.425 -94.188 -33.375 1 93.94 304 ILE B CA 1
ATOM 5718 C C . ILE B 1 304 ? 0.32 -93.625 -32.469 1 93.94 304 ILE B C 1
ATOM 5720 O O . ILE B 1 304 ? -0.008 -92.438 -32.531 1 93.94 304 ILE B O 1
ATOM 5724 N N . ILE B 1 305 ? -0.195 -94.5 -31.641 1 91.75 305 ILE B N 1
ATOM 5725 C CA . ILE B 1 305 ? -1.257 -94.062 -30.734 1 91.75 305 ILE B CA 1
ATOM 5726 C C . ILE B 1 305 ? -0.739 -93 -29.797 1 91.75 305 ILE B C 1
ATOM 5728 O O . ILE B 1 305 ? -1.388 -91.938 -29.625 1 91.75 305 ILE B O 1
ATOM 5732 N N . THR B 1 306 ? 0.482 -93.188 -29.391 1 88.31 306 THR B N 1
ATOM 5733 C CA . THR B 1 306 ? 1.089 -92.188 -28.5 1 88.31 306 THR B CA 1
ATOM 5734 C C . THR B 1 306 ? 1.408 -90.875 -29.25 1 88.31 306 THR B C 1
ATOM 5736 O O . THR B 1 306 ? 1.19 -89.812 -28.719 1 88.31 306 THR B O 1
ATOM 5739 N N . THR B 1 307 ? 1.81 -91 -30.422 1 88.44 307 THR B N 1
ATOM 5740 C CA . THR B 1 307 ? 2.168 -89.875 -31.25 1 88.44 307 THR B CA 1
ATOM 5741 C C . THR B 1 307 ? 0.934 -89 -31.562 1 88.44 307 THR B C 1
ATOM 5743 O O . THR B 1 307 ? 0.982 -87.75 -31.5 1 88.44 307 THR B O 1
ATOM 5746 N N . VAL B 1 308 ? -0.151 -89.75 -31.922 1 88.38 308 VAL B N 1
ATOM 5747 C CA . VAL B 1 308 ? -1.396 -89 -32.219 1 88.38 308 VAL B CA 1
ATOM 5748 C C . VAL B 1 308 ? -1.882 -88.25 -31 1 88.38 308 VAL B C 1
ATOM 5750 O O . VAL B 1 308 ? -2.326 -87.125 -31.109 1 88.38 308 VAL B O 1
ATOM 5753 N N . GLN B 1 309 ? -1.682 -88.812 -29.781 1 89.44 309 GLN B N 1
ATOM 5754 C CA . GLN B 1 309 ? -2.086 -88.188 -28.547 1 89.44 309 GLN B CA 1
ATOM 5755 C C . GLN B 1 309 ? -1.222 -86.938 -28.266 1 89.44 309 GLN B C 1
ATOM 5757 O O . GLN B 1 309 ? -1.733 -85.875 -27.891 1 89.44 309 GLN B O 1
ATOM 5762 N N . ASP B 1 310 ? 0.046 -87.062 -28.531 1 87 310 ASP B N 1
ATOM 5763 C CA . ASP B 1 310 ? 0.966 -85.938 -28.297 1 87 310 ASP B CA 1
ATOM 5764 C C . ASP B 1 310 ? 0.666 -84.812 -29.25 1 87 310 ASP B C 1
ATOM 5766 O O . ASP B 1 310 ? 0.672 -83.625 -28.828 1 87 310 ASP B O 1
ATOM 5770 N N . THR B 1 311 ? 0.384 -85.062 -30.484 1 86.19 311 THR B N 1
ATOM 5771 C CA . THR B 1 311 ? 0.074 -84 -31.453 1 86.19 311 THR B CA 1
ATOM 5772 C C . THR B 1 311 ? -1.228 -83.312 -31.094 1 86.19 311 THR B C 1
ATOM 5774 O O . THR B 1 311 ? -1.339 -82.062 -31.234 1 86.19 311 THR B O 1
ATOM 5777 N N . GLN B 1 312 ? -2.188 -84.125 -30.562 1 87.62 312 GLN B N 1
ATOM 5778 C CA . GLN B 1 312 ? -3.453 -83.5 -30.141 1 87.62 312 GLN B CA 1
ATOM 5779 C C . GLN B 1 312 ? -3.254 -82.625 -28.938 1 87.62 312 GLN B C 1
ATOM 5781 O O . GLN B 1 312 ? -3.875 -81.562 -28.859 1 87.62 312 GLN B O 1
ATOM 5786 N N . ASP B 1 313 ? -2.336 -82.938 -28.094 1 88.25 313 ASP B N 1
ATOM 5787 C CA . ASP B 1 313 ? -2.033 -82.125 -26.938 1 88.25 313 ASP B CA 1
ATOM 5788 C C . ASP B 1 313 ? -1.374 -80.812 -27.359 1 88.25 313 ASP B C 1
ATOM 5790 O O . ASP B 1 313 ? -1.67 -79.75 -26.797 1 88.25 313 ASP B O 1
ATOM 5794 N N . VAL B 1 314 ? -0.559 -80.812 -28.328 1 85.25 314 VAL B N 1
ATOM 5795 C CA . VAL B 1 314 ? 0.111 -79.625 -28.828 1 85.25 314 VAL B CA 1
ATOM 5796 C C . VAL B 1 314 ? -0.909 -78.688 -29.484 1 85.25 314 VAL B C 1
ATOM 5798 O O . VAL B 1 314 ? -0.875 -77.5 -29.281 1 85.25 314 VAL B O 1
ATOM 5801 N N . ILE B 1 315 ? -1.799 -79.312 -30.25 1 83.88 315 ILE B N 1
ATOM 5802 C CA . ILE B 1 315 ? -2.83 -78.5 -30.906 1 83.88 315 ILE B CA 1
ATOM 5803 C C . ILE B 1 315 ? -3.709 -77.812 -29.859 1 83.88 315 ILE B C 1
ATOM 5805 O O . ILE B 1 315 ? -3.996 -76.625 -29.969 1 83.88 315 ILE B O 1
ATOM 5809 N N . ASN B 1 316 ? -4.09 -78.562 -28.75 1 88.44 316 ASN B N 1
ATOM 5810 C CA . ASN B 1 316 ? -4.902 -78 -27.688 1 88.44 316 ASN B CA 1
ATOM 5811 C C . ASN B 1 316 ? -4.172 -76.812 -26.969 1 88.44 316 ASN B C 1
ATOM 5813 O O . ASN B 1 316 ? -4.758 -75.812 -26.703 1 88.44 316 ASN B O 1
ATOM 5817 N N . THR B 1 317 ? -2.922 -77 -26.734 1 85.31 317 THR B N 1
ATOM 5818 C CA . THR B 1 317 ? -2.107 -76 -26.078 1 85.31 317 THR B CA 1
ATOM 5819 C C . THR B 1 317 ? -1.972 -74.75 -26.969 1 85.31 317 THR B C 1
ATOM 5821 O O . THR B 1 317 ? -2.023 -73.625 -26.5 1 85.31 317 THR B O 1
ATOM 5824 N N . SER B 1 318 ? -1.872 -75 -28.234 1 83.38 318 SER B N 1
ATOM 5825 C CA . SER B 1 318 ? -1.74 -73.938 -29.203 1 83.38 318 SER B CA 1
ATOM 5826 C C . SER B 1 318 ? -3.006 -73.062 -29.25 1 83.38 318 SER B C 1
ATOM 5828 O O . SER B 1 318 ? -2.934 -71.875 -29.375 1 83.38 318 SER B O 1
ATOM 5830 N N . ASP B 1 319 ? -4.117 -73.75 -29.172 1 85 319 ASP B N 1
ATOM 5831 C CA . ASP B 1 319 ? -5.383 -73 -29.156 1 85 319 ASP B CA 1
ATOM 5832 C C . ASP B 1 319 ? -5.496 -72.125 -27.922 1 85 319 ASP B C 1
ATOM 5834 O O . ASP B 1 319 ? -5.965 -71 -28.016 1 85 319 ASP B O 1
ATOM 5838 N N . ASN B 1 320 ? -4.961 -72.562 -26.812 1 87.06 320 ASN B N 1
ATOM 5839 C CA . ASN B 1 320 ? -4.945 -71.812 -25.594 1 87.06 320 ASN B CA 1
ATOM 5840 C C . ASN B 1 320 ? -4.016 -70.562 -25.719 1 87.06 320 ASN B C 1
ATOM 5842 O O . ASN B 1 320 ? -4.359 -69.5 -25.281 1 87.06 320 ASN B O 1
ATOM 5846 N N . VAL B 1 321 ? -2.926 -70.75 -26.328 1 85.06 321 VAL B N 1
ATOM 5847 C CA . VAL B 1 321 ? -1.938 -69.688 -26.5 1 85.06 321 VAL B CA 1
ATOM 5848 C C . VAL B 1 321 ? -2.498 -68.625 -27.406 1 85.06 321 VAL B C 1
ATOM 5850 O O . VAL B 1 321 ? -2.273 -67.438 -27.156 1 85.06 321 VAL B O 1
ATOM 5853 N N . LYS B 1 322 ? -3.191 -69.062 -28.453 1 85.69 322 LYS B N 1
ATOM 5854 C CA . LYS B 1 322 ? -3.836 -68.062 -29.344 1 85.69 322 LYS B CA 1
ATOM 5855 C C . LYS B 1 322 ? -4.746 -67.125 -28.562 1 85.69 322 LYS B C 1
ATOM 5857 O O . LYS B 1 322 ? -4.742 -65.938 -28.797 1 85.69 322 LYS B O 1
ATOM 5862 N N . GLU B 1 323 ? -5.453 -67.688 -27.562 1 88.25 323 GLU B N 1
ATOM 5863 C CA . GLU B 1 323 ? -6.336 -66.875 -26.734 1 88.25 323 GLU B CA 1
ATOM 5864 C C . GLU B 1 323 ? -5.539 -65.938 -25.828 1 88.25 323 GLU B C 1
ATOM 5866 O O . GLU B 1 323 ? -5.883 -64.812 -25.688 1 88.25 323 GLU B O 1
ATOM 5871 N N . HIS B 1 324 ? -4.434 -66.438 -25.297 1 86.5 324 HIS B N 1
ATOM 5872 C CA . HIS B 1 324 ? -3.59 -65.625 -24.422 1 86.5 324 HIS B CA 1
ATOM 5873 C C . HIS B 1 324 ? -2.951 -64.5 -25.203 1 86.5 324 HIS B C 1
ATOM 5875 O O . HIS B 1 324 ? -2.867 -63.375 -24.688 1 86.5 324 HIS B O 1
ATOM 5881 N N . ILE B 1 325 ? -2.566 -64.688 -26.391 1 89.31 325 ILE B N 1
ATOM 5882 C CA . ILE B 1 325 ? -1.948 -63.688 -27.219 1 89.31 325 ILE B CA 1
ATOM 5883 C C . ILE B 1 325 ? -2.975 -62.594 -27.547 1 89.31 325 ILE B C 1
ATOM 5885 O O . ILE B 1 325 ? -2.668 -61.406 -27.5 1 89.31 325 ILE B O 1
ATOM 5889 N N . SER B 1 326 ? -4.211 -63.031 -27.891 1 89.69 326 SER B N 1
ATOM 5890 C CA . SER B 1 326 ? -5.277 -62.062 -28.172 1 89.69 326 SER B CA 1
ATOM 5891 C C . SER B 1 326 ? -5.547 -61.188 -26.969 1 89.69 326 SER B C 1
ATOM 5893 O O . SER B 1 326 ? -5.676 -59.969 -27.125 1 89.69 326 SER B O 1
ATOM 5895 N N . ASN B 1 327 ? -5.539 -61.75 -25.781 1 89.5 327 ASN B N 1
ATOM 5896 C CA . ASN B 1 327 ? -5.73 -61 -24.547 1 89.5 327 ASN B CA 1
ATOM 5897 C C . ASN B 1 327 ? -4.562 -60.031 -24.297 1 89.5 327 ASN B C 1
ATOM 5899 O O . ASN B 1 327 ? -4.758 -58.938 -23.812 1 89.5 327 ASN B O 1
ATOM 5903 N N . GLN B 1 328 ? -3.385 -60.469 -24.609 1 89.44 328 GLN B N 1
ATOM 5904 C CA . GLN B 1 328 ? -2.188 -59.656 -24.438 1 89.44 328 GLN B CA 1
ATOM 5905 C C . GLN B 1 328 ? -2.242 -58.406 -25.312 1 89.44 328 GLN B C 1
ATOM 5907 O O . GLN B 1 328 ? -1.881 -57.312 -24.859 1 89.44 328 GLN B O 1
ATOM 5912 N N . ILE B 1 329 ? -2.686 -58.562 -26.5 1 90.69 329 ILE B N 1
ATOM 5913 C CA . ILE B 1 329 ? -2.785 -57.469 -27.438 1 90.69 329 ILE B CA 1
ATOM 5914 C C . ILE B 1 329 ? -3.775 -56.438 -26.891 1 90.69 329 ILE B C 1
ATOM 5916 O O . ILE B 1 329 ? -3.51 -55.219 -26.938 1 90.69 329 ILE B O 1
ATOM 5920 N N . ASN B 1 330 ? -4.906 -56.938 -26.312 1 92.31 330 ASN B N 1
ATOM 5921 C CA . ASN B 1 330 ? -5.895 -56.031 -25.75 1 92.31 330 ASN B CA 1
ATOM 5922 C C . ASN B 1 330 ? -5.348 -55.281 -24.516 1 92.31 330 ASN B C 1
ATOM 5924 O O . ASN B 1 330 ? -5.559 -54.094 -24.375 1 92.31 330 ASN B O 1
ATOM 5928 N N . THR B 1 331 ? -4.656 -55.969 -23.703 1 91.31 331 THR B N 1
ATOM 5929 C CA . THR B 1 331 ? -4.07 -55.375 -22.5 1 91.31 331 THR B CA 1
ATOM 5930 C C . THR B 1 331 ? -3.01 -54.344 -22.875 1 91.31 331 THR B C 1
ATOM 5932 O O . THR B 1 331 ? -2.9 -53.281 -22.25 1 91.31 331 THR B O 1
ATOM 5935 N N . LEU B 1 332 ? -2.252 -54.594 -23.891 1 92 332 LEU B N 1
ATOM 5936 C CA . LEU B 1 332 ? -1.246 -53.656 -24.375 1 92 332 LEU B CA 1
ATOM 5937 C C . LEU B 1 332 ? -1.896 -52.375 -24.875 1 92 332 LEU B C 1
ATOM 5939 O O . LEU B 1 332 ? -1.401 -51.281 -24.594 1 92 332 LEU B O 1
ATOM 5943 N N . LYS B 1 333 ? -3.006 -52.5 -25.609 1 92.69 333 LYS B N 1
ATOM 5944 C CA . LYS B 1 333 ? -3.744 -51.312 -26.078 1 92.69 333 LYS B CA 1
ATOM 5945 C C . LYS B 1 333 ? -4.246 -50.469 -24.922 1 92.69 333 LYS B C 1
ATOM 5947 O O . LYS B 1 333 ? -4.168 -49.25 -24.953 1 92.69 333 LYS B O 1
ATOM 5952 N N . ASN B 1 334 ? -4.711 -51.156 -23.891 1 92.56 334 ASN B N 1
ATOM 5953 C CA . ASN B 1 334 ? -5.16 -50.438 -22.688 1 92.56 334 ASN B CA 1
ATOM 5954 C C . ASN B 1 334 ? -4.008 -49.719 -22 1 92.56 334 ASN B C 1
ATOM 5956 O O . ASN B 1 334 ? -4.168 -48.594 -21.531 1 92.56 334 ASN B O 1
ATOM 5960 N N . THR B 1 335 ? -2.881 -50.344 -21.938 1 90.56 335 THR B N 1
ATOM 5961 C CA . THR B 1 335 ? -1.697 -49.719 -21.344 1 90.56 335 THR B CA 1
ATOM 5962 C C . THR B 1 335 ? -1.275 -48.5 -22.141 1 90.56 335 THR B C 1
ATOM 5964 O O . THR B 1 335 ? -0.995 -47.438 -21.547 1 90.56 335 THR B O 1
ATOM 5967 N N . MET B 1 336 ? -1.253 -48.625 -23.453 1 91.69 336 MET B N 1
ATOM 5968 C CA . MET B 1 336 ? -0.924 -47.5 -24.312 1 91.69 336 MET B CA 1
ATOM 5969 C C . MET B 1 336 ? -1.898 -46.344 -24.094 1 91.69 336 MET B C 1
ATOM 5971 O O . MET B 1 336 ? -1.488 -45.188 -24.016 1 91.69 336 MET B O 1
ATOM 5975 N N . THR B 1 337 ? -3.186 -46.625 -23.969 1 93.12 337 THR B N 1
ATOM 5976 C CA . THR B 1 337 ? -4.207 -45.625 -23.703 1 93.12 337 THR B CA 1
ATOM 5977 C C . THR B 1 337 ? -3.945 -44.938 -22.375 1 93.12 337 THR B C 1
ATOM 5979 O O . THR B 1 337 ? -4.09 -43.719 -22.266 1 93.12 337 THR B O 1
ATOM 5982 N N . SER B 1 338 ? -3.537 -45.688 -21.406 1 91.56 338 SER B N 1
ATOM 5983 C CA . SER B 1 338 ? -3.227 -45.125 -20.094 1 91.56 338 SER B CA 1
ATOM 5984 C C . SER B 1 338 ? -2.07 -44.125 -20.203 1 91.56 338 SER B C 1
ATOM 5986 O O . SER B 1 338 ? -2.137 -43.031 -19.656 1 91.56 338 SER B O 1
ATOM 5988 N N . PHE B 1 339 ? -1.021 -44.438 -20.938 1 91 339 PHE B N 1
ATOM 5989 C CA . PHE B 1 339 ? 0.108 -43.531 -21.141 1 91 339 PHE B CA 1
ATOM 5990 C C . PHE B 1 339 ? -0.331 -42.281 -21.875 1 91 339 PHE B C 1
ATOM 5992 O O . PHE B 1 339 ? 0.082 -41.188 -21.516 1 91 339 PHE B O 1
ATOM 5999 N N . ASN B 1 340 ? -1.167 -42.469 -22.828 1 93.62 340 ASN B N 1
ATOM 6000 C CA . ASN B 1 340 ? -1.665 -41.312 -23.578 1 93.62 340 ASN B CA 1
ATOM 6001 C C . ASN B 1 340 ? -2.49 -40.375 -22.688 1 93.62 340 ASN B C 1
ATOM 6003 O O . ASN B 1 340 ? -2.387 -39.156 -22.797 1 93.62 340 ASN B O 1
ATOM 6007 N N . GLU B 1 341 ? -3.244 -40.938 -21.859 1 93.38 341 GLU B N 1
ATOM 6008 C CA . GLU B 1 341 ? -4.047 -40.156 -20.938 1 93.38 341 GLU B CA 1
ATOM 6009 C C . GLU B 1 341 ? -3.166 -39.438 -19.922 1 93.38 341 GLU B C 1
ATOM 6011 O O . GLU B 1 341 ? -3.43 -38.281 -19.578 1 93.38 341 GLU B O 1
ATOM 6016 N N . VAL B 1 342 ? -2.141 -40.062 -19.469 1 92.69 342 VAL B N 1
ATOM 6017 C CA . VAL B 1 342 ? -1.172 -39.438 -18.594 1 92.69 342 VAL B CA 1
ATOM 6018 C C . VAL B 1 342 ? -0.538 -38.219 -19.281 1 92.69 342 VAL B C 1
ATOM 6020 O O . VAL B 1 342 ? -0.446 -37.156 -18.703 1 92.69 342 VAL B O 1
ATOM 6023 N N . LEU B 1 343 ? -0.133 -38.469 -20.484 1 93 343 LEU B N 1
ATOM 6024 C CA . LEU B 1 343 ? 0.487 -37.375 -21.25 1 93 343 LEU B CA 1
ATOM 6025 C C . LEU B 1 343 ? -0.464 -36.188 -21.391 1 93 343 LEU B C 1
ATOM 6027 O O . LEU B 1 343 ? -0.06 -35.062 -21.219 1 93 343 LEU B O 1
ATOM 6031 N N . LYS B 1 344 ? -1.734 -36.469 -21.641 1 93.56 344 LYS B N 1
ATOM 6032 C CA . LYS B 1 344 ? -2.738 -35.406 -21.812 1 93.56 344 LYS B CA 1
ATOM 6033 C C . LYS B 1 344 ? -2.908 -34.625 -20.516 1 93.56 344 LYS B C 1
ATOM 6035 O O . LYS B 1 344 ? -2.971 -33.375 -20.562 1 93.56 344 LYS B O 1
ATOM 6040 N N . THR B 1 345 ? -2.969 -35.312 -19.406 1 91.75 345 THR B N 1
ATOM 6041 C CA . THR B 1 345 ? -3.16 -34.625 -18.141 1 91.75 345 THR B CA 1
ATOM 6042 C C . THR B 1 345 ? -1.942 -33.781 -17.781 1 91.75 345 THR B C 1
ATOM 6044 O O . THR B 1 345 ? -2.082 -32.656 -17.297 1 91.75 345 THR B O 1
ATOM 6047 N N . VAL B 1 346 ? -0.742 -34.281 -18.047 1 92.06 346 VAL B N 1
ATOM 6048 C CA . VAL B 1 346 ? 0.493 -33.594 -17.734 1 92.06 346 VAL B CA 1
ATOM 6049 C C . VAL B 1 346 ? 0.612 -32.344 -18.641 1 92.06 346 VAL B C 1
ATOM 6051 O O . VAL B 1 346 ? 1.042 -31.281 -18.188 1 92.06 346 VAL B O 1
ATOM 6054 N N . GLU B 1 347 ? 0.213 -32.469 -19.875 1 92.06 347 GLU B N 1
ATOM 6055 C CA . GLU B 1 347 ? 0.288 -31.359 -20.828 1 92.06 347 GLU B CA 1
ATOM 6056 C C . GLU B 1 347 ? -0.634 -30.219 -20.422 1 92.06 347 GLU B C 1
ATOM 6058 O O . GLU B 1 347 ? -0.368 -29.047 -20.75 1 92.06 347 GLU B O 1
ATOM 6063 N N . LYS B 1 348 ? -1.705 -30.484 -19.688 1 93.62 348 LYS B N 1
ATOM 6064 C CA . LYS B 1 348 ? -2.65 -29.469 -19.234 1 93.62 348 LYS B CA 1
ATOM 6065 C C . LYS B 1 348 ? -2.0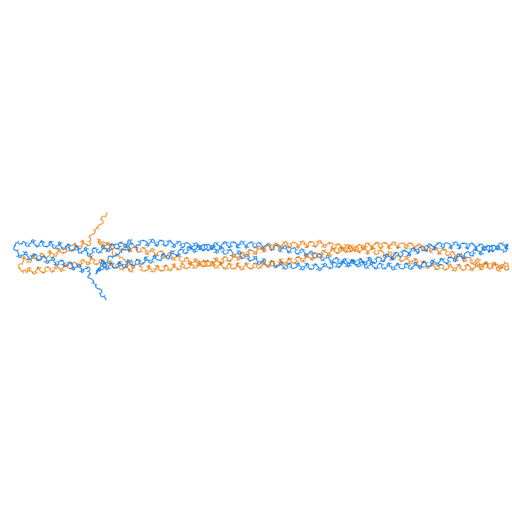64 -28.656 -18.094 1 93.62 348 LYS B C 1
ATOM 6067 O O . LYS B 1 348 ? -2.543 -27.547 -17.797 1 93.62 348 LYS B O 1
ATOM 6072 N N . ILE B 1 349 ? -1.037 -29.141 -17.484 1 93.19 349 ILE B N 1
ATOM 6073 C CA . ILE B 1 349 ? -0.476 -28.484 -16.297 1 93.19 349 ILE B CA 1
ATOM 6074 C C . ILE B 1 349 ? 0.302 -27.25 -16.734 1 93.19 349 ILE B C 1
ATOM 6076 O O . ILE B 1 349 ? 0.222 -26.203 -16.078 1 93.19 349 ILE B O 1
ATOM 6080 N N . GLN B 1 350 ? 0.969 -27.328 -17.844 1 91.38 350 GLN B N 1
ATOM 6081 C CA . GLN B 1 350 ? 1.865 -26.266 -18.281 1 91.38 350 GLN B CA 1
ATOM 6082 C C . GLN B 1 350 ? 1.104 -24.969 -18.516 1 91.38 350 GLN B C 1
ATOM 6084 O O . GLN B 1 350 ? 1.513 -23.906 -18.031 1 91.38 350 GLN B O 1
ATOM 6089 N N . PRO B 1 351 ? -0.04 -25 -19.219 1 92.94 351 PRO B N 1
ATOM 6090 C CA . PRO B 1 351 ? -0.796 -23.766 -19.391 1 92.94 351 PRO B CA 1
ATOM 6091 C C . PRO B 1 351 ? -1.276 -23.188 -18.062 1 92.94 351 PRO B C 1
ATOM 6093 O O . PRO B 1 351 ? -1.311 -21.953 -17.891 1 92.94 351 PRO B O 1
ATOM 6096 N N . TYR B 1 352 ? -1.687 -24.016 -17.156 1 92.69 352 TYR B N 1
ATOM 6097 C CA . TYR B 1 352 ? -2.115 -23.531 -15.852 1 92.69 352 TYR B CA 1
ATOM 6098 C C . TYR B 1 352 ? -0.963 -22.859 -15.117 1 92.69 352 TYR B C 1
ATOM 6100 O O . TYR B 1 352 ? -1.151 -21.812 -14.484 1 92.69 352 TYR B O 1
ATOM 6108 N N . MET B 1 353 ? 0.185 -23.359 -15.211 1 92.25 353 MET B N 1
ATOM 6109 C CA . MET B 1 353 ? 1.369 -22.766 -14.594 1 92.25 353 MET B CA 1
ATOM 6110 C C . MET B 1 353 ? 1.667 -21.406 -15.18 1 92.25 353 MET B C 1
ATOM 6112 O O . MET B 1 353 ? 2.002 -20.469 -14.453 1 92.25 353 MET B O 1
ATOM 6116 N N . GLN B 1 354 ? 1.537 -21.375 -16.5 1 92.81 354 GLN B N 1
ATOM 6117 C CA . GLN B 1 354 ? 1.767 -20.094 -17.156 1 92.81 354 GLN B CA 1
ATOM 6118 C C . GLN B 1 354 ? 0.771 -19.047 -16.688 1 92.81 354 GLN B C 1
ATOM 6120 O O . GLN B 1 354 ? 1.127 -17.875 -16.516 1 92.81 354 GLN B O 1
ATOM 6125 N N . GLU B 1 355 ? -0.405 -19.453 -16.469 1 94.06 355 GLU B N 1
ATOM 6126 C CA . GLU B 1 355 ? -1.424 -18.547 -15.969 1 94.06 355 GLU B CA 1
ATOM 6127 C C . GLU B 1 355 ? -1.102 -18.078 -14.547 1 94.06 355 GLU B C 1
ATOM 6129 O O . GLU B 1 355 ? -1.299 -16.906 -14.211 1 94.06 355 GLU B O 1
ATOM 6134 N N . VAL B 1 356 ? -0.619 -18.969 -13.742 1 93.69 356 VAL B N 1
ATOM 6135 C CA . VAL B 1 356 ? -0.193 -18.594 -12.391 1 93.69 356 VAL B CA 1
ATOM 6136 C C . VAL B 1 356 ? 0.958 -17.594 -12.477 1 93.69 356 VAL B C 1
ATOM 6138 O O . VAL B 1 356 ? 0.947 -16.562 -11.789 1 93.69 356 VAL B O 1
ATOM 6141 N N . TYR B 1 357 ? 1.865 -17.859 -13.32 1 93.38 357 TYR B N 1
ATOM 6142 C CA . TYR B 1 357 ? 3.006 -16.969 -13.531 1 93.38 357 TYR B CA 1
ATOM 6143 C C . TYR B 1 357 ? 2.543 -15.57 -13.922 1 93.38 357 TYR B C 1
ATOM 6145 O O . TYR B 1 357 ? 3.01 -14.578 -13.352 1 93.38 357 TYR B O 1
ATOM 6153 N N . ASN B 1 358 ? 1.612 -15.477 -14.82 1 94.25 358 ASN B N 1
ATOM 6154 C CA . ASN B 1 358 ? 1.08 -14.188 -15.266 1 94.25 358 ASN B CA 1
ATOM 6155 C C . ASN B 1 358 ? 0.381 -13.445 -14.133 1 94.25 358 ASN B C 1
ATOM 6157 O O . ASN B 1 358 ? 0.517 -12.227 -14.008 1 94.25 358 ASN B O 1
ATOM 6161 N N . SER B 1 359 ? -0.356 -14.18 -13.391 1 94.38 359 SER B N 1
ATOM 6162 C CA . SER B 1 359 ? -1.026 -13.578 -12.242 1 94.38 359 SER B CA 1
ATOM 6163 C C . SER B 1 359 ? -0.018 -13 -11.258 1 94.38 359 SER B C 1
ATOM 6165 O O . SER B 1 359 ? -0.199 -11.891 -10.75 1 94.38 359 SER B O 1
ATOM 6167 N N . MET B 1 360 ? 1.057 -13.664 -11.008 1 93.5 360 MET B N 1
ATOM 6168 C CA . MET B 1 360 ? 2.107 -13.219 -10.102 1 93.5 360 MET B CA 1
ATOM 6169 C C . MET B 1 360 ? 2.816 -11.984 -10.656 1 93.5 360 MET B C 1
ATOM 6171 O O . MET B 1 360 ? 3.188 -11.086 -9.906 1 93.5 360 MET B O 1
ATOM 6175 N N . GLN B 1 361 ? 2.951 -11.992 -11.953 1 92.88 361 GLN B N 1
ATOM 6176 C CA . GLN B 1 361 ? 3.523 -10.805 -12.578 1 92.88 361 GLN B CA 1
ATOM 6177 C C . GLN B 1 361 ? 2.623 -9.586 -12.383 1 92.88 361 GLN B C 1
ATOM 6179 O O . GLN B 1 361 ? 3.109 -8.469 -12.195 1 92.88 361 GLN B O 1
ATOM 6184 N N . GLY B 1 362 ? 1.354 -9.828 -12.438 1 93.31 362 GLY B N 1
ATOM 6185 C CA . GLY B 1 362 ? 0.416 -8.766 -12.117 1 93.31 362 GLY B CA 1
ATOM 6186 C C . GLY B 1 362 ? 0.587 -8.211 -10.719 1 93.31 362 GLY B C 1
ATOM 6187 O O . GLY B 1 362 ? 0.516 -6.996 -10.508 1 93.31 362 GLY B O 1
ATOM 6188 N N . ILE B 1 363 ? 0.86 -9.008 -9.812 1 93.88 363 ILE B N 1
ATOM 6189 C CA . ILE B 1 363 ? 1.078 -8.602 -8.43 1 93.88 363 ILE B CA 1
ATOM 6190 C C . ILE B 1 363 ? 2.355 -7.773 -8.328 1 93.88 363 ILE B C 1
ATOM 6192 O O . ILE B 1 363 ? 2.398 -6.77 -7.613 1 93.88 363 ILE B O 1
ATOM 6196 N N . VAL B 1 364 ? 3.387 -8.188 -9.062 1 94 364 VAL B N 1
ATOM 6197 C CA . VAL B 1 364 ? 4.648 -7.453 -9.078 1 94 364 VAL B CA 1
ATOM 6198 C C . VAL B 1 364 ? 4.406 -6.027 -9.562 1 94 364 VAL B C 1
ATOM 6200 O O . VAL B 1 364 ? 4.887 -5.066 -8.961 1 94 364 VAL B O 1
ATOM 6203 N N . ASP B 1 365 ? 3.631 -5.855 -10.578 1 94.81 365 ASP B N 1
ATOM 6204 C CA . ASP B 1 365 ? 3.322 -4.543 -11.133 1 94.81 365 ASP B CA 1
ATOM 6205 C C . ASP B 1 365 ? 2.6 -3.666 -10.117 1 94.81 365 ASP B C 1
ATOM 6207 O O . ASP B 1 365 ? 2.922 -2.486 -9.961 1 94.81 365 ASP B O 1
ATOM 6211 N N . LYS B 1 366 ? 1.656 -4.238 -9.523 1 95.12 366 LYS B N 1
ATOM 6212 C CA . LYS B 1 366 ? 0.891 -3.492 -8.531 1 95.12 366 LYS B CA 1
ATOM 6213 C C . LYS B 1 366 ? 1.751 -3.154 -7.312 1 95.12 366 LYS B C 1
ATOM 6215 O O . LYS B 1 366 ? 1.635 -2.066 -6.746 1 95.12 366 LYS B O 1
ATOM 6220 N N . LYS B 1 367 ? 2.59 -4.051 -6.945 1 95.19 367 LYS B N 1
ATOM 6221 C CA . LYS B 1 367 ? 3.533 -3.814 -5.855 1 95.19 367 LYS B CA 1
ATOM 6222 C C . LYS B 1 367 ? 4.414 -2.604 -6.148 1 95.19 367 LYS B C 1
ATOM 6224 O O . LYS B 1 367 ? 4.637 -1.764 -5.273 1 95.19 367 LYS B O 1
ATOM 6229 N N . ASP B 1 368 ? 4.898 -2.432 -7.301 1 94.06 368 ASP B N 1
ATOM 6230 C CA . ASP B 1 368 ? 5.742 -1.307 -7.688 1 94.06 368 ASP B CA 1
ATOM 6231 C C . ASP B 1 368 ? 4.984 0.014 -7.582 1 94.06 368 ASP B C 1
ATOM 6233 O O . ASP B 1 368 ? 5.539 1.021 -7.133 1 94.06 368 ASP B O 1
ATOM 6237 N N . ILE B 1 369 ? 3.771 -0.014 -7.938 1 95.12 369 ILE B N 1
ATOM 6238 C CA . ILE B 1 369 ? 2.92 1.164 -7.812 1 95.12 369 ILE B CA 1
ATOM 6239 C C . ILE B 1 369 ? 2.764 1.536 -6.34 1 95.12 369 ILE B C 1
ATOM 6241 O O . ILE B 1 369 ? 2.877 2.709 -5.973 1 95.12 369 ILE B O 1
ATOM 6245 N N . VAL B 1 370 ? 2.539 0.557 -5.523 1 95.5 370 VAL B N 1
ATOM 6246 C CA . VAL B 1 370 ? 2.369 0.798 -4.094 1 95.5 370 VAL B CA 1
ATOM 6247 C C . VAL B 1 370 ? 3.637 1.425 -3.52 1 95.5 370 VAL B C 1
ATOM 6249 O O . VAL B 1 370 ? 3.572 2.414 -2.785 1 95.5 370 VAL B O 1
ATOM 6252 N N . ILE B 1 371 ? 4.754 0.885 -3.871 1 95.69 371 ILE B N 1
ATOM 6253 C CA . ILE B 1 371 ? 6.02 1.391 -3.355 1 95.69 371 ILE B CA 1
ATOM 6254 C C . ILE B 1 371 ? 6.207 2.844 -3.783 1 95.69 371 ILE B C 1
ATOM 6256 O O . ILE B 1 371 ? 6.602 3.689 -2.975 1 95.69 371 ILE B O 1
ATOM 6260 N N . GLU B 1 372 ? 5.902 3.174 -4.98 1 95.94 372 GLU B N 1
ATOM 6261 C CA . GLU B 1 372 ? 5.992 4.539 -5.488 1 95.94 372 GLU B CA 1
ATOM 6262 C C . GLU B 1 372 ? 5.082 5.48 -4.707 1 95.94 372 GLU B C 1
ATOM 6264 O O . GLU B 1 372 ? 5.5 6.566 -4.297 1 95.94 372 GLU B O 1
ATOM 6269 N N . LYS B 1 373 ? 3.871 5.047 -4.535 1 96.06 373 LYS B N 1
ATOM 6270 C CA . LYS B 1 373 ? 2.889 5.867 -3.832 1 96.06 373 LYS B CA 1
ATOM 6271 C C . LYS B 1 373 ? 3.262 6.031 -2.361 1 96.06 373 LYS B C 1
ATOM 6273 O O . LYS B 1 373 ? 3.033 7.09 -1.772 1 96.06 373 LYS B O 1
ATOM 6278 N N . VAL B 1 374 ? 3.826 5.035 -1.787 1 95 374 VAL B N 1
ATOM 6279 C CA . VAL B 1 374 ? 4.285 5.098 -0.403 1 95 374 VAL B CA 1
ATOM 6280 C C . VAL B 1 374 ? 5.422 6.109 -0.277 1 95 374 VAL B C 1
ATOM 6282 O O . VAL B 1 374 ? 5.445 6.91 0.661 1 95 374 VAL B O 1
ATOM 6285 N N . GLU B 1 375 ? 6.332 6.137 -1.182 1 93.69 375 GLU B N 1
ATOM 6286 C CA . GLU B 1 375 ? 7.426 7.098 -1.171 1 93.69 375 GLU B CA 1
ATOM 6287 C C . GLU B 1 375 ? 6.906 8.531 -1.292 1 93.69 375 GLU B C 1
ATOM 6289 O O . GLU B 1 375 ? 7.328 9.414 -0.543 1 93.69 375 GLU B O 1
ATOM 6294 N N . SER B 1 376 ? 6 8.727 -2.193 1 94.06 376 SER B N 1
ATOM 6295 C CA . SER B 1 376 ? 5.387 10.039 -2.381 1 94.06 376 SER B CA 1
ATOM 6296 C C . SER B 1 376 ? 4.645 10.484 -1.128 1 94.06 376 SER B C 1
ATOM 6298 O O . SER B 1 376 ? 4.824 11.617 -0.663 1 94.06 376 SER B O 1
ATOM 6300 N N . SER B 1 377 ? 3.879 9.641 -0.574 1 93.19 377 SER B N 1
ATOM 6301 C CA . SER B 1 377 ? 3.102 9.945 0.624 1 93.19 377 SER B CA 1
ATOM 6302 C C . SER B 1 377 ? 4.012 10.195 1.822 1 93.19 377 SER B C 1
ATOM 6304 O O . SER B 1 377 ? 3.727 11.062 2.65 1 93.19 377 SER B O 1
ATOM 6306 N N . SER B 1 378 ? 5.094 9.438 1.909 1 93.19 378 SER B N 1
ATOM 6307 C CA . SER B 1 378 ? 6.062 9.633 2.984 1 93.19 378 SER B CA 1
ATOM 6308 C C . SER B 1 378 ? 6.707 11.008 2.9 1 93.19 378 SER B C 1
ATOM 6310 O O . SER B 1 378 ? 6.875 11.688 3.92 1 93.19 378 SER B O 1
ATOM 6312 N N . SER B 1 379 ? 7.047 11.484 1.729 1 93.38 379 SER B N 1
ATOM 6313 C CA . SER B 1 379 ? 7.613 12.812 1.522 1 93.38 379 SER B CA 1
ATOM 6314 C C . SER B 1 379 ? 6.645 13.906 1.967 1 93.38 379 SER B C 1
ATOM 6316 O O . SER B 1 379 ? 7.047 14.859 2.633 1 93.38 379 SER B O 1
ATOM 6318 N N . VAL B 1 380 ? 5.398 13.703 1.624 1 92.06 380 VAL B N 1
ATOM 6319 C CA . VAL B 1 380 ? 4.379 14.68 1.999 1 92.06 380 VAL B CA 1
ATOM 6320 C C . VAL B 1 380 ? 4.207 14.688 3.516 1 92.06 380 VAL B C 1
ATOM 6322 O O . VAL B 1 380 ? 4.062 15.75 4.125 1 92.06 380 VAL B O 1
ATOM 6325 N N . ALA B 1 381 ? 4.199 13.531 4.125 1 90.88 381 ALA B N 1
ATOM 6326 C CA . ALA B 1 381 ? 4.09 13.453 5.578 1 90.88 381 ALA B CA 1
ATOM 6327 C C . ALA B 1 381 ? 5.242 14.188 6.258 1 90.88 381 ALA B C 1
ATOM 6329 O O . ALA B 1 381 ? 5.035 14.914 7.23 1 90.88 381 ALA B O 1
ATOM 6330 N N . GLU B 1 382 ? 6.461 14.086 5.746 1 91.31 382 GLU B N 1
ATOM 6331 C CA . GLU B 1 382 ? 7.629 14.789 6.266 1 91.31 382 GLU B CA 1
ATOM 6332 C C . GLU B 1 382 ? 7.492 16.297 6.082 1 91.31 382 GLU B C 1
ATOM 6334 O O . GLU B 1 382 ? 7.793 17.062 6.992 1 91.31 382 GLU B O 1
ATOM 6339 N N . GLU B 1 383 ? 6.996 16.656 4.941 1 91.81 383 GLU B N 1
ATOM 6340 C CA . GLU B 1 383 ? 6.766 18.062 4.656 1 91.81 383 GLU B CA 1
ATOM 6341 C C . GLU B 1 383 ? 5.715 18.656 5.594 1 91.81 383 GLU B C 1
ATOM 6343 O O . GLU B 1 383 ? 5.879 19.766 6.09 1 91.81 383 GLU B O 1
ATOM 6348 N N . ASN B 1 384 ? 4.668 17.906 5.801 1 90.12 384 ASN B N 1
ATOM 6349 C CA . ASN B 1 384 ? 3.615 18.344 6.707 1 90.12 384 ASN B CA 1
ATOM 6350 C C . ASN B 1 384 ? 4.125 18.484 8.141 1 90.12 384 ASN B C 1
ATOM 6352 O O . ASN B 1 384 ? 3.768 19.422 8.844 1 90.12 384 ASN B O 1
ATOM 6356 N N . SER B 1 385 ? 4.961 17.594 8.562 1 89.94 385 SER B N 1
ATOM 6357 C CA . SER B 1 385 ? 5.574 17.688 9.883 1 89.94 385 SER B CA 1
ATOM 6358 C C . SER B 1 385 ? 6.438 18.938 10.008 1 89.94 385 SER B C 1
ATOM 6360 O O . SER B 1 385 ? 6.328 19.688 10.984 1 89.94 385 SER B O 1
ATOM 6362 N N . ALA B 1 386 ? 7.273 19.234 9.016 1 90.94 386 ALA B N 1
ATOM 6363 C CA . ALA B 1 386 ? 8.125 20.422 9 1 90.94 386 ALA B CA 1
ATOM 6364 C C . ALA B 1 386 ? 7.285 21.703 8.977 1 90.94 386 ALA B C 1
ATOM 6366 O O . ALA B 1 386 ? 7.57 22.641 9.711 1 90.94 386 ALA B O 1
ATOM 6367 N N . ALA B 1 387 ? 6.246 21.625 8.148 1 90.69 387 ALA B N 1
ATOM 6368 C CA . ALA B 1 387 ? 5.34 22.766 8.047 1 90.69 387 ALA B CA 1
ATOM 6369 C C . ALA B 1 387 ? 4.629 23.031 9.367 1 90.69 387 ALA B C 1
ATOM 6371 O O . ALA B 1 387 ? 4.441 24.188 9.766 1 90.69 387 ALA B O 1
ATOM 6372 N N . SER B 1 388 ? 4.273 21.984 10.039 1 89.38 388 SER B N 1
ATOM 6373 C CA . SER B 1 388 ? 3.615 22.125 11.336 1 89.38 388 SER B CA 1
ATOM 6374 C C . SER B 1 388 ? 4.539 22.781 12.359 1 89.38 388 SER B C 1
ATOM 6376 O O . SER B 1 388 ? 4.098 23.609 13.164 1 89.38 388 SER B O 1
ATOM 6378 N N . GLN B 1 389 ? 5.84 22.484 12.312 1 89.38 389 GLN B N 1
ATOM 6379 C CA . GLN B 1 389 ? 6.82 23.094 13.203 1 89.38 389 GLN B CA 1
ATOM 6380 C C . GLN B 1 389 ? 6.988 24.578 12.891 1 89.38 389 GLN B C 1
ATOM 6382 O O . GLN B 1 389 ? 7.105 25.406 13.805 1 89.38 389 GLN B O 1
ATOM 6387 N N . GLU B 1 390 ? 6.938 24.906 11.633 1 90.75 390 GLU B N 1
ATOM 6388 C CA . GLU B 1 390 ? 7.047 26.297 11.211 1 90.75 390 GLU B CA 1
ATOM 6389 C C . GLU B 1 390 ? 5.859 27.109 11.703 1 90.75 390 GLU B C 1
ATOM 6391 O O . GLU B 1 390 ? 6.035 28.219 12.227 1 90.75 390 GLU B O 1
ATOM 6396 N N . VAL B 1 391 ? 4.691 26.547 11.617 1 90.5 391 VAL B N 1
ATOM 6397 C CA . VAL B 1 391 ? 3.488 27.25 12.047 1 90.5 391 VAL B CA 1
ATOM 6398 C C . VAL B 1 391 ? 3.469 27.359 13.57 1 90.5 391 VAL B C 1
ATOM 6400 O O . VAL B 1 391 ? 3.053 28.375 14.125 1 90.5 391 VAL B O 1
ATOM 6403 N N . ALA B 1 392 ? 3.994 26.312 14.227 1 88 392 ALA B N 1
ATOM 6404 C CA . ALA B 1 392 ? 4.102 26.359 15.68 1 88 392 ALA B CA 1
ATOM 6405 C C . ALA B 1 392 ? 5.016 27.5 16.125 1 88 392 ALA B C 1
ATOM 6407 O O . ALA B 1 392 ? 4.695 28.234 17.047 1 88 392 ALA B O 1
ATOM 6408 N N . ALA B 1 393 ? 6.102 27.719 15.453 1 88.5 393 ALA B N 1
ATOM 6409 C CA . ALA B 1 393 ? 7.027 28.812 15.742 1 88.5 393 ALA B CA 1
ATOM 6410 C C . ALA B 1 393 ? 6.375 30.172 15.492 1 88.5 393 ALA B C 1
ATOM 6412 O O . ALA B 1 393 ? 6.512 31.094 16.297 1 88.5 393 ALA B O 1
ATOM 6413 N N . ALA B 1 394 ? 5.676 30.234 14.375 1 86.38 394 ALA B N 1
ATOM 6414 C CA . ALA B 1 394 ? 4.961 31.469 14.055 1 86.38 394 ALA B CA 1
ATOM 6415 C C . ALA B 1 394 ? 3.902 31.781 15.109 1 86.38 394 ALA B C 1
ATOM 6417 O O . ALA B 1 394 ? 3.707 32.938 15.484 1 86.38 394 ALA B O 1
ATOM 6418 N N . SER B 1 395 ? 3.264 30.766 15.641 1 86.62 395 SER B N 1
ATOM 6419 C CA . SER B 1 395 ? 2.254 30.922 16.688 1 86.62 395 SER B CA 1
ATOM 6420 C C . SER B 1 395 ? 2.873 31.422 17.984 1 86.62 395 SER B C 1
ATOM 6422 O O . SER B 1 395 ? 2.275 32.25 18.688 1 86.62 395 SER B O 1
ATOM 6424 N N . GLN B 1 396 ? 4.102 31.016 18.328 1 86.88 396 GLN B N 1
ATOM 6425 C CA . GLN B 1 396 ? 4.816 31.516 19.5 1 86.88 396 GLN B CA 1
ATOM 6426 C C . GLN B 1 396 ? 5.145 33 19.375 1 86.88 396 GLN B C 1
ATOM 6428 O O . GLN B 1 396 ? 4.996 33.75 20.328 1 86.88 396 GLN B O 1
ATOM 6433 N N . GLN B 1 397 ? 5.562 33.312 18.203 1 86.25 397 GLN B N 1
ATOM 6434 C CA . GLN B 1 397 ? 5.84 34.75 17.938 1 86.25 397 GLN B CA 1
ATOM 6435 C C . GLN B 1 397 ? 4.574 35.562 18.078 1 86.25 397 GLN B C 1
ATOM 6437 O O . GLN B 1 397 ? 4.613 36.688 18.625 1 86.25 397 GLN B O 1
ATOM 6442 N N . LEU B 1 398 ? 3.451 35.062 17.609 1 84.81 398 LEU B N 1
ATOM 6443 C CA . LEU B 1 398 ? 2.162 35.75 17.719 1 84.81 398 LEU B CA 1
ATOM 6444 C C . LEU B 1 398 ? 1.774 35.938 19.188 1 84.81 398 LEU B C 1
ATOM 6446 O O . LEU B 1 398 ? 1.288 37 19.562 1 84.81 398 LEU B O 1
ATOM 6450 N N . THR B 1 399 ? 2.082 34.969 19.984 1 86.31 399 THR B N 1
ATOM 6451 C CA . THR B 1 399 ? 1.81 35.062 21.422 1 86.31 399 THR B CA 1
ATOM 6452 C C . THR B 1 399 ? 2.643 36.156 22.062 1 86.31 399 THR B C 1
ATOM 6454 O O . THR B 1 399 ? 2.131 36.938 22.859 1 86.31 399 THR B O 1
ATOM 6457 N N . ALA B 1 400 ? 3.9 36.25 21.672 1 87.94 400 ALA B N 1
ATOM 6458 C CA . ALA B 1 400 ? 4.777 37.312 22.172 1 87.94 400 ALA B CA 1
ATOM 6459 C C . ALA B 1 400 ? 4.273 38.688 21.75 1 87.94 400 ALA B C 1
ATOM 6461 O O . ALA B 1 400 ? 4.258 39.625 22.562 1 87.94 400 ALA B O 1
ATOM 6462 N N . SER B 1 401 ? 3.826 38.719 20.516 1 86.25 401 SER B N 1
ATOM 6463 C CA . SER B 1 401 ? 3.305 40 20 1 86.25 401 SER B CA 1
ATOM 6464 C C . SER B 1 401 ? 2.025 40.406 20.719 1 86.25 401 SER B C 1
ATOM 6466 O O . SER B 1 401 ? 1.811 41.594 20.984 1 86.25 401 SER B O 1
ATOM 6468 N N . THR B 1 402 ? 1.228 39.469 21.125 1 86.31 402 THR B N 1
ATOM 6469 C CA . THR B 1 402 ? -0.001 39.75 21.859 1 86.31 402 THR B CA 1
ATOM 6470 C C . THR B 1 402 ? 0.312 40.281 23.25 1 86.31 402 THR B C 1
ATOM 6472 O O . THR B 1 402 ? -0.395 41.156 23.75 1 86.31 402 THR B O 1
ATOM 6475 N N . GLU B 1 403 ? 1.341 39.781 23.859 1 89.31 403 GLU B N 1
ATOM 6476 C CA . GLU B 1 403 ? 1.767 40.312 25.156 1 89.31 403 GLU B CA 1
ATOM 6477 C C . GLU B 1 403 ? 2.182 41.75 25.062 1 89.31 403 GLU B C 1
ATOM 6479 O O . GLU B 1 403 ? 1.883 42.562 25.969 1 89.31 403 GLU B O 1
ATOM 6484 N N . GLU B 1 404 ? 2.811 42.062 23.953 1 89.12 404 GLU B N 1
ATOM 6485 C CA . GLU B 1 404 ? 3.215 43.438 23.734 1 89.12 404 GLU B CA 1
ATOM 6486 C C . GLU B 1 404 ? 1.999 44.344 23.562 1 89.12 404 GLU B C 1
ATOM 6488 O O . GLU B 1 404 ? 1.948 45.438 24.141 1 89.12 404 GLU B O 1
ATOM 6493 N N . VAL B 1 405 ? 1.015 43.906 22.828 1 88.62 405 VAL B N 1
ATOM 6494 C CA . VAL B 1 405 ? -0.213 44.656 22.609 1 88.62 405 VAL B CA 1
ATOM 6495 C C . VAL B 1 405 ? -0.929 44.875 23.938 1 88.62 405 VAL B C 1
ATOM 6497 O O . VAL B 1 405 ? -1.39 45.969 24.234 1 88.62 405 VAL B O 1
ATOM 6500 N N . THR B 1 406 ? -0.957 43.875 24.75 1 89.19 406 THR B N 1
ATOM 6501 C CA . THR B 1 406 ? -1.584 43.938 26.062 1 89.19 406 THR B CA 1
ATOM 6502 C C . THR B 1 406 ? -0.855 44.938 26.953 1 89.19 406 THR B C 1
ATOM 6504 O O . THR B 1 406 ? -1.489 45.75 27.641 1 89.19 406 THR B O 1
ATOM 6507 N N . ALA B 1 407 ? 0.467 44.938 26.922 1 89.88 407 ALA B N 1
ATOM 6508 C CA . ALA B 1 407 ? 1.273 45.844 27.703 1 89.88 407 ALA B CA 1
ATOM 6509 C C . ALA B 1 407 ? 1.015 47.312 27.281 1 89.88 407 ALA B C 1
ATOM 6511 O O . ALA B 1 407 ? 0.911 48.188 28.141 1 89.88 407 ALA B O 1
ATOM 6512 N N . ILE B 1 408 ? 0.885 47.469 26.031 1 89.06 408 ILE B N 1
ATOM 6513 C CA . ILE B 1 408 ? 0.64 48.812 25.516 1 89.06 408 ILE B CA 1
ATOM 6514 C C . ILE B 1 408 ? -0.758 49.281 25.922 1 89.06 408 ILE B C 1
ATOM 6516 O O . ILE B 1 408 ? -0.95 50.438 26.312 1 89.06 408 ILE B O 1
ATOM 6520 N N . ALA B 1 409 ? -1.767 48.406 25.859 1 88.19 409 ALA B N 1
ATOM 6521 C CA . ALA B 1 409 ? -3.123 48.719 26.297 1 88.19 409 ALA B CA 1
ATOM 6522 C C . ALA B 1 409 ? -3.135 49.156 27.766 1 88.19 409 ALA B C 1
ATOM 6524 O O . ALA B 1 409 ? -3.793 50.125 28.125 1 88.19 409 ALA B O 1
ATOM 6525 N N . GLN B 1 410 ? -2.379 48.531 28.594 1 88.62 410 GLN B N 1
ATOM 6526 C CA . GLN B 1 410 ? -2.285 48.844 30.016 1 88.62 410 GLN B CA 1
ATOM 6527 C C . GLN B 1 410 ? -1.604 50.188 30.219 1 88.62 410 GLN B C 1
ATOM 6529 O O . GLN B 1 410 ? -2.039 51 31.047 1 88.62 410 GLN B O 1
ATOM 6534 N N . SER B 1 411 ? -0.566 50.406 29.438 1 88 411 SER B N 1
ATOM 6535 C CA . SER B 1 411 ? 0.151 51.656 29.531 1 88 411 SER B CA 1
ATOM 6536 C C . SER B 1 411 ? -0.745 52.844 29.141 1 88 411 SER B C 1
ATOM 6538 O O . SER B 1 411 ? -0.698 53.906 29.766 1 88 411 SER B O 1
ATOM 6540 N N . LEU B 1 412 ? -1.604 52.562 28.156 1 86.38 412 LEU B N 1
ATOM 6541 C CA . LEU B 1 412 ? -2.535 53.594 27.719 1 86.38 412 LEU B CA 1
ATOM 6542 C C . LEU B 1 412 ? -3.592 53.875 28.781 1 86.38 412 LEU B C 1
ATOM 6544 O O . LEU B 1 412 ? -3.986 55.031 28.984 1 86.38 412 LEU B O 1
ATOM 6548 N N . ASN B 1 413 ? -3.973 52.875 29.438 1 87.5 413 ASN B N 1
ATOM 6549 C CA . ASN B 1 413 ? -4.918 53.062 30.531 1 87.5 413 ASN B CA 1
ATOM 6550 C C . ASN B 1 413 ? -4.309 53.844 31.688 1 87.5 413 ASN B C 1
ATOM 6552 O O . ASN B 1 413 ? -4.965 54.719 32.25 1 87.5 413 ASN B O 1
ATOM 6556 N N . GLU B 1 414 ? -3.096 53.531 32.031 1 87.5 414 GLU B N 1
ATOM 6557 C CA . GLU B 1 414 ? -2.393 54.281 33.062 1 87.5 414 GLU B CA 1
ATOM 6558 C C . GLU B 1 414 ? -2.213 55.75 32.688 1 87.5 414 GLU B C 1
ATOM 6560 O O . GLU B 1 414 ? -2.354 56.625 33.531 1 87.5 414 GLU B O 1
ATOM 6565 N N . PHE B 1 415 ? -2.004 55.938 31.438 1 83.38 415 PHE B N 1
ATOM 6566 C CA . PHE B 1 415 ? -1.898 57.281 30.906 1 83.38 415 PHE B CA 1
ATOM 6567 C C . PHE B 1 415 ? -3.207 58.031 31.094 1 83.38 415 PHE B C 1
ATOM 6569 O O . PHE B 1 415 ? -3.209 59.188 31.562 1 83.38 415 PHE B O 1
ATOM 6576 N N . ASN B 1 416 ? -4.227 57.375 30.734 1 85.75 416 ASN B N 1
ATOM 6577 C CA . ASN B 1 416 ? -5.547 58 30.859 1 85.75 416 ASN B CA 1
ATOM 6578 C C . ASN B 1 416 ? -5.871 58.344 32.312 1 85.75 416 ASN B C 1
ATOM 6580 O O . ASN B 1 416 ? -6.371 59.438 32.562 1 85.75 416 ASN B O 1
ATOM 6584 N N . VAL B 1 417 ? -5.523 57.531 33.219 1 87.62 417 VAL B N 1
ATOM 6585 C CA . VAL B 1 417 ? -5.789 57.781 34.625 1 87.62 417 VAL B CA 1
ATOM 6586 C C . VAL B 1 417 ? -4.941 58.938 35.125 1 87.62 417 VAL B C 1
ATOM 6588 O O . VAL B 1 417 ? -5.445 59.812 35.812 1 87.62 417 VAL B O 1
ATOM 6591 N N . SER B 1 418 ? -3.709 58.938 34.656 1 86.75 418 SER B N 1
ATOM 6592 C CA . SER B 1 418 ? -2.791 59.969 35.094 1 86.75 418 SER B CA 1
ATOM 6593 C C . SER B 1 418 ? -3.232 61.344 34.562 1 86.75 418 SER B C 1
ATOM 6595 O O . SER B 1 418 ? -3.195 62.344 35.312 1 86.75 418 SER B O 1
ATOM 6597 N N . LEU B 1 419 ? -3.643 61.312 33.375 1 84.38 419 LEU B N 1
ATOM 6598 C CA . LEU B 1 419 ? -4.09 62.594 32.75 1 84.38 419 LEU B CA 1
ATOM 6599 C C . LEU B 1 419 ? -5.395 63.062 33.406 1 84.38 419 LEU B C 1
ATOM 6601 O O . LEU B 1 419 ? -5.578 64.25 33.625 1 84.38 419 LEU B O 1
ATOM 6605 N N . LYS B 1 420 ? -6.25 62.188 33.688 1 86.25 420 LYS B N 1
ATOM 6606 C CA . LYS B 1 420 ? -7.504 62.531 34.344 1 86.25 420 LYS B CA 1
ATOM 6607 C C . LYS B 1 420 ? -7.254 63.125 35.719 1 86.25 420 LYS B C 1
ATOM 6609 O O . LYS B 1 420 ? -7.906 64.062 36.125 1 86.25 420 LYS B O 1
ATOM 6614 N N . ASN B 1 421 ? -6.309 62.562 36.406 1 86.31 421 ASN B N 1
ATOM 6615 C CA . ASN B 1 421 ? -5.949 63.062 37.719 1 86.31 421 ASN B CA 1
ATOM 6616 C C . ASN B 1 421 ? -5.383 64.438 37.656 1 86.31 421 ASN B C 1
ATOM 6618 O O . ASN B 1 421 ? -5.668 65.312 38.531 1 86.31 421 ASN B O 1
ATOM 6622 N N . LEU B 1 422 ? -4.641 64.688 36.594 1 81.38 422 LEU B N 1
ATOM 6623 C CA . LEU B 1 422 ? -4.07 66 36.406 1 81.38 422 LEU B CA 1
ATOM 6624 C C . LEU B 1 422 ? -5.16 67 36.094 1 81.38 422 LEU B C 1
ATOM 6626 O O . LEU B 1 422 ? -5.129 68.125 36.625 1 81.38 422 LEU B O 1
ATOM 6630 N N . LEU B 1 423 ? -6.164 66.625 35.406 1 83.31 423 LEU B N 1
ATOM 6631 C CA . LEU B 1 423 ? -7.23 67.5 34.969 1 83.31 423 LEU B CA 1
ATOM 6632 C C . LEU B 1 423 ? -8.258 67.688 36.094 1 83.31 423 LEU B C 1
ATOM 6634 O O . LEU B 1 423 ? -8.914 68.75 36.156 1 83.31 423 LEU B O 1
ATOM 6638 N N . ASN B 1 424 ? -8.398 66.75 36.969 1 84.94 424 ASN B N 1
ATOM 6639 C CA . ASN B 1 424 ? -9.367 66.812 38.062 1 84.94 424 ASN B CA 1
ATOM 6640 C C . ASN B 1 424 ? -9.008 67.875 39.062 1 84.94 424 ASN B C 1
ATOM 6642 O O . ASN B 1 424 ? -9.844 68.312 39.875 1 84.94 424 ASN B O 1
ATOM 6646 N N . LYS B 1 425 ? -7.812 68.375 39.031 1 80.5 425 LYS B N 1
ATOM 6647 C CA . LYS B 1 425 ? -7.41 69.5 39.906 1 80.5 425 LYS B CA 1
ATOM 6648 C C . LYS B 1 425 ? -8.125 70.812 39.5 1 80.5 425 LYS B C 1
ATOM 6650 O O . LYS B 1 425 ? -8.195 71.75 40.281 1 80.5 425 LYS B O 1
ATOM 6655 N N . PHE B 1 426 ? -8.609 70.75 38.312 1 81.5 426 PHE B N 1
ATOM 6656 C CA . PHE B 1 426 ? -9.305 71.938 37.812 1 81.5 426 PHE B CA 1
ATOM 6657 C C . PHE B 1 426 ? -10.812 71.688 37.812 1 81.5 426 PHE B C 1
ATOM 6659 O O . PHE B 1 426 ? -11.305 70.688 37.25 1 81.5 426 PHE B O 1
ATOM 6666 N N . GLU B 1 427 ? -11.508 72.5 38.594 1 86.31 427 GLU B N 1
ATOM 6667 C CA . GLU B 1 427 ? -12.969 72.438 38.625 1 86.31 427 GLU B CA 1
ATOM 6668 C C . GLU B 1 427 ? -13.562 73.375 37.562 1 86.31 427 GLU B C 1
ATOM 6670 O O . GLU B 1 427 ? -13.484 74.562 37.656 1 86.31 427 GLU B O 1
ATOM 6675 N N . ILE B 1 428 ? -14.211 72.75 36.594 1 80.94 428 ILE B N 1
ATOM 6676 C CA . ILE B 1 428 ? -14.711 73.562 35.469 1 80.94 428 ILE B CA 1
ATOM 6677 C C . ILE B 1 428 ? -16.234 73.438 35.406 1 80.94 428 ILE B C 1
ATOM 6679 O O . ILE B 1 428 ? -16.812 72.438 35.781 1 80.94 428 ILE B O 1
#

Nearest PDB structures (foldseek):
  3zx6-assembly1_A  TM=4.469E-01  e=3.534E-11  Archaeoglobus fulgidus DSM 4304
  8c5v-assembly1_I  TM=4.580E-01  e=9.700E-09  Escherichia coli
  3g67-assembly1_A  TM=4.035E-01  e=1.046E-05  Thermotoga maritima
  3g6b-assembly1_A  TM=3.855E-01  e=1.388E-05  Thermotoga maritima
  6grj-assembly1_F  TM=5.074E-01  e=2.289E-02  Aeromonas hydrophila